Protein AF-0000000068859274 (afdb_homodimer)

Sequence (1474 aa):
MLPTVAIAAAAATAAGSCGATASPIVAENQLPGVPATEWDVNGAGSYDVQGFATRGSVLPGARVHFKIAMAHEETLRVDIYRLGWYGGDGARKVGEATLVDVRAASRQPPCVKTEPEAELWDCGNWDDVAVFDVPPDATSGLYFARAVLPDPLGRGDPRGTWRADASRHKYDRQHVMLGRDVLLPPMEGRHSYGAMGRNRLRNALREPRASHIWFVVRAGGDAARSLLFQTSDTTWHAYNGWGGLTTYGSFEYPFEHAPGRAAYNLSDPDHDTRRAYKRSYNTPLITRDYRAVNMPLTSEYPAIRFLERNGYDVHYATGADLAVPARARGLLARSTAYVSVGHDEYWTYEQREAIEAARDAGLHLNFWSANEAYWAVRFEPSRIAPPPPPAEGEEEEGRDAAHDPPRTMVCYKETQSVVKLDPEPGAWTGTFRDDRDINPKGGMPENGLTGHMFAANAQRMDALVVDGGRYGRHRAWRGTQVSSMSPGDPPLVLYPGLLGHEWDEDVDNGWRPAGLQTLATTTVDNVQGIMDWGSTFDSVTATHSLVLHRRGNGTGAFVFGSGTVQWAWGLDSHHDVNDPQRANKYNIRVAADPRGGCPEVKQLTVNILGDMGVVPATLEPGYSLPPPSTDVQPPTGGLHELAVSEGSRVEASGWAADGGGGVVAAVEVSWDGSRYHPAELETVDADAEWRFQWGALAWERAHGDPPPRELSRVWLRLTDDSGNSAVLQAGAPPAAQMLPTVAIAAAAATAAGSCGATASPIVAENQLPGVPATEWDVNGAGSYDVQGFATRGSVLPGARVHFKIAMAHEETLRVDIYRLGWYGGDGARKVGEATLVDVRAASRQPPCVKTEPEAELWDCGNWDDVAVFDVPPDATSGLYFARAVLPDPLGRGDPRGTWRADASRHKYDRQHVMLGRDVLLPPMEGRHSYGAMGRNRLRNALREPRASHIWFVVRAGGDAARSLLFQTSDTTWHAYNGWGGLTTYGSFEYPFEHAPGRAAYNLSDPDHDTRRAYKRSYNTPLITRDYRAVNMPLTSEYPAIRFLERNGYDVHYATGADLAVPARARGLLARSTAYVSVGHDEYWTYEQREAIEAARDAGLHLNFWSANEAYWAVRFEPSRIAPPPPPAEGEEEEGRDAAHDPPRTMVCYKETQSVVKLDPEPGAWTGTFRDDRDINPKGGMPENGLTGHMFAANAQRMDALVVDGGRYGRHRAWRGTQVSSMSPGDPPLVLYPGLLGHEWDEDVDNGWRPAGLQTLATTTVDNVQGIMDWGSTFDSVTATHSLVLHRRGNGTGAFVFGSGTVQWAWGLDSHHDVNDPQRANKYNIRVAADPRGGCPEVKQLTVNILGDMGVVPATLEPGYSLPPPSTDVQPPTGGLHELAVSEGSRVEASGWAADGGGGVVAAVEVSWDGSRYHPAELETVDADAEWRFQWGALAWERAHGDPPPRELSRVWLRLTDDSGNSAVLQAGAPPAAQ

InterPro domains:
  IPR014756 Immunoglobulin E-set [SSF81296] (645-725)
  IPR046540 N,N-dimethylformamidase beta subunit-like, C-terminal [PF20254] (77-574)

Nearest PDB structures (foldseek):
  8huy-assembly1_A  TM=5.533E-01  e=4.138E-16  Burkholderia
  8i5a-assembly1_B  TM=5.158E-01  e=5.183E-16  Burkholderia sp.
  8i59-assembly1_A  TM=5.123E-01  e=8.600E-16  Burkholderia sp.
  8huy-assembly1_B  TM=5.108E-01  e=1.787E-15  Burkholderia
  8i59-assembly1_B  TM=4.962E-01  e=1.205E-15  Burkholderia sp.

Structure (mmCIF, N/CA/C/O backbone):
data_AF-0000000068859274-model_v1
#
loop_
_entity.id
_entity.type
_entity.pdbx_description
1 polymer 'N,N-dimethylformamidase beta subunit-like C-terminal domain-containing protein'
#
loop_
_atom_site.group_PDB
_atom_site.id
_atom_site.type_symbol
_atom_site.label_atom_id
_atom_site.label_alt_id
_atom_site.label_comp_id
_atom_site.label_asym_id
_atom_site.label_entity_id
_atom_site.label_seq_id
_atom_site.pdbx_PDB_ins_code
_atom_site.Cartn_x
_atom_site.Cartn_y
_atom_site.Cartn_z
_atom_site.occupancy
_atom_site.B_iso_or_equiv
_atom_site.auth_seq_id
_atom_site.auth_comp_id
_atom_site.auth_asym_id
_atom_site.auth_atom_id
_atom_site.pdbx_PDB_model_num
ATOM 1 N N . MET A 1 1 ? 44.5 -40.406 51.344 1 22.83 1 MET A N 1
ATOM 2 C CA . MET A 1 1 ? 44.719 -41.031 50.031 1 22.83 1 MET A CA 1
ATOM 3 C C . MET A 1 1 ? 43.5 -40.875 49.156 1 22.83 1 MET A C 1
ATOM 5 O O . MET A 1 1 ? 42.438 -41.469 49.406 1 22.83 1 MET A O 1
ATOM 9 N N . LEU A 1 2 ? 43.25 -39.688 48.75 1 25.34 2 LEU A N 1
ATOM 10 C CA . LEU A 1 2 ? 42.094 -38.969 48.219 1 25.34 2 LEU A CA 1
ATOM 11 C C . LEU A 1 2 ? 41.75 -39.406 46.781 1 25.34 2 LEU A C 1
ATOM 13 O O . LEU A 1 2 ? 42.594 -39.281 45.875 1 25.34 2 LEU A O 1
ATOM 17 N N . PRO A 1 3 ? 41.062 -40.625 46.875 1 24.84 3 PRO A N 1
ATOM 18 C CA . PRO A 1 3 ? 41.062 -41.406 45.625 1 24.84 3 PRO A CA 1
ATOM 19 C C . PRO A 1 3 ? 40.562 -40.594 44.438 1 24.84 3 PRO A C 1
ATOM 21 O O . PRO A 1 3 ? 39.906 -39.562 44.625 1 24.84 3 PRO A O 1
ATOM 24 N N . THR A 1 4 ? 41.281 -40.812 43.312 1 24.14 4 THR A N 1
ATOM 25 C CA . THR A 1 4 ? 41.5 -40.312 41.969 1 24.14 4 THR A CA 1
ATOM 26 C C . THR A 1 4 ? 40.25 -40.531 41.094 1 24.14 4 THR A C 1
ATOM 28 O O . THR A 1 4 ? 39.938 -41.656 40.75 1 24.14 4 THR A O 1
ATOM 31 N N . VAL A 1 5 ? 39.094 -40.156 41.688 1 23.88 5 VAL A N 1
ATOM 32 C CA . VAL A 1 5 ? 37.906 -40.625 41 1 23.88 5 VAL A CA 1
ATOM 33 C C . VAL A 1 5 ? 37.938 -40.188 39.531 1 23.88 5 VAL A C 1
ATOM 35 O O . VAL A 1 5 ? 37.938 -39 39.25 1 23.88 5 VAL A O 1
ATOM 38 N N . ALA A 1 6 ? 38.75 -40.969 38.812 1 25.06 6 ALA A N 1
ATOM 39 C CA . ALA A 1 6 ? 39 -40.781 37.375 1 25.06 6 ALA A CA 1
ATOM 40 C C . ALA A 1 6 ? 37.719 -40.688 36.594 1 25.06 6 ALA A C 1
ATOM 42 O O . ALA A 1 6 ? 36.906 -41.656 36.562 1 25.06 6 ALA A O 1
ATOM 43 N N . ILE A 1 7 ? 37.094 -39.5 36.594 1 23.36 7 ILE A N 1
ATOM 44 C CA . ILE A 1 7 ? 35.844 -39.219 35.906 1 23.36 7 ILE A CA 1
ATOM 45 C C . ILE A 1 7 ? 35.938 -39.594 34.438 1 23.36 7 ILE A C 1
ATOM 47 O O . ILE A 1 7 ? 36.75 -39 33.688 1 23.36 7 ILE A O 1
ATOM 51 N N . ALA A 1 8 ? 35.812 -40.906 34.188 1 22.58 8 ALA A N 1
ATOM 52 C CA . ALA A 1 8 ? 35.906 -41.469 32.812 1 22.58 8 ALA A CA 1
ATOM 53 C C . ALA A 1 8 ? 34.875 -40.812 31.891 1 22.58 8 ALA A C 1
ATOM 55 O O . ALA A 1 8 ? 33.688 -41.094 31.938 1 22.58 8 ALA A O 1
ATOM 56 N N . ALA A 1 9 ? 34.688 -39.531 31.953 1 25.19 9 ALA A N 1
ATOM 57 C CA . ALA A 1 9 ? 33.562 -39.125 31.109 1 25.19 9 ALA A CA 1
ATOM 58 C C . ALA A 1 9 ? 33.812 -39.531 29.656 1 25.19 9 ALA A C 1
ATOM 60 O O . ALA A 1 9 ? 34.844 -39.219 29.062 1 25.19 9 ALA A O 1
ATOM 61 N N . ALA A 1 10 ? 33.25 -40.688 29.312 1 22.12 10 ALA A N 1
ATOM 62 C CA . ALA A 1 10 ? 33.25 -41.25 27.969 1 22.12 10 ALA A CA 1
ATOM 63 C C . ALA A 1 10 ? 32.875 -40.188 26.922 1 22.12 10 ALA A C 1
ATOM 65 O O . ALA A 1 10 ? 31.828 -39.562 27 1 22.12 10 ALA A O 1
ATOM 66 N N . ALA A 1 11 ? 33.844 -39.594 26.391 1 23.44 11 ALA A N 1
ATOM 67 C CA . ALA A 1 11 ? 33.719 -38.75 25.203 1 23.44 11 ALA A CA 1
ATOM 68 C C . ALA A 1 11 ? 33.031 -39.469 24.062 1 23.44 11 ALA A C 1
ATOM 70 O O . ALA A 1 11 ? 33.625 -40.375 23.453 1 23.44 11 ALA A O 1
ATOM 71 N N . ALA A 1 12 ? 31.766 -39.938 24.328 1 22.03 12 ALA A N 1
ATOM 72 C CA . ALA A 1 12 ? 31.219 -40.594 23.141 1 22.03 12 ALA A CA 1
ATOM 73 C C . ALA A 1 12 ? 31.453 -39.719 21.891 1 22.03 12 ALA A C 1
ATOM 75 O O . ALA A 1 12 ? 31.109 -38.531 21.891 1 22.03 12 ALA A O 1
ATOM 76 N N . THR A 1 13 ? 32.406 -40.156 21.203 1 22.92 13 THR A N 1
ATOM 77 C CA . THR A 1 13 ? 32.719 -39.625 19.875 1 22.92 13 THR A CA 1
ATOM 78 C C . THR A 1 13 ? 31.469 -39.5 19.031 1 22.92 13 THR A C 1
ATOM 80 O O . THR A 1 13 ? 30.625 -40.406 19 1 22.92 13 THR A O 1
ATOM 83 N N . ALA A 1 14 ? 30.938 -38.375 19.062 1 27.69 14 ALA A N 1
ATOM 84 C CA . ALA A 1 14 ? 29.891 -38.062 18.094 1 27.69 14 ALA A CA 1
ATOM 85 C C . ALA A 1 14 ? 30.203 -38.656 16.719 1 27.69 14 ALA A C 1
ATOM 87 O O . ALA A 1 14 ? 31.188 -38.281 16.078 1 27.69 14 ALA A O 1
ATOM 88 N N . ALA A 1 15 ? 30.031 -39.969 16.484 1 24.95 15 ALA A N 1
ATOM 89 C CA . ALA A 1 15 ? 30.109 -40.688 15.211 1 24.95 15 ALA A CA 1
ATOM 90 C C . ALA A 1 15 ? 29.594 -39.812 14.07 1 24.95 15 ALA A C 1
ATOM 92 O O . ALA A 1 15 ? 28.578 -39.125 14.211 1 24.95 15 ALA A O 1
ATOM 93 N N . GLY A 1 16 ? 30.5 -39.469 13.125 1 27.95 16 GLY A N 1
ATOM 94 C CA . GLY A 1 16 ? 30.375 -38.875 11.797 1 27.95 16 GLY A CA 1
ATOM 95 C C . GLY A 1 16 ? 29.281 -39.5 10.961 1 27.95 16 GLY A C 1
ATOM 96 O O . GLY A 1 16 ? 29.344 -40.719 10.641 1 27.95 16 GLY A O 1
ATOM 97 N N . SER A 1 17 ? 28 -39.438 11.281 1 29.06 17 SER A N 1
ATOM 98 C CA . SER A 1 17 ? 26.922 -39.906 10.414 1 29.06 17 SER A CA 1
ATOM 99 C C . SER A 1 17 ? 27.359 -39.938 8.953 1 29.06 17 SER A C 1
ATOM 101 O O . SER A 1 17 ? 28.219 -39.156 8.547 1 29.06 17 SER A O 1
ATOM 103 N N . CYS A 1 18 ? 27.281 -41.062 8.188 1 30.03 18 CYS A N 1
ATOM 104 C CA . CYS A 1 18 ? 27.484 -41.438 6.797 1 30.03 18 CYS A CA 1
ATOM 105 C C . CYS A 1 18 ? 27.172 -40.281 5.863 1 30.03 18 CYS A C 1
ATOM 107 O O . CYS A 1 18 ? 26.344 -39.406 6.188 1 30.03 18 CYS A O 1
ATOM 109 N N . GLY A 1 19 ? 27.906 -40.094 4.754 1 33.41 19 GLY A N 1
ATOM 110 C CA . GLY A 1 19 ? 28.016 -39.188 3.627 1 33.41 19 GLY A CA 1
ATOM 111 C C . GLY A 1 19 ? 26.703 -39 2.893 1 33.41 19 GLY A C 1
ATOM 112 O O . GLY A 1 19 ? 26.453 -39.625 1.874 1 33.41 19 GLY A O 1
ATOM 113 N N . ALA A 1 20 ? 25.578 -39.188 3.447 1 38.53 20 ALA A N 1
ATOM 114 C CA . ALA A 1 20 ? 24.406 -38.75 2.713 1 38.53 20 ALA A CA 1
ATOM 115 C C . ALA A 1 20 ? 24.75 -37.562 1.8 1 38.53 20 ALA A C 1
ATOM 117 O O . ALA A 1 20 ? 25.297 -36.562 2.252 1 38.53 20 ALA A O 1
ATOM 118 N N . THR A 1 21 ? 24.938 -37.844 0.473 1 45.84 21 THR A N 1
ATOM 119 C CA . THR A 1 21 ? 25.188 -36.906 -0.624 1 45.84 21 THR A CA 1
ATOM 120 C C . THR A 1 21 ? 24.469 -35.594 -0.395 1 45.84 21 THR A C 1
ATOM 122 O O . THR A 1 21 ? 23.266 -35.562 -0.124 1 45.84 21 THR A O 1
ATOM 125 N N . ALA A 1 22 ? 25.094 -34.562 0.056 1 59.81 22 ALA A N 1
ATOM 126 C CA . ALA A 1 22 ? 24.703 -33.156 0.34 1 59.81 22 ALA A CA 1
ATOM 127 C C . ALA A 1 22 ? 23.75 -32.656 -0.727 1 59.81 22 ALA A C 1
ATOM 129 O O . ALA A 1 22 ? 24 -32.812 -1.924 1 59.81 22 ALA A O 1
ATOM 130 N N . SER A 1 23 ? 22.422 -32.438 -0.395 1 86.25 23 SER A N 1
ATOM 131 C CA . SER A 1 23 ? 21.5 -31.672 -1.229 1 86.25 23 SER A CA 1
ATOM 132 C C . SER A 1 23 ? 22.219 -30.609 -2.047 1 86.25 23 SER A C 1
ATOM 134 O O . SER A 1 23 ? 23.047 -29.875 -1.517 1 86.25 23 SER A O 1
ATOM 136 N N . PRO A 1 24 ? 22.234 -30.828 -3.438 1 93.88 24 PRO A N 1
ATOM 137 C CA . PRO A 1 24 ? 22.875 -29.797 -4.27 1 93.88 24 PRO A CA 1
ATOM 138 C C . PRO A 1 24 ? 22.531 -28.391 -3.824 1 93.88 24 PRO A C 1
ATOM 140 O O . PRO A 1 24 ? 23.375 -27.484 -3.908 1 93.88 24 PRO A O 1
ATOM 143 N N . ILE A 1 25 ? 21.406 -28.234 -3.24 1 97.94 25 ILE A N 1
ATOM 144 C CA . ILE A 1 25 ? 20.953 -26.922 -2.816 1 97.94 25 ILE A CA 1
ATOM 145 C C . ILE A 1 25 ? 21.719 -26.484 -1.573 1 97.94 25 ILE A C 1
ATOM 147 O O . ILE A 1 25 ? 22.141 -25.328 -1.475 1 97.94 25 ILE A O 1
ATOM 151 N N . VAL A 1 26 ? 21.891 -27.359 -0.566 1 97.94 26 VAL A N 1
ATOM 152 C CA . VAL A 1 26 ? 22.625 -27.047 0.655 1 97.94 26 VAL A CA 1
ATOM 153 C C . VAL A 1 26 ? 24.078 -26.703 0.313 1 97.94 26 VAL A C 1
ATOM 155 O O . VAL A 1 26 ? 24.609 -25.719 0.815 1 97.94 26 VAL A O 1
ATOM 158 N N . ALA A 1 27 ? 24.656 -27.562 -0.612 1 97.56 27 ALA A N 1
ATOM 159 C CA . ALA A 1 27 ? 26.031 -27.312 -1.029 1 97.56 27 ALA A CA 1
ATOM 160 C C . ALA A 1 27 ? 26.156 -25.969 -1.736 1 97.56 27 ALA A C 1
ATOM 162 O O . ALA A 1 27 ? 27.094 -25.203 -1.489 1 97.56 27 ALA A O 1
ATOM 163 N N . GLU A 1 28 ? 25.234 -25.672 -2.645 1 98 28 GLU A N 1
ATOM 164 C CA . GLU A 1 28 ? 25.219 -24.422 -3.404 1 98 28 GLU A CA 1
ATOM 165 C C . GLU A 1 28 ? 25.172 -23.219 -2.479 1 98 28 GLU A C 1
ATOM 167 O O . GLU A 1 28 ? 25.875 -22.219 -2.703 1 98 28 GLU A O 1
ATOM 172 N N . ASN A 1 29 ? 24.422 -23.25 -1.383 1 97.62 29 ASN A N 1
ATOM 173 C CA . ASN A 1 29 ? 24.203 -22.094 -0.517 1 97.62 29 ASN A CA 1
ATOM 174 C C . ASN A 1 29 ? 25.312 -21.969 0.524 1 97.62 29 ASN A C 1
ATOM 176 O O . ASN A 1 29 ? 25.281 -21.062 1.362 1 97.62 29 ASN A O 1
ATOM 180 N N . GLN A 1 30 ? 26.297 -22.812 0.452 1 97.38 30 GLN A N 1
ATOM 181 C CA . GLN A 1 30 ? 27.516 -22.609 1.219 1 97.38 30 GLN A CA 1
ATOM 182 C C . GLN A 1 30 ? 28.484 -21.703 0.474 1 97.38 30 GLN A C 1
ATOM 184 O O . GLN A 1 30 ? 29.438 -21.188 1.061 1 97.38 30 GLN A O 1
ATOM 189 N N . LEU A 1 31 ? 28.25 -21.547 -0.817 1 98.19 31 LEU A N 1
ATOM 190 C CA . LEU A 1 31 ? 29.078 -20.672 -1.619 1 98.19 31 LEU A CA 1
ATOM 191 C C . LEU A 1 31 ? 28.734 -19.219 -1.379 1 98.19 31 LEU A C 1
ATOM 193 O O . LEU A 1 31 ? 27.578 -18.891 -1.083 1 98.19 31 LEU A O 1
ATOM 197 N N . PRO A 1 32 ? 29.719 -18.328 -1.473 1 97.81 32 PRO A N 1
ATOM 198 C CA . PRO A 1 32 ? 29.469 -16.906 -1.166 1 97.81 32 PRO A CA 1
ATOM 199 C C . PRO A 1 32 ? 28.578 -16.234 -2.203 1 97.81 32 PRO A C 1
ATOM 201 O O . PRO A 1 32 ? 28.781 -16.406 -3.406 1 97.81 32 PRO A O 1
ATOM 204 N N . GLY A 1 33 ? 27.562 -15.531 -1.724 1 98.62 33 GLY A N 1
ATOM 205 C CA . GLY A 1 33 ? 26.781 -14.656 -2.582 1 98.62 33 GLY A CA 1
ATOM 206 C C . GLY A 1 33 ? 27.375 -13.273 -2.748 1 98.62 33 GLY A C 1
ATOM 207 O O . GLY A 1 33 ? 28.516 -13.031 -2.338 1 98.62 33 GLY A O 1
ATOM 208 N N . VAL A 1 34 ? 26.703 -12.445 -3.48 1 98.38 34 VAL A N 1
ATOM 209 C CA . VAL A 1 34 ? 27.016 -11.023 -3.609 1 98.38 34 VAL A CA 1
ATOM 210 C C . VAL A 1 34 ? 25.766 -10.195 -3.295 1 98.38 34 VAL A C 1
ATOM 212 O O . VAL A 1 34 ? 24.641 -10.625 -3.562 1 98.38 34 VAL A O 1
ATOM 215 N N . PRO A 1 35 ? 25.922 -9 -2.725 1 98.06 35 PRO A N 1
ATOM 216 C CA . PRO A 1 35 ? 24.766 -8.211 -2.307 1 98.06 35 PRO A CA 1
ATOM 217 C C . PRO A 1 35 ? 23.953 -7.695 -3.488 1 98.06 35 PRO A C 1
ATOM 219 O O . PRO A 1 35 ? 24.453 -7.609 -4.609 1 98.06 35 PRO A O 1
ATOM 222 N N . ALA A 1 36 ? 22.734 -7.34 -3.24 1 98.56 36 ALA A N 1
ATOM 223 C CA . ALA A 1 36 ? 21.812 -6.887 -4.266 1 98.56 36 ALA A CA 1
ATOM 224 C C . ALA A 1 36 ? 22.312 -5.625 -4.957 1 98.56 36 ALA A C 1
ATOM 226 O O . ALA A 1 36 ? 21.938 -5.336 -6.094 1 98.56 36 ALA A O 1
ATOM 227 N N . THR A 1 37 ? 23.172 -4.805 -4.359 1 98.25 37 THR A N 1
ATOM 228 C CA . THR A 1 37 ? 23.75 -3.623 -4.984 1 98.25 37 THR A CA 1
ATOM 229 C C . THR A 1 37 ? 24.609 -4.02 -6.18 1 98.25 37 THR A C 1
ATOM 231 O O . THR A 1 37 ? 24.953 -3.174 -7.012 1 98.25 37 THR A O 1
ATOM 234 N N . GLU A 1 38 ? 24.938 -5.332 -6.266 1 98.25 38 GLU A N 1
ATOM 235 C CA . GLU A 1 38 ? 25.781 -5.801 -7.355 1 98.25 38 GLU A CA 1
ATOM 236 C C . GLU A 1 38 ? 24.969 -6.512 -8.43 1 98.25 38 GLU A C 1
ATOM 238 O O . GLU A 1 38 ? 25.266 -6.418 -9.617 1 98.25 38 GLU A O 1
ATOM 243 N N . TRP A 1 39 ? 23.938 -7.227 -7.977 1 98.75 39 TRP A N 1
ATOM 244 C CA . TRP A 1 39 ? 23.312 -8.086 -8.969 1 98.75 39 TRP A CA 1
ATOM 245 C C . TRP A 1 39 ? 21.984 -7.504 -9.43 1 98.75 39 TRP A C 1
ATOM 247 O O . TRP A 1 39 ? 21.469 -7.867 -10.492 1 98.75 39 TRP A O 1
ATOM 257 N N . ASP A 1 40 ? 21.266 -6.648 -8.633 1 98.69 40 ASP A N 1
ATOM 258 C CA . ASP A 1 40 ? 20 -6.047 -9.008 1 98.69 40 ASP A CA 1
ATOM 259 C C . ASP A 1 40 ? 20.188 -4.973 -10.078 1 98.69 40 ASP A C 1
ATOM 261 O O . ASP A 1 40 ? 21.312 -4.656 -10.453 1 98.69 40 ASP A O 1
ATOM 265 N N . VAL A 1 41 ? 19.172 -4.578 -10.719 1 98.44 41 VAL A N 1
ATOM 266 C CA . VAL A 1 41 ? 19.125 -3.438 -11.633 1 98.44 41 VAL A CA 1
ATOM 267 C C . VAL A 1 41 ? 17.953 -2.527 -11.258 1 98.44 41 VAL A C 1
ATOM 269 O O . VAL A 1 41 ? 17.078 -2.916 -10.484 1 98.44 41 VAL A O 1
ATOM 272 N N . ASN A 1 42 ? 17.938 -1.304 -11.734 1 97.06 42 ASN A N 1
ATOM 273 C CA . ASN A 1 42 ? 16.812 -0.389 -11.555 1 97.06 42 ASN A CA 1
ATOM 274 C C . ASN A 1 42 ? 15.672 -0.7 -12.516 1 97.06 42 ASN A C 1
ATOM 276 O O . ASN A 1 42 ? 15.781 -0.442 -13.711 1 97.06 42 ASN A O 1
ATOM 280 N N . GLY A 1 43 ? 14.516 -1.212 -11.977 1 95.12 43 GLY A N 1
ATOM 281 C CA . GLY A 1 43 ? 13.391 -1.561 -12.82 1 95.12 43 GLY A CA 1
ATOM 282 C C . GLY A 1 43 ? 13.734 -2.594 -13.875 1 95.12 43 GLY A C 1
ATOM 283 O O . GLY A 1 43 ? 14.258 -3.664 -13.562 1 95.12 43 GLY A O 1
ATOM 284 N N . ALA A 1 44 ? 13.539 -2.279 -15.125 1 94.44 44 ALA A N 1
ATOM 285 C CA . ALA A 1 44 ? 13.844 -3.158 -16.25 1 94.44 44 ALA A CA 1
ATOM 286 C C . ALA A 1 44 ? 15.305 -3.008 -16.688 1 94.44 44 ALA A C 1
ATOM 288 O O . ALA A 1 44 ? 15.727 -3.617 -17.672 1 94.44 44 ALA A O 1
ATOM 289 N N . GLY A 1 45 ? 16.031 -2.205 -15.945 1 95.69 45 GLY A N 1
ATOM 290 C CA . GLY A 1 45 ? 17.422 -1.955 -16.312 1 95.69 45 GLY A CA 1
ATOM 291 C C . GLY A 1 45 ? 17.578 -0.821 -17.297 1 95.69 45 GLY A C 1
ATOM 292 O O . GLY A 1 45 ? 16.609 -0.137 -17.641 1 95.69 45 GLY A O 1
ATOM 293 N N . SER A 1 46 ? 18.812 -0.601 -17.766 1 94.12 46 SER A N 1
ATOM 294 C CA . SER A 1 46 ? 19.141 0.494 -18.672 1 94.12 46 SER A CA 1
ATOM 295 C C . SER A 1 46 ? 18.656 0.205 -20.078 1 94.12 46 SER A C 1
ATOM 297 O O . SER A 1 46 ? 18.875 -0.888 -20.609 1 94.12 46 SER A O 1
ATOM 299 N N . TYR A 1 47 ? 18.062 1.164 -20.688 1 89.81 47 TYR A N 1
ATOM 300 C CA . TYR A 1 47 ? 17.625 1.008 -22.078 1 89.81 47 TYR A CA 1
ATOM 301 C C . TYR A 1 47 ? 18.781 1.204 -23.047 1 89.81 47 TYR A C 1
ATOM 303 O O . TYR A 1 47 ? 18.656 0.926 -24.234 1 89.81 47 TYR A O 1
ATOM 311 N N . ASP A 1 48 ? 19.906 1.585 -22.469 1 92.81 48 ASP A N 1
ATOM 312 C CA . ASP A 1 48 ? 21.109 1.636 -23.297 1 92.81 48 ASP A CA 1
ATOM 313 C C . ASP A 1 48 ? 21.625 0.232 -23.609 1 92.81 48 ASP A C 1
ATOM 315 O O . ASP A 1 48 ? 22.453 0.049 -24.516 1 92.81 48 ASP A O 1
ATOM 319 N N . VAL A 1 49 ? 21.172 -0.702 -22.859 1 96.5 49 VAL A N 1
ATOM 320 C CA . VAL A 1 49 ? 21.547 -2.092 -23.094 1 96.5 49 VAL A CA 1
ATOM 321 C C . VAL A 1 49 ? 20.406 -3.016 -22.688 1 96.5 49 VAL A C 1
ATOM 323 O O . VAL A 1 49 ? 19.969 -3 -21.531 1 96.5 49 VAL A O 1
ATOM 326 N N . GLN A 1 50 ? 19.844 -3.752 -23.594 1 96.62 50 GLN A N 1
ATOM 327 C CA . GLN A 1 50 ? 18.766 -4.715 -23.391 1 96.62 50 GLN A CA 1
ATOM 328 C C . GLN A 1 50 ? 19.016 -5.992 -24.188 1 96.62 50 GLN A C 1
ATOM 330 O O . GLN A 1 50 ? 19.688 -5.973 -25.219 1 96.62 50 GLN A O 1
ATOM 335 N N . GLY A 1 51 ? 18.5 -7.117 -23.625 1 97.69 51 GLY A N 1
ATOM 336 C CA . GLY A 1 51 ? 18.672 -8.375 -24.344 1 97.69 51 GLY A CA 1
ATOM 337 C C . GLY A 1 51 ? 17.734 -9.469 -23.875 1 97.69 51 GLY A C 1
ATOM 338 O O . GLY A 1 51 ? 16.859 -9.227 -23.031 1 97.69 51 GLY A O 1
ATOM 339 N N . PHE A 1 52 ? 17.844 -10.609 -24.469 1 97.19 52 PHE A N 1
ATOM 340 C CA . PHE A 1 52 ? 17.078 -11.797 -24.125 1 97.19 52 PHE A CA 1
ATOM 341 C C . PHE A 1 52 ? 17.875 -13.062 -24.406 1 97.19 52 PHE A C 1
ATOM 343 O O . PHE A 1 52 ? 18.844 -13.023 -25.172 1 97.19 52 PHE A O 1
ATOM 350 N N . ALA A 1 53 ? 17.516 -14.078 -23.703 1 96.94 53 ALA A N 1
ATOM 351 C CA . ALA A 1 53 ? 18.078 -15.398 -23.969 1 96.94 53 ALA A CA 1
ATOM 352 C C . ALA A 1 53 ? 17.312 -16.109 -25.062 1 96.94 53 ALA A C 1
ATOM 354 O O . ALA A 1 53 ? 16.078 -16.031 -25.125 1 96.94 53 ALA A O 1
ATOM 355 N N . THR A 1 54 ? 18.016 -16.859 -25.859 1 93.69 54 THR A N 1
ATOM 356 C CA . THR A 1 54 ? 17.359 -17.531 -26.969 1 93.69 54 THR A CA 1
ATOM 357 C C . THR A 1 54 ? 16.625 -18.781 -26.5 1 93.69 54 THR A C 1
ATOM 359 O O . THR A 1 54 ? 15.836 -19.359 -27.25 1 93.69 54 THR A O 1
ATOM 362 N N . ARG A 1 55 ? 16.906 -19.156 -25.266 1 92.31 55 ARG A N 1
ATOM 363 C CA . ARG A 1 55 ? 16.188 -20.219 -24.594 1 92.31 55 ARG A CA 1
ATOM 364 C C . ARG A 1 55 ? 15.766 -19.797 -23.188 1 92.31 55 ARG A C 1
ATOM 366 O O . ARG A 1 55 ? 16.547 -19.156 -22.469 1 92.31 55 ARG A O 1
ATOM 373 N N . GLY A 1 56 ? 14.523 -20.219 -22.906 1 93.38 56 GLY A N 1
ATOM 374 C CA . GLY A 1 56 ? 14.062 -19.922 -21.562 1 93.38 56 GLY A CA 1
ATOM 375 C C . GLY A 1 56 ? 14.656 -20.812 -20.5 1 93.38 56 GLY A C 1
ATOM 376 O O . GLY A 1 56 ? 14.719 -20.438 -19.312 1 93.38 56 GLY A O 1
ATOM 377 N N . SER A 1 57 ? 15.031 -22.031 -20.891 1 96.19 57 SER A N 1
ATOM 378 C CA . SER A 1 57 ? 15.664 -22.984 -19.984 1 96.19 57 SER A CA 1
ATOM 379 C C . SER A 1 57 ? 16.672 -23.859 -20.719 1 96.19 57 SER A C 1
ATOM 381 O O . SER A 1 57 ? 16.547 -24.078 -21.922 1 96.19 57 SER A O 1
ATOM 383 N N . VAL A 1 58 ? 17.672 -24.328 -19.969 1 95.62 58 VAL A N 1
ATOM 384 C CA . VAL A 1 58 ? 18.703 -25.203 -20.531 1 95.62 58 VAL A CA 1
ATOM 385 C C . VAL A 1 58 ? 19.094 -26.266 -19.484 1 95.62 58 VAL A C 1
ATOM 387 O O . VAL A 1 58 ? 18.719 -26.156 -18.328 1 95.62 58 VAL A O 1
ATOM 390 N N . LEU A 1 59 ? 19.75 -27.266 -19.953 1 96.06 59 LEU A N 1
ATOM 391 C CA . LEU A 1 59 ? 20.328 -28.266 -19.062 1 96.06 59 LEU A CA 1
ATOM 392 C C . LEU A 1 59 ? 21.781 -27.938 -18.75 1 96.06 59 LEU A C 1
ATOM 394 O O . LEU A 1 59 ? 22.422 -27.188 -19.484 1 96.06 59 LEU A O 1
ATOM 398 N N . PRO A 1 60 ? 22.25 -28.469 -17.594 1 96.25 60 PRO A N 1
ATOM 399 C CA . PRO A 1 60 ? 23.688 -28.328 -17.359 1 96.25 60 PRO A CA 1
ATOM 400 C C . PRO A 1 60 ? 24.531 -28.844 -18.516 1 96.25 60 PRO A C 1
ATOM 402 O O . PRO A 1 60 ? 24.188 -29.859 -19.141 1 96.25 60 PRO A O 1
ATOM 405 N N . GLY A 1 61 ? 25.547 -28.094 -18.797 1 95.88 61 GLY A N 1
ATOM 406 C CA . GLY A 1 61 ? 26.422 -28.469 -19.906 1 95.88 61 GLY A CA 1
ATOM 407 C C . GLY A 1 61 ? 26.031 -27.844 -21.219 1 95.88 61 GLY A C 1
ATOM 408 O O . GLY A 1 61 ? 26.812 -27.812 -22.172 1 95.88 61 GLY A O 1
ATOM 409 N N . ALA A 1 62 ? 24.828 -27.312 -21.266 1 95.25 62 ALA A N 1
ATOM 410 C CA . ALA A 1 62 ? 24.359 -26.672 -22.484 1 95.25 62 ALA A CA 1
ATOM 411 C C . ALA A 1 62 ? 24.891 -25.25 -22.609 1 95.25 62 ALA A C 1
ATOM 413 O O . ALA A 1 62 ? 25.406 -24.688 -21.625 1 95.25 62 ALA A O 1
ATOM 414 N N . ARG A 1 63 ? 24.812 -24.703 -23.828 1 95.25 63 ARG A N 1
ATOM 415 C CA . ARG A 1 63 ? 25.188 -23.328 -24.094 1 95.25 63 ARG A CA 1
ATOM 416 C C . ARG A 1 63 ? 23.953 -22.438 -24.188 1 95.25 63 ARG A C 1
ATOM 418 O O . ARG A 1 63 ? 22.969 -22.797 -24.828 1 95.25 63 ARG A O 1
ATOM 425 N N . VAL A 1 64 ? 23.969 -21.344 -23.531 1 95.62 64 VAL A N 1
ATOM 426 C CA . VAL A 1 64 ? 22.922 -20.328 -23.656 1 95.62 64 VAL A CA 1
ATOM 427 C C . VAL A 1 64 ? 23.438 -19.172 -24.516 1 95.62 64 VAL A C 1
ATOM 429 O O . VAL A 1 64 ? 24.547 -18.688 -24.328 1 95.62 64 VAL A O 1
ATOM 432 N N . HIS A 1 65 ? 22.609 -18.781 -25.516 1 95.5 65 HIS A N 1
ATOM 433 C CA . HIS A 1 65 ? 22.922 -17.625 -26.359 1 95.5 65 HIS A CA 1
ATOM 434 C C . HIS A 1 65 ? 22.156 -16.391 -25.906 1 95.5 65 HIS A C 1
ATOM 436 O O . HIS A 1 65 ? 20.984 -16.469 -25.547 1 95.5 65 HIS A O 1
ATOM 442 N N . PHE A 1 66 ? 22.828 -15.266 -25.922 1 97.81 66 PHE A N 1
ATOM 443 C CA . PHE A 1 66 ? 22.219 -13.984 -25.578 1 97.81 66 PHE A CA 1
ATOM 444 C C . PHE A 1 66 ? 22.281 -13.031 -26.766 1 97.81 66 PHE A C 1
ATOM 446 O O . PHE A 1 66 ? 23.359 -12.758 -27.297 1 97.81 66 PHE A O 1
ATOM 453 N N . LYS A 1 67 ? 21.156 -12.594 -27.141 1 97.19 67 LYS A N 1
ATOM 454 C CA . LYS A 1 67 ? 21.031 -11.492 -28.109 1 97.19 67 LYS A CA 1
ATOM 455 C C . LYS A 1 67 ? 20.828 -10.164 -27.391 1 97.19 67 LYS A C 1
ATOM 457 O O . LYS A 1 67 ? 19.891 -10.016 -26.594 1 97.19 67 LYS A O 1
ATOM 462 N N . ILE A 1 68 ? 21.734 -9.211 -27.609 1 98.38 68 ILE A N 1
ATOM 463 C CA . ILE A 1 68 ? 21.812 -7.98 -26.828 1 98.38 68 ILE A CA 1
ATOM 464 C C . ILE A 1 68 ? 21.891 -6.777 -27.766 1 98.38 68 ILE A C 1
ATOM 466 O O . ILE A 1 68 ? 22.609 -6.816 -28.781 1 98.38 68 ILE A O 1
ATOM 470 N N . ALA A 1 69 ? 21.125 -5.793 -27.484 1 97.62 69 ALA A N 1
ATOM 471 C CA . ALA A 1 69 ? 21.172 -4.52 -28.203 1 97.62 69 ALA A CA 1
ATOM 472 C C . ALA A 1 69 ? 21.703 -3.406 -27.312 1 97.62 69 ALA A C 1
ATOM 474 O O . ALA A 1 69 ? 21.328 -3.316 -26.141 1 97.62 69 ALA A O 1
ATOM 475 N N . MET A 1 70 ? 22.625 -2.639 -27.844 1 96.62 70 MET A N 1
ATOM 476 C CA . MET A 1 70 ? 23.156 -1.446 -27.188 1 96.62 70 MET A CA 1
ATOM 477 C C . MET A 1 70 ? 22.781 -0.186 -27.953 1 96.62 70 MET A C 1
ATOM 479 O O . MET A 1 70 ? 22.766 -0.188 -29.188 1 96.62 70 MET A O 1
ATOM 483 N N . ALA A 1 71 ? 22.484 0.866 -27.25 1 91.62 71 ALA A N 1
ATOM 484 C CA . ALA A 1 71 ? 22.172 2.141 -27.891 1 91.62 71 ALA A CA 1
ATOM 485 C C . ALA A 1 71 ? 23.406 2.742 -28.547 1 91.62 71 ALA A C 1
ATOM 487 O O . ALA A 1 71 ? 23.297 3.436 -29.562 1 91.62 71 ALA A O 1
ATOM 488 N N . HIS A 1 72 ? 24.594 2.525 -27.969 1 91.56 72 HIS A N 1
ATOM 489 C CA . HIS A 1 72 ? 25.875 3.01 -28.469 1 91.56 72 HIS A CA 1
ATOM 490 C C . HIS A 1 72 ? 26.953 1.941 -28.344 1 91.56 72 HIS A C 1
ATOM 492 O O . HIS A 1 72 ? 26.828 1.025 -27.531 1 91.56 72 HIS A O 1
ATOM 498 N N . GLU A 1 73 ? 27.922 2.092 -29.266 1 93.5 73 GLU A N 1
ATOM 499 C CA . GLU A 1 73 ? 29.062 1.192 -29.141 1 93.5 73 GLU A CA 1
ATOM 500 C C . GLU A 1 73 ? 29.859 1.506 -27.875 1 93.5 73 GLU A C 1
ATOM 502 O O . GLU A 1 73 ? 30.422 2.596 -27.75 1 93.5 73 GLU A O 1
ATOM 507 N N . GLU A 1 74 ? 29.859 0.583 -26.969 1 92.81 74 GLU A N 1
ATOM 508 C CA . GLU A 1 74 ? 30.562 0.688 -25.688 1 92.81 74 GLU A CA 1
ATOM 509 C C . GLU A 1 74 ? 31.094 -0.667 -25.234 1 92.81 74 GLU A C 1
ATOM 511 O O . GLU A 1 74 ? 30.812 -1.691 -25.859 1 92.81 74 GLU A O 1
ATOM 516 N N . THR A 1 75 ? 31.953 -0.576 -24.172 1 95.25 75 THR A N 1
ATOM 517 C CA . THR A 1 75 ? 32.406 -1.838 -23.609 1 95.25 75 THR A CA 1
ATOM 518 C C . THR A 1 75 ? 31.281 -2.561 -22.891 1 95.25 75 THR A C 1
ATOM 520 O O . THR A 1 75 ? 30.562 -1.958 -22.094 1 95.25 75 THR A O 1
ATOM 523 N N . LEU A 1 76 ? 31.109 -3.836 -23.234 1 97.88 76 LEU A N 1
ATOM 524 C CA . LEU A 1 76 ? 30.047 -4.664 -22.672 1 97.88 76 LEU A CA 1
ATOM 525 C C . LEU A 1 76 ? 30.625 -5.785 -21.812 1 97.88 76 LEU A C 1
ATOM 527 O O . LEU A 1 76 ? 31.625 -6.402 -22.188 1 97.88 76 LEU A O 1
ATOM 531 N N . ARG A 1 77 ? 30.109 -5.93 -20.625 1 98.38 77 ARG A N 1
ATOM 532 C CA . ARG A 1 77 ? 30.328 -7.125 -19.812 1 98.38 77 ARG A CA 1
ATOM 533 C C . ARG A 1 77 ? 29.016 -7.84 -19.531 1 98.38 77 ARG A C 1
ATOM 535 O O . ARG A 1 77 ? 27.984 -7.195 -19.312 1 98.38 77 ARG A O 1
ATOM 542 N N . VAL A 1 78 ? 29.047 -9.188 -19.594 1 98.81 78 VAL A N 1
ATOM 543 C CA . VAL A 1 78 ? 27.844 -9.977 -19.312 1 98.81 78 VAL A CA 1
ATOM 544 C C . VAL A 1 78 ? 28.141 -10.953 -18.172 1 98.81 78 VAL A C 1
ATOM 546 O O . VAL A 1 78 ? 28.672 -12.039 -18.406 1 98.81 78 VAL A O 1
ATOM 549 N N . ASP A 1 79 ? 27.641 -10.562 -16.969 1 98.81 79 ASP A N 1
ATOM 550 C CA . ASP A 1 79 ? 27.812 -11.391 -15.781 1 98.81 79 ASP A CA 1
ATOM 551 C C . ASP A 1 79 ? 26.641 -12.359 -15.617 1 98.81 79 ASP A C 1
ATOM 553 O O . ASP A 1 79 ? 25.5 -12.031 -15.938 1 98.81 79 ASP A O 1
ATOM 557 N N . ILE A 1 80 ? 26.953 -13.57 -15.172 1 98.94 80 ILE A N 1
ATOM 558 C CA . ILE A 1 80 ? 25.922 -14.57 -14.961 1 98.94 80 ILE A CA 1
ATOM 559 C C . ILE A 1 80 ? 25.688 -14.773 -13.469 1 98.94 80 ILE A C 1
ATOM 561 O O . ILE A 1 80 ? 26.641 -15 -12.711 1 98.94 80 ILE A O 1
ATOM 565 N N . TYR A 1 81 ? 24.438 -14.672 -13.039 1 98.94 81 TYR A N 1
ATOM 566 C CA . TYR A 1 81 ? 24.062 -14.852 -11.641 1 98.94 81 TYR A CA 1
ATOM 567 C C . TYR A 1 81 ? 23.031 -15.953 -11.492 1 98.94 81 TYR A C 1
ATOM 569 O O . TYR A 1 81 ? 22.281 -16.25 -12.438 1 98.94 81 TYR A O 1
ATOM 577 N N . ARG A 1 82 ? 23.047 -16.609 -10.359 1 98.94 82 ARG A N 1
ATOM 578 C CA . ARG A 1 82 ? 21.984 -17.516 -9.906 1 98.94 82 ARG A CA 1
ATOM 579 C C . ARG A 1 82 ? 21.312 -16.984 -8.648 1 98.94 82 ARG A C 1
ATOM 581 O O . ARG A 1 82 ? 21.984 -16.578 -7.699 1 98.94 82 ARG A O 1
ATOM 588 N N . LEU A 1 83 ? 19.938 -16.953 -8.602 1 98.94 83 LEU A N 1
ATOM 589 C CA . LEU A 1 83 ? 19.219 -16.562 -7.398 1 98.94 83 LEU A CA 1
ATOM 590 C C . LEU A 1 83 ? 19.281 -17.672 -6.355 1 98.94 83 LEU A C 1
ATOM 592 O O . LEU A 1 83 ? 19.391 -18.844 -6.699 1 98.94 83 LEU A O 1
ATOM 596 N N . GLY A 1 84 ? 19.188 -17.375 -5.133 1 98.75 84 GLY A N 1
ATOM 597 C CA . GLY A 1 84 ? 19.156 -18.266 -3.99 1 98.75 84 GLY A CA 1
ATOM 598 C C . GLY A 1 84 ? 19.188 -17.547 -2.658 1 98.75 84 GLY A C 1
ATOM 599 O O . GLY A 1 84 ? 18.797 -16.375 -2.57 1 98.75 84 GLY A O 1
ATOM 600 N N . TRP A 1 85 ? 19.578 -18.25 -1.597 1 98.62 85 TRP A N 1
ATOM 601 C CA . TRP A 1 85 ? 19.703 -17.656 -0.27 1 98.62 85 TRP A CA 1
ATOM 602 C C . TRP A 1 85 ? 21.047 -16.953 -0.113 1 98.62 85 TRP A C 1
ATOM 604 O O . TRP A 1 85 ? 21.109 -15.75 0.139 1 98.62 85 TRP A O 1
ATOM 614 N N . TYR A 1 86 ? 22.203 -17.781 -0.194 1 98.56 86 TYR A N 1
ATOM 615 C CA . TYR A 1 86 ? 23.594 -17.312 -0.193 1 98.56 86 TYR A CA 1
ATOM 616 C C . TYR A 1 86 ? 23.859 -16.406 1.003 1 98.56 86 TYR A C 1
ATOM 618 O O . TYR A 1 86 ? 24.391 -15.305 0.846 1 98.56 86 TYR A O 1
ATOM 626 N N . GLY A 1 87 ? 23.484 -16.859 2.162 1 97.81 87 GLY A N 1
ATOM 627 C CA . GLY A 1 87 ? 23.734 -16.109 3.377 1 97.81 87 GLY A CA 1
ATOM 628 C C . GLY A 1 87 ? 22.922 -14.828 3.463 1 97.81 87 GLY A C 1
ATOM 629 O O . GLY A 1 87 ? 23.312 -13.891 4.168 1 97.81 87 GLY A O 1
ATOM 630 N N . GLY A 1 88 ? 21.922 -14.734 2.709 1 98.06 88 GLY A N 1
ATOM 631 C CA . GLY A 1 88 ? 21.078 -13.562 2.73 1 98.06 88 GLY A CA 1
ATOM 632 C C . GLY A 1 88 ? 21.328 -12.609 1.579 1 98.06 88 GLY A C 1
ATOM 633 O O . GLY A 1 88 ? 20.547 -11.703 1.321 1 98.06 88 GLY A O 1
ATOM 634 N N . ASP A 1 89 ? 22.297 -12.852 0.724 1 98.62 89 ASP A N 1
ATOM 635 C CA . ASP A 1 89 ? 22.688 -11.953 -0.352 1 98.62 89 ASP A CA 1
ATOM 636 C C . ASP A 1 89 ? 21.75 -12.062 -1.545 1 98.62 89 ASP A C 1
ATOM 638 O O . ASP A 1 89 ? 21.641 -11.148 -2.359 1 98.62 89 ASP A O 1
ATOM 642 N N . GLY A 1 90 ? 21.047 -13.203 -1.693 1 98.69 90 GLY A N 1
ATOM 643 C CA . GLY A 1 90 ? 19.984 -13.375 -2.66 1 98.69 90 GLY A CA 1
ATOM 644 C C . GLY A 1 90 ? 20.469 -13.906 -3.996 1 98.69 90 GLY A C 1
ATOM 645 O O . GLY A 1 90 ? 19.672 -14.461 -4.77 1 98.69 90 GLY A O 1
ATOM 646 N N . ALA A 1 91 ? 21.797 -13.758 -4.328 1 98.88 91 ALA A N 1
ATOM 647 C CA . ALA A 1 91 ? 22.328 -14.289 -5.582 1 98.88 91 ALA A CA 1
ATOM 648 C C . ALA A 1 91 ? 23.828 -14.531 -5.473 1 98.88 91 ALA A C 1
ATOM 650 O O . ALA A 1 91 ? 24.484 -14.016 -4.562 1 98.88 91 ALA A O 1
ATOM 651 N N . ARG A 1 92 ? 24.281 -15.344 -6.355 1 98.81 92 ARG A N 1
ATOM 652 C CA . ARG A 1 92 ? 25.719 -15.617 -6.523 1 98.81 92 ARG A CA 1
ATOM 653 C C . ARG A 1 92 ? 26.141 -15.406 -7.973 1 98.81 92 ARG A C 1
ATOM 655 O O . ARG A 1 92 ? 25.438 -15.797 -8.898 1 98.81 92 ARG A O 1
ATOM 662 N N . LYS A 1 93 ? 27.281 -14.734 -8.164 1 98.75 93 LYS A N 1
ATOM 663 C CA . LYS A 1 93 ? 27.875 -14.688 -9.492 1 98.75 93 LYS A CA 1
ATOM 664 C C . LYS A 1 93 ? 28.516 -16.031 -9.859 1 98.75 93 LYS A C 1
ATOM 666 O O . LYS A 1 93 ? 29.453 -16.469 -9.211 1 98.75 93 LYS A O 1
ATOM 671 N N . VAL A 1 94 ? 28.031 -16.656 -10.906 1 98.44 94 VAL A N 1
ATOM 672 C CA . VAL A 1 94 ? 28.484 -18 -11.219 1 98.44 94 VAL A CA 1
ATOM 673 C C . VAL A 1 94 ? 29.453 -17.984 -12.391 1 98.44 94 VAL A C 1
ATOM 675 O O . VAL A 1 94 ? 30.109 -18.984 -12.688 1 98.44 94 VAL A O 1
ATOM 678 N N . GLY A 1 95 ? 29.5 -16.844 -13.078 1 98.06 95 GLY A N 1
ATOM 679 C CA . GLY A 1 95 ? 30.453 -16.719 -14.172 1 98.06 95 GLY A CA 1
ATOM 680 C C . GLY A 1 95 ? 30.234 -15.477 -15.016 1 98.06 95 GLY A C 1
ATOM 681 O O . GLY A 1 95 ? 29.594 -14.523 -14.562 1 98.06 95 GLY A O 1
ATOM 682 N N . GLU A 1 96 ? 30.906 -15.438 -16.094 1 98.25 96 GLU A N 1
ATOM 683 C CA . GLU A 1 96 ? 30.797 -14.406 -17.109 1 98.25 96 GLU A CA 1
ATOM 684 C C . GLU A 1 96 ? 30.609 -15.016 -18.5 1 98.25 96 GLU A C 1
ATOM 686 O O . GLU A 1 96 ? 31.25 -16.016 -18.844 1 98.25 96 GLU A O 1
ATOM 691 N N . ALA A 1 97 ? 29.688 -14.469 -19.172 1 98.69 97 ALA A N 1
ATOM 692 C CA . ALA A 1 97 ? 29.469 -14.953 -20.531 1 98.69 97 ALA A CA 1
ATOM 693 C C . ALA A 1 97 ? 30.641 -14.57 -21.438 1 98.69 97 ALA A C 1
ATOM 695 O O . ALA A 1 97 ? 31.312 -13.57 -21.188 1 98.69 97 ALA A O 1
ATOM 696 N N . THR A 1 98 ? 30.859 -15.352 -22.484 1 98.31 98 THR A N 1
ATOM 697 C CA . THR A 1 98 ? 31.828 -15.047 -23.531 1 98.31 98 THR A CA 1
ATOM 698 C C . THR A 1 98 ? 31.219 -14.156 -24.609 1 98.31 98 THR A C 1
ATOM 700 O O . THR A 1 98 ? 30.188 -14.5 -25.188 1 98.31 98 THR A O 1
ATOM 703 N N . LEU A 1 99 ? 31.891 -13.062 -24.844 1 98.25 99 LEU A N 1
ATOM 704 C CA . LEU A 1 99 ? 31.438 -12.203 -25.938 1 98.25 99 LEU A CA 1
ATOM 705 C C . LEU A 1 99 ? 31.859 -12.766 -27.281 1 98.25 99 LEU A C 1
ATOM 707 O O . LEU A 1 99 ? 33.031 -13.062 -27.5 1 98.25 99 LEU A O 1
ATOM 711 N N . VAL A 1 100 ? 30.891 -12.914 -28.141 1 95.81 100 VAL A N 1
ATOM 712 C CA . VAL A 1 100 ? 31.203 -13.508 -29.438 1 95.81 100 VAL A CA 1
ATOM 713 C C . VAL A 1 100 ? 31.219 -12.414 -30.516 1 95.81 100 VAL A C 1
ATOM 715 O O . VAL A 1 100 ? 31.922 -12.547 -31.516 1 95.81 100 VAL A O 1
ATOM 718 N N . ASP A 1 101 ? 30.375 -11.391 -30.438 1 92.62 101 ASP A N 1
ATOM 719 C CA . ASP A 1 101 ? 30.359 -10.25 -31.344 1 92.62 101 ASP A CA 1
ATOM 720 C C . ASP A 1 101 ? 29.797 -9.008 -30.656 1 92.62 101 ASP A C 1
ATOM 722 O O . ASP A 1 101 ? 28.641 -8.633 -30.875 1 92.62 101 ASP A O 1
ATOM 726 N N . VAL A 1 102 ? 30.641 -8.383 -30.047 1 92.88 102 VAL A N 1
ATOM 727 C CA . VAL A 1 102 ? 30.219 -7.227 -29.266 1 92.88 102 VAL A CA 1
ATOM 728 C C . VAL A 1 102 ? 29.797 -6.09 -30.188 1 92.88 102 VAL A C 1
ATOM 730 O O . VAL A 1 102 ? 28.922 -5.297 -29.859 1 92.88 102 VAL A O 1
ATOM 733 N N . ARG A 1 103 ? 30.359 -5.961 -31.328 1 93.81 103 ARG A N 1
ATOM 734 C CA . ARG A 1 103 ? 30.031 -4.895 -32.25 1 93.81 103 ARG A CA 1
ATOM 735 C C . ARG A 1 103 ? 28.609 -5.043 -32.781 1 93.81 103 ARG A C 1
ATOM 737 O O . ARG A 1 103 ? 27.938 -4.051 -33.062 1 93.81 103 ARG A O 1
ATOM 744 N N . ALA A 1 104 ? 28.188 -6.215 -32.906 1 95.38 104 ALA A N 1
ATOM 745 C CA . ALA A 1 104 ? 26.828 -6.469 -33.375 1 95.38 104 ALA A CA 1
ATOM 746 C C . ALA A 1 104 ? 25.797 -5.863 -32.406 1 95.38 104 ALA A C 1
ATOM 748 O O . ALA A 1 104 ? 24.703 -5.484 -32.844 1 95.38 104 ALA A O 1
ATOM 749 N N . ALA A 1 105 ? 26.109 -5.75 -31.203 1 96.62 105 ALA A N 1
ATOM 750 C CA . ALA A 1 105 ? 25.188 -5.266 -30.188 1 96.62 105 ALA A CA 1
ATOM 751 C C . ALA A 1 105 ? 24.719 -3.848 -30.5 1 96.62 105 ALA A C 1
ATOM 753 O O . ALA A 1 105 ? 23.578 -3.479 -30.188 1 96.62 105 ALA A O 1
ATOM 754 N N . SER A 1 106 ? 25.578 -3.018 -31.047 1 95.94 106 SER A N 1
ATOM 755 C CA . SER A 1 106 ? 25.234 -1.633 -31.328 1 95.94 106 SER A CA 1
ATOM 756 C C . SER A 1 106 ? 24.656 -1.491 -32.75 1 95.94 106 SER A C 1
ATOM 758 O O . SER A 1 106 ? 24.359 -0.381 -33.188 1 95.94 106 SER A O 1
ATOM 760 N N . ARG A 1 107 ? 24.5 -2.559 -33.438 1 96.12 107 ARG A N 1
ATOM 761 C CA . ARG A 1 107 ? 24.062 -2.508 -34.812 1 96.12 107 ARG A CA 1
ATOM 762 C C . ARG A 1 107 ? 22.891 -3.465 -35.062 1 96.12 107 ARG A C 1
ATOM 764 O O . ARG A 1 107 ? 22.625 -3.852 -36.188 1 96.12 107 ARG A O 1
ATOM 771 N N . GLN A 1 108 ? 22.297 -3.883 -34 1 96.25 108 GLN A N 1
ATOM 772 C CA . GLN A 1 108 ? 21.172 -4.785 -34.188 1 96.25 108 GLN A CA 1
ATOM 773 C C . GLN A 1 108 ? 20.094 -4.164 -35.062 1 96.25 108 GLN A C 1
ATOM 775 O O . GLN A 1 108 ? 19.844 -2.961 -35 1 96.25 108 GLN A O 1
ATOM 780 N N . PRO A 1 109 ? 19.453 -4.863 -35.969 1 94.31 109 PRO A N 1
ATOM 781 C CA . PRO A 1 109 ? 18.312 -4.328 -36.719 1 94.31 109 PRO A CA 1
ATOM 782 C C . PRO A 1 109 ? 17.094 -4.082 -35.844 1 94.31 109 PRO A C 1
ATOM 784 O O . PRO A 1 109 ? 17.016 -4.598 -34.719 1 94.31 109 PRO A O 1
ATOM 787 N N . PRO A 1 110 ? 16.125 -3.217 -36.25 1 90.06 110 PRO A N 1
ATOM 788 C CA . PRO A 1 110 ? 14.867 -3.137 -35.531 1 90.06 110 PRO A CA 1
ATOM 789 C C . PRO A 1 110 ? 14.156 -4.484 -35.406 1 90.06 110 PRO A C 1
ATOM 791 O O . PRO A 1 110 ? 14.242 -5.305 -36.344 1 90.06 110 PRO A O 1
ATOM 794 N N . CYS A 1 111 ? 13.484 -4.715 -34.281 1 91.38 111 CYS A N 1
ATOM 795 C CA . CYS A 1 111 ? 12.617 -5.883 -34.188 1 91.38 111 CYS A CA 1
ATOM 796 C C . CYS A 1 111 ? 11.602 -5.895 -35.312 1 91.38 111 CYS A C 1
ATOM 798 O O . CYS A 1 111 ? 11.258 -4.844 -35.875 1 91.38 111 CYS A O 1
ATOM 800 N N . VAL A 1 112 ? 11.109 -7.023 -35.625 1 90.56 112 VAL A N 1
ATOM 801 C CA . VAL A 1 112 ? 10.203 -7.184 -36.75 1 90.56 112 VAL A CA 1
ATOM 802 C C . VAL A 1 112 ? 8.781 -7.41 -36.25 1 90.56 112 VAL A C 1
ATOM 804 O O . VAL A 1 112 ? 8.555 -8.203 -35.344 1 90.56 112 VAL A O 1
ATOM 807 N N . LYS A 1 113 ? 7.891 -6.609 -36.781 1 89.56 113 LYS A N 1
ATOM 808 C CA . LYS A 1 113 ? 6.477 -6.926 -36.594 1 89.56 113 LYS A CA 1
ATOM 809 C C . LYS A 1 113 ? 6.008 -7.977 -37.594 1 89.56 113 LYS A C 1
ATOM 811 O O . LYS A 1 113 ? 5.539 -7.637 -38.688 1 89.56 113 LYS A O 1
ATOM 816 N N . THR A 1 114 ? 6.031 -9.219 -37.281 1 86.12 114 THR A N 1
ATOM 817 C CA . THR A 1 114 ? 5.855 -10.336 -38.188 1 86.12 114 THR A CA 1
ATOM 818 C C . THR A 1 114 ? 4.379 -10.562 -38.5 1 86.12 114 THR A C 1
ATOM 820 O O . THR A 1 114 ? 4.027 -11.102 -39.562 1 86.12 114 THR A O 1
ATOM 823 N N . GLU A 1 115 ? 3.568 -10.25 -37.594 1 89.62 115 GLU A N 1
ATOM 824 C CA . GLU A 1 115 ? 2.117 -10.336 -37.719 1 89.62 115 GLU A CA 1
ATOM 825 C C . GLU A 1 115 ? 1.443 -9.062 -37.219 1 89.62 115 GLU A C 1
ATOM 827 O O . GLU A 1 115 ? 0.993 -9.016 -36.062 1 89.62 115 GLU A O 1
ATOM 832 N N . PRO A 1 116 ? 1.251 -8.164 -38.094 1 87.88 116 PRO A N 1
ATOM 833 C CA . PRO A 1 116 ? 0.744 -6.859 -37.656 1 87.88 116 PRO A CA 1
ATOM 834 C C . PRO A 1 116 ? -0.639 -6.945 -37.031 1 87.88 116 PRO A C 1
ATOM 836 O O . PRO A 1 116 ? -0.932 -6.207 -36.094 1 87.88 116 PRO A O 1
ATOM 839 N N . GLU A 1 117 ? -1.447 -7.832 -37.5 1 87.94 117 GLU A N 1
ATOM 840 C CA . GLU A 1 117 ? -2.805 -7.945 -36.969 1 87.94 117 GLU A CA 1
ATOM 841 C C . GLU A 1 117 ? -2.805 -8.477 -35.531 1 87.94 117 GLU A C 1
ATOM 843 O O . GLU A 1 117 ? -3.727 -8.195 -34.75 1 87.94 117 GLU A O 1
ATOM 848 N N . ALA A 1 118 ? -1.761 -9.164 -35.156 1 92.25 118 ALA A N 1
ATOM 849 C CA . ALA A 1 118 ? -1.633 -9.711 -33.812 1 92.25 118 ALA A CA 1
ATOM 850 C C . ALA A 1 118 ? -0.721 -8.844 -32.938 1 92.25 118 ALA A C 1
ATOM 852 O O . ALA A 1 118 ? -0.485 -9.156 -31.766 1 92.25 118 ALA A O 1
ATOM 853 N N . GLU A 1 119 ? -0.209 -7.742 -33.531 1 89.75 119 GLU A N 1
ATOM 854 C CA . GLU A 1 119 ? 0.748 -6.879 -32.844 1 89.75 119 GLU A CA 1
ATOM 855 C C . GLU A 1 119 ? 1.926 -7.68 -32.281 1 89.75 119 GLU A C 1
ATOM 857 O O . GLU A 1 119 ? 2.336 -7.488 -31.156 1 89.75 119 GLU A O 1
ATOM 862 N N . LEU A 1 120 ? 2.451 -8.609 -33.125 1 92.62 120 LEU A N 1
ATOM 863 C CA . LEU A 1 120 ? 3.551 -9.477 -32.719 1 92.62 120 LEU A CA 1
ATOM 864 C C . LEU A 1 120 ? 4.895 -8.867 -33.094 1 92.62 120 LEU A C 1
ATOM 866 O O . LEU A 1 120 ? 5.27 -8.844 -34.281 1 92.62 120 LEU A O 1
ATOM 870 N N . TRP A 1 121 ? 5.566 -8.352 -32.062 1 89.75 121 TRP A N 1
ATOM 871 C CA . TRP A 1 121 ? 6.941 -7.891 -32.219 1 89.75 121 TRP A CA 1
ATOM 872 C C . TRP A 1 121 ? 7.934 -8.977 -31.812 1 89.75 121 TRP A C 1
ATOM 874 O O . TRP A 1 121 ? 7.777 -9.602 -30.766 1 89.75 121 TRP A O 1
ATOM 884 N N . ASP A 1 122 ? 8.969 -9.266 -32.656 1 93.19 122 ASP A N 1
ATOM 885 C CA . ASP A 1 122 ? 9.961 -10.312 -32.438 1 93.19 122 ASP A CA 1
ATOM 886 C C . ASP A 1 122 ? 11.367 -9.828 -32.781 1 93.19 122 ASP A C 1
ATOM 888 O O . ASP A 1 122 ? 11.602 -9.344 -33.906 1 93.19 122 ASP A O 1
ATOM 892 N N . CYS A 1 123 ? 12.242 -9.945 -31.828 1 94.5 123 CYS A N 1
ATOM 893 C CA . CYS A 1 123 ? 13.625 -9.531 -32.031 1 94.5 123 CYS A CA 1
ATOM 894 C C . CYS A 1 123 ? 14.516 -10.727 -32.344 1 94.5 123 CYS A C 1
ATOM 896 O O . CYS A 1 123 ? 15.734 -10.656 -32.188 1 94.5 123 CYS A O 1
ATOM 898 N N . GLY A 1 124 ? 13.984 -11.805 -32.781 1 93.5 124 GLY A N 1
ATOM 899 C CA . GLY A 1 124 ? 14.758 -12.984 -33.125 1 93.5 124 GLY A CA 1
ATOM 900 C C . GLY A 1 124 ? 15.766 -12.734 -34.219 1 93.5 124 GLY A C 1
ATOM 901 O O . GLY A 1 124 ? 16.719 -13.508 -34.406 1 93.5 124 GLY A O 1
ATOM 902 N N . ASN A 1 125 ? 15.609 -11.656 -35 1 94 125 ASN A N 1
ATOM 903 C CA . ASN A 1 125 ? 16.516 -11.305 -36.094 1 94 125 ASN A CA 1
ATOM 904 C C . ASN A 1 125 ? 17.797 -10.664 -35.562 1 94 125 ASN A C 1
ATOM 906 O O . ASN A 1 125 ? 18.719 -10.367 -36.344 1 94 125 ASN A O 1
ATOM 910 N N . TRP A 1 126 ? 17.922 -10.477 -34.281 1 95.81 126 TRP A N 1
ATOM 911 C CA . TRP A 1 126 ? 19.156 -9.961 -33.688 1 95.81 126 TRP A CA 1
ATOM 912 C C . TRP A 1 126 ? 20.266 -10.992 -33.781 1 95.81 126 TRP A C 1
ATOM 914 O O . TRP A 1 126 ? 20.016 -12.195 -33.75 1 95.81 126 TRP A O 1
ATOM 924 N N . ASP A 1 127 ? 21.5 -10.516 -33.875 1 95.88 127 ASP A N 1
ATOM 925 C CA . ASP A 1 127 ? 22.688 -11.375 -33.844 1 95.88 127 ASP A CA 1
ATOM 926 C C . ASP A 1 127 ? 23.047 -11.773 -32.438 1 95.88 127 ASP A C 1
ATOM 928 O O . ASP A 1 127 ? 22.766 -11.031 -31.484 1 95.88 127 ASP A O 1
ATOM 932 N N . ASP A 1 128 ? 23.641 -13 -32.312 1 96.25 128 ASP A N 1
ATOM 933 C CA . ASP A 1 128 ? 24.188 -13.398 -31.031 1 96.25 128 ASP A CA 1
ATOM 934 C C . ASP A 1 128 ? 25.328 -12.469 -30.609 1 96.25 128 ASP A C 1
ATOM 936 O O . ASP A 1 128 ? 26.203 -12.156 -31.422 1 96.25 128 ASP A O 1
ATOM 940 N N . VAL A 1 129 ? 25.266 -12.062 -29.359 1 98.12 129 VAL A N 1
ATOM 941 C CA . VAL A 1 129 ? 26.297 -11.156 -28.875 1 98.12 129 VAL A CA 1
ATOM 942 C C . VAL A 1 129 ? 27.156 -11.859 -27.828 1 98.12 129 VAL A C 1
ATOM 944 O O . VAL A 1 129 ? 28.359 -11.617 -27.734 1 98.12 129 VAL A O 1
ATOM 947 N N . ALA A 1 130 ? 26.547 -12.695 -27 1 98.5 130 ALA A N 1
ATOM 948 C CA . ALA A 1 130 ? 27.266 -13.406 -25.938 1 98.5 130 ALA A CA 1
ATOM 949 C C . ALA A 1 130 ? 26.734 -14.828 -25.781 1 98.5 130 ALA A C 1
ATOM 951 O O . ALA A 1 130 ? 25.609 -15.133 -26.188 1 98.5 130 ALA A O 1
ATOM 952 N N . VAL A 1 131 ? 27.609 -15.711 -25.25 1 97.81 131 VAL A N 1
ATOM 953 C CA . VAL A 1 131 ? 27.219 -17.094 -24.953 1 97.81 131 VAL A CA 1
ATOM 954 C C . VAL A 1 131 ? 27.734 -17.484 -23.562 1 97.81 131 VAL A C 1
ATOM 956 O O . VAL A 1 131 ? 28.75 -16.969 -23.109 1 97.81 131 VAL A O 1
ATOM 959 N N . PHE A 1 132 ? 27.031 -18.312 -22.969 1 98.19 132 PHE A N 1
ATOM 960 C CA . PHE A 1 132 ? 27.453 -18.875 -21.688 1 98.19 132 PHE A CA 1
ATOM 961 C C . PHE A 1 132 ? 27.359 -20.406 -21.719 1 98.19 132 PHE A C 1
ATOM 963 O O . PHE A 1 132 ? 26.281 -20.953 -21.938 1 98.19 132 PHE A O 1
ATOM 970 N N . ASP A 1 133 ? 28.5 -21.047 -21.516 1 97.69 133 ASP A N 1
ATOM 971 C CA . ASP A 1 133 ? 28.516 -22.484 -21.344 1 97.69 133 ASP A CA 1
ATOM 972 C C . ASP A 1 133 ? 28.219 -22.891 -19.906 1 97.69 133 ASP A C 1
ATOM 974 O O . ASP A 1 133 ? 29.078 -22.781 -19.031 1 97.69 133 ASP A O 1
ATOM 978 N N . VAL A 1 134 ? 27.016 -23.375 -19.734 1 98.12 134 VAL A N 1
ATOM 979 C CA . VAL A 1 134 ? 26.609 -23.75 -18.391 1 98.12 134 VAL A CA 1
ATOM 980 C C . VAL A 1 134 ? 27.469 -24.922 -17.891 1 98.12 134 VAL A C 1
ATOM 982 O O . VAL A 1 134 ? 27.594 -25.938 -18.578 1 98.12 134 VAL A O 1
ATOM 985 N N . PRO A 1 135 ? 28 -24.766 -16.734 1 97.56 135 PRO A N 1
ATOM 986 C CA . PRO A 1 135 ? 28.797 -25.891 -16.219 1 97.56 135 PRO A CA 1
ATOM 987 C C . PRO A 1 135 ? 28 -27.188 -16.094 1 97.56 135 PRO A C 1
ATOM 989 O O . PRO A 1 135 ? 26.828 -27.156 -15.719 1 97.56 135 PRO A O 1
ATOM 992 N N . PRO A 1 136 ? 28.609 -28.359 -16.375 1 95.81 136 PRO A N 1
ATOM 993 C CA . PRO A 1 136 ? 27.891 -29.625 -16.281 1 95.81 136 PRO A CA 1
ATOM 994 C C . PRO A 1 136 ? 27.391 -29.922 -14.867 1 95.81 136 PRO A C 1
ATOM 996 O O . PRO A 1 136 ? 26.484 -30.75 -14.688 1 95.81 136 PRO A O 1
ATOM 999 N N . ASP A 1 137 ? 27.984 -29.281 -13.883 1 95.06 137 ASP A N 1
ATOM 1000 C CA . ASP A 1 137 ? 27.594 -29.516 -12.5 1 95.06 137 ASP A CA 1
ATOM 1001 C C . ASP A 1 137 ? 26.781 -28.344 -11.953 1 95.06 137 ASP A C 1
ATOM 1003 O O . ASP A 1 137 ? 26.688 -28.156 -10.734 1 95.06 137 ASP A O 1
ATOM 1007 N N . ALA A 1 138 ? 26.297 -27.531 -12.859 1 97.5 138 ALA A N 1
ATOM 1008 C CA . ALA A 1 138 ? 25.531 -26.375 -12.422 1 97.5 138 ALA A CA 1
ATOM 1009 C C . ALA A 1 138 ? 24.312 -26.797 -11.602 1 97.5 138 ALA A C 1
ATOM 1011 O O . ALA A 1 138 ? 23.609 -27.75 -11.969 1 97.5 138 ALA A O 1
ATOM 1012 N N . THR A 1 139 ? 24.125 -26.141 -10.438 1 97.81 139 THR A N 1
ATOM 1013 C CA . THR A 1 139 ? 22.922 -26.375 -9.625 1 97.81 139 THR A CA 1
ATOM 1014 C C . THR A 1 139 ? 21.703 -25.781 -10.297 1 97.81 139 THR A C 1
ATOM 1016 O O . THR A 1 139 ? 21.734 -24.641 -10.773 1 97.81 139 THR A O 1
ATOM 1019 N N . SER A 1 140 ? 20.625 -26.531 -10.406 1 98.44 140 SER A N 1
ATOM 1020 C CA . SER A 1 140 ? 19.375 -26.031 -10.969 1 98.44 140 SER A CA 1
ATOM 1021 C C . SER A 1 140 ? 18.953 -24.734 -10.273 1 98.44 140 SER A C 1
ATOM 1023 O O . SER A 1 140 ? 19.172 -24.562 -9.078 1 98.44 140 SER A O 1
ATOM 1025 N N . GLY A 1 141 ? 18.391 -23.828 -11.023 1 98.81 141 GLY A N 1
ATOM 1026 C CA . GLY A 1 141 ? 17.984 -22.547 -10.445 1 98.81 141 GLY A CA 1
ATOM 1027 C C . GLY A 1 141 ? 17.469 -21.562 -11.469 1 98.81 141 GLY A C 1
ATOM 1028 O O . GLY A 1 141 ? 17.469 -21.844 -12.672 1 98.81 141 GLY A O 1
ATOM 1029 N N . LEU A 1 142 ? 16.875 -20.5 -11 1 98.94 142 LEU A N 1
ATOM 1030 C CA . LEU A 1 142 ? 16.625 -19.328 -11.82 1 98.94 142 LEU A CA 1
ATOM 1031 C C . LEU A 1 142 ? 17.875 -18.453 -11.93 1 98.94 142 LEU A C 1
ATOM 1033 O O . LEU A 1 142 ? 18.391 -17.984 -10.914 1 98.94 142 LEU A O 1
ATOM 1037 N N . TYR A 1 143 ? 18.344 -18.312 -13.125 1 98.88 143 TYR A N 1
ATOM 1038 C CA . TYR A 1 143 ? 19.547 -17.562 -13.461 1 98.88 143 TYR A CA 1
ATOM 1039 C C . TYR A 1 143 ? 19.203 -16.297 -14.234 1 98.88 143 TYR A C 1
ATOM 1041 O O . TYR A 1 143 ? 18.078 -16.141 -14.711 1 98.88 143 TYR A O 1
ATOM 1049 N N . PHE A 1 144 ? 20.156 -15.453 -14.258 1 98.88 144 PHE A N 1
ATOM 1050 C CA . PHE A 1 144 ? 20.062 -14.336 -15.188 1 98.88 144 PHE A CA 1
ATOM 1051 C C . PHE A 1 144 ? 21.438 -13.844 -15.602 1 98.88 144 PHE A C 1
ATOM 1053 O O . PHE A 1 144 ? 22.406 -13.977 -14.836 1 98.88 144 PHE A O 1
ATOM 1060 N N . ALA A 1 145 ? 21.516 -13.375 -16.828 1 98.88 145 ALA A N 1
ATOM 1061 C CA . ALA A 1 145 ? 22.641 -12.562 -17.281 1 98.88 145 ALA A CA 1
ATOM 1062 C C . ALA A 1 145 ? 22.422 -11.094 -16.953 1 98.88 145 ALA A C 1
ATOM 1064 O O . ALA A 1 145 ? 21.297 -10.578 -17.078 1 98.88 145 ALA A O 1
ATOM 1065 N N . ARG A 1 146 ? 23.344 -10.508 -16.422 1 98.88 146 ARG A N 1
ATOM 1066 C CA . ARG A 1 146 ? 23.375 -9.062 -16.219 1 98.88 146 ARG A CA 1
ATOM 1067 C C . ARG A 1 146 ? 24.297 -8.391 -17.234 1 98.88 146 ARG A C 1
ATOM 1069 O O . ARG A 1 146 ? 25.516 -8.477 -17.125 1 98.88 146 ARG A O 1
ATOM 1076 N N . ALA A 1 147 ? 23.719 -7.777 -18.281 1 98.81 147 ALA A N 1
ATOM 1077 C CA . ALA A 1 147 ? 24.469 -7.012 -19.266 1 98.81 147 ALA A CA 1
ATOM 1078 C C . ALA A 1 147 ? 24.859 -5.641 -18.719 1 98.81 147 ALA A C 1
ATOM 1080 O O . ALA A 1 147 ? 23.984 -4.82 -18.422 1 98.81 147 ALA A O 1
ATOM 1081 N N . VAL A 1 148 ? 26.141 -5.391 -18.656 1 98.38 148 VAL A N 1
ATOM 1082 C CA . VAL A 1 148 ? 26.641 -4.25 -17.891 1 98.38 148 VAL A CA 1
ATOM 1083 C C . VAL A 1 148 ? 27.438 -3.324 -18.797 1 98.38 148 VAL A C 1
ATOM 1085 O O . VAL A 1 148 ? 28.328 -3.775 -19.531 1 98.38 148 VAL A O 1
ATOM 1088 N N . LEU A 1 149 ? 27.109 -2.113 -18.828 1 97 149 LEU A N 1
ATOM 1089 C CA . LEU A 1 149 ? 27.891 -1.06 -19.469 1 97 149 LEU A CA 1
ATOM 1090 C C . LEU A 1 149 ? 28.734 -0.305 -18.438 1 97 149 LEU A C 1
ATOM 1092 O O . LEU A 1 149 ? 28.391 -0.294 -17.25 1 97 149 LEU A O 1
ATOM 1096 N N . PRO A 1 150 ? 29.766 0.31 -18.953 1 91.44 150 PRO A N 1
ATOM 1097 C CA . PRO A 1 150 ? 30.625 1.052 -18.031 1 91.44 150 PRO A CA 1
ATOM 1098 C C . PRO A 1 150 ? 29.906 2.211 -17.344 1 91.44 150 PRO A C 1
ATOM 1100 O O . PRO A 1 150 ? 29.125 2.922 -17.984 1 91.44 150 PRO A O 1
ATOM 1103 N N . ASP A 1 151 ? 30.078 2.406 -16.094 1 84 151 ASP A N 1
ATOM 1104 C CA . ASP A 1 151 ? 29.641 3.514 -15.258 1 84 151 ASP A CA 1
ATOM 1105 C C . ASP A 1 151 ? 30.578 3.713 -14.07 1 84 151 ASP A C 1
ATOM 1107 O O . ASP A 1 151 ? 30.953 2.748 -13.398 1 84 151 ASP A O 1
ATOM 1111 N N . PRO A 1 152 ? 31.141 4.973 -13.727 1 76 152 PRO A N 1
ATOM 1112 C CA . PRO A 1 152 ? 30.734 6.258 -14.305 1 76 152 PRO A CA 1
ATOM 1113 C C . PRO A 1 152 ? 31.312 6.473 -15.703 1 76 152 PRO A C 1
ATOM 1115 O O . PRO A 1 152 ? 32.344 5.891 -16.062 1 76 152 PRO A O 1
ATOM 1118 N N . LEU A 1 153 ? 30.469 7.199 -16.359 1 79.88 153 LEU A N 1
ATOM 1119 C CA . LEU A 1 153 ? 30.906 7.68 -17.656 1 79.88 153 LEU A CA 1
ATOM 1120 C C . LEU A 1 153 ? 31.938 8.789 -17.516 1 79.88 153 LEU A C 1
ATOM 1122 O O . LEU A 1 153 ? 32.062 9.398 -16.453 1 79.88 153 LEU A O 1
ATOM 1126 N N . GLY A 1 154 ? 32.812 8.82 -18.453 1 70.44 154 GLY A N 1
ATOM 1127 C CA . GLY A 1 154 ? 33.812 9.891 -18.438 1 70.44 154 GLY A CA 1
ATOM 1128 C C . GLY A 1 154 ? 33.188 11.266 -18.25 1 70.44 154 GLY A C 1
ATOM 1129 O O . GLY A 1 154 ? 32.031 11.492 -18.641 1 70.44 154 GLY A O 1
ATOM 1130 N N . ARG A 1 155 ? 33.969 12.117 -17.578 1 66.06 155 ARG A N 1
ATOM 1131 C CA . ARG A 1 155 ? 33.531 13.492 -17.359 1 66.06 155 ARG A CA 1
ATOM 1132 C C . ARG A 1 155 ? 33.062 14.125 -18.672 1 66.06 155 ARG A C 1
ATOM 1134 O O . ARG A 1 155 ? 33.75 14.039 -19.688 1 66.06 155 ARG A O 1
ATOM 1141 N N . GLY A 1 156 ? 31.891 14.633 -18.672 1 70.31 156 GLY A N 1
ATOM 1142 C CA . GLY A 1 156 ? 31.391 15.344 -19.844 1 70.31 156 GLY A CA 1
ATOM 1143 C C . GLY A 1 156 ? 30.641 14.445 -20.812 1 70.31 156 GLY A C 1
ATOM 1144 O O . GLY A 1 156 ? 30.094 14.922 -21.812 1 70.31 156 GLY A O 1
ATOM 1145 N N . ASP A 1 157 ? 30.656 13.227 -20.562 1 79.81 157 ASP A N 1
ATOM 1146 C CA . ASP A 1 157 ? 29.859 12.352 -21.406 1 79.81 157 ASP A CA 1
ATOM 1147 C C . ASP A 1 157 ? 28.391 12.727 -21.375 1 79.81 157 ASP A C 1
ATOM 1149 O O . ASP A 1 157 ? 27.781 12.773 -20.297 1 79.81 157 ASP A O 1
ATOM 1153 N N . PRO A 1 158 ? 27.859 12.992 -22.516 1 76.19 158 PRO A N 1
ATOM 1154 C CA . PRO A 1 158 ? 26.469 13.469 -22.531 1 76.19 158 PRO A CA 1
ATOM 1155 C C . PRO A 1 158 ? 25.484 12.398 -22.078 1 76.19 158 PRO A C 1
ATOM 1157 O O . PRO A 1 158 ? 24.328 12.711 -21.797 1 76.19 158 PRO A O 1
ATOM 1160 N N . ARG A 1 159 ? 25.953 11.195 -22.016 1 80.06 159 ARG A N 1
ATOM 1161 C CA . ARG A 1 159 ? 25.109 10.094 -21.562 1 80.06 159 ARG A CA 1
ATOM 1162 C C . ARG A 1 159 ? 25.047 10.039 -20.047 1 80.06 159 ARG A C 1
ATOM 1164 O O . ARG A 1 159 ? 24.281 9.258 -19.469 1 80.06 159 ARG A O 1
ATOM 1171 N N . GLY A 1 160 ? 25.891 10.797 -19.484 1 80.69 160 GLY A N 1
ATOM 1172 C CA . GLY A 1 160 ? 25.953 10.844 -18.031 1 80.69 160 GLY A CA 1
ATOM 1173 C C . GLY A 1 160 ? 24.703 11.398 -17.406 1 80.69 160 GLY A C 1
ATOM 1174 O O . GLY A 1 160 ? 23.938 12.125 -18.047 1 80.69 160 GLY A O 1
ATOM 1175 N N . THR A 1 161 ? 24.484 10.836 -16.219 1 88.19 161 THR A N 1
ATOM 1176 C CA . THR A 1 161 ? 23.328 11.336 -15.484 1 88.19 161 THR A CA 1
ATOM 1177 C C . THR A 1 161 ? 23.688 11.555 -14.016 1 88.19 161 THR A C 1
ATOM 1179 O O . THR A 1 161 ? 24.562 10.867 -13.469 1 88.19 161 THR A O 1
ATOM 1182 N N . TRP A 1 162 ? 23.094 12.539 -13.422 1 89.75 162 TRP A N 1
ATOM 1183 C CA . TRP A 1 162 ? 23.25 12.781 -11.992 1 89.75 162 TRP A CA 1
ATOM 1184 C C . TRP A 1 162 ? 22.266 11.961 -11.18 1 89.75 162 TRP A C 1
ATOM 1186 O O . TRP A 1 162 ? 22.344 11.914 -9.953 1 89.75 162 TRP A O 1
ATOM 1196 N N . ARG A 1 163 ? 21.422 11.25 -11.844 1 93.38 163 ARG A N 1
ATOM 1197 C CA . ARG A 1 163 ? 20.344 10.516 -11.195 1 93.38 163 ARG A CA 1
ATOM 1198 C C . ARG A 1 163 ? 20.875 9.273 -10.492 1 93.38 163 ARG A C 1
ATOM 1200 O O . ARG A 1 163 ? 21.75 8.578 -11.023 1 93.38 163 ARG A O 1
ATOM 1207 N N . ALA A 1 164 ? 20.328 9.062 -9.281 1 94.31 164 ALA A N 1
ATOM 1208 C CA . ALA A 1 164 ? 20.641 7.828 -8.57 1 94.31 164 ALA A CA 1
ATOM 1209 C C . ALA A 1 164 ? 20.266 6.605 -9.398 1 94.31 164 ALA A C 1
ATOM 1211 O O . ALA A 1 164 ? 19.219 6.586 -10.055 1 94.31 164 ALA A O 1
ATOM 1212 N N . ASP A 1 165 ? 21.156 5.547 -9.453 1 96 165 ASP A N 1
ATOM 1213 C CA . ASP A 1 165 ? 20.953 4.258 -10.102 1 96 165 ASP A CA 1
ATOM 1214 C C . ASP A 1 165 ? 20.656 4.434 -11.594 1 96 165 ASP A C 1
ATOM 1216 O O . ASP A 1 165 ? 19.859 3.684 -12.164 1 96 165 ASP A O 1
ATOM 1220 N N . ALA A 1 166 ? 21.188 5.512 -12.188 1 93.81 166 ALA A N 1
ATOM 1221 C CA . ALA A 1 166 ? 21.016 5.805 -13.609 1 93.81 166 ALA A CA 1
ATOM 1222 C C . ALA A 1 166 ? 19.547 5.762 -14 1 93.81 166 ALA A C 1
ATOM 1224 O O . ALA A 1 166 ? 19.172 5.133 -14.992 1 93.81 166 ALA A O 1
ATOM 1225 N N . SER A 1 167 ? 18.766 6.375 -13.219 1 93.38 167 SER A N 1
ATOM 1226 C CA . SER A 1 167 ? 17.328 6.387 -13.477 1 93.38 167 SER A CA 1
ATOM 1227 C C . SER A 1 167 ? 17.031 6.918 -14.875 1 93.38 167 SER A C 1
ATOM 1229 O O . SER A 1 167 ? 17.641 7.891 -15.32 1 93.38 167 SER A O 1
ATOM 1231 N N . ARG A 1 168 ? 16.047 6.344 -15.469 1 85.19 168 ARG A N 1
ATOM 1232 C CA . ARG A 1 168 ? 15.586 6.816 -16.766 1 85.19 168 ARG A CA 1
ATOM 1233 C C . ARG A 1 168 ? 14.625 7.988 -16.625 1 85.19 168 ARG A C 1
ATOM 1235 O O . ARG A 1 168 ? 14.414 8.75 -17.562 1 85.19 168 ARG A O 1
ATOM 1242 N N . HIS A 1 169 ? 14 8.023 -15.492 1 86.38 169 HIS A N 1
ATOM 1243 C CA . HIS A 1 169 ? 13.141 9.164 -15.195 1 86.38 169 HIS A CA 1
ATOM 1244 C C . HIS A 1 169 ? 13.953 10.383 -14.789 1 86.38 169 HIS A C 1
ATOM 1246 O O . HIS A 1 169 ? 14.32 10.523 -13.617 1 86.38 169 HIS A O 1
ATOM 1252 N N . LYS A 1 170 ? 14.062 11.234 -15.742 1 84.88 170 LYS A N 1
ATOM 1253 C CA . LYS A 1 170 ? 15.023 12.312 -15.555 1 84.88 170 LYS A CA 1
ATOM 1254 C C . LYS A 1 170 ? 14.375 13.516 -14.867 1 84.88 170 LYS A C 1
ATOM 1256 O O . LYS A 1 170 ? 15.062 14.312 -14.227 1 84.88 170 LYS A O 1
ATOM 1261 N N . TYR A 1 171 ? 13.141 13.688 -15.062 1 83.38 171 TYR A N 1
ATOM 1262 C CA . TYR A 1 171 ? 12.43 14.812 -14.453 1 83.38 171 TYR A CA 1
ATOM 1263 C C . TYR A 1 171 ? 10.945 14.516 -14.305 1 83.38 171 TYR A C 1
ATOM 1265 O O . TYR A 1 171 ? 10.445 13.531 -14.859 1 83.38 171 TYR A O 1
ATOM 1273 N N . ASP A 1 172 ? 10.312 15.211 -13.477 1 81.31 172 ASP A N 1
ATOM 1274 C CA . ASP A 1 172 ? 8.859 15.219 -13.312 1 81.31 172 ASP A CA 1
ATOM 1275 C C . ASP A 1 172 ? 8.258 16.531 -13.805 1 81.31 172 ASP A C 1
ATOM 1277 O O . ASP A 1 172 ? 8.547 17.594 -13.25 1 81.31 172 ASP A O 1
ATOM 1281 N N . ARG A 1 173 ? 7.422 16.438 -14.727 1 76.81 173 ARG A N 1
ATOM 1282 C CA . ARG A 1 173 ? 6.871 17.625 -15.367 1 76.81 173 ARG A CA 1
ATOM 1283 C C . ARG A 1 173 ? 6.066 18.453 -14.383 1 76.81 173 ARG A C 1
ATOM 1285 O O . ARG A 1 173 ? 5.977 19.688 -14.523 1 76.81 173 ARG A O 1
ATOM 1292 N N . GLN A 1 174 ? 5.531 17.812 -13.422 1 78.19 174 GLN A N 1
ATOM 1293 C CA . GLN A 1 174 ? 4.711 18.516 -12.453 1 78.19 174 GLN A CA 1
ATOM 1294 C C . GLN A 1 174 ? 5.57 19.359 -11.516 1 78.19 174 GLN A C 1
ATOM 1296 O O . GLN A 1 174 ? 5.094 20.328 -10.93 1 78.19 174 GLN A O 1
ATOM 1301 N N . HIS A 1 175 ? 6.871 19.062 -11.453 1 88.19 175 HIS A N 1
ATOM 1302 C CA . HIS A 1 175 ? 7.688 19.688 -10.414 1 88.19 175 HIS A CA 1
ATOM 1303 C C . HIS A 1 175 ? 8.805 20.516 -11.031 1 88.19 175 HIS A C 1
ATOM 1305 O O . HIS A 1 175 ? 9.406 21.359 -10.344 1 88.19 175 HIS A O 1
ATOM 1311 N N . VAL A 1 176 ? 9.07 20.344 -12.328 1 88.44 176 VAL A N 1
ATOM 1312 C CA . VAL A 1 176 ? 10.266 20.922 -12.938 1 88.44 176 VAL A CA 1
ATOM 1313 C C . VAL A 1 176 ? 10.234 22.438 -12.812 1 88.44 176 VAL A C 1
ATOM 1315 O O . VAL A 1 176 ? 9.164 23.047 -12.844 1 88.44 176 VAL A O 1
ATOM 1318 N N . MET A 1 177 ? 11.406 22.984 -12.672 1 91.44 177 MET A N 1
ATOM 1319 C CA . MET A 1 177 ? 11.594 24.438 -12.539 1 91.44 177 MET A CA 1
ATOM 1320 C C . MET A 1 177 ? 11.508 25.109 -13.898 1 91.44 177 MET A C 1
ATOM 1322 O O . MET A 1 177 ? 12.367 24.906 -14.758 1 91.44 177 MET A O 1
ATOM 1326 N N . LEU A 1 178 ? 10.5 25.953 -14.023 1 88.62 178 LEU A N 1
ATOM 1327 C CA . LEU A 1 178 ? 10.359 26.719 -15.266 1 88.62 178 LEU A CA 1
ATOM 1328 C C . LEU A 1 178 ? 11.555 27.641 -15.484 1 88.62 178 LEU A C 1
ATOM 1330 O O . LEU A 1 178 ? 11.984 28.328 -14.555 1 88.62 178 LEU A O 1
ATOM 1334 N N . GLY A 1 179 ? 12.062 27.641 -16.672 1 90.44 179 GLY A N 1
ATOM 1335 C CA . GLY A 1 179 ? 13.172 28.5 -17.031 1 90.44 179 GLY A CA 1
ATOM 1336 C C . GLY A 1 179 ? 14.531 27.844 -16.859 1 90.44 179 GLY A C 1
ATOM 1337 O O . GLY A 1 179 ? 15.555 28.438 -17.188 1 90.44 179 GLY A O 1
ATOM 1338 N N . ARG A 1 180 ? 14.516 26.656 -16.391 1 93.25 180 ARG A N 1
ATOM 1339 C CA . ARG A 1 180 ? 15.766 25.922 -16.219 1 93.25 180 ARG A CA 1
ATOM 1340 C C . ARG A 1 180 ? 15.789 24.672 -17.078 1 93.25 180 ARG A C 1
ATOM 1342 O O . ARG A 1 180 ? 14.75 24.047 -17.297 1 93.25 180 ARG A O 1
ATOM 1349 N N . ASP A 1 181 ? 17.031 24.328 -17.531 1 91.56 181 ASP A N 1
ATOM 1350 C CA . ASP A 1 181 ? 17.203 23.047 -18.219 1 91.56 181 ASP A CA 1
ATOM 1351 C C . ASP A 1 181 ? 16.906 21.875 -17.266 1 91.56 181 ASP A C 1
ATOM 1353 O O . ASP A 1 181 ? 17.594 21.703 -16.266 1 91.56 181 ASP A O 1
ATOM 1357 N N . VAL A 1 182 ? 15.93 21.094 -17.609 1 86.75 182 VAL A N 1
ATOM 1358 C CA . VAL A 1 182 ? 15.391 20.047 -16.734 1 86.75 182 VAL A CA 1
ATOM 1359 C C . VAL A 1 182 ? 16.406 18.922 -16.609 1 86.75 182 VAL A C 1
ATOM 1361 O O . VAL A 1 182 ? 16.297 18.078 -15.719 1 86.75 182 VAL A O 1
ATOM 1364 N N . LEU A 1 183 ? 17.422 18.844 -17.469 1 88.25 183 LEU A N 1
ATOM 1365 C CA . LEU A 1 183 ? 18.375 17.75 -17.453 1 88.25 183 LEU A CA 1
ATOM 1366 C C . LEU A 1 183 ? 19.547 18.062 -16.531 1 88.25 183 LEU A C 1
ATOM 1368 O O . LEU A 1 183 ? 20.328 17.172 -16.188 1 88.25 183 LEU A O 1
ATOM 1372 N N . LEU A 1 184 ? 19.609 19.266 -16.109 1 92.12 184 LEU A N 1
ATOM 1373 C CA . LEU A 1 184 ? 20.688 19.656 -15.203 1 92.12 184 LEU A CA 1
ATOM 1374 C C . LEU A 1 184 ? 20.438 19.125 -13.797 1 92.12 184 LEU A C 1
ATOM 1376 O O . LEU A 1 184 ? 19.281 18.922 -13.398 1 92.12 184 LEU A O 1
ATOM 1380 N N . PRO A 1 185 ? 21.562 18.828 -13.062 1 92.75 185 PRO A N 1
ATOM 1381 C CA . PRO A 1 185 ? 21.359 18.469 -11.656 1 92.75 185 PRO A CA 1
ATOM 1382 C C . PRO A 1 185 ? 20.625 19.547 -10.875 1 92.75 185 PRO A C 1
ATOM 1384 O O . PRO A 1 185 ? 20.578 20.703 -11.297 1 92.75 185 PRO A O 1
ATOM 1387 N N . PRO A 1 186 ? 20.031 19.156 -9.75 1 94 186 PRO A N 1
ATOM 1388 C CA . PRO A 1 186 ? 19.344 20.156 -8.945 1 94 186 PRO A CA 1
ATOM 1389 C C . PRO A 1 186 ? 20.234 21.344 -8.555 1 94 186 PRO A C 1
ATOM 1391 O O . PRO A 1 186 ? 21.438 21.156 -8.344 1 94 186 PRO A O 1
ATOM 1394 N N . MET A 1 187 ? 19.594 22.438 -8.492 1 92.19 187 MET A N 1
ATOM 1395 C CA . MET A 1 187 ? 20.312 23.656 -8.117 1 92.19 187 MET A CA 1
ATOM 1396 C C . MET A 1 187 ? 20.766 23.578 -6.668 1 92.19 187 MET A C 1
ATOM 1398 O O . MET A 1 187 ? 20.047 23.094 -5.801 1 92.19 187 MET A O 1
ATOM 1402 N N . GLU A 1 188 ? 21.984 24.109 -6.484 1 91.38 188 GLU A N 1
ATOM 1403 C CA . GLU A 1 188 ? 22.516 24.203 -5.129 1 91.38 188 GLU A CA 1
ATOM 1404 C C . GLU A 1 188 ? 22.281 25.594 -4.527 1 91.38 188 GLU A C 1
ATOM 1406 O O . GLU A 1 188 ? 22.375 26.594 -5.23 1 91.38 188 GLU A O 1
ATOM 1411 N N . GLY A 1 189 ? 21.828 25.609 -3.402 1 88.69 189 GLY A N 1
ATOM 1412 C CA . GLY A 1 189 ? 21.625 26.797 -2.604 1 88.69 189 GLY A CA 1
ATOM 1413 C C . GLY A 1 189 ? 21.344 26.5 -1.142 1 88.69 189 GLY A C 1
ATOM 1414 O O . GLY A 1 189 ? 21.453 25.359 -0.706 1 88.69 189 GLY A O 1
ATOM 1415 N N . ARG A 1 190 ? 21.172 27.594 -0.47 1 87.38 190 ARG A N 1
ATOM 1416 C CA . ARG A 1 190 ? 20.828 27.406 0.937 1 87.38 190 ARG A CA 1
ATOM 1417 C C . ARG A 1 190 ? 19.562 26.594 1.091 1 87.38 190 ARG A C 1
ATOM 1419 O O . ARG A 1 190 ? 18.562 26.844 0.404 1 87.38 190 ARG A O 1
ATOM 1426 N N . HIS A 1 191 ? 19.469 25.531 1.78 1 89.25 191 HIS A N 1
ATOM 1427 C CA . HIS A 1 191 ? 18.375 24.641 2.137 1 89.25 191 HIS A CA 1
ATOM 1428 C C . HIS A 1 191 ? 18.141 23.578 1.059 1 89.25 191 HIS A C 1
ATOM 1430 O O . HIS A 1 191 ? 17.156 22.828 1.112 1 89.25 191 HIS A O 1
ATOM 1436 N N . SER A 1 192 ? 18.875 23.594 -0.046 1 91.38 192 SER A N 1
ATOM 1437 C CA . SER A 1 192 ? 18.844 22.484 -1.003 1 91.38 192 SER A CA 1
ATOM 1438 C C . SER A 1 192 ? 19.672 21.312 -0.516 1 91.38 192 SER A C 1
ATOM 1440 O O . SER A 1 192 ? 20.656 20.938 -1.148 1 91.38 192 SER A O 1
ATOM 1442 N N . TYR A 1 193 ? 19.234 20.656 0.474 1 90.69 193 TYR A N 1
ATOM 1443 C CA . TYR A 1 193 ? 20.031 19.703 1.246 1 90.69 193 TYR A CA 1
ATOM 1444 C C . TYR A 1 193 ? 20.391 18.484 0.411 1 90.69 193 TYR A C 1
ATOM 1446 O O . TYR A 1 193 ? 21.531 18.031 0.408 1 90.69 193 TYR A O 1
ATOM 1454 N N . GLY A 1 194 ? 19.438 18 -0.33 1 92.44 194 GLY A N 1
ATOM 1455 C CA . GLY A 1 194 ? 19.688 16.828 -1.169 1 92.44 194 GLY A CA 1
ATOM 1456 C C . GLY A 1 194 ? 20.703 17.094 -2.264 1 92.44 194 GLY A C 1
ATOM 1457 O O . GLY A 1 194 ? 21.578 16.266 -2.514 1 92.44 194 GLY A O 1
ATOM 1458 N N . ALA A 1 195 ? 20.594 18.25 -2.881 1 93.12 195 ALA A N 1
ATOM 1459 C CA . ALA A 1 195 ? 21.531 18.641 -3.928 1 93.12 195 ALA A CA 1
ATOM 1460 C C . ALA A 1 195 ? 22.953 18.75 -3.373 1 93.12 195 ALA A C 1
ATOM 1462 O O . ALA A 1 195 ? 23.922 18.562 -4.102 1 93.12 195 ALA A O 1
ATOM 1463 N N . MET A 1 196 ? 23.016 18.984 -2.111 1 91.5 196 MET A N 1
ATOM 1464 C CA . MET A 1 196 ? 24.312 19.188 -1.479 1 91.5 196 MET A CA 1
ATOM 1465 C C . MET A 1 196 ? 24.781 17.922 -0.767 1 91.5 196 MET A C 1
ATOM 1467 O O . MET A 1 196 ? 25.688 17.969 0.061 1 91.5 196 MET A O 1
ATOM 1471 N N . GLY A 1 197 ? 24.109 16.875 -0.942 1 89.25 197 GLY A N 1
ATOM 1472 C CA . GLY A 1 197 ? 24.656 15.578 -0.573 1 89.25 197 GLY A CA 1
ATOM 1473 C C . GLY A 1 197 ? 23.953 14.961 0.628 1 89.25 197 GLY A C 1
ATOM 1474 O O . GLY A 1 197 ? 24.312 13.859 1.057 1 89.25 197 GLY A O 1
ATOM 1475 N N . ARG A 1 198 ? 22.984 15.609 1.211 1 92.31 198 ARG A N 1
ATOM 1476 C CA . ARG A 1 198 ? 22.234 14.953 2.275 1 92.31 198 ARG A CA 1
ATOM 1477 C C . ARG A 1 198 ? 21.406 13.789 1.727 1 92.31 198 ARG A C 1
ATOM 1479 O O . ARG A 1 198 ? 20.859 13.883 0.627 1 92.31 198 ARG A O 1
ATOM 1486 N N . ASN A 1 199 ? 21.234 12.68 2.443 1 94.81 199 ASN A N 1
ATOM 1487 C CA . ASN A 1 199 ? 20.375 11.531 2.158 1 94.81 199 ASN A CA 1
ATOM 1488 C C . ASN A 1 199 ? 20.828 10.789 0.901 1 94.81 199 ASN A C 1
ATOM 1490 O O . ASN A 1 199 ? 20 10.344 0.106 1 94.81 199 ASN A O 1
ATOM 1494 N N . ARG A 1 200 ? 22.125 10.836 0.657 1 94.12 200 ARG A N 1
ATOM 1495 C CA . ARG A 1 200 ? 22.609 10.031 -0.463 1 94.12 200 ARG A CA 1
ATOM 1496 C C . ARG A 1 200 ? 22.172 8.578 -0.326 1 94.12 200 ARG A C 1
ATOM 1498 O O . ARG A 1 200 ? 22.172 8.023 0.775 1 94.12 200 ARG A O 1
ATOM 1505 N N . LEU A 1 201 ? 21.812 8.031 -1.439 1 96.5 201 LEU A N 1
ATOM 1506 C CA . LEU A 1 201 ? 21.359 6.648 -1.459 1 96.5 201 LEU A CA 1
ATOM 1507 C C . LEU A 1 201 ? 22.469 5.711 -0.975 1 96.5 201 LEU A C 1
ATOM 1509 O O . LEU A 1 201 ? 23.5 5.566 -1.635 1 96.5 201 LEU A O 1
ATOM 1513 N N . ARG A 1 202 ? 22.25 5.008 0.131 1 95.31 202 ARG A N 1
ATOM 1514 C CA . ARG A 1 202 ? 23.281 4.195 0.749 1 95.31 202 ARG A CA 1
ATOM 1515 C C . ARG A 1 202 ? 23.406 2.844 0.051 1 95.31 202 ARG A C 1
ATOM 1517 O O . ARG A 1 202 ? 24.469 2.209 0.1 1 95.31 202 ARG A O 1
ATOM 1524 N N . ASN A 1 203 ? 22.328 2.377 -0.547 1 97.38 203 ASN A N 1
ATOM 1525 C CA . ASN A 1 203 ? 22.359 1.085 -1.224 1 97.38 203 ASN A CA 1
ATOM 1526 C C . ASN A 1 203 ? 22.359 1.247 -2.742 1 97.38 203 ASN A C 1
ATOM 1528 O O . ASN A 1 203 ? 21.719 0.473 -3.455 1 97.38 203 ASN A O 1
ATOM 1532 N N . ALA A 1 204 ? 23.016 2.258 -3.225 1 96.88 204 ALA A N 1
ATOM 1533 C CA . ALA A 1 204 ? 23.109 2.506 -4.66 1 96.88 204 ALA A CA 1
ATOM 1534 C C . ALA A 1 204 ? 23.688 1.297 -5.395 1 96.88 204 ALA A C 1
ATOM 1536 O O . ALA A 1 204 ? 24.547 0.59 -4.859 1 96.88 204 ALA A O 1
ATOM 1537 N N . LEU A 1 205 ? 23.312 1.127 -6.602 1 97.69 205 LEU A N 1
ATOM 1538 C CA . LEU A 1 205 ? 23.781 0.028 -7.438 1 97.69 205 LEU A CA 1
ATOM 1539 C C . LEU A 1 205 ? 25.234 0.254 -7.867 1 97.69 205 LEU A C 1
ATOM 1541 O O . LEU A 1 205 ? 25.625 1.381 -8.18 1 97.69 205 LEU A O 1
ATOM 1545 N N . ARG A 1 206 ? 25.953 -0.809 -7.781 1 96.62 206 ARG A N 1
ATOM 1546 C CA . ARG A 1 206 ? 27.219 -0.812 -8.508 1 96.62 206 ARG A CA 1
ATOM 1547 C C . ARG A 1 206 ? 26.984 -1.003 -10.008 1 96.62 206 ARG A C 1
ATOM 1549 O O . ARG A 1 206 ? 26.297 -1.933 -10.422 1 96.62 206 ARG A O 1
ATOM 1556 N N . GLU A 1 207 ? 27.531 -0.097 -10.852 1 96.31 207 GLU A N 1
ATOM 1557 C CA . GLU A 1 207 ? 27.391 -0.154 -12.305 1 96.31 207 GLU A CA 1
ATOM 1558 C C . GLU A 1 207 ? 25.922 -0.206 -12.719 1 96.31 207 GLU A C 1
ATOM 1560 O O . GLU A 1 207 ? 25.484 -1.18 -13.336 1 96.31 207 GLU A O 1
ATOM 1565 N N . PRO A 1 208 ? 25.203 0.885 -12.461 1 97.12 208 PRO A N 1
ATOM 1566 C CA . PRO A 1 208 ? 23.75 0.863 -12.602 1 97.12 208 PRO A CA 1
ATOM 1567 C C . PRO A 1 208 ? 23.297 0.8 -14.062 1 97.12 208 PRO A C 1
ATOM 1569 O O . PRO A 1 208 ? 22.125 0.522 -14.336 1 97.12 208 PRO A O 1
ATOM 1572 N N . ARG A 1 209 ? 24.156 1.072 -15.07 1 96.94 209 ARG A N 1
ATOM 1573 C CA . ARG A 1 209 ? 23.781 0.941 -16.469 1 96.94 209 ARG A CA 1
ATOM 1574 C C . ARG A 1 209 ? 23.828 -0.517 -16.922 1 96.94 209 ARG A C 1
ATOM 1576 O O . ARG A 1 209 ? 24.734 -0.926 -17.641 1 96.94 209 ARG A O 1
ATOM 1583 N N . ALA A 1 210 ? 22.812 -1.254 -16.531 1 98.25 210 ALA A N 1
ATOM 1584 C CA . ALA A 1 210 ? 22.75 -2.695 -16.75 1 98.25 210 ALA A CA 1
ATOM 1585 C C . ALA A 1 210 ? 21.312 -3.168 -16.906 1 98.25 210 ALA A C 1
ATOM 1587 O O . ALA A 1 210 ? 20.375 -2.43 -16.594 1 98.25 210 ALA A O 1
ATOM 1588 N N . SER A 1 211 ? 21.094 -4.355 -17.422 1 98.25 211 SER A N 1
ATOM 1589 C CA . SER A 1 211 ? 19.781 -4.984 -17.531 1 98.25 211 SER A CA 1
ATOM 1590 C C . SER A 1 211 ? 19.859 -6.488 -17.312 1 98.25 211 SER A C 1
ATOM 1592 O O . SER A 1 211 ? 20.953 -7.074 -17.391 1 98.25 211 SER A O 1
ATOM 1594 N N . HIS A 1 212 ? 18.719 -7.074 -16.953 1 98.75 212 HIS A N 1
ATOM 1595 C CA . HIS A 1 212 ? 18.641 -8.508 -16.719 1 98.75 212 HIS A CA 1
ATOM 1596 C C . HIS A 1 212 ? 18.172 -9.25 -17.953 1 98.75 212 HIS A C 1
ATOM 1598 O O . HIS A 1 212 ? 17.297 -8.766 -18.688 1 98.75 212 HIS A O 1
ATOM 1604 N N . ILE A 1 213 ? 18.734 -10.438 -18.156 1 98.81 213 ILE A N 1
ATOM 1605 C CA . ILE A 1 213 ? 18.25 -11.461 -19.078 1 98.81 213 ILE A CA 1
ATOM 1606 C C . ILE A 1 213 ? 18.047 -12.773 -18.344 1 98.81 213 ILE A C 1
ATOM 1608 O O . ILE A 1 213 ? 19.016 -13.453 -17.969 1 98.81 213 ILE A O 1
ATOM 1612 N N . TRP A 1 214 ? 16.781 -13.234 -18.203 1 98.69 214 TRP A N 1
ATOM 1613 C CA . TRP A 1 214 ? 16.422 -14.32 -17.297 1 98.69 214 TRP A CA 1
ATOM 1614 C C . TRP A 1 214 ? 16.422 -15.656 -18.047 1 98.69 214 TRP A C 1
ATOM 1616 O O . TRP A 1 214 ? 16.016 -15.734 -19.203 1 98.69 214 TRP A O 1
ATOM 1626 N N . PHE A 1 215 ? 16.844 -16.734 -17.375 1 98.06 215 PHE A N 1
ATOM 1627 C CA . PHE A 1 215 ? 16.734 -18.094 -17.875 1 98.06 215 PHE A CA 1
ATOM 1628 C C . PHE A 1 215 ? 16.828 -19.109 -16.734 1 98.06 215 PHE A C 1
ATOM 1630 O O . PHE A 1 215 ? 17.266 -18.766 -15.633 1 98.06 215 PHE A O 1
ATOM 1637 N N . VAL A 1 216 ? 16.344 -20.312 -16.969 1 98.56 216 VAL A N 1
ATOM 1638 C CA . VAL A 1 216 ? 16.375 -21.375 -15.977 1 98.56 216 VAL A CA 1
ATOM 1639 C C . VAL A 1 216 ? 17.406 -22.422 -16.391 1 98.56 216 VAL A C 1
ATOM 1641 O O . VAL A 1 216 ? 17.531 -22.75 -17.562 1 98.56 216 VAL A O 1
ATOM 1644 N N . VAL A 1 217 ? 18.219 -22.844 -15.438 1 98.19 217 VAL A N 1
ATOM 1645 C CA . VAL A 1 217 ? 18.953 -24.094 -15.578 1 98.19 217 VAL A CA 1
ATOM 1646 C C . VAL A 1 217 ? 18.188 -25.219 -14.883 1 98.19 217 VAL A C 1
ATOM 1648 O O . VAL A 1 217 ? 18.062 -25.219 -13.656 1 98.19 217 VAL A O 1
ATOM 1651 N N . ARG A 1 218 ? 17.719 -26.156 -15.633 1 97.56 218 ARG A N 1
ATOM 1652 C CA . ARG A 1 218 ? 16.984 -27.297 -15.094 1 97.56 218 ARG A CA 1
ATOM 1653 C C . ARG A 1 218 ? 17.938 -28.328 -14.484 1 97.56 218 ARG A C 1
ATOM 1655 O O . ARG A 1 218 ? 19.141 -28.266 -14.711 1 97.56 218 ARG A O 1
ATOM 1662 N N . ALA A 1 219 ? 17.312 -29.188 -13.672 1 95.19 219 ALA A N 1
ATOM 1663 C CA . ALA A 1 219 ? 18.125 -30.266 -13.109 1 95.19 219 ALA A CA 1
ATOM 1664 C C . ALA A 1 219 ? 18.453 -31.312 -14.172 1 95.19 219 ALA A C 1
ATOM 1666 O O . ALA A 1 219 ? 17.578 -31.719 -14.945 1 95.19 219 ALA A O 1
ATOM 1667 N N . GLY A 1 220 ? 19.703 -31.656 -14.25 1 87.69 220 GLY A N 1
ATOM 1668 C CA . GLY A 1 220 ? 20.125 -32.719 -15.164 1 87.69 220 GLY A CA 1
ATOM 1669 C C . GLY A 1 220 ? 19.844 -34.094 -14.633 1 87.69 220 GLY A C 1
ATOM 1670 O O . GLY A 1 220 ? 19.531 -34.281 -13.445 1 87.69 220 GLY A O 1
ATOM 1671 N N . GLY A 1 221 ? 19.875 -35.031 -15.484 1 83.62 221 GLY A N 1
ATOM 1672 C CA . GLY A 1 221 ? 19.703 -36.406 -15.094 1 83.62 221 GLY A CA 1
ATOM 1673 C C . GLY A 1 221 ? 18.266 -36.781 -14.797 1 83.62 221 GLY A C 1
ATOM 1674 O O . GLY A 1 221 ? 17.344 -36.031 -15.102 1 83.62 221 GLY A O 1
ATOM 1675 N N . ASP A 1 222 ? 18.109 -37.969 -14.281 1 84.38 222 ASP A N 1
ATOM 1676 C CA . ASP A 1 222 ? 16.766 -38.469 -14.031 1 84.38 222 ASP A CA 1
ATOM 1677 C C . ASP A 1 222 ? 16.562 -38.781 -12.555 1 84.38 222 ASP A C 1
ATOM 1679 O O . ASP A 1 222 ? 15.594 -39.469 -12.18 1 84.38 222 ASP A O 1
ATOM 1683 N N . ALA A 1 223 ? 17.453 -38.188 -11.797 1 88.88 223 ALA A N 1
ATOM 1684 C CA . ALA A 1 223 ? 17.328 -38.469 -10.367 1 88.88 223 ALA A CA 1
ATOM 1685 C C . ALA A 1 223 ? 16.031 -37.875 -9.805 1 88.88 223 ALA A C 1
ATOM 1687 O O . ALA A 1 223 ? 15.609 -36.812 -10.227 1 88.88 223 ALA A O 1
ATOM 1688 N N . ALA A 1 224 ? 15.531 -38.625 -8.867 1 94.38 224 ALA A N 1
ATOM 1689 C CA . ALA A 1 224 ? 14.359 -38.156 -8.148 1 94.38 224 ALA A CA 1
ATOM 1690 C C . ALA A 1 224 ? 14.672 -36.875 -7.363 1 94.38 224 ALA A C 1
ATOM 1692 O O . ALA A 1 224 ? 15.766 -36.719 -6.82 1 94.38 224 ALA A O 1
ATOM 1693 N N . ARG A 1 225 ? 13.703 -35.969 -7.383 1 95.69 225 ARG A N 1
ATOM 1694 C CA . ARG A 1 225 ? 13.773 -34.719 -6.664 1 95.69 225 ARG A CA 1
ATOM 1695 C C . ARG A 1 225 ? 12.562 -34.531 -5.762 1 95.69 225 ARG A C 1
ATOM 1697 O O . ARG A 1 225 ? 11.539 -35.188 -5.949 1 95.69 225 ARG A O 1
ATOM 1704 N N . SER A 1 226 ? 12.703 -33.625 -4.797 1 97.75 226 SER A N 1
ATOM 1705 C CA . SER A 1 226 ? 11.617 -33.469 -3.844 1 97.75 226 SER A CA 1
ATOM 1706 C C . SER A 1 226 ? 10.594 -32.438 -4.355 1 97.75 226 SER A C 1
ATOM 1708 O O . SER A 1 226 ? 9.383 -32.656 -4.238 1 97.75 226 SER A O 1
ATOM 1710 N N . LEU A 1 227 ? 11.062 -31.312 -4.902 1 98.62 227 LEU A N 1
ATOM 1711 C CA . LEU A 1 227 ? 10.156 -30.203 -5.207 1 98.62 227 LEU A CA 1
ATOM 1712 C C . LEU A 1 227 ? 10.492 -29.578 -6.555 1 98.62 227 LEU A C 1
ATOM 1714 O O . LEU A 1 227 ? 11.633 -29.172 -6.785 1 98.62 227 LEU A O 1
ATOM 1718 N N . LEU A 1 228 ? 9.539 -29.5 -7.445 1 98.81 228 LEU A N 1
ATOM 1719 C CA . LEU A 1 228 ? 9.688 -28.781 -8.703 1 98.81 228 LEU A CA 1
ATOM 1720 C C . LEU A 1 228 ? 9.109 -27.359 -8.586 1 98.81 228 LEU A C 1
ATOM 1722 O O . LEU A 1 228 ? 7.93 -27.203 -8.281 1 98.81 228 LEU A O 1
ATOM 1726 N N . PHE A 1 229 ? 9.977 -26.406 -8.742 1 98.88 229 PHE A N 1
ATOM 1727 C CA . PHE A 1 229 ? 9.594 -25 -8.781 1 98.88 229 PHE A CA 1
ATOM 1728 C C . PHE A 1 229 ? 9.375 -24.531 -10.219 1 98.88 229 PHE A C 1
ATOM 1730 O O . PHE A 1 229 ? 10.312 -24.531 -11.023 1 98.88 229 PHE A O 1
ATOM 1737 N N . GLN A 1 230 ? 8.195 -24.141 -10.555 1 98.62 230 GLN A N 1
ATOM 1738 C CA . GLN A 1 230 ? 7.898 -23.594 -11.867 1 98.62 230 GLN A CA 1
ATOM 1739 C C . GLN A 1 230 ? 7.895 -22.062 -11.836 1 98.62 230 GLN A C 1
ATOM 1741 O O . GLN A 1 230 ? 7.184 -21.453 -11.031 1 98.62 230 GLN A O 1
ATOM 1746 N N . THR A 1 231 ? 8.633 -21.391 -12.703 1 98.69 231 THR A N 1
ATOM 1747 C CA . THR A 1 231 ? 8.539 -19.938 -12.789 1 98.69 231 THR A CA 1
ATOM 1748 C C . THR A 1 231 ? 7.223 -19.531 -13.445 1 98.69 231 THR A C 1
ATOM 1750 O O . THR A 1 231 ? 6.574 -20.328 -14.109 1 98.69 231 THR A O 1
ATOM 1753 N N . SER A 1 232 ? 6.84 -18.328 -13.195 1 98.5 232 SER A N 1
ATOM 1754 C CA . SER A 1 232 ? 5.641 -17.766 -13.812 1 98.5 232 SER A CA 1
ATOM 1755 C C . SER A 1 232 ? 5.984 -16.953 -15.047 1 98.5 232 SER A C 1
ATOM 1757 O O . SER A 1 232 ? 5.422 -15.867 -15.258 1 98.5 232 SER A O 1
ATOM 1759 N N . ASP A 1 233 ? 6.883 -17.453 -15.891 1 98.25 233 ASP A N 1
ATOM 1760 C CA . ASP A 1 233 ? 7.461 -16.734 -17.016 1 98.25 233 ASP A CA 1
ATOM 1761 C C . ASP A 1 233 ? 6.395 -16.391 -18.062 1 98.25 233 ASP A C 1
ATOM 1763 O O . ASP A 1 233 ? 6.508 -15.398 -18.781 1 98.25 233 ASP A O 1
ATOM 1767 N N . THR A 1 234 ? 5.363 -17.203 -18.188 1 98.31 234 THR A N 1
ATOM 1768 C CA . THR A 1 234 ? 4.297 -16.875 -19.125 1 98.31 234 THR A CA 1
ATOM 1769 C C . THR A 1 234 ? 3.646 -15.539 -18.75 1 98.31 234 THR A C 1
ATOM 1771 O O . THR A 1 234 ? 3.293 -14.75 -19.625 1 98.31 234 THR A O 1
ATOM 1774 N N . THR A 1 235 ? 3.527 -15.305 -17.484 1 98.38 235 THR A N 1
ATOM 1775 C CA . THR A 1 235 ? 2.973 -14.031 -17.031 1 98.38 235 THR A CA 1
ATOM 1776 C C . THR A 1 235 ? 3.977 -12.898 -17.219 1 98.38 235 THR A C 1
ATOM 1778 O O . THR A 1 235 ? 3.598 -11.789 -17.594 1 98.38 235 THR A O 1
ATOM 1781 N N . TRP A 1 236 ? 5.363 -13.203 -17.047 1 98.06 236 TRP A N 1
ATOM 1782 C CA . TRP A 1 236 ? 6.371 -12.188 -17.344 1 98.06 236 TRP A CA 1
ATOM 1783 C C . TRP A 1 236 ? 6.156 -11.609 -18.734 1 98.06 236 TRP A C 1
ATOM 1785 O O . TRP A 1 236 ? 6.16 -10.383 -18.906 1 98.06 236 TRP A O 1
ATOM 1795 N N . HIS A 1 237 ? 5.938 -12.492 -19.625 1 96.94 237 HIS A N 1
ATOM 1796 C CA . HIS A 1 237 ? 5.887 -12.156 -21.031 1 96.94 237 HIS A CA 1
ATOM 1797 C C . HIS A 1 237 ? 4.523 -11.594 -21.422 1 96.94 237 HIS A C 1
ATOM 1799 O O . HIS A 1 237 ? 4.426 -10.727 -22.297 1 96.94 237 HIS A O 1
ATOM 1805 N N . ALA A 1 238 ? 3.467 -12.094 -20.766 1 97.12 238 ALA A N 1
ATOM 1806 C CA . ALA A 1 238 ? 2.133 -11.578 -21.062 1 97.12 238 ALA A CA 1
ATOM 1807 C C . ALA A 1 238 ? 2.051 -10.078 -20.812 1 97.12 238 ALA A C 1
ATOM 1809 O O . ALA A 1 238 ? 1.336 -9.359 -21.516 1 97.12 238 ALA A O 1
ATOM 1810 N N . TYR A 1 239 ? 2.785 -9.641 -19.906 1 94.38 239 TYR A N 1
ATOM 1811 C CA . TYR A 1 239 ? 2.742 -8.234 -19.516 1 94.38 239 TYR A CA 1
ATOM 1812 C C . TYR A 1 239 ? 3.939 -7.48 -20.094 1 94.38 239 TYR A C 1
ATOM 1814 O O . TYR A 1 239 ? 4.199 -6.336 -19.703 1 94.38 239 TYR A O 1
ATOM 1822 N N . ASN A 1 240 ? 4.668 -8.055 -20.953 1 94 240 ASN A N 1
ATOM 1823 C CA . ASN A 1 240 ? 5.824 -7.395 -21.547 1 94 240 ASN A CA 1
ATOM 1824 C C . ASN A 1 240 ? 5.41 -6.465 -22.688 1 94 240 ASN A C 1
ATOM 1826 O O . ASN A 1 240 ? 4.797 -6.902 -23.656 1 94 240 ASN A O 1
ATOM 1830 N N . GLY A 1 241 ? 5.77 -5.18 -22.516 1 88.19 241 GLY A N 1
ATOM 1831 C CA . GLY A 1 241 ? 5.355 -4.188 -23.5 1 88.19 241 GLY A CA 1
ATOM 1832 C C . GLY A 1 241 ? 6.453 -3.832 -24.484 1 88.19 241 GLY A C 1
ATOM 1833 O O . GLY A 1 241 ? 6.387 -2.793 -25.156 1 88.19 241 GLY A O 1
ATOM 1834 N N . TRP A 1 242 ? 7.496 -4.68 -24.578 1 89.38 242 TRP A N 1
ATOM 1835 C CA . TRP A 1 242 ? 8.516 -4.41 -25.578 1 89.38 242 TRP A CA 1
ATOM 1836 C C . TRP A 1 242 ? 7.914 -4.383 -26.984 1 89.38 242 TRP A C 1
ATOM 1838 O O . TRP A 1 242 ? 7.211 -5.316 -27.375 1 89.38 242 TRP A O 1
ATOM 1848 N N . GLY A 1 243 ? 8.078 -3.365 -27.719 1 79.88 243 GLY A N 1
ATOM 1849 C CA . GLY A 1 243 ? 7.465 -3.193 -29.031 1 79.88 243 GLY A CA 1
ATOM 1850 C C . GLY A 1 243 ? 6.152 -2.436 -28.969 1 79.88 243 GLY A C 1
ATOM 1851 O O . GLY A 1 243 ? 5.672 -1.943 -30 1 79.88 243 GLY A O 1
ATOM 1852 N N . GLY A 1 244 ? 5.516 -2.291 -27.797 1 76.56 244 GLY A N 1
ATOM 1853 C CA . GLY A 1 244 ? 4.387 -1.38 -27.719 1 76.56 244 GLY A CA 1
ATOM 1854 C C . GLY A 1 244 ? 3.252 -1.92 -26.859 1 76.56 244 GLY A C 1
ATOM 1855 O O . GLY A 1 244 ? 2.762 -1.232 -25.969 1 76.56 244 GLY A O 1
ATOM 1856 N N . LEU A 1 245 ? 2.693 -3.111 -27.156 1 82.88 245 LEU A N 1
ATOM 1857 C CA . LEU A 1 245 ? 1.482 -3.559 -26.484 1 82.88 245 LEU A CA 1
ATOM 1858 C C . LEU A 1 245 ? 1.737 -4.852 -25.719 1 82.88 245 LEU A C 1
ATOM 1860 O O . LEU A 1 245 ? 2.512 -5.699 -26.156 1 82.88 245 LEU A O 1
ATOM 1864 N N . THR A 1 246 ? 1.098 -4.977 -24.516 1 90.31 246 THR A N 1
ATOM 1865 C CA . THR A 1 246 ? 0.981 -6.23 -23.781 1 90.31 246 THR A CA 1
ATOM 1866 C C . THR A 1 246 ? -0.295 -6.973 -24.172 1 90.31 246 THR A C 1
ATOM 1868 O O . THR A 1 246 ? -1.076 -6.484 -24.984 1 90.31 246 THR A O 1
ATOM 1871 N N . THR A 1 247 ? -0.519 -8.07 -23.516 1 92 247 THR A N 1
ATOM 1872 C CA . THR A 1 247 ? -1.774 -8.773 -23.766 1 92 247 THR A CA 1
ATOM 1873 C C . THR A 1 247 ? -2.941 -8.039 -23.125 1 92 247 THR A C 1
ATOM 1875 O O . THR A 1 247 ? -4.105 -8.375 -23.359 1 92 247 THR A O 1
ATOM 1878 N N . TYR A 1 248 ? -2.721 -7.004 -22.359 1 86.44 248 TYR A N 1
ATOM 1879 C CA . TYR A 1 248 ? -3.756 -6.137 -21.812 1 86.44 248 TYR A CA 1
ATOM 1880 C C . TYR A 1 248 ? -3.699 -4.75 -22.438 1 86.44 248 TYR A C 1
ATOM 1882 O O . TYR A 1 248 ? -4.398 -3.832 -22 1 86.44 248 TYR A O 1
ATOM 1890 N N . GLY A 1 249 ? -2.926 -4.559 -23.359 1 81.94 249 GLY A N 1
ATOM 1891 C CA . GLY A 1 249 ? -2.787 -3.258 -24 1 81.94 249 GLY A CA 1
ATOM 1892 C C . GLY A 1 249 ? -1.6 -2.465 -23.484 1 81.94 249 GLY A C 1
ATOM 1893 O O . GLY A 1 249 ? -0.544 -3.035 -23.203 1 81.94 249 GLY A O 1
ATOM 1894 N N . SER A 1 250 ? -1.812 -1.104 -23.578 1 70.81 250 SER A N 1
ATOM 1895 C CA . SER A 1 250 ? -0.71 -0.24 -23.172 1 70.81 250 SER A CA 1
ATOM 1896 C C . SER A 1 250 ? -0.91 0.276 -21.75 1 70.81 250 SER A C 1
ATOM 1898 O O . SER A 1 250 ? -2.039 0.546 -21.344 1 70.81 250 SER A O 1
ATOM 1900 N N . PHE A 1 251 ? 0.038 0.176 -20.953 1 60.78 251 PHE A N 1
ATOM 1901 C CA . PHE A 1 251 ? -0.001 0.79 -19.641 1 60.78 251 PHE A CA 1
ATOM 1902 C C . PHE A 1 251 ? 0.62 2.182 -19.672 1 60.78 251 PHE A C 1
ATOM 1904 O O . PHE A 1 251 ? 1.57 2.426 -20.406 1 60.78 251 PHE A O 1
ATOM 1911 N N . GLU A 1 252 ? -0.341 3.365 -19.484 1 52.47 252 GLU A N 1
ATOM 1912 C CA . GLU A 1 252 ? 0.029 4.777 -19.5 1 52.47 252 GLU A CA 1
ATOM 1913 C C . GLU A 1 252 ? 1.242 5.043 -18.609 1 52.47 252 GLU A C 1
ATOM 1915 O O . GLU A 1 252 ? 1.804 6.141 -18.625 1 52.47 252 GLU A O 1
ATOM 1920 N N . TYR A 1 253 ? 1.802 4.246 -18.078 1 47.12 253 TYR A N 1
ATOM 1921 C CA . TYR A 1 253 ? 2.824 4.871 -17.25 1 47.12 253 TYR A CA 1
ATOM 1922 C C . TYR A 1 253 ? 3.951 5.438 -18.109 1 47.12 253 TYR A C 1
ATOM 1924 O O . TYR A 1 253 ? 4.188 4.969 -19.219 1 47.12 253 TYR A O 1
ATOM 1932 N N . PRO A 1 254 ? 4.465 6.625 -17.812 1 42.69 254 PRO A N 1
ATOM 1933 C CA . PRO A 1 254 ? 5.547 7.34 -18.5 1 42.69 254 PRO A CA 1
ATOM 1934 C C . PRO A 1 254 ? 6.504 6.402 -19.234 1 42.69 254 PRO A C 1
ATOM 1936 O O . PRO A 1 254 ? 7.625 6.793 -19.562 1 42.69 254 PRO A O 1
ATOM 1939 N N . PHE A 1 255 ? 6.207 5.141 -19.328 1 45.44 255 PHE A N 1
ATOM 1940 C CA . PHE A 1 255 ? 7.441 4.48 -19.734 1 45.44 255 PHE A CA 1
ATOM 1941 C C . PHE A 1 255 ? 7.441 4.227 -21.25 1 45.44 255 PHE A C 1
ATOM 1943 O O . PHE A 1 255 ? 6.406 3.883 -21.828 1 45.44 255 PHE A O 1
ATOM 1950 N N . GLU A 1 256 ? 8.484 4.852 -21.828 1 42.22 256 GLU A N 1
ATOM 1951 C CA . GLU A 1 256 ? 8.852 4.434 -23.172 1 42.22 256 GLU A CA 1
ATOM 1952 C C . GLU A 1 256 ? 9.008 2.916 -23.25 1 42.22 256 GLU A C 1
ATOM 1954 O O . GLU A 1 256 ? 9.719 2.314 -22.453 1 42.22 256 GLU A O 1
ATOM 1959 N N . HIS A 1 257 ? 7.984 2.176 -23.797 1 44 257 HIS A N 1
ATOM 1960 C CA . HIS A 1 257 ? 8.023 0.722 -23.922 1 44 257 HIS A CA 1
ATOM 1961 C C . HIS A 1 257 ? 9.211 0.269 -24.766 1 44 257 HIS A C 1
ATOM 1963 O O . HIS A 1 257 ? 9.594 -0.904 -24.719 1 44 257 HIS A O 1
ATOM 1969 N N . ALA A 1 258 ? 9.703 1.039 -25.672 1 41.59 258 ALA A N 1
ATOM 1970 C CA . ALA A 1 258 ? 10.914 0.792 -26.453 1 41.59 258 ALA A CA 1
ATOM 1971 C C . ALA A 1 258 ? 11.578 2.102 -26.859 1 41.59 258 ALA A C 1
ATOM 1973 O O . ALA A 1 258 ? 10.938 3.156 -26.875 1 41.59 258 ALA A O 1
ATOM 1974 N N . PRO A 1 259 ? 12.906 2.07 -26.938 1 41.38 259 PRO A N 1
ATOM 1975 C CA . PRO A 1 259 ? 13.531 3.291 -27.453 1 41.38 259 PRO A CA 1
ATOM 1976 C C . PRO A 1 259 ? 12.781 3.869 -28.656 1 41.38 259 PRO A C 1
ATOM 1978 O O . PRO A 1 259 ? 12.523 3.154 -29.625 1 41.38 259 PRO A O 1
ATOM 1981 N N . GLY A 1 260 ? 12.414 5.184 -28.578 1 43.31 260 GLY A N 1
ATOM 1982 C CA . GLY A 1 260 ? 11.852 5.938 -29.688 1 43.31 260 GLY A CA 1
ATOM 1983 C C . GLY A 1 260 ? 10.344 5.785 -29.812 1 43.31 260 GLY A C 1
ATOM 1984 O O . GLY A 1 260 ? 9.742 6.242 -30.781 1 43.31 260 GLY A O 1
ATOM 1985 N N . ARG A 1 261 ? 9.82 4.871 -29 1 45.12 261 ARG A N 1
ATOM 1986 C CA . ARG A 1 261 ? 8.391 4.723 -29.266 1 45.12 261 ARG A CA 1
ATOM 1987 C C . ARG A 1 261 ? 7.562 5.5 -28.25 1 45.12 261 ARG A C 1
ATOM 1989 O O . ARG A 1 261 ? 7.969 5.652 -27.094 1 45.12 261 ARG A O 1
ATOM 1996 N N . ALA A 1 262 ? 6.648 6.211 -28.828 1 45.12 262 ALA A N 1
ATOM 1997 C CA . ALA A 1 262 ? 5.703 7.078 -28.125 1 45.12 262 ALA A CA 1
ATOM 1998 C C . ALA A 1 262 ? 4.863 6.281 -27.141 1 45.12 262 ALA A C 1
ATOM 2000 O O . ALA A 1 262 ? 4.613 5.09 -27.344 1 45.12 262 ALA A O 1
ATOM 2001 N N . ALA A 1 263 ? 4.695 6.867 -26.047 1 46.44 263 ALA A N 1
ATOM 2002 C CA . ALA A 1 263 ? 3.746 6.363 -25.062 1 46.44 263 ALA A CA 1
ATOM 2003 C C . ALA A 1 263 ? 2.371 6.137 -25.688 1 46.44 263 ALA A C 1
ATOM 2005 O O . ALA A 1 263 ? 1.934 6.91 -26.531 1 46.44 263 ALA A O 1
ATOM 2006 N N . TYR A 1 264 ? 1.896 4.922 -25.688 1 45.72 264 TYR A N 1
ATOM 2007 C CA . TYR A 1 264 ? 0.539 4.645 -26.156 1 45.72 264 TYR A CA 1
ATOM 2008 C C . TYR A 1 264 ? -0.489 5.152 -25.141 1 45.72 264 TYR A C 1
ATOM 2010 O O . TYR A 1 264 ? -0.31 5 -23.938 1 45.72 264 TYR A O 1
ATOM 2018 N N . ASN A 1 265 ? -1.233 6.242 -25.578 1 47.5 265 ASN A N 1
ATOM 2019 C CA . ASN A 1 265 ? -2.355 6.734 -24.781 1 47.5 265 ASN A CA 1
ATOM 2020 C C . ASN A 1 265 ? -3.525 5.758 -24.797 1 47.5 265 ASN A C 1
ATOM 2022 O O . ASN A 1 265 ? -4.273 5.691 -25.781 1 47.5 265 ASN A O 1
ATOM 2026 N N . LEU A 1 266 ? -3.676 4.906 -23.875 1 46.47 266 LEU A N 1
ATOM 2027 C CA . LEU A 1 266 ? -4.758 3.93 -23.828 1 46.47 266 LEU A CA 1
ATOM 2028 C C . LEU A 1 266 ? -6.117 4.625 -23.812 1 46.47 266 LEU A C 1
ATOM 2030 O O . LEU A 1 266 ? -7.148 3.984 -24.031 1 46.47 266 LEU A O 1
ATOM 2034 N N . SER A 1 267 ? -6.094 5.844 -23.375 1 45.53 267 SER A N 1
ATOM 2035 C CA . SER A 1 267 ? -7.367 6.551 -23.312 1 45.53 267 SER A CA 1
ATOM 2036 C C . SER A 1 267 ? -7.828 6.98 -24.703 1 45.53 267 SER A C 1
ATOM 2038 O O . SER A 1 267 ? -8.938 7.492 -24.859 1 45.53 267 SER A O 1
ATOM 2040 N N . ASP A 1 268 ? -6.926 6.812 -25.703 1 48.81 268 ASP A N 1
ATOM 2041 C CA . ASP A 1 268 ? -7.348 7.156 -27.062 1 48.81 268 ASP A CA 1
ATOM 2042 C C . ASP A 1 268 ? -8.344 6.137 -27.594 1 48.81 268 ASP A C 1
ATOM 2044 O O . ASP A 1 268 ? -7.992 4.98 -27.844 1 48.81 268 ASP A O 1
ATOM 2048 N N . PRO A 1 269 ? -9.617 6.523 -27.516 1 48.75 269 PRO A N 1
ATOM 2049 C CA . PRO A 1 269 ? -10.633 5.594 -28.016 1 48.75 269 PRO A CA 1
ATOM 2050 C C . PRO A 1 269 ? -10.328 5.09 -29.438 1 48.75 269 PRO A C 1
ATOM 2052 O O . PRO A 1 269 ? -10.867 4.066 -29.859 1 48.75 269 PRO A O 1
ATOM 2055 N N . ASP A 1 270 ? -9.5 5.926 -30.156 1 47.34 270 ASP A N 1
ATOM 2056 C CA . ASP A 1 270 ? -9.258 5.582 -31.547 1 47.34 270 ASP A CA 1
ATOM 2057 C C . ASP A 1 270 ? -8.078 4.617 -31.688 1 47.34 270 ASP A C 1
ATOM 2059 O O . ASP A 1 270 ? -7.605 4.352 -32.781 1 47.34 270 ASP A O 1
ATOM 2063 N N . HIS A 1 271 ? -7.566 4.344 -30.531 1 52.09 271 HIS A N 1
ATOM 2064 C CA . HIS A 1 271 ? -6.461 3.406 -30.688 1 52.09 271 HIS A CA 1
ATOM 2065 C C . HIS A 1 271 ? -6.941 2.082 -31.266 1 52.09 271 HIS A C 1
ATOM 2067 O O . HIS A 1 271 ? -7.91 1.496 -30.781 1 52.09 271 HIS A O 1
ATOM 2073 N N . ASP A 1 272 ? -6.48 1.839 -32.5 1 51.03 272 ASP A N 1
ATOM 2074 C CA . ASP A 1 272 ? -6.902 0.719 -33.312 1 51.03 272 ASP A CA 1
ATOM 2075 C C . ASP A 1 272 ? -6.859 -0.594 -32.562 1 51.03 272 ASP A C 1
ATOM 2077 O O . ASP A 1 272 ? -7.762 -1.425 -32.688 1 51.03 272 ASP A O 1
ATOM 2081 N N . THR A 1 273 ? -5.605 -0.9 -31.953 1 62.94 273 THR A N 1
ATOM 2082 C CA . THR A 1 273 ? -5.59 -2.242 -31.391 1 62.94 273 THR A CA 1
ATOM 2083 C C . THR A 1 273 ? -5.531 -2.18 -29.859 1 62.94 273 THR A C 1
ATOM 2085 O O . THR A 1 273 ? -4.727 -1.434 -29.297 1 62.94 273 THR A O 1
ATOM 2088 N N . ARG A 1 274 ? -6.469 -2.893 -29.297 1 71.62 274 ARG A N 1
ATOM 2089 C CA . ARG A 1 274 ? -6.75 -2.967 -27.875 1 71.62 274 ARG A CA 1
ATOM 2090 C C . ARG A 1 274 ? -5.605 -3.643 -27.125 1 71.62 274 ARG A C 1
ATOM 2092 O O . ARG A 1 274 ? -5.293 -3.27 -25.984 1 71.62 274 ARG A O 1
ATOM 2099 N N . ARG A 1 275 ? -4.938 -4.602 -27.859 1 88.81 275 ARG A N 1
ATOM 2100 C CA . ARG A 1 275 ? -3.951 -5.426 -27.172 1 88.81 275 ARG A CA 1
ATOM 2101 C C . ARG A 1 275 ? -3.119 -6.234 -28.156 1 88.81 275 ARG A C 1
ATOM 2103 O O . ARG A 1 275 ? -3.439 -6.289 -29.344 1 88.81 275 ARG A O 1
ATOM 2110 N N . ALA A 1 276 ? -1.971 -6.711 -27.719 1 91.94 276 ALA A N 1
ATOM 2111 C CA . ALA A 1 276 ? -1.246 -7.734 -28.453 1 91.94 276 ALA A CA 1
ATOM 2112 C C . ALA A 1 276 ? -1.901 -9.102 -28.281 1 91.94 276 ALA A C 1
ATOM 2114 O O . ALA A 1 276 ? -2.25 -9.492 -27.172 1 91.94 276 ALA A O 1
ATOM 2115 N N . TYR A 1 277 ? -2.064 -9.836 -29.422 1 95.12 277 TYR A N 1
ATOM 2116 C CA . TYR A 1 277 ? -2.625 -11.18 -29.359 1 95.12 277 TYR A CA 1
ATOM 2117 C C . TYR A 1 277 ? -1.52 -12.227 -29.281 1 95.12 277 TYR A C 1
ATOM 2119 O O . TYR A 1 277 ? -1.773 -13.383 -28.938 1 95.12 277 TYR A O 1
ATOM 2127 N N . LYS A 1 278 ? -0.361 -11.797 -29.656 1 95.56 278 LYS A N 1
ATOM 2128 C CA . LYS A 1 278 ? 0.812 -12.664 -29.594 1 95.56 278 LYS A CA 1
ATOM 2129 C C . LYS A 1 278 ? 2.008 -11.93 -29 1 95.56 278 LYS A C 1
ATOM 2131 O O . LYS A 1 278 ? 2.219 -10.75 -29.266 1 95.56 278 LYS A O 1
ATOM 2136 N N . ARG A 1 279 ? 2.682 -12.625 -28.094 1 95.62 279 ARG A N 1
ATOM 2137 C CA . ARG A 1 279 ? 3.9 -12.102 -27.484 1 95.62 279 ARG A CA 1
ATOM 2138 C C . ARG A 1 279 ? 5.082 -13.031 -27.75 1 95.62 279 ARG A C 1
ATOM 2140 O O . ARG A 1 279 ? 4.984 -14.242 -27.547 1 95.62 279 ARG A O 1
ATOM 2147 N N . SER A 1 280 ? 6.168 -12.438 -28.172 1 94.94 280 SER A N 1
ATOM 2148 C CA . SER A 1 280 ? 7.359 -13.234 -28.453 1 94.94 280 SER A CA 1
ATOM 2149 C C . SER A 1 280 ? 8.281 -13.312 -27.25 1 94.94 280 SER A C 1
ATOM 2151 O O . SER A 1 280 ? 8.477 -12.32 -26.547 1 94.94 280 SER A O 1
ATOM 2153 N N . TYR A 1 281 ? 8.883 -14.492 -26.984 1 95.88 281 TYR A N 1
ATOM 2154 C CA . TYR A 1 281 ? 9.93 -14.68 -25.984 1 95.88 281 TYR A CA 1
ATOM 2155 C C . TYR A 1 281 ? 11.266 -14.141 -26.484 1 95.88 281 TYR A C 1
ATOM 2157 O O . TYR A 1 281 ? 12.219 -14.016 -25.719 1 95.88 281 TYR A O 1
ATOM 2165 N N . ASN A 1 282 ? 11.273 -13.766 -27.797 1 95.25 282 ASN A N 1
ATOM 2166 C CA . ASN A 1 282 ? 12.469 -13.148 -28.375 1 95.25 282 ASN A CA 1
ATOM 2167 C C . ASN A 1 282 ? 12.422 -11.625 -28.234 1 95.25 282 ASN A C 1
ATOM 2169 O O . ASN A 1 282 ? 12.578 -10.914 -29.234 1 95.25 282 ASN A O 1
ATOM 2173 N N . THR A 1 283 ? 12.234 -11.195 -27.094 1 94.88 283 THR A N 1
ATOM 2174 C CA . THR A 1 283 ? 12.25 -9.773 -26.766 1 94.88 283 THR A CA 1
ATOM 2175 C C . THR A 1 283 ? 12.844 -9.555 -25.375 1 94.88 283 THR A C 1
ATOM 2177 O O . THR A 1 283 ? 12.773 -10.43 -24.516 1 94.88 283 THR A O 1
ATOM 2180 N N . PRO A 1 284 ? 13.492 -8.359 -25.141 1 95.44 284 PRO A N 1
ATOM 2181 C CA . PRO A 1 284 ? 13.805 -8.023 -23.75 1 95.44 284 PRO A CA 1
ATOM 2182 C C . PRO A 1 284 ? 12.562 -7.961 -22.859 1 95.44 284 PRO A C 1
ATOM 2184 O O . PRO A 1 284 ? 11.461 -7.664 -23.344 1 95.44 284 PRO A O 1
ATOM 2187 N N . LEU A 1 285 ? 12.68 -8.32 -21.609 1 95.56 285 LEU A N 1
ATOM 2188 C CA . LEU A 1 285 ? 11.609 -8.219 -20.625 1 95.56 285 LEU A CA 1
ATOM 2189 C C . LEU A 1 285 ? 11.688 -6.895 -19.875 1 95.56 285 LEU A C 1
ATOM 2191 O O . LEU A 1 285 ? 12.609 -6.676 -19.094 1 95.56 285 LEU A O 1
ATOM 2195 N N . ILE A 1 286 ? 10.641 -5.984 -20.062 1 92.69 286 ILE A N 1
ATOM 2196 C CA . ILE A 1 286 ? 10.695 -4.668 -19.438 1 92.69 286 ILE A CA 1
ATOM 2197 C C . ILE A 1 286 ? 9.523 -4.512 -18.469 1 92.69 286 ILE A C 1
ATOM 2199 O O . ILE A 1 286 ? 9.266 -3.414 -17.969 1 92.69 286 ILE A O 1
ATOM 2203 N N . THR A 1 287 ? 8.844 -5.578 -18.125 1 92.69 287 THR A N 1
ATOM 2204 C CA . THR A 1 287 ? 7.613 -5.637 -17.344 1 92.69 287 THR A CA 1
ATOM 2205 C C . THR A 1 287 ? 7.82 -5.008 -15.969 1 92.69 287 THR A C 1
ATOM 2207 O O . THR A 1 287 ? 6.914 -4.375 -15.422 1 92.69 287 THR A O 1
ATOM 2210 N N . ARG A 1 288 ? 9 -5.082 -15.336 1 94.25 288 ARG A N 1
ATOM 2211 C CA . ARG A 1 288 ? 9.266 -4.652 -13.969 1 94.25 288 ARG A CA 1
ATOM 2212 C C . ARG A 1 288 ? 9.109 -3.143 -13.828 1 94.25 288 ARG A C 1
ATOM 2214 O O . ARG A 1 288 ? 8.859 -2.639 -12.734 1 94.25 288 ARG A O 1
ATOM 2221 N N . ASP A 1 289 ? 9.164 -2.396 -14.969 1 90.12 289 ASP A N 1
ATOM 2222 C CA . ASP A 1 289 ? 9.109 -0.939 -14.922 1 90.12 289 ASP A CA 1
ATOM 2223 C C . ASP A 1 289 ? 7.715 -0.455 -14.531 1 90.12 289 ASP A C 1
ATOM 2225 O O . ASP A 1 289 ? 7.566 0.633 -13.969 1 90.12 289 ASP A O 1
ATOM 2229 N N . TYR A 1 290 ? 6.738 -1.285 -14.836 1 87.12 290 TYR A N 1
ATOM 2230 C CA . TYR A 1 290 ? 5.395 -0.75 -14.648 1 87.12 290 TYR A CA 1
ATOM 2231 C C . TYR A 1 290 ? 4.5 -1.761 -13.945 1 87.12 290 TYR A C 1
ATOM 2233 O O . TYR A 1 290 ? 3.438 -1.404 -13.43 1 87.12 290 TYR A O 1
ATOM 2241 N N . ARG A 1 291 ? 4.867 -3.061 -13.93 1 90.75 291 ARG A N 1
ATOM 2242 C CA . ARG A 1 291 ? 4.121 -4.129 -13.273 1 90.75 291 ARG A CA 1
ATOM 2243 C C . ARG A 1 291 ? 5.062 -5.129 -12.617 1 90.75 291 ARG A C 1
ATOM 2245 O O . ARG A 1 291 ? 4.977 -6.332 -12.875 1 90.75 291 ARG A O 1
ATOM 2252 N N . ALA A 1 292 ? 5.789 -4.613 -11.68 1 94.06 292 ALA A N 1
ATOM 2253 C CA . ALA A 1 292 ? 6.809 -5.422 -11.023 1 94.06 292 ALA A CA 1
ATOM 2254 C C . ALA A 1 292 ? 6.207 -6.684 -10.422 1 94.06 292 ALA A C 1
ATOM 2256 O O . ALA A 1 292 ? 6.875 -7.715 -10.312 1 94.06 292 ALA A O 1
ATOM 2257 N N . VAL A 1 293 ? 4.914 -6.727 -10.086 1 95.25 293 VAL A N 1
ATOM 2258 C CA . VAL A 1 293 ? 4.219 -7.836 -9.445 1 95.25 293 VAL A CA 1
ATOM 2259 C C . VAL A 1 293 ? 4.238 -9.055 -10.359 1 95.25 293 VAL A C 1
ATOM 2261 O O . VAL A 1 293 ? 4.105 -10.195 -9.898 1 95.25 293 VAL A O 1
ATOM 2264 N N . ASN A 1 294 ? 4.504 -8.836 -11.68 1 96.62 294 ASN A N 1
ATOM 2265 C CA . ASN A 1 294 ? 4.496 -9.914 -12.672 1 96.62 294 ASN A CA 1
ATOM 2266 C C . ASN A 1 294 ? 5.91 -10.398 -12.977 1 96.62 294 ASN A C 1
ATOM 2268 O O . ASN A 1 294 ? 6.109 -11.195 -13.891 1 96.62 294 ASN A O 1
ATOM 2272 N N . MET A 1 295 ? 6.898 -9.945 -12.242 1 97.56 295 MET A N 1
ATOM 2273 C CA . MET A 1 295 ? 8.289 -10.297 -12.508 1 97.56 295 MET A CA 1
ATOM 2274 C C . MET A 1 295 ? 8.883 -11.086 -11.344 1 97.56 295 MET A C 1
ATOM 2276 O O . MET A 1 295 ? 8.312 -11.109 -10.25 1 97.56 295 MET A O 1
ATOM 2280 N N . PRO A 1 296 ? 10.047 -11.711 -11.484 1 98.06 296 PRO A N 1
ATOM 2281 C CA . PRO A 1 296 ? 10.555 -12.703 -10.531 1 98.06 296 PRO A CA 1
ATOM 2282 C C . PRO A 1 296 ? 10.836 -12.109 -9.156 1 98.06 296 PRO A C 1
ATOM 2284 O O . PRO A 1 296 ? 10.758 -12.812 -8.141 1 98.06 296 PRO A O 1
ATOM 2287 N N . LEU A 1 297 ? 11.133 -10.844 -9.062 1 98.62 297 LEU A N 1
ATOM 2288 C CA . LEU A 1 297 ? 11.727 -10.328 -7.832 1 98.62 297 LEU A CA 1
ATOM 2289 C C . LEU A 1 297 ? 10.641 -9.922 -6.836 1 98.62 297 LEU A C 1
ATOM 2291 O O . LEU A 1 297 ? 10.945 -9.508 -5.715 1 98.62 297 LEU A O 1
ATOM 2295 N N . THR A 1 298 ? 9.391 -10.07 -7.176 1 97.38 298 THR A N 1
ATOM 2296 C CA . THR A 1 298 ? 8.32 -9.727 -6.25 1 97.38 298 THR A CA 1
ATOM 2297 C C . THR A 1 298 ? 7.906 -10.945 -5.426 1 97.38 298 THR A C 1
ATOM 2299 O O . THR A 1 298 ? 7.973 -10.922 -4.195 1 97.38 298 THR A O 1
ATOM 2302 N N . SER A 1 299 ? 7.539 -12.094 -6.07 1 98.38 299 SER A N 1
ATOM 2303 C CA . SER A 1 299 ? 7.047 -13.227 -5.289 1 98.38 299 SER A CA 1
ATOM 2304 C C . SER A 1 299 ? 7.922 -14.453 -5.488 1 98.38 299 SER A C 1
ATOM 2306 O O . SER A 1 299 ? 8.141 -15.227 -4.547 1 98.38 299 SER A O 1
ATOM 2308 N N . GLU A 1 300 ? 8.461 -14.711 -6.699 1 98.88 300 GLU A N 1
ATOM 2309 C CA . GLU A 1 300 ? 9.273 -15.898 -6.934 1 98.88 300 GLU A CA 1
ATOM 2310 C C . GLU A 1 300 ? 10.578 -15.836 -6.145 1 98.88 300 GLU A C 1
ATOM 2312 O O . GLU A 1 300 ? 10.992 -16.828 -5.535 1 98.88 300 GLU A O 1
ATOM 2317 N N . TYR A 1 301 ? 11.188 -14.68 -6.113 1 98.88 301 TYR A N 1
ATOM 2318 C CA . TYR A 1 301 ? 12.477 -14.492 -5.457 1 98.88 301 TYR A CA 1
ATOM 2319 C C . TYR A 1 301 ? 12.375 -14.773 -3.963 1 98.88 301 TYR A C 1
ATOM 2321 O O . TYR A 1 301 ? 13.148 -15.562 -3.42 1 98.88 301 TYR A O 1
ATOM 2329 N N . PRO A 1 302 ? 11.414 -14.211 -3.201 1 98.88 302 PRO A N 1
ATOM 2330 C CA . PRO A 1 302 ? 11.336 -14.562 -1.78 1 98.88 302 PRO A CA 1
ATOM 2331 C C . PRO A 1 302 ? 10.984 -16.031 -1.549 1 98.88 302 PRO A C 1
ATOM 2333 O O . PRO A 1 302 ? 11.406 -16.625 -0.555 1 98.88 302 PRO A O 1
ATOM 2336 N N . ALA A 1 303 ? 10.227 -16.641 -2.422 1 98.94 303 ALA A N 1
ATOM 2337 C CA . ALA A 1 303 ? 9.977 -18.078 -2.322 1 98.94 303 ALA A CA 1
ATOM 2338 C C . ALA A 1 303 ? 11.273 -18.875 -2.471 1 98.94 303 ALA A C 1
ATOM 2340 O O . ALA A 1 303 ? 11.523 -19.812 -1.708 1 98.94 303 ALA A O 1
ATOM 2341 N N . ILE A 1 304 ? 12.086 -18.469 -3.48 1 98.94 304 ILE A N 1
ATOM 2342 C CA . ILE A 1 304 ? 13.367 -19.125 -3.725 1 98.94 304 ILE A CA 1
ATOM 2343 C C . ILE A 1 304 ? 14.258 -19 -2.494 1 98.94 304 ILE A C 1
ATOM 2345 O O . ILE A 1 304 ? 14.859 -19.969 -2.047 1 98.94 304 ILE A O 1
ATOM 2349 N N . ARG A 1 305 ? 14.312 -17.797 -1.945 1 98.88 305 ARG A N 1
ATOM 2350 C CA . ARG A 1 305 ? 15.141 -17.562 -0.768 1 98.88 305 ARG A CA 1
ATOM 2351 C C . ARG A 1 305 ? 14.719 -18.453 0.391 1 98.88 305 ARG A C 1
ATOM 2353 O O . ARG A 1 305 ? 15.555 -19.062 1.059 1 98.88 305 ARG A O 1
ATOM 2360 N N . PHE A 1 306 ? 13.461 -18.609 0.678 1 98.88 306 PHE A N 1
ATOM 2361 C CA . PHE A 1 306 ? 12.938 -19.438 1.761 1 98.88 306 PHE A CA 1
ATOM 2362 C C . PHE A 1 306 ? 13.305 -20.906 1.546 1 98.88 306 PHE A C 1
ATOM 2364 O O . PHE A 1 306 ? 13.805 -21.562 2.459 1 98.88 306 PHE A O 1
ATOM 2371 N N . LEU A 1 307 ? 12.969 -21.406 0.317 1 98.94 307 LEU A N 1
ATOM 2372 C CA . LEU A 1 307 ? 13.211 -22.812 0.008 1 98.94 307 LEU A CA 1
ATOM 2373 C C . LEU A 1 307 ? 14.695 -23.141 0.142 1 98.94 307 LEU A C 1
ATOM 2375 O O . LEU A 1 307 ? 15.047 -24.156 0.745 1 98.94 307 LEU A O 1
ATOM 2379 N N . GLU A 1 308 ? 15.516 -22.281 -0.402 1 98.75 308 GLU A N 1
ATOM 2380 C CA . GLU A 1 308 ? 16.938 -22.625 -0.436 1 98.75 308 GLU A CA 1
ATOM 2381 C C . GLU A 1 308 ? 17.609 -22.359 0.914 1 98.75 308 GLU A C 1
ATOM 2383 O O . GLU A 1 308 ? 18.516 -23.062 1.312 1 98.75 308 GLU A O 1
ATOM 2388 N N . ARG A 1 309 ? 17.141 -21.344 1.63 1 98.62 309 ARG A N 1
ATOM 2389 C CA . ARG A 1 309 ? 17.625 -21.125 2.992 1 98.62 309 ARG A CA 1
ATOM 2390 C C . ARG A 1 309 ? 17.406 -22.359 3.852 1 98.62 309 ARG A C 1
ATOM 2392 O O . ARG A 1 309 ? 18.25 -22.719 4.668 1 98.62 309 ARG A O 1
ATOM 2399 N N . ASN A 1 310 ? 16.266 -22.984 3.697 1 98.62 310 ASN A N 1
ATOM 2400 C CA . ASN A 1 310 ? 15.906 -24.125 4.52 1 98.62 310 ASN A CA 1
ATOM 2401 C C . ASN A 1 310 ? 16.391 -25.438 3.9 1 98.62 310 ASN A C 1
ATOM 2403 O O . ASN A 1 310 ? 16.078 -26.516 4.402 1 98.62 310 ASN A O 1
ATOM 2407 N N . GLY A 1 311 ? 17.078 -25.406 2.793 1 98.25 311 GLY A N 1
ATOM 2408 C CA . GLY A 1 311 ? 17.75 -26.562 2.211 1 98.25 311 GLY A CA 1
ATOM 2409 C C . GLY A 1 311 ? 16.797 -27.547 1.572 1 98.25 311 GLY A C 1
ATOM 2410 O O . GLY A 1 311 ? 17.047 -28.75 1.574 1 98.25 311 GLY A O 1
ATOM 2411 N N . TYR A 1 312 ? 15.633 -27.172 1.113 1 98.62 312 TYR A N 1
ATOM 2412 C CA . TYR A 1 312 ? 14.742 -28.062 0.37 1 98.62 312 TYR A CA 1
ATOM 2413 C C . TYR A 1 312 ? 15.391 -28.5 -0.941 1 98.62 312 TYR A C 1
ATOM 2415 O O . TYR A 1 312 ? 16.047 -27.703 -1.608 1 98.62 312 TYR A O 1
ATOM 2423 N N . ASP A 1 313 ? 15.195 -29.734 -1.279 1 98.12 313 ASP A N 1
ATOM 2424 C CA . ASP A 1 313 ? 15.664 -30.25 -2.562 1 98.12 313 ASP A CA 1
ATOM 2425 C C . ASP A 1 313 ? 14.766 -29.781 -3.703 1 98.12 313 ASP A C 1
ATOM 2427 O O . ASP A 1 313 ? 13.945 -30.547 -4.215 1 98.12 313 ASP A O 1
ATOM 2431 N N . VAL A 1 314 ? 15.008 -28.547 -4.086 1 98.62 314 VAL A N 1
ATOM 2432 C CA . VAL A 1 314 ? 14.195 -27.906 -5.113 1 98.62 314 VAL A CA 1
ATOM 2433 C C . VAL A 1 314 ? 14.953 -27.891 -6.434 1 98.62 314 VAL A C 1
ATOM 2435 O O . VAL A 1 314 ? 16.172 -27.719 -6.453 1 98.62 314 VAL A O 1
ATOM 2438 N N . HIS A 1 315 ? 14.273 -28.125 -7.504 1 98.25 315 HIS A N 1
ATOM 2439 C CA . HIS A 1 315 ? 14.758 -27.891 -8.859 1 98.25 315 HIS A CA 1
ATOM 2440 C C . HIS A 1 315 ? 13.758 -27.078 -9.672 1 98.25 315 HIS A C 1
ATOM 2442 O O . HIS A 1 315 ? 12.602 -26.938 -9.273 1 98.25 315 HIS A O 1
ATOM 2448 N N . TYR A 1 316 ? 14.234 -26.531 -10.828 1 98.69 316 TYR A N 1
ATOM 2449 C CA . TYR A 1 316 ? 13.5 -25.422 -11.43 1 98.69 316 TYR A CA 1
ATOM 2450 C C . TYR A 1 316 ? 13.172 -25.703 -12.891 1 98.69 316 TYR A C 1
ATOM 2452 O O . TYR A 1 316 ? 13.945 -26.375 -13.586 1 98.69 316 TYR A O 1
ATOM 2460 N N . ALA A 1 317 ? 12.062 -25.203 -13.312 1 98.12 317 ALA A N 1
ATOM 2461 C CA . ALA A 1 317 ? 11.625 -25.219 -14.703 1 98.12 317 ALA A CA 1
ATOM 2462 C C . ALA A 1 317 ? 10.766 -24 -15.023 1 98.12 317 ALA A C 1
ATOM 2464 O O . ALA A 1 317 ? 10.25 -23.344 -14.117 1 98.12 317 ALA A O 1
ATOM 2465 N N . THR A 1 318 ? 10.656 -23.656 -16.312 1 97.81 318 THR A N 1
ATOM 2466 C CA . THR A 1 318 ? 9.766 -22.562 -16.703 1 97.81 318 THR A CA 1
ATOM 2467 C C . THR A 1 318 ? 8.344 -23.078 -16.922 1 97.81 318 THR A C 1
ATOM 2469 O O . THR A 1 318 ? 8.133 -24.281 -17.078 1 97.81 318 THR A O 1
ATOM 2472 N N . GLY A 1 319 ? 7.41 -22.172 -16.812 1 97.75 319 GLY A N 1
ATOM 2473 C CA . GLY A 1 319 ? 6.07 -22.516 -17.266 1 97.75 319 GLY A CA 1
ATOM 2474 C C . GLY A 1 319 ? 6.035 -22.969 -18.703 1 97.75 319 GLY A C 1
ATOM 2475 O O . GLY A 1 319 ? 5.273 -23.875 -19.062 1 97.75 319 GLY A O 1
ATOM 2476 N N . ALA A 1 320 ? 6.859 -22.422 -19.547 1 96.88 320 ALA A N 1
ATOM 2477 C CA . ALA A 1 320 ? 6.965 -22.812 -20.953 1 96.88 320 ALA A CA 1
ATOM 2478 C C . ALA A 1 320 ? 7.469 -24.234 -21.078 1 96.88 320 ALA A C 1
ATOM 2480 O O . ALA A 1 320 ? 7.082 -24.953 -22.016 1 96.88 320 ALA A O 1
ATOM 2481 N N . ASP A 1 321 ? 8.305 -24.688 -20.172 1 96.44 321 ASP A N 1
ATOM 2482 C CA . ASP A 1 321 ? 8.75 -26.078 -20.156 1 96.44 321 ASP A CA 1
ATOM 2483 C C . ASP A 1 321 ? 7.562 -27.031 -20.031 1 96.44 321 ASP A C 1
ATOM 2485 O O . ASP A 1 321 ? 7.531 -28.078 -20.656 1 96.44 321 ASP A O 1
ATOM 2489 N N . LEU A 1 322 ? 6.668 -26.672 -19.188 1 97.56 322 LEU A N 1
ATOM 2490 C CA . LEU A 1 322 ? 5.531 -27.547 -18.906 1 97.56 322 LEU A CA 1
ATOM 2491 C C . LEU A 1 322 ? 4.508 -27.484 -20.031 1 97.56 322 LEU A C 1
ATOM 2493 O O . LEU A 1 322 ? 3.607 -28.328 -20.094 1 97.56 322 LEU A O 1
ATOM 2497 N N . ALA A 1 323 ? 4.684 -26.562 -20.953 1 95.94 323 ALA A N 1
ATOM 2498 C CA . ALA A 1 323 ? 3.84 -26.5 -22.141 1 95.94 323 ALA A CA 1
ATOM 2499 C C . ALA A 1 323 ? 4.246 -27.578 -23.141 1 95.94 323 ALA A C 1
ATOM 2501 O O . ALA A 1 323 ? 3.494 -27.875 -24.078 1 95.94 323 ALA A O 1
ATOM 2502 N N . VAL A 1 324 ? 5.414 -28.125 -22.953 1 94.38 324 VAL A N 1
ATOM 2503 C CA . VAL A 1 324 ? 5.898 -29.203 -23.797 1 94.38 324 VAL A CA 1
ATOM 2504 C C . VAL A 1 324 ? 5.605 -30.547 -23.125 1 94.38 324 VAL A C 1
ATOM 2506 O O . VAL A 1 324 ? 6.305 -30.953 -22.188 1 94.38 324 VAL A O 1
ATOM 2509 N N . PRO A 1 325 ? 4.703 -31.344 -23.672 1 94.44 325 PRO A N 1
ATOM 2510 C CA . PRO A 1 325 ? 4.164 -32.5 -22.953 1 94.44 325 PRO A CA 1
ATOM 2511 C C . PRO A 1 325 ? 5.25 -33.469 -22.484 1 94.44 325 PRO A C 1
ATOM 2513 O O . PRO A 1 325 ? 5.246 -33.875 -21.312 1 94.44 325 PRO A O 1
ATOM 2516 N N . ALA A 1 326 ? 6.195 -33.812 -23.328 1 92.19 326 ALA A N 1
ATOM 2517 C CA . ALA A 1 326 ? 7.23 -34.75 -22.953 1 92.19 326 ALA A CA 1
ATOM 2518 C C . ALA A 1 326 ? 8.094 -34.219 -21.812 1 92.19 326 ALA A C 1
ATOM 2520 O O . ALA A 1 326 ? 8.445 -34.969 -20.891 1 92.19 326 ALA A O 1
ATOM 2521 N N . ARG A 1 327 ? 8.453 -33 -21.875 1 93.19 327 ARG A N 1
ATOM 2522 C CA . ARG A 1 327 ? 9.25 -32.344 -20.828 1 93.19 327 ARG A CA 1
ATOM 2523 C C . ARG A 1 327 ? 8.469 -32.25 -19.531 1 93.19 327 ARG A C 1
ATOM 2525 O O . ARG A 1 327 ? 9 -32.531 -18.453 1 93.19 327 ARG A O 1
ATOM 2532 N N . ALA A 1 328 ? 7.242 -31.891 -19.703 1 96.12 328 ALA A N 1
ATOM 2533 C CA . ALA A 1 328 ? 6.383 -31.781 -18.531 1 96.12 328 ALA A CA 1
ATOM 2534 C C . ALA A 1 328 ? 6.293 -33.125 -17.781 1 96.12 328 ALA A C 1
ATOM 2536 O O . ALA A 1 328 ? 6.449 -33.156 -16.562 1 96.12 328 ALA A O 1
ATOM 2537 N N . ARG A 1 329 ? 6.074 -34.156 -18.484 1 94.94 329 ARG A N 1
ATOM 2538 C CA . ARG A 1 329 ? 5.945 -35.469 -17.875 1 94.94 329 ARG A CA 1
ATOM 2539 C C . ARG A 1 329 ? 7.223 -35.875 -17.156 1 94.94 329 ARG A C 1
ATOM 2541 O O . ARG A 1 329 ? 7.168 -36.406 -16.031 1 94.94 329 ARG A O 1
ATOM 2548 N N . GLY A 1 330 ? 8.344 -35.625 -17.797 1 94.75 330 GLY A N 1
ATOM 2549 C CA . GLY A 1 330 ? 9.609 -36 -17.188 1 94.75 330 GLY A CA 1
ATOM 2550 C C . GLY A 1 330 ? 9.883 -35.219 -15.906 1 94.75 330 GLY A C 1
ATOM 2551 O O . GLY A 1 330 ? 10.336 -35.812 -14.914 1 94.75 330 GLY A O 1
ATOM 2552 N N . LEU A 1 331 ? 9.656 -33.938 -15.945 1 97.06 331 LEU A N 1
ATOM 2553 C CA . LEU A 1 331 ? 9.906 -33.062 -14.805 1 97.06 331 LEU A CA 1
ATOM 2554 C C . LEU A 1 331 ? 8.977 -33.406 -13.641 1 97.06 331 LEU A C 1
ATOM 2556 O O . LEU A 1 331 ? 9.414 -33.5 -12.492 1 97.06 331 LEU A O 1
ATOM 2560 N N . LEU A 1 332 ? 7.73 -33.656 -13.93 1 98.31 332 LEU A N 1
ATOM 2561 C CA . LEU A 1 332 ? 6.727 -33.906 -12.898 1 98.31 332 LEU A CA 1
ATOM 2562 C C . LEU A 1 332 ? 6.852 -35.312 -12.32 1 98.31 332 LEU A C 1
ATOM 2564 O O . LEU A 1 332 ? 6.676 -35.5 -11.117 1 98.31 332 LEU A O 1
ATOM 2568 N N . ALA A 1 333 ? 7.219 -36.281 -13.086 1 96.81 333 ALA A N 1
ATOM 2569 C CA . ALA A 1 333 ? 7.281 -37.656 -12.648 1 96.81 333 ALA A CA 1
ATOM 2570 C C . ALA A 1 333 ? 8.445 -37.875 -11.688 1 96.81 333 ALA A C 1
ATOM 2572 O O . ALA A 1 333 ? 8.398 -38.781 -10.844 1 96.81 333 ALA A O 1
ATOM 2573 N N . ARG A 1 334 ? 9.43 -37.094 -11.781 1 96.25 334 ARG A N 1
ATOM 2574 C CA . ARG A 1 334 ? 10.594 -37.344 -10.93 1 96.25 334 ARG A CA 1
ATOM 2575 C C . ARG A 1 334 ? 10.516 -36.531 -9.648 1 96.25 334 ARG A C 1
ATOM 2577 O O . ARG A 1 334 ? 11.453 -36.531 -8.844 1 96.25 334 ARG A O 1
ATOM 2584 N N . SER A 1 335 ? 9.484 -35.844 -9.484 1 98.12 335 SER A N 1
ATOM 2585 C CA . SER A 1 335 ? 9.328 -34.938 -8.328 1 98.12 335 SER A CA 1
ATOM 2586 C C . SER A 1 335 ? 8.305 -35.5 -7.344 1 98.12 335 SER A C 1
ATOM 2588 O O . SER A 1 335 ? 7.359 -36.188 -7.742 1 98.12 335 SER A O 1
ATOM 2590 N N . THR A 1 336 ? 8.484 -35.156 -6.043 1 98 336 THR A N 1
ATOM 2591 C CA . THR A 1 336 ? 7.527 -35.531 -5.008 1 98 336 THR A CA 1
ATOM 2592 C C . THR A 1 336 ? 6.402 -34.5 -4.922 1 98 336 THR A C 1
ATOM 2594 O O . THR A 1 336 ? 5.262 -34.844 -4.617 1 98 336 THR A O 1
ATOM 2597 N N . ALA A 1 337 ? 6.766 -33.281 -5.113 1 98.81 337 ALA A N 1
ATOM 2598 C CA . ALA A 1 337 ? 5.805 -32.188 -5.047 1 98.81 337 ALA A CA 1
ATOM 2599 C C . ALA A 1 337 ? 6.121 -31.109 -6.086 1 98.81 337 ALA A C 1
ATOM 2601 O O . ALA A 1 337 ? 7.207 -31.094 -6.668 1 98.81 337 ALA A O 1
ATOM 2602 N N . TYR A 1 338 ? 5.145 -30.328 -6.379 1 98.69 338 TYR A N 1
ATOM 2603 C CA . TYR A 1 338 ? 5.168 -29.203 -7.32 1 98.69 338 TYR A CA 1
ATOM 2604 C C . TYR A 1 338 ? 4.75 -27.906 -6.633 1 98.69 338 TYR A C 1
ATOM 2606 O O . TYR A 1 338 ? 3.908 -27.922 -5.734 1 98.69 338 TYR A O 1
ATOM 2614 N N . VAL A 1 339 ? 5.391 -26.734 -7.082 1 98.88 339 VAL A N 1
ATOM 2615 C CA . VAL A 1 339 ? 4.953 -25.469 -6.496 1 98.88 339 VAL A CA 1
ATOM 2616 C C . VAL A 1 339 ? 4.824 -24.406 -7.586 1 98.88 339 VAL A C 1
ATOM 2618 O O . VAL A 1 339 ? 5.738 -24.219 -8.391 1 98.88 339 VAL A O 1
ATOM 2621 N N . SER A 1 340 ? 3.629 -23.797 -7.684 1 98.81 340 SER A N 1
ATOM 2622 C CA . SER A 1 340 ? 3.35 -22.562 -8.43 1 98.81 340 SER A CA 1
ATOM 2623 C C . SER A 1 340 ? 3.461 -21.344 -7.527 1 98.81 340 SER A C 1
ATOM 2625 O O . SER A 1 340 ? 2.986 -21.359 -6.391 1 98.81 340 SER A O 1
ATOM 2627 N N . VAL A 1 341 ? 4.125 -20.219 -8.023 1 98.75 341 VAL A N 1
ATOM 2628 C CA . VAL A 1 341 ? 4.422 -19.094 -7.145 1 98.75 341 VAL A CA 1
ATOM 2629 C C . VAL A 1 341 ? 3.984 -17.797 -7.809 1 98.75 341 VAL A C 1
ATOM 2631 O O . VAL A 1 341 ? 4.156 -17.609 -9.016 1 98.75 341 VAL A O 1
ATOM 2634 N N . GLY A 1 342 ? 3.412 -16.891 -7.012 1 98.44 342 GLY A N 1
ATOM 2635 C CA . GLY A 1 342 ? 3.141 -15.523 -7.438 1 98.44 342 GLY A CA 1
ATOM 2636 C C . GLY A 1 342 ? 1.962 -15.414 -8.383 1 98.44 342 GLY A C 1
ATOM 2637 O O . GLY A 1 342 ? 0.891 -15.969 -8.117 1 98.44 342 GLY A O 1
ATOM 2638 N N . HIS A 1 343 ? 2.105 -14.602 -9.406 1 98.38 343 HIS A N 1
ATOM 2639 C CA . HIS A 1 343 ? 1.059 -14.328 -10.383 1 98.38 343 HIS A CA 1
ATOM 2640 C C . HIS A 1 343 ? 1.138 -15.289 -11.562 1 98.38 343 HIS A C 1
ATOM 2642 O O . HIS A 1 343 ? 1.362 -14.875 -12.703 1 98.38 343 HIS A O 1
ATOM 2648 N N . ASP A 1 344 ? 0.843 -16.516 -11.305 1 98.69 344 ASP A N 1
ATOM 2649 C CA . ASP A 1 344 ? 0.941 -17.562 -12.32 1 98.69 344 ASP A CA 1
ATOM 2650 C C . ASP A 1 344 ? -0.348 -17.656 -13.133 1 98.69 344 ASP A C 1
ATOM 2652 O O . ASP A 1 344 ? -0.946 -18.734 -13.234 1 98.69 344 ASP A O 1
ATOM 2656 N N . GLU A 1 345 ? -0.649 -16.672 -13.867 1 98.62 345 GLU A N 1
ATOM 2657 C CA . GLU A 1 345 ? -1.958 -16.375 -14.438 1 98.62 345 GLU A CA 1
ATOM 2658 C C . GLU A 1 345 ? -2.146 -17.078 -15.781 1 98.62 345 GLU A C 1
ATOM 2660 O O . GLU A 1 345 ? -3.26 -17.484 -16.125 1 98.62 345 GLU A O 1
ATOM 2665 N N . TYR A 1 346 ? -1.167 -17.359 -16.594 1 98.69 346 TYR A N 1
ATOM 2666 C CA . TYR A 1 346 ? -1.258 -17.844 -17.969 1 98.69 346 TYR A CA 1
ATOM 2667 C C . TYR A 1 346 ? -0.709 -19.266 -18.078 1 98.69 346 TYR A C 1
ATOM 2669 O O . TYR A 1 346 ? 0.473 -19.5 -17.812 1 98.69 346 TYR A O 1
ATOM 2677 N N . TRP A 1 347 ? -1.564 -20.172 -18.453 1 98.75 347 TRP A N 1
ATOM 2678 C CA . TRP A 1 347 ? -1.204 -21.578 -18.562 1 98.75 347 TRP A CA 1
ATOM 2679 C C . TRP A 1 347 ? -1.587 -22.125 -19.938 1 98.75 347 TRP A C 1
ATOM 2681 O O . TRP A 1 347 ? -2.557 -21.672 -20.547 1 98.75 347 TRP A O 1
ATOM 2691 N N . THR A 1 348 ? -0.875 -23.125 -20.453 1 98.25 348 THR A N 1
ATOM 2692 C CA . THR A 1 348 ? -1.345 -23.891 -21.594 1 98.25 348 THR A CA 1
ATOM 2693 C C . THR A 1 348 ? -2.209 -25.062 -21.141 1 98.25 348 THR A C 1
ATOM 2695 O O . THR A 1 348 ? -2.15 -25.469 -19.984 1 98.25 348 THR A O 1
ATOM 2698 N N . TYR A 1 349 ? -3.041 -25.562 -22.078 1 98.12 349 TYR A N 1
ATOM 2699 C CA . TYR A 1 349 ? -3.799 -26.766 -21.797 1 98.12 349 TYR A CA 1
ATOM 2700 C C . TYR A 1 349 ? -2.865 -27.953 -21.516 1 98.12 349 TYR A C 1
ATOM 2702 O O . TYR A 1 349 ? -3.143 -28.781 -20.656 1 98.12 349 TYR A O 1
ATOM 2710 N N . GLU A 1 350 ? -1.739 -28.031 -22.25 1 97.12 350 GLU A N 1
ATOM 2711 C CA . GLU A 1 350 ? -0.756 -29.078 -22.062 1 97.12 350 GLU A CA 1
ATOM 2712 C C . GLU A 1 350 ? -0.195 -29.062 -20.641 1 97.12 350 GLU A C 1
ATOM 2714 O O . GLU A 1 350 ? -0.076 -30.109 -20 1 97.12 350 GLU A O 1
ATOM 2719 N N . GLN A 1 351 ? 0.163 -27.891 -20.25 1 97.94 351 GLN A N 1
ATOM 2720 C CA . GLN A 1 351 ? 0.662 -27.688 -18.891 1 97.94 351 GLN A CA 1
ATOM 2721 C C . GLN A 1 351 ? -0.362 -28.156 -17.859 1 97.94 351 GLN A C 1
ATOM 2723 O O . GLN A 1 351 ? -0.032 -28.922 -16.953 1 97.94 351 GLN A O 1
ATOM 2728 N N . ARG A 1 352 ? -1.589 -27.703 -17.938 1 98.5 352 ARG A N 1
ATOM 2729 C CA . ARG A 1 352 ? -2.643 -28.047 -16.984 1 98.5 352 ARG A CA 1
ATOM 2730 C C . ARG A 1 352 ? -2.898 -29.547 -16.969 1 98.5 352 ARG A C 1
ATOM 2732 O O . ARG A 1 352 ? -2.996 -30.156 -15.898 1 98.5 352 ARG A O 1
ATOM 2739 N N . GLU A 1 353 ? -2.992 -30.125 -18.125 1 97.94 353 GLU A N 1
ATOM 2740 C CA . GLU A 1 353 ? -3.23 -31.562 -18.234 1 97.94 353 GLU A CA 1
ATOM 2741 C C . GLU A 1 353 ? -2.104 -32.344 -17.594 1 97.94 353 GLU A C 1
ATOM 2743 O O . GLU A 1 353 ? -2.354 -33.344 -16.906 1 97.94 353 GLU A O 1
ATOM 2748 N N . ALA A 1 354 ? -0.906 -31.922 -17.859 1 98.31 354 ALA A N 1
ATOM 2749 C CA . ALA A 1 354 ? 0.246 -32.625 -17.297 1 98.31 354 ALA A CA 1
ATOM 2750 C C . ALA A 1 354 ? 0.228 -32.562 -15.773 1 98.31 354 ALA A C 1
ATOM 2752 O O . ALA A 1 354 ? 0.505 -33.562 -15.109 1 98.31 354 ALA A O 1
ATOM 2753 N N . ILE A 1 355 ? -0.058 -31.438 -15.227 1 98.62 355 ILE A N 1
ATOM 2754 C CA . ILE A 1 355 ? -0.062 -31.266 -13.781 1 98.62 355 ILE A CA 1
ATOM 2755 C C . ILE A 1 355 ? -1.203 -32.062 -13.164 1 98.62 355 ILE A C 1
ATOM 2757 O O . ILE A 1 355 ? -1.026 -32.719 -12.125 1 98.62 355 ILE A O 1
ATOM 2761 N N . GLU A 1 356 ? -2.373 -32.062 -13.781 1 97.62 356 GLU A N 1
ATOM 2762 C CA . GLU A 1 356 ? -3.502 -32.844 -13.297 1 97.62 356 GLU A CA 1
ATOM 2763 C C . GLU A 1 356 ? -3.191 -34.344 -13.328 1 97.62 356 GLU A C 1
ATOM 2765 O O . GLU A 1 356 ? -3.496 -35.062 -12.383 1 97.62 356 GLU A O 1
ATOM 2770 N N . ALA A 1 357 ? -2.59 -34.75 -14.398 1 97.69 357 ALA A N 1
ATOM 2771 C CA . ALA A 1 357 ? -2.229 -36.156 -14.516 1 97.69 357 ALA A CA 1
ATOM 2772 C C . ALA A 1 357 ? -1.208 -36.562 -13.453 1 97.69 357 ALA A C 1
ATOM 2774 O O . ALA A 1 357 ? -1.298 -37.625 -12.867 1 97.69 357 ALA A O 1
ATOM 2775 N N . ALA A 1 358 ? -0.241 -35.719 -13.305 1 98.38 358 ALA A N 1
ATOM 2776 C CA . ALA A 1 358 ? 0.784 -36 -12.305 1 98.38 358 ALA A CA 1
ATOM 2777 C C . ALA A 1 358 ? 0.185 -36.031 -10.898 1 98.38 358 ALA A C 1
ATOM 2779 O O . ALA A 1 358 ? 0.552 -36.875 -10.086 1 98.38 358 ALA A O 1
ATOM 2780 N N . ARG A 1 359 ? -0.676 -35.031 -10.586 1 98.12 359 ARG A N 1
ATOM 2781 C CA . ARG A 1 359 ? -1.397 -35.031 -9.32 1 98.12 359 ARG A CA 1
ATOM 2782 C C . ARG A 1 359 ? -2.125 -36.375 -9.109 1 98.12 359 ARG A C 1
ATOM 2784 O O . ARG A 1 359 ? -2.039 -36.969 -8.039 1 98.12 359 ARG A O 1
ATOM 2791 N N . ASP A 1 360 ? -2.82 -36.875 -10.094 1 96.94 360 ASP A N 1
ATOM 2792 C CA . ASP A 1 360 ? -3.605 -38.094 -10.008 1 96.94 360 ASP A CA 1
ATOM 2793 C C . ASP A 1 360 ? -2.699 -39.312 -9.852 1 96.94 360 ASP A C 1
ATOM 2795 O O . ASP A 1 360 ? -3.148 -40.375 -9.414 1 96.94 360 ASP A O 1
ATOM 2799 N N . ALA A 1 361 ? -1.456 -39.094 -10.203 1 97.31 361 ALA A N 1
ATOM 2800 C CA . ALA A 1 361 ? -0.479 -40.156 -10.055 1 97.31 361 ALA A CA 1
ATOM 2801 C C . ALA A 1 361 ? 0.268 -40.031 -8.727 1 97.31 361 ALA A C 1
ATOM 2803 O O . ALA A 1 361 ? 1.149 -40.844 -8.43 1 97.31 361 ALA A O 1
ATOM 2804 N N . GLY A 1 362 ? -0.035 -39.031 -7.973 1 97.25 362 GLY A N 1
ATOM 2805 C CA . GLY A 1 362 ? 0.509 -39 -6.625 1 97.25 362 GLY A CA 1
ATOM 2806 C C . GLY A 1 362 ? 1.358 -37.781 -6.355 1 97.25 362 GLY A C 1
ATOM 2807 O O . GLY A 1 362 ? 1.854 -37.594 -5.242 1 97.25 362 GLY A O 1
ATOM 2808 N N . LEU A 1 363 ? 1.564 -36.906 -7.355 1 98.44 363 LEU A N 1
ATOM 2809 C CA . LEU A 1 363 ? 2.311 -35.656 -7.156 1 98.44 363 LEU A CA 1
ATOM 2810 C C . LEU A 1 363 ? 1.545 -34.688 -6.25 1 98.44 363 LEU A C 1
ATOM 2812 O O . LEU A 1 363 ? 0.397 -34.344 -6.539 1 98.44 363 LEU A O 1
ATOM 2816 N N . HIS A 1 364 ? 2.188 -34.281 -5.113 1 98.62 364 HIS A N 1
ATOM 2817 C CA . HIS A 1 364 ? 1.597 -33.219 -4.289 1 98.62 364 HIS A CA 1
ATOM 2818 C C . HIS A 1 364 ? 1.701 -31.875 -4.973 1 98.62 364 HIS A C 1
ATOM 2820 O O . HIS A 1 364 ? 2.662 -31.609 -5.699 1 98.62 364 HIS A O 1
ATOM 2826 N N . LEU A 1 365 ? 0.685 -31 -4.793 1 98.81 365 LEU A N 1
ATOM 2827 C CA . LEU A 1 365 ? 0.691 -29.688 -5.422 1 98.81 365 LEU A CA 1
ATOM 2828 C C . LEU A 1 365 ? 0.627 -28.578 -4.371 1 98.81 365 LEU A C 1
ATOM 2830 O O . LEU A 1 365 ? -0.086 -28.703 -3.373 1 98.81 365 LEU A O 1
ATOM 2834 N N . ASN A 1 366 ? 1.442 -27.578 -4.57 1 98.88 366 ASN A N 1
ATOM 2835 C CA . ASN A 1 366 ? 1.4 -26.344 -3.789 1 98.88 366 ASN A CA 1
ATOM 2836 C C . ASN A 1 366 ? 1.145 -25.125 -4.676 1 98.88 366 ASN A C 1
ATOM 2838 O O . ASN A 1 366 ? 1.876 -24.891 -5.637 1 98.88 366 ASN A O 1
ATOM 2842 N N . PHE A 1 367 ? 0.146 -24.391 -4.289 1 98.88 367 PHE A N 1
ATOM 2843 C CA . PHE A 1 367 ? -0.104 -23.125 -4.953 1 98.88 367 PHE A CA 1
ATOM 2844 C C . PHE A 1 367 ? 0.139 -21.953 -3.998 1 98.88 367 PHE A C 1
ATOM 2846 O O . PHE A 1 367 ? -0.775 -21.516 -3.297 1 98.88 367 PHE A O 1
ATOM 2853 N N . TRP A 1 368 ? 1.435 -21.469 -4.051 1 98.88 368 TRP A N 1
ATOM 2854 C CA . TRP A 1 368 ? 1.796 -20.203 -3.404 1 98.88 368 TRP A CA 1
ATOM 2855 C C . TRP A 1 368 ? 1.479 -19.016 -4.305 1 98.88 368 TRP A C 1
ATOM 2857 O O . TRP A 1 368 ? 2.297 -18.109 -4.457 1 98.88 368 TRP A O 1
ATOM 2867 N N . SER A 1 369 ? 0.366 -19.125 -5.027 1 98.69 369 SER A N 1
ATOM 2868 C CA . SER A 1 369 ? -0.078 -18.219 -6.074 1 98.69 369 SER A CA 1
ATOM 2869 C C . SER A 1 369 ? -1.585 -18 -6.012 1 98.69 369 SER A C 1
ATOM 2871 O O . SER A 1 369 ? -2.281 -18.641 -5.219 1 98.69 369 SER A O 1
ATOM 2873 N N . ALA A 1 370 ? -1.998 -17.031 -6.738 1 98.5 370 ALA A N 1
ATOM 2874 C CA . ALA A 1 370 ? -3.412 -16.812 -7.02 1 98.5 370 ALA A CA 1
ATOM 2875 C C . ALA A 1 370 ? -3.625 -16.422 -8.484 1 98.5 370 ALA A C 1
ATOM 2877 O O . ALA A 1 370 ? -2.664 -16.297 -9.242 1 98.5 370 ALA A O 1
ATOM 2878 N N . ASN A 1 371 ? -4.941 -16.328 -8.789 1 98.5 371 ASN A N 1
ATOM 2879 C CA . ASN A 1 371 ? -5.211 -16.047 -10.195 1 98.5 371 ASN A CA 1
ATOM 2880 C C . ASN A 1 371 ? -4.383 -16.938 -11.117 1 98.5 371 ASN A C 1
ATOM 2882 O O . ASN A 1 371 ? -3.873 -16.484 -12.141 1 98.5 371 ASN A O 1
ATOM 2886 N N . GLU A 1 372 ? -4.074 -18.172 -10.625 1 98.38 372 GLU A N 1
ATOM 2887 C CA . GLU A 1 372 ? -3.295 -19.125 -11.422 1 98.38 372 GLU A CA 1
ATOM 2888 C C . GLU A 1 372 ? -4.191 -19.922 -12.359 1 98.38 372 GLU A C 1
ATOM 2890 O O . GLU A 1 372 ? -5.363 -20.156 -12.062 1 98.38 372 GLU A O 1
ATOM 2895 N N . ALA A 1 373 ? -3.627 -20.359 -13.438 1 98.38 373 ALA A N 1
ATOM 2896 C CA . ALA A 1 373 ? -4.359 -21.141 -14.422 1 98.38 373 ALA A CA 1
ATOM 2897 C C . ALA A 1 373 ? -5.668 -20.469 -14.812 1 98.38 373 ALA A C 1
ATOM 2899 O O . ALA A 1 373 ? -6.723 -21.094 -14.828 1 98.38 373 ALA A O 1
ATOM 2900 N N . TYR A 1 374 ? -5.586 -19.156 -15.07 1 98.38 374 TYR A N 1
ATOM 2901 C CA . TYR A 1 374 ? -6.766 -18.344 -15.367 1 98.38 374 TYR A CA 1
ATOM 2902 C C . TYR A 1 374 ? -6.941 -18.172 -16.875 1 98.38 374 TYR A C 1
ATOM 2904 O O . TYR A 1 374 ? -7.926 -18.656 -17.453 1 98.38 374 TYR A O 1
ATOM 2912 N N . TRP A 1 375 ? -5.953 -17.641 -17.531 1 98.69 375 TRP A N 1
ATOM 2913 C CA . TRP A 1 375 ? -5.949 -17.484 -18.984 1 98.69 375 TRP A CA 1
ATOM 2914 C C . TRP A 1 375 ? -5.301 -18.703 -19.656 1 98.69 375 TRP A C 1
ATOM 2916 O O . TRP A 1 375 ? -4.18 -19.078 -19.312 1 98.69 375 TRP A O 1
ATOM 2926 N N . ALA A 1 376 ? -6.004 -19.188 -20.672 1 98.75 376 ALA A N 1
ATOM 2927 C CA . ALA A 1 376 ? -5.398 -20.203 -21.531 1 98.75 376 ALA A CA 1
ATOM 2928 C C . ALA A 1 376 ? -4.578 -19.562 -22.641 1 98.75 376 ALA A C 1
ATOM 2930 O O . ALA A 1 376 ? -5.039 -18.625 -23.297 1 98.75 376 ALA A O 1
ATOM 2931 N N . VAL A 1 377 ? -3.389 -20.047 -22.766 1 98.62 377 VAL A N 1
ATOM 2932 C CA . VAL A 1 377 ? -2.533 -19.609 -23.875 1 98.62 377 VAL A CA 1
ATOM 2933 C C . VAL A 1 377 ? -2.039 -20.828 -24.656 1 98.62 377 VAL A C 1
ATOM 2935 O O . VAL A 1 377 ? -2.225 -21.969 -24.219 1 98.62 377 VAL A O 1
ATOM 2938 N N . ARG A 1 378 ? -1.507 -20.641 -25.75 1 97.75 378 ARG A N 1
ATOM 2939 C CA . ARG A 1 378 ? -0.793 -21.656 -26.531 1 97.75 378 ARG A CA 1
ATOM 2940 C C . ARG A 1 378 ? 0.473 -21.078 -27.156 1 97.75 378 ARG A C 1
ATOM 2942 O O . ARG A 1 378 ? 0.668 -19.859 -27.156 1 97.75 378 ARG A O 1
ATOM 2949 N N . PHE A 1 379 ? 1.333 -21.969 -27.594 1 96.25 379 PHE A N 1
ATOM 2950 C CA . PHE A 1 379 ? 2.602 -21.531 -28.156 1 96.25 379 PHE A CA 1
ATOM 2951 C C . PHE A 1 379 ? 2.686 -21.859 -29.641 1 96.25 379 PHE A C 1
ATOM 2953 O O . PHE A 1 379 ? 2.119 -22.859 -30.094 1 96.25 379 PHE A O 1
ATOM 2960 N N . GLU A 1 380 ? 3.287 -20.969 -30.344 1 93.12 380 GLU A N 1
ATOM 2961 C CA . GLU A 1 380 ? 3.729 -21.156 -31.719 1 93.12 380 GLU A CA 1
ATOM 2962 C C . GLU A 1 380 ? 5.238 -20.969 -31.859 1 93.12 380 GLU A C 1
ATOM 2964 O O . GLU A 1 380 ? 5.863 -20.344 -31 1 93.12 380 GLU A O 1
ATOM 2969 N N . PRO A 1 381 ? 5.773 -21.609 -32.875 1 87.81 381 PRO A N 1
ATOM 2970 C CA . PRO A 1 381 ? 7.191 -21.328 -33.094 1 87.81 381 PRO A CA 1
ATOM 2971 C C . PRO A 1 381 ? 7.438 -19.891 -33.531 1 87.81 381 PRO A C 1
ATOM 2973 O O . PRO A 1 381 ? 6.52 -19.219 -34 1 87.81 381 PRO A O 1
ATOM 2976 N N . SER A 1 382 ? 8.703 -19.438 -33.281 1 87.19 382 SER A N 1
ATOM 2977 C CA . SER A 1 382 ? 9.094 -18.141 -33.812 1 87.19 382 SER A CA 1
ATOM 2978 C C . SER A 1 382 ? 9.109 -18.156 -35.344 1 87.19 382 SER A C 1
ATOM 2980 O O . SER A 1 382 ? 9.523 -19.141 -35.938 1 87.19 382 SER A O 1
ATOM 2982 N N . ARG A 1 383 ? 8.75 -17.031 -35.938 1 80.56 383 ARG A N 1
ATOM 2983 C CA . ARG A 1 383 ? 8.719 -16.938 -37.375 1 80.56 383 ARG A CA 1
ATOM 2984 C C . ARG A 1 383 ? 10.062 -16.469 -37.938 1 80.56 383 ARG A C 1
ATOM 2986 O O . ARG A 1 383 ? 10.297 -16.5 -39.125 1 80.56 383 ARG A O 1
ATOM 2993 N N . ILE A 1 384 ? 10.844 -15.898 -37.25 1 81.69 384 ILE A N 1
ATOM 2994 C CA . ILE A 1 384 ? 12.094 -15.32 -37.75 1 81.69 384 ILE A CA 1
ATOM 2995 C C . ILE A 1 384 ? 13.266 -16.188 -37.312 1 81.69 384 ILE A C 1
ATOM 2997 O O . ILE A 1 384 ? 14.281 -16.266 -38 1 81.69 384 ILE A O 1
ATOM 3001 N N . ALA A 1 385 ? 13.328 -16.578 -36.156 1 65.06 385 ALA A N 1
ATOM 3002 C CA . ALA A 1 385 ? 14.492 -17.297 -35.625 1 65.06 385 ALA A CA 1
ATOM 3003 C C . ALA A 1 385 ? 14.211 -18.781 -35.469 1 65.06 385 ALA A C 1
ATOM 3005 O O . ALA A 1 385 ? 13.711 -19.219 -34.406 1 65.06 385 ALA A O 1
ATOM 3006 N N . PRO A 1 386 ? 14.391 -19.469 -36.625 1 56.53 386 PRO A N 1
ATOM 3007 C CA . PRO A 1 386 ? 14.172 -20.906 -36.406 1 56.53 386 PRO A CA 1
ATOM 3008 C C . PRO A 1 386 ? 15.023 -21.469 -35.25 1 56.53 386 PRO A C 1
ATOM 3010 O O . PRO A 1 386 ? 16.109 -20.938 -34.969 1 56.53 386 PRO A O 1
ATOM 3013 N N . PRO A 1 387 ? 14.508 -22.328 -34.438 1 53.97 387 PRO A N 1
ATOM 3014 C CA . PRO A 1 387 ? 15.188 -22.844 -33.25 1 53.97 387 PRO A CA 1
ATOM 3015 C C . PRO A 1 387 ? 16.641 -23.234 -33.531 1 53.97 387 PRO A C 1
ATOM 3017 O O . PRO A 1 387 ? 16.953 -23.75 -34.594 1 53.97 387 PRO A O 1
ATOM 3020 N N . PRO A 1 388 ? 17.562 -22.625 -32.688 1 51.38 388 PRO A N 1
ATOM 3021 C CA . PRO A 1 388 ? 18.922 -23.156 -32.844 1 51.38 388 PRO A CA 1
ATOM 3022 C C . PRO A 1 388 ? 18.969 -24.672 -32.781 1 51.38 388 PRO A C 1
ATOM 3024 O O . PRO A 1 388 ? 18.047 -25.297 -32.219 1 51.38 388 PRO A O 1
ATOM 3027 N N . PRO A 1 389 ? 19.938 -25.281 -33.469 1 50.09 389 PRO A N 1
ATOM 3028 C CA . PRO A 1 389 ? 20.094 -26.734 -33.344 1 50.09 389 PRO A CA 1
ATOM 3029 C C . PRO A 1 389 ? 20.125 -27.188 -31.891 1 50.09 389 PRO A C 1
ATOM 3031 O O . PRO A 1 389 ? 20.578 -26.438 -31.016 1 50.09 389 PRO A O 1
ATOM 3034 N N . PRO A 1 390 ? 19.406 -28.234 -31.594 1 48.41 390 PRO A N 1
ATOM 3035 C CA . PRO A 1 390 ? 19.453 -28.734 -30.219 1 48.41 390 PRO A CA 1
ATOM 3036 C C . PRO A 1 390 ? 20.875 -28.75 -29.641 1 48.41 390 PRO A C 1
ATOM 3038 O O . PRO A 1 390 ? 21.844 -29 -30.375 1 48.41 390 PRO A O 1
ATOM 3041 N N . ALA A 1 391 ? 21.062 -28.047 -28.5 1 44.19 391 ALA A N 1
ATOM 3042 C CA . ALA A 1 391 ? 22.375 -28.125 -27.859 1 44.19 391 ALA A CA 1
ATOM 3043 C C . ALA A 1 391 ? 22.875 -29.547 -27.797 1 44.19 391 ALA A C 1
ATOM 3045 O O . ALA A 1 391 ? 22.094 -30.5 -27.766 1 44.19 391 ALA A O 1
ATOM 3046 N N . GLU A 1 392 ? 24.312 -29.734 -27.906 1 38.06 392 GLU A N 1
ATOM 3047 C CA . GLU A 1 392 ? 24.984 -31.016 -27.703 1 38.06 392 GLU A CA 1
ATOM 3048 C C . GLU A 1 392 ? 24.688 -31.578 -26.328 1 38.06 392 GLU A C 1
ATOM 3050 O O . GLU A 1 392 ? 24.812 -30.875 -25.312 1 38.06 392 GLU A O 1
ATOM 3055 N N . GLY A 1 393 ? 24.094 -32.812 -26 1 39.97 393 GLY A N 1
ATOM 3056 C CA . GLY A 1 393 ? 23.641 -33.562 -24.844 1 39.97 393 GLY A CA 1
ATOM 3057 C C . GLY A 1 393 ? 22.141 -33.562 -24.672 1 39.97 393 GLY A C 1
ATOM 3058 O O . GLY A 1 393 ? 21.609 -34.25 -23.797 1 39.97 393 GLY A O 1
ATOM 3059 N N . GLU A 1 394 ? 21.562 -32.562 -25.156 1 45.09 394 GLU A N 1
ATOM 3060 C CA . GLU A 1 394 ? 20.094 -32.625 -25.172 1 45.09 394 GLU A CA 1
ATOM 3061 C C . GLU A 1 394 ? 19.594 -33.531 -26.297 1 45.09 394 GLU A C 1
ATOM 3063 O O . GLU A 1 394 ? 18.531 -33.281 -26.875 1 45.09 394 GLU A O 1
ATOM 3068 N N . GLU A 1 395 ? 20.422 -34.25 -26.75 1 40.59 395 GLU A N 1
ATOM 3069 C CA . GLU A 1 395 ? 20 -35.188 -27.766 1 40.59 395 GLU A CA 1
ATOM 3070 C C . GLU A 1 395 ? 18.766 -35.969 -27.328 1 40.59 395 GLU A C 1
ATOM 3072 O O . GLU A 1 395 ? 17.953 -36.375 -28.156 1 40.59 395 GLU A O 1
ATOM 3077 N N . GLU A 1 396 ? 18.922 -36.375 -26.141 1 39.28 396 GLU A N 1
ATOM 3078 C CA . GLU A 1 396 ? 17.781 -37.156 -25.656 1 39.28 396 GLU A CA 1
ATOM 3079 C C . GLU A 1 396 ? 16.516 -36.312 -25.625 1 39.28 396 GLU A C 1
ATOM 3081 O O . GLU A 1 396 ? 15.406 -36.844 -25.641 1 39.28 396 GLU A O 1
ATOM 3086 N N . GLU A 1 397 ? 16.672 -35.094 -25.25 1 42.47 397 GLU A N 1
ATOM 3087 C CA . GLU A 1 397 ? 15.516 -34.25 -25.5 1 42.47 397 GLU A CA 1
ATOM 3088 C C . GLU A 1 397 ? 15.305 -34.031 -27 1 42.47 397 GLU A C 1
ATOM 3090 O O . GLU A 1 397 ? 14.43 -33.281 -27.406 1 42.47 397 GLU A O 1
ATOM 3095 N N . GLY A 1 398 ? 16.016 -34.375 -27.797 1 39.34 398 GLY A N 1
ATOM 3096 C CA . GLY A 1 398 ? 15.93 -34.531 -29.234 1 39.34 398 GLY A CA 1
ATOM 3097 C C . GLY A 1 398 ? 14.625 -35.156 -29.688 1 39.34 398 GLY A C 1
ATOM 3098 O O . GLY A 1 398 ? 14.312 -35.156 -30.891 1 39.34 398 GLY A O 1
ATOM 3099 N N . ARG A 1 399 ? 14.344 -36.062 -28.938 1 40 399 ARG A N 1
ATOM 3100 C CA . ARG A 1 399 ? 12.984 -36.438 -29.344 1 40 399 ARG A CA 1
ATOM 3101 C C . ARG A 1 399 ? 12.039 -35.25 -29.172 1 40 399 ARG A C 1
ATOM 3103 O O . ARG A 1 399 ? 10.914 -35.281 -29.672 1 40 399 ARG A O 1
ATOM 3110 N N . ASP A 1 400 ? 12.336 -34.406 -28.281 1 39.91 400 ASP A N 1
ATOM 3111 C CA . ASP A 1 400 ? 11.594 -33.156 -28.109 1 39.91 400 ASP A CA 1
ATOM 3112 C C . ASP A 1 400 ? 11.969 -32.156 -29.203 1 39.91 400 ASP A C 1
ATOM 3114 O O . ASP A 1 400 ? 11.492 -31.016 -29.188 1 39.91 400 ASP A O 1
ATOM 3118 N N . ALA A 1 401 ? 13.023 -32.312 -29.875 1 41.94 401 ALA A N 1
ATOM 3119 C CA . ALA A 1 401 ? 13.469 -31.547 -31.047 1 41.94 401 ALA A CA 1
ATOM 3120 C C . ALA A 1 401 ? 12.367 -31.484 -32.094 1 41.94 401 ALA A C 1
ATOM 3122 O O . ALA A 1 401 ? 12.492 -30.75 -33.094 1 41.94 401 ALA A O 1
ATOM 3123 N N . ALA A 1 402 ? 11.594 -32.344 -32 1 38.28 402 ALA A N 1
ATOM 3124 C CA . ALA A 1 402 ? 10.516 -32.312 -33 1 38.28 402 ALA A CA 1
ATOM 3125 C C . ALA A 1 402 ? 9.609 -31.094 -32.75 1 38.28 402 ALA A C 1
ATOM 3127 O O . ALA A 1 402 ? 8.758 -30.781 -33.562 1 38.28 402 ALA A O 1
ATOM 3128 N N . HIS A 1 403 ? 9.656 -30.578 -31.516 1 47 403 HIS A N 1
ATOM 3129 C CA . HIS A 1 403 ? 8.727 -29.484 -31.297 1 47 403 HIS A CA 1
ATOM 3130 C C . HIS A 1 403 ? 9.461 -28.156 -31.141 1 47 403 HIS A C 1
ATOM 3132 O O . HIS A 1 403 ? 10.492 -28.078 -30.484 1 47 403 HIS A O 1
ATOM 3138 N N . ASP A 1 404 ? 9.234 -27.297 -31.969 1 53.97 404 ASP A N 1
ATOM 3139 C CA . ASP A 1 404 ? 9.695 -25.906 -31.953 1 53.97 404 ASP A CA 1
ATOM 3140 C C . ASP A 1 404 ? 9.578 -25.312 -30.547 1 53.97 404 ASP A C 1
ATOM 3142 O O . ASP A 1 404 ? 8.555 -25.484 -29.875 1 53.97 404 ASP A O 1
ATOM 3146 N N . PRO A 1 405 ? 10.648 -24.844 -29.984 1 73.69 405 PRO A N 1
ATOM 3147 C CA . PRO A 1 405 ? 10.586 -24.234 -28.656 1 73.69 405 PRO A CA 1
ATOM 3148 C C . PRO A 1 405 ? 9.461 -23.203 -28.531 1 73.69 405 PRO A C 1
ATOM 3150 O O . PRO A 1 405 ? 9.117 -22.531 -29.516 1 73.69 405 PRO A O 1
ATOM 3153 N N . PRO A 1 406 ? 8.758 -23.266 -27.438 1 84.94 406 PRO A N 1
ATOM 3154 C CA . PRO A 1 406 ? 7.703 -22.266 -27.172 1 84.94 406 PRO A CA 1
ATOM 3155 C C . PRO A 1 406 ? 8.234 -20.844 -27.141 1 84.94 406 PRO A C 1
ATOM 3157 O O . PRO A 1 406 ? 8.594 -20.328 -26.078 1 84.94 406 PRO A O 1
ATOM 3160 N N . ARG A 1 407 ? 8.188 -20.281 -28.344 1 91.81 407 ARG A N 1
ATOM 3161 C CA . ARG A 1 407 ? 8.828 -18.969 -28.391 1 91.81 407 ARG A CA 1
ATOM 3162 C C . ARG A 1 407 ? 7.809 -17.875 -28.656 1 91.81 407 ARG A C 1
ATOM 3164 O O . ARG A 1 407 ? 8.094 -16.688 -28.453 1 91.81 407 ARG A O 1
ATOM 3171 N N . THR A 1 408 ? 6.688 -18.188 -29.125 1 95.19 4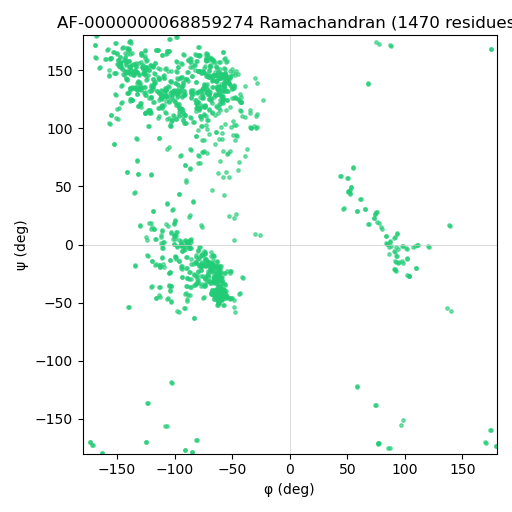08 THR A N 1
ATOM 3172 C CA . THR A 1 408 ? 5.633 -17.203 -29.312 1 95.19 408 THR A CA 1
ATOM 3173 C C . THR A 1 408 ? 4.383 -17.594 -28.516 1 95.19 408 THR A C 1
ATOM 3175 O O . THR A 1 408 ? 3.746 -18.594 -28.812 1 95.19 408 THR A O 1
ATOM 3178 N N . MET A 1 409 ? 4.035 -16.812 -27.578 1 97.25 409 MET A N 1
ATOM 3179 C CA . MET A 1 409 ? 2.84 -17.062 -26.781 1 97.25 409 MET A CA 1
ATOM 3180 C C . MET A 1 409 ? 1.624 -16.359 -27.391 1 97.25 409 MET A C 1
ATOM 3182 O O . MET A 1 409 ? 1.685 -15.188 -27.75 1 97.25 409 MET A O 1
ATOM 3186 N N . VAL A 1 410 ? 0.532 -17.094 -27.578 1 97.62 410 VAL A N 1
ATOM 3187 C CA . VAL A 1 410 ? -0.687 -16.625 -28.219 1 97.62 410 VAL A CA 1
ATOM 3188 C C . VAL A 1 410 ? -1.812 -16.516 -27.188 1 97.62 410 VAL A C 1
ATOM 3190 O O . VAL A 1 410 ? -2.105 -17.484 -26.484 1 97.62 410 VAL A O 1
ATOM 3193 N N . CYS A 1 411 ? -2.436 -15.391 -27.094 1 97.81 411 CYS A N 1
ATOM 3194 C CA . CYS A 1 411 ? -3.592 -15.164 -26.234 1 97.81 411 CYS A CA 1
ATOM 3195 C C . CYS A 1 411 ? -4.504 -14.094 -26.828 1 97.81 411 CYS A C 1
ATOM 3197 O O . CYS A 1 411 ? -4.207 -12.906 -26.734 1 97.81 411 CYS A O 1
ATOM 3199 N N . TYR A 1 412 ? -5.656 -14.453 -27.328 1 96.44 412 TYR A N 1
ATOM 3200 C CA . TYR A 1 412 ? -6.586 -13.531 -27.969 1 96.44 412 TYR A CA 1
ATOM 3201 C C . TYR A 1 412 ? -7.578 -12.969 -26.953 1 96.44 412 TYR A C 1
ATOM 3203 O O . TYR A 1 412 ? -8.391 -12.102 -27.281 1 96.44 412 TYR A O 1
ATOM 3211 N N . LYS A 1 413 ? -7.516 -13.461 -25.719 1 96.69 413 LYS A N 1
ATOM 3212 C CA . LYS A 1 413 ? -8.445 -13.078 -24.672 1 96.69 413 LYS A CA 1
ATOM 3213 C C . LYS A 1 413 ? -9.891 -13.195 -25.141 1 96.69 413 LYS A C 1
ATOM 3215 O O . LYS A 1 413 ? -10.68 -12.258 -25 1 96.69 413 LYS A O 1
ATOM 3220 N N . GLU A 1 414 ? -10.195 -14.391 -25.547 1 97.38 414 GLU A N 1
ATOM 3221 C CA . GLU A 1 414 ? -11.461 -14.656 -26.219 1 97.38 414 GLU A CA 1
ATOM 3222 C C . GLU A 1 414 ? -12.633 -14.516 -25.25 1 97.38 414 GLU A C 1
ATOM 3224 O O . GLU A 1 414 ? -13.773 -14.289 -25.672 1 97.38 414 GLU A O 1
ATOM 3229 N N . THR A 1 415 ? -12.359 -14.625 -23.938 1 97.44 415 THR A N 1
ATOM 3230 C CA . THR A 1 415 ? -13.391 -14.383 -22.938 1 97.44 415 THR A CA 1
ATOM 3231 C C . THR A 1 415 ? -13.914 -12.953 -23.031 1 97.44 415 THR A C 1
ATOM 3233 O O . THR A 1 415 ? -15.039 -12.672 -22.625 1 97.44 415 THR A O 1
ATOM 3236 N N . GLN A 1 416 ? -13.18 -12.078 -23.594 1 95.38 416 GLN A N 1
ATOM 3237 C CA . GLN A 1 416 ? -13.531 -10.672 -23.719 1 95.38 416 GLN A CA 1
ATOM 3238 C C . GLN A 1 416 ? -14.039 -10.359 -25.125 1 95.38 416 GLN A C 1
ATOM 3240 O O . GLN A 1 416 ? -13.766 -9.289 -25.656 1 95.38 416 GLN A O 1
ATOM 3245 N N . SER A 1 417 ? -14.664 -11.367 -25.719 1 95.38 417 SER A N 1
ATOM 3246 C CA . SER A 1 417 ? -15.336 -11.242 -27 1 95.38 417 SER A CA 1
ATOM 3247 C C . SER A 1 417 ? -16.609 -12.086 -27.047 1 95.38 417 SER A C 1
ATOM 3249 O O . SER A 1 417 ? -16.672 -13.148 -26.438 1 95.38 417 SER A O 1
ATOM 3251 N N . VAL A 1 418 ? -17.641 -11.648 -27.797 1 95.38 418 VAL A N 1
ATOM 3252 C CA . VAL A 1 418 ? -18.891 -12.406 -27.938 1 95.38 418 VAL A CA 1
ATOM 3253 C C . VAL A 1 418 ? -18.719 -13.5 -28.984 1 95.38 418 VAL A C 1
ATOM 3255 O O . VAL A 1 418 ? -19.516 -14.438 -29.047 1 95.38 418 VAL A O 1
ATOM 3258 N N . VAL A 1 419 ? -17.641 -13.359 -29.766 1 96.25 419 VAL A N 1
ATOM 3259 C CA . VAL A 1 419 ? -17.375 -14.359 -30.797 1 96.25 419 VAL A CA 1
ATOM 3260 C C . VAL A 1 419 ? -15.961 -14.93 -30.609 1 96.25 419 VAL A C 1
ATOM 3262 O O . VAL A 1 419 ? -15.125 -14.328 -29.922 1 96.25 419 VAL A O 1
ATOM 3265 N N . LYS A 1 420 ? -15.719 -16.125 -31.141 1 96.62 420 LYS A N 1
ATOM 3266 C CA . LYS A 1 420 ? -14.367 -16.703 -31.172 1 96.62 420 LYS A CA 1
ATOM 3267 C C . LYS A 1 420 ? -13.406 -15.805 -31.938 1 96.62 420 LYS A C 1
ATOM 3269 O O . LYS A 1 420 ? -13.75 -15.273 -33 1 96.62 420 LYS A O 1
ATOM 3274 N N . LEU A 1 421 ? -12.211 -15.578 -31.438 1 95.69 421 LEU A N 1
ATOM 3275 C CA . LEU A 1 421 ? -11.234 -14.711 -32.062 1 95.69 421 LEU A CA 1
ATOM 3276 C C . LEU A 1 421 ? -10.039 -15.508 -32.562 1 95.69 421 LEU A C 1
ATOM 3278 O O . LEU A 1 421 ? -9.516 -15.242 -33.656 1 95.69 421 LEU A O 1
ATOM 3282 N N . ASP A 1 422 ? -9.5 -16.453 -31.734 1 97.25 422 ASP A N 1
ATOM 3283 C CA . ASP A 1 422 ? -8.375 -17.281 -32.156 1 97.25 422 ASP A CA 1
ATOM 3284 C C . ASP A 1 422 ? -8.672 -18 -33.469 1 97.25 422 ASP A C 1
ATOM 3286 O O . ASP A 1 422 ? -9.664 -18.734 -33.594 1 97.25 422 ASP A O 1
ATOM 3290 N N . PRO A 1 423 ? -7.824 -17.797 -34.438 1 95.75 423 PRO A N 1
ATOM 3291 C CA . PRO A 1 423 ? -8.125 -18.344 -35.75 1 95.75 423 PRO A CA 1
ATOM 3292 C C . PRO A 1 423 ? -8.008 -19.859 -35.812 1 95.75 423 PRO A C 1
ATOM 3294 O O . PRO A 1 423 ? -8.5 -20.5 -36.75 1 95.75 423 PRO A O 1
ATOM 3297 N N . GLU A 1 424 ? -7.363 -20.469 -34.875 1 95.69 424 GLU A N 1
ATOM 3298 C CA . GLU A 1 424 ? -7.312 -21.922 -34.781 1 95.69 424 GLU A CA 1
ATOM 3299 C C . GLU A 1 424 ? -8.609 -22.5 -34.219 1 95.69 424 GLU A C 1
ATOM 3301 O O . GLU A 1 424 ? -8.914 -22.312 -33.031 1 95.69 424 GLU A O 1
ATOM 3306 N N . PRO A 1 425 ? -9.398 -23.141 -35.031 1 93.31 425 PRO A N 1
ATOM 3307 C CA . PRO A 1 425 ? -10.758 -23.516 -34.656 1 93.31 425 PRO A CA 1
ATOM 3308 C C . PRO A 1 425 ? -10.797 -24.391 -33.406 1 93.31 425 PRO A C 1
ATOM 3310 O O . PRO A 1 425 ? -11.703 -24.266 -32.562 1 93.31 425 PRO A O 1
ATOM 3313 N N . GLY A 1 426 ? -9.953 -25.281 -33.156 1 95.25 426 GLY A N 1
ATOM 3314 C CA . GLY A 1 426 ? -9.984 -26.172 -32 1 95.25 426 GLY A CA 1
ATOM 3315 C C . GLY A 1 426 ? -9.25 -25.609 -30.797 1 95.25 426 GLY A C 1
ATOM 3316 O O . GLY A 1 426 ? -9.289 -26.203 -29.703 1 95.25 426 GLY A O 1
ATOM 3317 N N . ALA A 1 427 ? -8.766 -24.438 -30.938 1 97.25 427 ALA A N 1
ATOM 3318 C CA . ALA A 1 427 ? -7.996 -23.812 -29.859 1 97.25 427 ALA A CA 1
ATOM 3319 C C . ALA A 1 427 ? -8.867 -22.891 -29.031 1 97.25 427 ALA A C 1
ATOM 3321 O O . ALA A 1 427 ? -9.938 -22.453 -29.484 1 97.25 427 ALA A O 1
ATOM 3322 N N . TRP A 1 428 ? -8.539 -22.703 -27.812 1 98.44 428 TRP A N 1
ATOM 3323 C CA . TRP A 1 428 ? -9.156 -21.703 -26.922 1 98.44 428 TRP A CA 1
ATOM 3324 C C . TRP A 1 428 ? -8.094 -20.891 -26.188 1 98.44 428 TRP A C 1
ATOM 3326 O O . TRP A 1 428 ? -7.246 -21.453 -25.5 1 98.44 428 TRP A O 1
ATOM 3336 N N . THR A 1 429 ? -8.117 -19.609 -26.422 1 98.56 429 THR A N 1
ATOM 3337 C CA . THR A 1 429 ? -7.27 -18.688 -25.672 1 98.56 429 THR A CA 1
ATOM 3338 C C . THR A 1 429 ? -8.109 -17.656 -24.938 1 98.56 429 THR A C 1
ATOM 3340 O O . THR A 1 429 ? -7.984 -16.453 -25.188 1 98.56 429 THR A O 1
ATOM 3343 N N . GLY A 1 430 ? -8.969 -18.047 -24.078 1 98.31 430 GLY A N 1
ATOM 3344 C CA . GLY A 1 430 ? -9.773 -17.359 -23.078 1 98.31 430 GLY A CA 1
ATOM 3345 C C . GLY A 1 430 ? -9.594 -17.922 -21.688 1 98.31 430 GLY A C 1
ATOM 3346 O O . GLY A 1 430 ? -8.633 -18.656 -21.422 1 98.31 430 GLY A O 1
ATOM 3347 N N . THR A 1 431 ? -10.422 -17.5 -20.766 1 98.5 431 THR A N 1
ATOM 3348 C CA . THR A 1 431 ? -10.273 -18.016 -19.406 1 98.5 431 THR A CA 1
ATOM 3349 C C . THR A 1 431 ? -10.688 -19.484 -19.344 1 98.5 431 THR A C 1
ATOM 3351 O O . THR A 1 431 ? -11.641 -19.891 -20.016 1 98.5 431 THR A O 1
ATOM 3354 N N . PHE A 1 432 ? -10 -20.266 -18.531 1 98.56 432 PHE A N 1
ATOM 3355 C CA . PHE A 1 432 ? -10.289 -21.688 -18.406 1 98.56 432 PHE A CA 1
ATOM 3356 C C . PHE A 1 432 ? -11.711 -21.906 -17.891 1 98.56 432 PHE A C 1
ATOM 3358 O O . PHE A 1 432 ? -12.359 -22.891 -18.25 1 98.56 432 PHE A O 1
ATOM 3365 N N . ARG A 1 433 ? -12.297 -20.984 -17.141 1 97.75 433 ARG A N 1
ATOM 3366 C CA . ARG A 1 433 ? -13.609 -21.141 -16.516 1 97.75 433 ARG A CA 1
ATOM 3367 C C . ARG A 1 433 ? -14.727 -20.906 -17.531 1 97.75 433 ARG A C 1
ATOM 3369 O O . ARG A 1 433 ? -15.875 -21.297 -17.312 1 97.75 433 ARG A O 1
ATOM 3376 N N . ASP A 1 434 ? -14.406 -20.266 -18.656 1 97.62 434 ASP A N 1
ATOM 3377 C CA . ASP A 1 434 ? -15.43 -19.844 -19.609 1 97.62 434 ASP A CA 1
ATOM 3378 C C . ASP A 1 434 ? -16.031 -21.062 -20.312 1 97.62 434 ASP A C 1
ATOM 3380 O O . ASP A 1 434 ? -15.359 -21.75 -21.078 1 97.62 434 ASP A O 1
ATOM 3384 N N . ASP A 1 435 ? -17.312 -21.297 -20.109 1 94.69 435 ASP A N 1
ATOM 3385 C CA . ASP A 1 435 ? -17.969 -22.469 -20.688 1 94.69 435 ASP A CA 1
ATOM 3386 C C . ASP A 1 435 ? -18.953 -22.062 -21.766 1 94.69 435 ASP A C 1
ATOM 3388 O O . ASP A 1 435 ? -19.844 -22.844 -22.141 1 94.69 435 ASP A O 1
ATOM 3392 N N . ARG A 1 436 ? -18.953 -20.812 -22.234 1 95.44 436 ARG A N 1
ATOM 3393 C CA . ARG A 1 436 ? -19.844 -20.375 -23.312 1 95.44 436 ARG A CA 1
ATOM 3394 C C . ARG A 1 436 ? -19.641 -21.203 -24.578 1 95.44 436 ARG A C 1
ATOM 3396 O O . ARG A 1 436 ? -18.578 -21.812 -24.75 1 95.44 436 ARG A O 1
ATOM 3403 N N . ASP A 1 437 ? -20.5 -21.141 -25.5 1 95.75 437 ASP A N 1
ATOM 3404 C CA . ASP A 1 437 ? -20.5 -21.969 -26.703 1 95.75 437 ASP A CA 1
ATOM 3405 C C . ASP A 1 437 ? -19.312 -21.609 -27.609 1 95.75 437 ASP A C 1
ATOM 3407 O O . ASP A 1 437 ? -18.844 -22.438 -28.391 1 95.75 437 ASP A O 1
ATOM 3411 N N . ILE A 1 438 ? -18.812 -20.438 -27.469 1 96.44 438 ILE A N 1
ATOM 3412 C CA . ILE A 1 438 ? -17.703 -20 -28.328 1 96.44 438 ILE A CA 1
ATOM 3413 C C . ILE A 1 438 ? -16.422 -20.734 -27.938 1 96.44 438 ILE A C 1
ATOM 3415 O O . ILE A 1 438 ? -15.445 -20.719 -28.688 1 96.44 438 ILE A O 1
ATOM 3419 N N . ASN A 1 439 ? -16.328 -21.328 -26.781 1 98 439 ASN A N 1
ATOM 3420 C CA . ASN A 1 439 ? -15.195 -22.125 -26.328 1 98 439 ASN A CA 1
ATOM 3421 C C . ASN A 1 439 ? -15.312 -23.578 -26.781 1 98 439 ASN A C 1
ATOM 3423 O O . ASN A 1 439 ? -16.109 -24.344 -26.219 1 98 439 ASN A O 1
ATOM 3427 N N . PRO A 1 440 ? -14.5 -23.984 -27.688 1 97.81 440 PRO A N 1
ATOM 3428 C CA . PRO A 1 440 ? -14.633 -25.344 -28.203 1 97.81 440 PRO A CA 1
ATOM 3429 C C . PRO A 1 440 ? -14.148 -26.406 -27.219 1 97.81 440 PRO A C 1
ATOM 3431 O O . PRO A 1 440 ? -14.406 -27.594 -27.406 1 97.81 440 PRO A O 1
ATOM 3434 N N . LYS A 1 441 ? -13.484 -26.062 -26.203 1 97.19 441 LYS A N 1
ATOM 3435 C CA . LYS A 1 441 ? -12.898 -27 -25.266 1 97.19 441 LYS A CA 1
ATOM 3436 C C . LYS A 1 441 ? -13.766 -27.141 -24.016 1 97.19 441 LYS A C 1
ATOM 3438 O O . LYS A 1 441 ? -13.531 -28.031 -23.188 1 97.19 441 LYS A O 1
ATOM 3443 N N . GLY A 1 442 ? -14.781 -26.281 -23.859 1 96.06 442 GLY A N 1
ATOM 3444 C CA . GLY A 1 442 ? -15.602 -26.266 -22.656 1 96.06 442 GLY A CA 1
ATOM 3445 C C . GLY A 1 442 ? -14.914 -25.656 -21.453 1 96.06 442 GLY A C 1
ATOM 3446 O O . GLY A 1 442 ? -13.742 -25.281 -21.531 1 96.06 442 GLY A O 1
ATOM 3447 N N . GLY A 1 443 ? -15.672 -25.516 -20.375 1 95.62 443 GLY A N 1
ATOM 3448 C CA . GLY A 1 443 ? -15.141 -24.891 -19.172 1 95.62 443 GLY A CA 1
ATOM 3449 C C . GLY A 1 443 ? -14.328 -25.844 -18.328 1 95.62 443 GLY A C 1
ATOM 3450 O O . GLY A 1 443 ? -14.672 -27.031 -18.203 1 95.62 443 GLY A O 1
ATOM 3451 N N . MET A 1 444 ? -13.227 -25.422 -17.766 1 96.75 444 MET A N 1
ATOM 3452 C CA . MET A 1 444 ? -12.375 -26.094 -16.797 1 96.75 444 MET A CA 1
ATOM 3453 C C . MET A 1 444 ? -12.031 -25.156 -15.641 1 96.75 444 MET A C 1
ATOM 3455 O O . MET A 1 444 ? -10.867 -24.781 -15.469 1 96.75 444 MET A O 1
ATOM 3459 N N . PRO A 1 445 ? -13.055 -24.906 -14.789 1 96.69 445 PRO A N 1
ATOM 3460 C CA . PRO A 1 445 ? -12.812 -23.938 -13.719 1 96.69 445 PRO A CA 1
ATOM 3461 C C . PRO A 1 445 ? -11.547 -24.25 -12.914 1 96.69 445 PRO A C 1
ATOM 3463 O O . PRO A 1 445 ? -11.242 -25.422 -12.68 1 96.69 445 PRO A O 1
ATOM 3466 N N . GLU A 1 446 ? -10.828 -23.188 -12.469 1 98.19 446 GLU A N 1
ATOM 3467 C CA . GLU A 1 446 ? -9.531 -23.266 -11.805 1 98.19 446 GLU A CA 1
ATOM 3468 C C . GLU A 1 446 ? -9.594 -24.125 -10.555 1 98.19 446 GLU A C 1
ATOM 3470 O O . GLU A 1 446 ? -8.664 -24.875 -10.258 1 98.19 446 GLU A O 1
ATOM 3475 N N . ASN A 1 447 ? -10.711 -24.016 -9.797 1 97.31 447 ASN A N 1
ATOM 3476 C CA . ASN A 1 447 ? -10.789 -24.625 -8.477 1 97.31 447 ASN A CA 1
ATOM 3477 C C . ASN A 1 447 ? -10.805 -26.156 -8.57 1 97.31 447 ASN A C 1
ATOM 3479 O O . ASN A 1 447 ? -10.555 -26.844 -7.586 1 97.31 447 ASN A O 1
ATOM 3483 N N . GLY A 1 448 ? -11.07 -26.703 -9.75 1 96.56 448 GLY A N 1
ATOM 3484 C CA . GLY A 1 448 ? -10.969 -28.141 -9.93 1 96.56 448 GLY A CA 1
ATOM 3485 C C . GLY A 1 448 ? -9.562 -28.672 -9.734 1 96.56 448 GLY A C 1
ATOM 3486 O O . GLY A 1 448 ? -9.375 -29.859 -9.422 1 96.56 448 GLY A O 1
ATOM 3487 N N . LEU A 1 449 ? -8.633 -27.812 -9.953 1 97.44 449 LEU A N 1
ATOM 3488 C CA . LEU A 1 449 ? -7.234 -28.172 -9.773 1 97.44 449 LEU A CA 1
ATOM 3489 C C . LEU A 1 449 ? -6.688 -27.609 -8.477 1 97.44 449 LEU A C 1
ATOM 3491 O O . LEU A 1 449 ? -6.121 -28.328 -7.656 1 97.44 449 LEU A O 1
ATOM 3495 N N . THR A 1 450 ? -6.879 -26.344 -8.18 1 96.81 450 THR A N 1
ATOM 3496 C CA . THR A 1 450 ? -6.148 -25.625 -7.141 1 96.81 450 THR A CA 1
ATOM 3497 C C . THR A 1 450 ? -6.938 -25.609 -5.84 1 96.81 450 THR A C 1
ATOM 3499 O O . THR A 1 450 ? -6.395 -25.297 -4.777 1 96.81 450 THR A O 1
ATOM 3502 N N . GLY A 1 451 ? -8.234 -25.953 -5.867 1 97.06 451 GLY A N 1
ATOM 3503 C CA . GLY A 1 451 ? -9.109 -25.906 -4.707 1 97.06 451 GLY A CA 1
ATOM 3504 C C . GLY A 1 451 ? -9.844 -24.594 -4.574 1 97.06 451 GLY A C 1
ATOM 3505 O O . GLY A 1 451 ? -10.859 -24.5 -3.875 1 97.06 451 GLY A O 1
ATOM 3506 N N . HIS A 1 452 ? -9.391 -23.562 -5.105 1 97.31 452 HIS A N 1
ATOM 3507 C CA . HIS A 1 452 ? -10 -22.234 -5.133 1 97.31 452 HIS A CA 1
ATOM 3508 C C . HIS A 1 452 ? -9.844 -21.578 -6.504 1 97.31 452 HIS A C 1
ATOM 3510 O O . HIS A 1 452 ? -9.289 -22.188 -7.426 1 97.31 452 HIS A O 1
ATOM 3516 N N . MET A 1 453 ? -10.453 -20.406 -6.68 1 97.69 453 MET A N 1
ATOM 3517 C CA . MET A 1 453 ? -10.383 -19.75 -7.984 1 97.69 453 MET A CA 1
ATOM 3518 C C . MET A 1 453 ? -10.391 -18.234 -7.828 1 97.69 453 MET A C 1
ATOM 3520 O O . MET A 1 453 ? -10.898 -17.703 -6.836 1 97.69 453 MET A O 1
ATOM 3524 N N . PHE A 1 454 ? -9.867 -17.562 -8.844 1 98 454 PHE A N 1
ATOM 3525 C CA . PHE A 1 454 ? -9.672 -16.109 -8.859 1 98 454 PHE A CA 1
ATOM 3526 C C . PHE A 1 454 ? -10.984 -15.383 -8.617 1 98 454 PHE A C 1
ATOM 3528 O O . PHE A 1 454 ? -12.008 -15.719 -9.227 1 98 454 PHE A O 1
ATOM 3535 N N . ALA A 1 455 ? -10.922 -14.375 -7.672 1 97.12 455 ALA A N 1
ATOM 3536 C CA . ALA A 1 455 ? -12.125 -13.617 -7.355 1 97.12 455 ALA A CA 1
ATOM 3537 C C . ALA A 1 455 ? -11.82 -12.141 -7.168 1 97.12 455 ALA A C 1
ATOM 3539 O O . ALA A 1 455 ? -12.453 -11.281 -7.789 1 97.12 455 ALA A O 1
ATOM 3540 N N . ALA A 1 456 ? -10.883 -11.836 -6.312 1 96.75 456 ALA A N 1
ATOM 3541 C CA . ALA A 1 456 ? -10.555 -10.453 -5.969 1 96.75 456 ALA A CA 1
ATOM 3542 C C . ALA A 1 456 ? -9.422 -9.93 -6.844 1 96.75 456 ALA A C 1
ATOM 3544 O O . ALA A 1 456 ? -8.336 -10.516 -6.879 1 96.75 456 ALA A O 1
ATOM 3545 N N . ASN A 1 457 ? -9.656 -8.805 -7.445 1 94.62 457 ASN A N 1
ATOM 3546 C CA . ASN A 1 457 ? -8.727 -8.188 -8.383 1 94.62 457 ASN A CA 1
ATOM 3547 C C . ASN A 1 457 ? -8.047 -6.961 -7.781 1 94.62 457 ASN 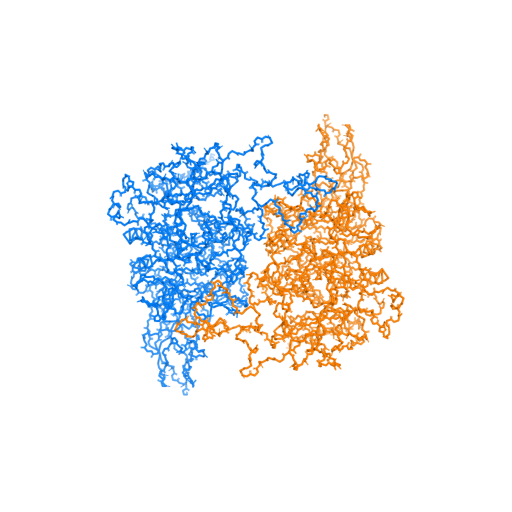A C 1
ATOM 3549 O O . ASN A 1 457 ? -8.43 -6.508 -6.699 1 94.62 457 ASN A O 1
ATOM 3553 N N . ALA A 1 458 ? -6.945 -6.531 -8.445 1 84.56 458 ALA A N 1
ATOM 3554 C CA . ALA A 1 458 ? -6.305 -5.227 -8.297 1 84.56 458 ALA A CA 1
ATOM 3555 C C . ALA A 1 458 ? -5.277 -5.246 -7.168 1 84.56 458 ALA A C 1
ATOM 3557 O O . ALA A 1 458 ? -5.023 -6.297 -6.57 1 84.56 458 ALA A O 1
ATOM 3558 N N . GLN A 1 459 ? -4.535 -4.152 -7.105 1 87.94 459 GLN A N 1
ATOM 3559 C CA . GLN A 1 459 ? -3.484 -3.922 -6.121 1 87.94 459 GLN A CA 1
ATOM 3560 C C . GLN A 1 459 ? -4.078 -3.611 -4.75 1 87.94 459 GLN A C 1
ATOM 3562 O O . GLN A 1 459 ? -4.836 -2.654 -4.598 1 87.94 459 GLN A O 1
ATOM 3567 N N . ARG A 1 460 ? -3.77 -4.469 -3.764 1 90.75 460 ARG A N 1
ATOM 3568 C CA . ARG A 1 460 ? -4.242 -4.277 -2.398 1 90.75 460 ARG A CA 1
ATOM 3569 C C . ARG A 1 460 ? -3.162 -4.637 -1.387 1 90.75 460 ARG A C 1
ATOM 3571 O O . ARG A 1 460 ? -2.084 -5.105 -1.762 1 90.75 460 ARG A O 1
ATOM 3578 N N . MET A 1 461 ? -3.391 -4.293 -0.122 1 92.75 461 MET A N 1
ATOM 3579 C CA . MET A 1 461 ? -2.488 -4.625 0.978 1 92.75 461 MET A CA 1
ATOM 3580 C C . MET A 1 461 ? -3.266 -5.156 2.178 1 92.75 461 MET A C 1
ATOM 3582 O O . MET A 1 461 ? -2.994 -4.77 3.316 1 92.75 461 MET A O 1
ATOM 3586 N N . ASP A 1 462 ? -4.195 -6.023 2.014 1 95.31 462 ASP A N 1
ATOM 3587 C CA . ASP A 1 462 ? -5.023 -6.512 3.113 1 95.31 462 ASP A CA 1
ATOM 3588 C C . ASP A 1 462 ? -4.301 -7.598 3.902 1 95.31 462 ASP A C 1
ATOM 3590 O O . ASP A 1 462 ? -3.373 -8.234 3.393 1 95.31 462 ASP A O 1
ATOM 3594 N N . ALA A 1 463 ? -4.738 -7.766 5.133 1 96.75 463 ALA A N 1
ATOM 3595 C CA . ALA A 1 463 ? -4.172 -8.789 6.012 1 96.75 463 ALA A CA 1
ATOM 3596 C C . ALA A 1 463 ? -4.895 -10.125 5.836 1 96.75 463 ALA A C 1
ATOM 3598 O O . ALA A 1 463 ? -6.074 -10.148 5.477 1 96.75 463 ALA A O 1
ATOM 3599 N N . LEU A 1 464 ? -4.16 -11.148 6.023 1 98.12 464 LEU A N 1
ATOM 3600 C CA . LEU A 1 464 ? -4.789 -12.438 6.27 1 98.12 464 LEU A CA 1
ATOM 3601 C C . LEU A 1 464 ? -5.195 -12.578 7.734 1 98.12 464 LEU A C 1
ATOM 3603 O O . LEU A 1 464 ? -4.379 -12.375 8.633 1 98.12 464 LEU A O 1
ATOM 3607 N N . VAL A 1 465 ? -6.48 -12.859 8 1 98.38 465 VAL A N 1
ATOM 3608 C CA . VAL A 1 465 ? -7.016 -12.984 9.352 1 98.38 465 VAL A CA 1
ATOM 3609 C C . VAL A 1 465 ? -7.316 -14.453 9.648 1 98.38 465 VAL A C 1
ATOM 3611 O O . VAL A 1 465 ? -7.918 -15.148 8.828 1 98.38 465 VAL A O 1
ATOM 3614 N N . VAL A 1 466 ? -6.875 -14.945 10.836 1 98.56 466 VAL A N 1
ATOM 3615 C CA . VAL A 1 466 ? -7.055 -16.359 11.18 1 98.56 466 VAL A CA 1
ATOM 3616 C C . VAL A 1 466 ? -7.785 -16.469 12.516 1 98.56 466 VAL A C 1
ATOM 3618 O O . VAL A 1 466 ? -7.27 -16.047 13.547 1 98.56 466 VAL A O 1
ATOM 3621 N N . ASP A 1 467 ? -8.969 -16.984 12.477 1 98.31 467 ASP A N 1
ATOM 3622 C CA . ASP A 1 467 ? -9.664 -17.375 13.695 1 98.31 467 ASP A CA 1
ATOM 3623 C C . ASP A 1 467 ? -9.094 -18.688 14.25 1 98.31 467 ASP A C 1
ATOM 3625 O O . ASP A 1 467 ? -9.617 -19.766 13.977 1 98.31 467 ASP A O 1
ATOM 3629 N N . GLY A 1 468 ? -8.094 -18.5 15.109 1 98.38 468 GLY A N 1
ATOM 3630 C CA . GLY A 1 468 ? -7.426 -19.672 15.648 1 98.38 468 GLY A CA 1
ATOM 3631 C C . GLY A 1 468 ? -8.32 -20.516 16.516 1 98.38 468 GLY A C 1
ATOM 3632 O O . GLY A 1 468 ? -8.109 -21.719 16.656 1 98.38 468 GLY A O 1
ATOM 3633 N N . GLY A 1 469 ? -9.305 -19.891 17.156 1 98.25 469 GLY A N 1
ATOM 3634 C CA . GLY A 1 469 ? -10.273 -20.656 17.922 1 98.25 469 GLY A CA 1
ATOM 3635 C C . GLY A 1 469 ? -11.07 -21.641 17.078 1 98.25 469 GLY A C 1
ATOM 3636 O O . GLY A 1 469 ? -11.422 -22.719 17.531 1 98.25 469 GLY A O 1
ATOM 3637 N N . ARG A 1 470 ? -11.281 -21.297 15.875 1 98.12 470 ARG A N 1
ATOM 3638 C CA . ARG A 1 470 ? -12.062 -22.109 14.961 1 98.12 470 ARG A CA 1
ATOM 3639 C C . ARG A 1 470 ? -11.172 -23.094 14.195 1 98.12 470 ARG A C 1
ATOM 3641 O O . ARG A 1 470 ? -11.516 -24.266 14.055 1 98.12 470 ARG A O 1
ATOM 3648 N N . TYR A 1 471 ? -10 -22.656 13.727 1 98.5 471 TYR A N 1
ATOM 3649 C CA . TYR A 1 471 ? -9.242 -23.438 12.75 1 98.5 471 TYR A CA 1
ATOM 3650 C C . TYR A 1 471 ? -7.969 -23.984 13.375 1 98.5 471 TYR A C 1
ATOM 3652 O O . TYR A 1 471 ? -7.32 -24.875 12.797 1 98.5 471 TYR A O 1
ATOM 3660 N N . GLY A 1 472 ? -7.594 -23.547 14.578 1 98.38 472 GLY A N 1
ATOM 3661 C CA . GLY A 1 472 ? -6.242 -23.703 15.094 1 98.38 472 GLY A CA 1
ATOM 3662 C C . GLY A 1 472 ? -5.883 -25.141 15.414 1 98.38 472 GLY A C 1
ATOM 3663 O O . GLY A 1 472 ? -4.703 -25.484 15.469 1 98.38 472 GLY A O 1
ATOM 3664 N N . ARG A 1 473 ? -6.828 -26 15.578 1 97.94 473 ARG A N 1
ATOM 3665 C CA . ARG A 1 473 ? -6.555 -27.391 15.93 1 97.94 473 ARG A CA 1
ATOM 3666 C C . ARG A 1 473 ? -6.18 -28.203 14.703 1 97.94 473 ARG A C 1
ATOM 3668 O O . ARG A 1 473 ? -5.676 -29.328 14.828 1 97.94 473 ARG A O 1
ATOM 3675 N N . HIS A 1 474 ? -6.438 -27.703 13.516 1 98.5 474 HIS A N 1
ATOM 3676 C CA . HIS A 1 474 ? -5.977 -28.391 12.305 1 98.5 474 HIS A CA 1
ATOM 3677 C C . HIS A 1 474 ? -4.465 -28.609 12.336 1 98.5 474 HIS A C 1
ATOM 3679 O O . HIS A 1 474 ? -3.715 -27.703 12.734 1 98.5 474 HIS A O 1
ATOM 3685 N N . ARG A 1 475 ? -4.023 -29.719 11.883 1 97.88 475 ARG A N 1
ATOM 3686 C CA . ARG A 1 475 ? -2.623 -30.109 11.992 1 97.88 475 ARG A CA 1
ATOM 3687 C C . ARG A 1 475 ? -1.725 -29.188 11.188 1 97.88 475 ARG A C 1
ATOM 3689 O O . ARG A 1 475 ? -0.527 -29.078 11.461 1 97.88 475 ARG A O 1
ATOM 3696 N N . ALA A 1 476 ? -2.246 -28.484 10.164 1 98.31 476 ALA A N 1
ATOM 3697 C CA . ALA A 1 476 ? -1.452 -27.547 9.352 1 98.31 476 ALA A CA 1
ATOM 3698 C C . ALA A 1 476 ? -0.905 -26.406 10.203 1 98.31 476 ALA A C 1
ATOM 3700 O O . ALA A 1 476 ? 0.09 -25.781 9.844 1 98.31 476 ALA A O 1
ATOM 3701 N N . TRP A 1 477 ? -1.507 -26.141 11.398 1 98.5 477 TRP A N 1
ATOM 3702 C CA . TRP A 1 477 ? -1.137 -24.984 12.211 1 98.5 477 TRP A CA 1
ATOM 3703 C C . TRP A 1 477 ? -0.221 -25.406 13.359 1 98.5 477 TRP A C 1
ATOM 3705 O O . TRP A 1 477 ? 0.159 -24.578 14.188 1 98.5 477 TRP A O 1
ATOM 3715 N N . ARG A 1 478 ? 0.205 -26.672 13.438 1 97.88 478 ARG A N 1
ATOM 3716 C CA . ARG A 1 478 ? 1.065 -27.141 14.523 1 97.88 478 ARG A CA 1
ATOM 3717 C C . ARG A 1 478 ? 2.312 -26.266 14.641 1 97.88 478 ARG A C 1
ATOM 3719 O O . ARG A 1 478 ? 2.949 -25.938 13.641 1 97.88 478 ARG A O 1
ATOM 3726 N N . GLY A 1 479 ? 2.596 -25.875 15.852 1 97.44 479 GLY A N 1
ATOM 3727 C CA . GLY A 1 479 ? 3.814 -25.125 16.094 1 97.44 479 GLY A CA 1
ATOM 3728 C C . GLY A 1 479 ? 3.635 -23.625 15.898 1 97.44 479 GLY A C 1
ATOM 3729 O O . GLY A 1 479 ? 4.582 -22.859 16.078 1 97.44 479 GLY A O 1
ATOM 3730 N N . THR A 1 480 ? 2.432 -23.109 15.586 1 98.25 480 THR A N 1
ATOM 3731 C CA . THR A 1 480 ? 2.15 -21.688 15.414 1 98.25 480 THR A CA 1
ATOM 3732 C C . THR A 1 480 ? 1.395 -21.141 16.609 1 98.25 480 THR A C 1
ATOM 3734 O O . THR A 1 480 ? 0.916 -21.906 17.453 1 98.25 480 THR A O 1
ATOM 3737 N N . GLN A 1 481 ? 1.301 -19.766 16.734 1 97.62 481 GLN A N 1
ATOM 3738 C CA . GLN A 1 481 ? 0.427 -19.141 17.719 1 97.62 481 GLN A CA 1
ATOM 3739 C C . GLN A 1 481 ? -1.031 -19.531 17.484 1 97.62 481 GLN A C 1
ATOM 3741 O O . GLN A 1 481 ? -1.808 -19.641 18.438 1 97.62 481 GLN A O 1
ATOM 3746 N N . VAL A 1 482 ? -1.432 -19.781 16.281 1 98.44 482 VAL A N 1
ATOM 3747 C CA . VAL A 1 482 ? -2.797 -20.109 15.875 1 98.44 482 VAL A CA 1
ATOM 3748 C C . VAL A 1 482 ? -3.26 -21.375 16.594 1 98.44 482 VAL A C 1
ATOM 3750 O O . VAL A 1 482 ? -4.402 -21.453 17.047 1 98.44 482 VAL A O 1
ATOM 3753 N N . SER A 1 483 ? -2.35 -22.328 16.719 1 97.88 483 SER A N 1
ATOM 3754 C CA . SER A 1 483 ? -2.701 -23.625 17.281 1 97.88 483 SER A CA 1
ATOM 3755 C C . SER A 1 483 ? -2.932 -23.531 18.781 1 97.88 483 SER A C 1
ATOM 3757 O O . SER A 1 483 ? -3.514 -24.438 19.375 1 97.88 483 SER A O 1
ATOM 3759 N N . SER A 1 484 ? -2.512 -22.438 19.391 1 97.56 484 SER A N 1
ATOM 3760 C CA . SER A 1 484 ? -2.646 -22.281 20.828 1 97.56 484 SER A CA 1
ATOM 3761 C C . SER A 1 484 ? -3.879 -21.453 21.188 1 97.56 484 SER A C 1
ATOM 3763 O O . SER A 1 484 ? -4.18 -21.25 22.359 1 97.56 484 SER A O 1
ATOM 3765 N N . MET A 1 485 ? -4.578 -21 20.188 1 97.81 485 MET A N 1
ATOM 3766 C CA . MET A 1 485 ? -5.734 -20.141 20.422 1 97.81 485 MET A CA 1
ATOM 3767 C C . MET A 1 485 ? -6.977 -20.953 20.75 1 97.81 485 MET A C 1
ATOM 3769 O O . MET A 1 485 ? -7.07 -22.125 20.359 1 97.81 485 MET A O 1
ATOM 3773 N N . SER A 1 486 ? -7.906 -20.344 21.469 1 96.31 486 SER A N 1
ATOM 3774 C CA . SER A 1 486 ? -9.141 -20.984 21.906 1 96.31 486 SER A CA 1
ATOM 3775 C C . SER A 1 486 ? -10.367 -20.266 21.344 1 96.31 486 SER A C 1
ATOM 3777 O O . SER A 1 486 ? -10.289 -19.078 21.016 1 96.31 486 SER A O 1
ATOM 3779 N N . PRO A 1 487 ? -11.477 -21.094 21.203 1 93.88 487 PRO A N 1
ATOM 3780 C CA . PRO A 1 487 ? -12.703 -20.375 20.844 1 93.88 487 PRO A CA 1
ATOM 3781 C C . PRO A 1 487 ? -12.977 -19.172 21.75 1 93.88 487 PRO A C 1
ATOM 3783 O O . PRO A 1 487 ? -12.805 -19.266 22.969 1 93.88 487 PRO A O 1
ATOM 3786 N N . GLY A 1 488 ? -13.312 -18.109 21.234 1 94.56 488 GLY A N 1
ATOM 3787 C CA . GLY A 1 488 ? -13.555 -16.891 21.984 1 94.56 488 GLY A CA 1
ATOM 3788 C C . GLY A 1 488 ? -12.414 -15.891 21.875 1 94.56 488 GLY A C 1
ATOM 3789 O O . GLY A 1 488 ? -12.609 -14.695 22.094 1 94.56 488 GLY A O 1
ATOM 3790 N N . ASP A 1 489 ? -11.188 -16.406 21.641 1 97 489 ASP A N 1
ATOM 3791 C CA . ASP A 1 489 ? -10.086 -15.484 21.406 1 97 489 ASP A CA 1
ATOM 3792 C C . ASP A 1 489 ? -10.328 -14.633 20.156 1 97 489 ASP A C 1
ATOM 3794 O O . ASP A 1 489 ? -10.93 -15.102 19.188 1 97 489 ASP A O 1
ATOM 3798 N N . PRO A 1 490 ? -9.906 -13.336 20.203 1 96.12 490 PRO A N 1
ATOM 3799 C CA . PRO A 1 490 ? -9.961 -12.578 18.953 1 96.12 490 PRO A CA 1
ATOM 3800 C C . PRO A 1 490 ? -9.094 -13.195 17.859 1 96.12 490 PRO A C 1
ATOM 3802 O O . PRO A 1 490 ? -8.039 -13.766 18.156 1 96.12 490 PRO A O 1
ATOM 3805 N N . PRO A 1 491 ? -9.562 -13.141 16.641 1 97.88 491 PRO A N 1
ATOM 3806 C CA . PRO A 1 491 ? -8.734 -13.695 15.555 1 97.88 491 PRO A CA 1
ATOM 3807 C C . PRO A 1 491 ? -7.352 -13.055 15.492 1 97.88 491 PRO A C 1
ATOM 3809 O O . PRO A 1 491 ? -7.172 -11.914 15.906 1 97.88 491 PRO A O 1
ATOM 3812 N N . LEU A 1 492 ? -6.41 -13.828 15.094 1 98.25 492 LEU A N 1
ATOM 3813 C CA . LEU A 1 492 ? -5.062 -13.328 14.852 1 98.25 492 LEU A CA 1
ATOM 3814 C C . LEU A 1 492 ? -4.977 -12.641 13.492 1 98.25 492 LEU A C 1
ATOM 3816 O O . LEU A 1 492 ? -5.355 -13.227 12.477 1 98.25 492 LEU A O 1
ATOM 3820 N N . VAL A 1 493 ? -4.574 -11.352 13.406 1 97.94 493 VAL A N 1
ATOM 3821 C CA . VAL A 1 493 ? -4.371 -10.609 12.172 1 97.94 493 VAL A CA 1
ATOM 3822 C C . VAL A 1 493 ? -2.918 -10.75 11.719 1 97.94 493 VAL A C 1
ATOM 3824 O O . VAL A 1 493 ? -2.004 -10.273 12.398 1 97.94 493 VAL A O 1
ATOM 3827 N N . LEU A 1 494 ? -2.684 -11.461 10.609 1 97.75 494 LEU A N 1
ATOM 3828 C CA . LEU A 1 494 ? -1.332 -11.633 10.078 1 97.75 494 LEU A CA 1
ATOM 3829 C C . LEU A 1 494 ? -0.912 -10.406 9.273 1 97.75 494 LEU A C 1
ATOM 3831 O O . LEU A 1 494 ? -1.538 -9.352 9.359 1 97.75 494 LEU A O 1
ATOM 3835 N N . TYR A 1 495 ? 0.19 -10.469 8.523 1 95.62 495 TYR A N 1
ATOM 3836 C CA . TYR A 1 495 ? 0.815 -9.297 7.922 1 95.62 495 TYR A CA 1
ATOM 3837 C C . TYR A 1 495 ? -0.07 -8.703 6.828 1 95.62 495 TYR A C 1
ATOM 3839 O O . TYR A 1 495 ? -0.491 -9.414 5.91 1 95.62 495 TYR A O 1
ATOM 3847 N N . PRO A 1 496 ? -0.418 -7.363 6.887 1 94.38 496 PRO A N 1
ATOM 3848 C CA . PRO A 1 496 ? -0.936 -6.734 5.668 1 94.38 496 PRO A CA 1
ATOM 3849 C C . PRO A 1 496 ? -0.036 -6.957 4.457 1 94.38 496 PRO A C 1
ATOM 3851 O O . PRO A 1 496 ? 1.191 -6.906 4.574 1 94.38 496 PRO A O 1
ATOM 3854 N N . GLY A 1 497 ? -0.647 -7.25 3.355 1 94.31 497 GLY A N 1
ATOM 3855 C CA . GLY A 1 497 ? 0.104 -7.527 2.141 1 94.31 497 GLY A CA 1
ATOM 3856 C C . GLY A 1 497 ? 0.056 -8.984 1.73 1 94.31 497 GLY A C 1
ATOM 3857 O O . GLY A 1 497 ? 0.296 -9.32 0.568 1 94.31 497 GLY A O 1
ATOM 3858 N N . LEU A 1 498 ? -0.278 -9.828 2.717 1 97.5 498 LEU A N 1
ATOM 3859 C CA . LEU A 1 498 ? -0.442 -11.234 2.352 1 97.5 498 LEU A CA 1
ATOM 3860 C C . LEU A 1 498 ? -1.626 -11.414 1.409 1 97.5 498 LEU A C 1
ATOM 3862 O O . LEU A 1 498 ? -1.568 -12.227 0.483 1 97.5 498 LEU A O 1
ATOM 3866 N N . LEU A 1 499 ? -2.703 -10.711 1.74 1 96.75 499 LEU A N 1
ATOM 3867 C CA . LEU A 1 499 ? -3.789 -10.594 0.775 1 96.75 499 LEU A CA 1
ATOM 3868 C C . LEU A 1 499 ? -3.65 -9.32 -0.046 1 96.75 499 LEU A C 1
ATOM 3870 O O . LEU A 1 499 ? -4.379 -8.344 0.179 1 96.75 499 LEU A O 1
ATOM 3874 N N . GLY A 1 500 ? -2.723 -9.43 -0.982 1 93.56 500 GLY A N 1
ATOM 3875 C CA . GLY A 1 500 ? -2.365 -8.266 -1.778 1 93.56 500 GLY A CA 1
ATOM 3876 C C . GLY A 1 500 ? -2.955 -8.297 -3.176 1 93.56 500 GLY A C 1
ATOM 3877 O O . GLY A 1 500 ? -4.176 -8.375 -3.338 1 93.56 500 GLY A O 1
ATOM 3878 N N . HIS A 1 501 ? -1.964 -8.305 -4.184 1 94.75 501 HIS A N 1
ATOM 3879 C CA . HIS A 1 501 ? -2.359 -8.305 -5.586 1 94.75 501 HIS A CA 1
ATOM 3880 C C . HIS A 1 501 ? -3.119 -9.578 -5.949 1 94.75 501 HIS A C 1
ATOM 3882 O O . HIS A 1 501 ? -2.512 -10.633 -6.141 1 94.75 501 HIS A O 1
ATOM 3888 N N . GLU A 1 502 ? -4.395 -9.508 -5.934 1 97 502 GLU A N 1
ATOM 3889 C CA . GLU A 1 502 ? -5.332 -10.523 -6.395 1 97 502 GLU A CA 1
ATOM 3890 C C . GLU A 1 502 ? -5.289 -11.758 -5.5 1 97 502 GLU A C 1
ATOM 3892 O O . GLU A 1 502 ? -4.219 -12.172 -5.055 1 97 502 GLU A O 1
ATOM 3897 N N . TRP A 1 503 ? -6.406 -12.305 -5.195 1 98.19 503 TRP A N 1
ATOM 3898 C CA . TRP A 1 503 ? -6.504 -13.508 -4.379 1 98.19 503 TRP A CA 1
ATOM 3899 C C . TRP A 1 503 ? -7.773 -14.289 -4.711 1 98.19 503 TRP A C 1
ATOM 3901 O O . TRP A 1 503 ? -8.625 -13.812 -5.469 1 98.19 503 TRP A O 1
ATOM 3911 N N . ASP A 1 504 ? -7.859 -15.523 -4.285 1 98.5 504 ASP A N 1
ATOM 3912 C CA . ASP A 1 504 ? -8.852 -16.5 -4.723 1 98.5 504 ASP A CA 1
ATOM 3913 C C . ASP A 1 504 ? -9.898 -16.75 -3.641 1 98.5 504 ASP A C 1
ATOM 3915 O O . ASP A 1 504 ? -9.719 -16.344 -2.49 1 98.5 504 ASP A O 1
ATOM 3919 N N . GLU A 1 505 ? -10.984 -17.422 -4.109 1 97.81 505 GLU A N 1
ATOM 3920 C CA . GLU A 1 505 ? -12.07 -17.844 -3.23 1 97.81 505 GLU A CA 1
ATOM 3921 C C . GLU A 1 505 ? -12.375 -19.328 -3.404 1 97.81 505 GLU A C 1
ATOM 3923 O O . GLU A 1 505 ? -12.109 -19.906 -4.461 1 97.81 505 GLU A O 1
ATOM 3928 N N . ASP A 1 506 ? -12.891 -19.906 -2.334 1 97.75 506 ASP A N 1
ATOM 3929 C CA . ASP A 1 506 ? -13.492 -21.234 -2.381 1 97.75 506 ASP A CA 1
ATOM 3930 C C . ASP A 1 506 ? -14.922 -21.172 -2.91 1 97.75 506 ASP A C 1
ATOM 3932 O O . ASP A 1 506 ? -15.797 -20.578 -2.279 1 97.75 506 ASP A O 1
ATOM 3936 N N . VAL A 1 507 ? -15.188 -21.844 -4.074 1 96.25 507 VAL A N 1
ATOM 3937 C CA . VAL A 1 507 ? -16.469 -21.688 -4.746 1 96.25 507 VAL A CA 1
ATOM 3938 C C . VAL A 1 507 ? -17.109 -23.062 -4.961 1 96.25 507 VAL A C 1
ATOM 3940 O O . VAL A 1 507 ? -16.484 -23.953 -5.547 1 96.25 507 VAL A O 1
ATOM 3943 N N . ASP A 1 508 ? -18.359 -23.219 -4.547 1 94.62 508 ASP A N 1
ATOM 3944 C CA . ASP A 1 508 ? -19.125 -24.438 -4.738 1 94.62 508 ASP A CA 1
ATOM 3945 C C . ASP A 1 508 ? -19.812 -24.453 -6.105 1 94.62 508 ASP A C 1
ATOM 3947 O O . ASP A 1 508 ? -21.031 -24.281 -6.203 1 94.62 508 ASP A O 1
ATOM 3951 N N . ASN A 1 509 ? -19.031 -24.828 -7.168 1 93.06 509 ASN A N 1
ATOM 3952 C CA . ASN A 1 509 ? -19.531 -24.703 -8.531 1 93.06 509 ASN A CA 1
ATOM 3953 C C . ASN A 1 509 ? -19.578 -26.047 -9.25 1 93.06 509 ASN A C 1
ATOM 3955 O O . ASN A 1 509 ? -19.672 -26.094 -10.477 1 93.06 509 ASN A O 1
ATOM 3959 N N . GLY A 1 510 ? -19.469 -27.094 -8.492 1 91.94 510 GLY A N 1
ATOM 3960 C CA . GLY A 1 510 ? -19.469 -28.422 -9.07 1 91.94 510 GLY A CA 1
ATOM 3961 C C . GLY A 1 510 ? -18.062 -28.938 -9.391 1 91.94 510 GLY A C 1
ATOM 3962 O O . GLY A 1 510 ? -17.891 -30.125 -9.664 1 91.94 510 GLY A O 1
ATOM 3963 N N . TRP A 1 511 ? -17.078 -28.094 -9.305 1 94.5 511 TRP A N 1
ATOM 3964 C CA . TRP A 1 511 ? -15.703 -28.469 -9.578 1 94.5 511 TRP A CA 1
ATOM 3965 C C . TRP A 1 511 ? -14.875 -28.453 -8.297 1 94.5 511 TRP A C 1
ATOM 3967 O O . TRP A 1 511 ? -13.695 -28.812 -8.305 1 94.5 511 TRP A O 1
ATOM 3977 N N . ARG A 1 512 ? -15.484 -28.062 -7.203 1 95.62 512 ARG A N 1
ATOM 3978 C CA . ARG A 1 512 ? -14.82 -28.047 -5.902 1 95.62 512 ARG A CA 1
ATOM 3979 C C . ARG A 1 512 ? -14.336 -29.438 -5.516 1 95.62 512 ARG A C 1
ATOM 3981 O O . ARG A 1 512 ? -15.109 -30.391 -5.535 1 95.62 512 ARG A O 1
ATOM 3988 N N . PRO A 1 513 ? -13.055 -29.578 -5.156 1 96.44 513 PRO A N 1
ATOM 3989 C CA . PRO A 1 513 ? -12.555 -30.922 -4.848 1 96.44 513 PRO A CA 1
ATOM 3990 C C . PRO A 1 513 ? -13.234 -31.531 -3.623 1 96.44 513 PRO A C 1
ATOM 3992 O O . PRO A 1 513 ? -13.547 -30.812 -2.666 1 96.44 513 PRO A O 1
ATOM 3995 N N . ALA A 1 514 ? -13.383 -32.875 -3.721 1 95.81 514 ALA A N 1
ATOM 3996 C CA . ALA A 1 514 ? -13.93 -33.594 -2.582 1 95.81 514 ALA A CA 1
ATOM 3997 C C . ALA A 1 514 ? -13.023 -33.469 -1.359 1 95.81 514 ALA A C 1
ATOM 3999 O O . ALA A 1 514 ? -11.797 -33.531 -1.475 1 95.81 514 ALA A O 1
ATOM 4000 N N . GLY A 1 515 ? -13.648 -33.188 -0.236 1 97 515 GLY A N 1
ATOM 4001 C CA . GLY A 1 515 ? -12.922 -33.188 1.024 1 97 515 GLY A CA 1
ATOM 4002 C C . GLY A 1 515 ? -12.086 -31.922 1.209 1 97 515 GLY A C 1
ATOM 4003 O O . GLY A 1 515 ? -11.156 -31.906 2.014 1 97 515 GLY A O 1
ATOM 4004 N N . LEU A 1 516 ? -12.367 -30.844 0.466 1 98.19 516 LEU A N 1
ATOM 4005 C CA . LEU A 1 516 ? -11.617 -29.594 0.597 1 98.19 516 LEU A CA 1
ATOM 4006 C C . LEU A 1 516 ? -11.742 -29.031 2.006 1 98.19 516 LEU A C 1
ATOM 4008 O O . LEU A 1 516 ? -12.859 -28.797 2.488 1 98.19 516 LEU A O 1
ATOM 4012 N N . GLN A 1 517 ? -10.617 -28.875 2.652 1 98.5 517 GLN A N 1
ATOM 4013 C CA . GLN A 1 517 ? -10.516 -28.359 4.016 1 98.5 517 GLN A CA 1
ATOM 4014 C C . GLN A 1 517 ? -10.195 -26.859 4.02 1 98.5 517 GLN A C 1
ATOM 4016 O O . GLN A 1 517 ? -9.391 -26.391 3.215 1 98.5 517 GLN A O 1
ATOM 4021 N N . THR A 1 518 ? -10.852 -26.109 4.879 1 98.44 518 THR A N 1
ATOM 4022 C CA . THR A 1 518 ? -10.562 -24.688 5.062 1 98.44 518 THR A CA 1
ATOM 4023 C C . THR A 1 518 ? -9.656 -24.469 6.27 1 98.44 518 THR A C 1
ATOM 4025 O O . THR A 1 518 ? -9.961 -24.938 7.371 1 98.44 518 THR A O 1
ATOM 4028 N N . LEU A 1 519 ? -8.57 -23.719 6.078 1 98.69 519 LEU A N 1
ATOM 4029 C CA . LEU A 1 519 ? -7.594 -23.5 7.137 1 98.69 519 LEU A CA 1
ATOM 4030 C C . LEU A 1 519 ? -7.742 -22.109 7.734 1 98.69 519 LEU A C 1
ATOM 4032 O O . LEU A 1 519 ? -7.277 -21.844 8.852 1 98.69 519 LEU A O 1
ATOM 4036 N N . ALA A 1 520 ? -8.273 -21.203 7.047 1 98.56 520 ALA A N 1
ATOM 4037 C CA . ALA A 1 520 ? -8.57 -19.844 7.453 1 98.56 520 ALA A CA 1
ATOM 4038 C C . ALA A 1 520 ? -9.531 -19.172 6.477 1 98.56 520 ALA A C 1
ATOM 4040 O O . ALA A 1 520 ? -9.578 -19.531 5.297 1 98.56 520 ALA A O 1
ATOM 4041 N N . THR A 1 521 ? -10.297 -18.234 6.938 1 98 521 THR A N 1
ATOM 4042 C CA . THR A 1 521 ? -11.117 -17.375 6.086 1 98 521 THR A CA 1
ATOM 4043 C C . THR A 1 521 ? -10.914 -15.906 6.441 1 98 521 THR A C 1
ATOM 4045 O O . THR A 1 521 ? -10.75 -15.555 7.613 1 98 521 THR A O 1
ATOM 4048 N N . THR A 1 522 ? -10.805 -15.07 5.531 1 98.38 522 THR A N 1
ATOM 4049 C CA . THR A 1 522 ? -10.781 -13.617 5.668 1 98.38 522 THR A CA 1
ATOM 4050 C C . THR A 1 522 ? -11.789 -12.969 4.727 1 98.38 522 THR A C 1
ATOM 4052 O O . THR A 1 522 ? -11.727 -13.156 3.51 1 98.38 522 THR A O 1
ATOM 4055 N N . THR A 1 523 ? -12.727 -12.203 5.23 1 97.75 523 THR A N 1
ATOM 4056 C CA . THR A 1 523 ? -13.703 -11.484 4.422 1 97.75 523 THR A CA 1
ATOM 4057 C C . THR A 1 523 ? -13.328 -10.008 4.324 1 97.75 523 THR A C 1
ATOM 4059 O O . THR A 1 523 ? -13.039 -9.359 5.336 1 97.75 523 THR A O 1
ATOM 4062 N N . VAL A 1 524 ? -13.281 -9.477 3.154 1 97 524 VAL A N 1
ATOM 4063 C CA . VAL A 1 524 ? -12.906 -8.086 2.9 1 97 524 VAL A CA 1
ATOM 4064 C C . VAL A 1 524 ? -13.992 -7.395 2.084 1 97 524 VAL A C 1
ATOM 4066 O O . VAL A 1 524 ? -14.461 -7.934 1.078 1 97 524 VAL A O 1
ATOM 4069 N N . ASP A 1 525 ? -14.438 -6.219 2.488 1 96.5 525 ASP A N 1
ATOM 4070 C CA . ASP A 1 525 ? -15.398 -5.391 1.761 1 96.5 525 ASP A CA 1
ATOM 4071 C C . ASP A 1 525 ? -14.695 -4.504 0.739 1 96.5 525 ASP A C 1
ATOM 4073 O O . ASP A 1 525 ? -13.484 -4.277 0.833 1 96.5 525 ASP A O 1
ATOM 4077 N N . ASN A 1 526 ? -15.508 -4.016 -0.27 1 96.38 526 ASN A N 1
ATOM 4078 C CA . ASN A 1 526 ? -15.086 -3.004 -1.232 1 96.38 526 ASN A CA 1
ATOM 4079 C C . ASN A 1 526 ? -13.891 -3.479 -2.057 1 96.38 526 ASN A C 1
ATOM 4081 O O . ASN A 1 526 ? -12.961 -2.713 -2.299 1 96.38 526 ASN A O 1
ATOM 4085 N N . VAL A 1 527 ? -13.906 -4.699 -2.404 1 95.69 527 VAL A N 1
ATOM 4086 C CA . VAL A 1 527 ? -12.875 -5.227 -3.287 1 95.69 527 VAL A CA 1
ATOM 4087 C C . VAL A 1 527 ? -13.391 -5.273 -4.723 1 95.69 527 VAL A C 1
ATOM 4089 O O . VAL A 1 527 ? -14.594 -5.402 -4.949 1 95.69 527 VAL A O 1
ATOM 4092 N N . GLN A 1 528 ? -12.469 -5.082 -5.668 1 95.94 528 GLN A N 1
ATOM 4093 C CA . GLN A 1 528 ? -12.82 -5.316 -7.062 1 95.94 528 GLN A CA 1
ATOM 4094 C C . GLN A 1 528 ? -12.984 -6.805 -7.344 1 95.94 528 GLN A C 1
ATOM 4096 O O . GLN A 1 528 ? -12 -7.547 -7.414 1 95.94 528 GLN A O 1
ATOM 4101 N N . GLY A 1 529 ? -14.266 -7.215 -7.52 1 96.88 529 GLY A N 1
ATOM 4102 C CA . GLY A 1 529 ? -14.531 -8.633 -7.699 1 96.88 529 GLY A CA 1
ATOM 4103 C C . GLY A 1 529 ? -14.969 -8.984 -9.109 1 96.88 529 GLY A C 1
ATOM 4104 O O . GLY A 1 529 ? -15.68 -8.219 -9.758 1 96.88 529 GLY A O 1
ATOM 4105 N N . ILE A 1 530 ? -14.602 -10.109 -9.602 1 97.19 530 ILE A N 1
ATOM 4106 C CA . ILE A 1 530 ? -14.977 -10.609 -10.914 1 97.19 530 ILE A CA 1
ATOM 4107 C C . ILE A 1 530 ? -16.484 -10.891 -10.953 1 97.19 530 ILE A C 1
ATOM 4109 O O . ILE A 1 530 ? -17.031 -11.477 -10.016 1 97.19 530 ILE A O 1
ATOM 4113 N N . MET A 1 531 ? -17.203 -10.5 -11.992 1 96.38 531 MET A N 1
ATOM 4114 C CA . MET A 1 531 ? -18.641 -10.648 -12.086 1 96.38 531 MET A CA 1
ATOM 4115 C C . MET A 1 531 ? -19.016 -11.797 -13.016 1 96.38 531 MET A C 1
ATOM 4117 O O . MET A 1 531 ? -20.016 -12.492 -12.781 1 96.38 531 MET A O 1
ATOM 4121 N N . ASP A 1 532 ? -18.297 -11.938 -14.109 1 96.38 532 ASP A N 1
ATOM 4122 C CA . ASP A 1 532 ? -18.578 -12.961 -15.109 1 96.38 532 ASP A CA 1
ATOM 4123 C C . ASP A 1 532 ? -17.359 -13.852 -15.336 1 96.38 532 ASP A C 1
ATOM 4125 O O . ASP A 1 532 ? -16.766 -14.367 -14.383 1 96.38 532 ASP A O 1
ATOM 4129 N N . TRP A 1 533 ? -17.031 -14.164 -16.609 1 96.81 533 TRP A N 1
ATOM 4130 C CA . TRP A 1 533 ? -15.938 -15.102 -16.875 1 96.81 533 TRP A CA 1
ATOM 4131 C C . TRP A 1 533 ? -14.602 -14.383 -16.938 1 96.81 533 TRP A C 1
ATOM 4133 O O . TRP A 1 533 ? -13.547 -15.016 -17.078 1 96.81 533 TRP A O 1
ATOM 4143 N N . GLY A 1 534 ? -14.562 -13.008 -16.812 1 95.75 534 GLY A N 1
ATOM 4144 C CA . GLY A 1 534 ? -13.297 -12.297 -16.828 1 95.75 534 GLY A CA 1
ATOM 4145 C C . GLY A 1 534 ? -13.344 -11.008 -17.625 1 95.75 534 GLY A C 1
ATOM 4146 O O . GLY A 1 534 ? -12.305 -10.445 -17.969 1 95.75 534 GLY A O 1
ATOM 4147 N N . SER A 1 535 ? -14.602 -10.43 -17.969 1 95 535 SER A N 1
ATOM 4148 C CA . SER A 1 535 ? -14.727 -9.227 -18.781 1 95 535 SER A CA 1
ATOM 4149 C C . SER A 1 535 ? -15.273 -8.062 -17.953 1 95 535 SER A C 1
ATOM 4151 O O . SER A 1 535 ? -15.188 -6.906 -18.375 1 95 535 SER A O 1
ATOM 4153 N N . THR A 1 536 ? -15.883 -8.375 -16.875 1 95.75 536 THR A N 1
ATOM 4154 C CA . THR A 1 536 ? -16.531 -7.34 -16.062 1 95.75 536 THR A CA 1
ATOM 4155 C C . THR A 1 536 ? -16.156 -7.504 -14.594 1 95.75 536 THR A C 1
ATOM 4157 O O . THR A 1 536 ? -16.172 -8.617 -14.062 1 95.75 536 THR A O 1
ATOM 4160 N N . PHE A 1 537 ? -15.789 -6.402 -13.953 1 95.75 537 PHE A N 1
ATOM 4161 C CA . PHE A 1 537 ? -15.516 -6.34 -12.516 1 95.75 537 PHE A CA 1
ATOM 4162 C C . PHE A 1 537 ? -16.375 -5.27 -11.852 1 95.75 537 PHE A C 1
ATOM 4164 O O . PHE A 1 537 ? -16.812 -4.324 -12.508 1 95.75 537 PHE A O 1
ATOM 4171 N N . ASP A 1 538 ? -16.672 -5.438 -10.602 1 96.31 538 ASP A N 1
ATOM 4172 C CA . ASP A 1 538 ? -17.391 -4.461 -9.789 1 96.31 538 ASP A CA 1
ATOM 4173 C C . ASP A 1 538 ? -16.984 -4.57 -8.32 1 96.31 538 ASP A C 1
ATOM 4175 O O . ASP A 1 538 ? -16.156 -5.414 -7.957 1 96.31 538 ASP A O 1
ATOM 4179 N N . SER A 1 539 ? -17.469 -3.648 -7.484 1 96.81 539 SER A N 1
ATOM 4180 C CA . SER A 1 539 ? -17.172 -3.688 -6.059 1 96.81 539 SER A CA 1
ATOM 4181 C C . SER A 1 539 ? -17.984 -4.762 -5.352 1 96.81 539 SER A C 1
ATOM 4183 O O . SER A 1 539 ? -19.203 -4.793 -5.469 1 96.81 539 SER A O 1
ATOM 4185 N N . VAL A 1 540 ? -17.297 -5.621 -4.566 1 97.38 540 VAL A N 1
ATOM 4186 C CA . VAL A 1 540 ? -17.969 -6.734 -3.906 1 97.38 540 VAL A CA 1
ATOM 4187 C C . VAL A 1 540 ? -17.422 -6.906 -2.492 1 97.38 540 VAL A C 1
ATOM 4189 O O . VAL A 1 540 ? -16.516 -6.176 -2.076 1 97.38 540 VAL A O 1
ATOM 4192 N N . THR A 1 541 ? -18.094 -7.715 -1.688 1 97.44 541 THR A N 1
ATOM 4193 C CA . THR A 1 541 ? -17.531 -8.367 -0.51 1 97.44 541 THR A CA 1
ATOM 4194 C C . THR A 1 541 ? -17.062 -9.789 -0.847 1 97.44 541 THR A C 1
ATOM 4196 O O . THR A 1 541 ? -17.859 -10.617 -1.286 1 97.44 541 THR A O 1
ATOM 4199 N N . ALA A 1 542 ? -15.758 -9.984 -0.695 1 97.31 542 ALA A N 1
ATOM 4200 C CA . ALA A 1 542 ? -15.211 -11.289 -1.056 1 97.31 542 ALA A CA 1
ATOM 4201 C C . ALA A 1 542 ? -14.578 -11.969 0.154 1 97.31 542 ALA A C 1
ATOM 4203 O O . ALA A 1 542 ? -14.148 -11.305 1.098 1 97.31 542 ALA A O 1
ATOM 4204 N N . THR A 1 543 ? -14.539 -13.305 0.139 1 97.94 543 THR A N 1
ATOM 4205 C CA . THR A 1 543 ? -13.977 -14.094 1.232 1 97.94 543 THR A CA 1
ATOM 4206 C C . THR A 1 543 ? -12.852 -14.992 0.729 1 97.94 543 THR A C 1
ATOM 4208 O O . THR A 1 543 ? -13.086 -15.883 -0.09 1 97.94 543 THR A O 1
ATOM 4211 N N . HIS A 1 544 ? -11.68 -14.711 1.221 1 98.44 544 HIS A N 1
ATOM 4212 C CA . HIS A 1 544 ? -10.523 -15.562 0.968 1 98.44 544 HIS A CA 1
ATOM 4213 C C . HIS A 1 544 ? -10.531 -16.781 1.88 1 98.44 544 HIS A C 1
ATOM 4215 O O . HIS A 1 544 ? -11 -16.719 3.018 1 98.44 544 HIS A O 1
ATOM 4221 N N . SER A 1 545 ? -9.969 -17.922 1.377 1 98.06 545 SER A N 1
ATOM 4222 C CA . SER A 1 545 ? -9.758 -19.109 2.209 1 98.06 545 SER A CA 1
ATOM 4223 C C . SER A 1 545 ? -8.406 -19.75 1.919 1 98.06 545 SER A C 1
ATOM 4225 O O . SER A 1 545 ? -7.992 -19.844 0.761 1 98.06 545 SER A O 1
ATOM 4227 N N . LEU A 1 546 ? -7.664 -20.109 2.973 1 98.56 546 LEU A N 1
ATOM 4228 C CA . LEU A 1 546 ? -6.621 -21.125 2.838 1 98.56 546 LEU A CA 1
ATOM 4229 C C . LEU A 1 546 ? -7.219 -22.516 2.781 1 98.56 546 LEU A C 1
ATOM 4231 O O . LEU A 1 546 ? -8.07 -22.875 3.602 1 98.56 546 LEU A O 1
ATOM 4235 N N . VAL A 1 547 ? -6.719 -23.312 1.769 1 98.75 547 VAL A N 1
ATOM 4236 C CA . VAL A 1 547 ? -7.422 -24.594 1.616 1 98.75 547 VAL A CA 1
ATOM 4237 C C . VAL A 1 547 ? -6.41 -25.719 1.423 1 98.75 547 VAL A C 1
ATOM 4239 O O . VAL A 1 547 ? -5.281 -25.484 0.996 1 98.75 547 VAL A O 1
ATOM 4242 N N . LEU A 1 548 ? -6.82 -26.875 1.771 1 98.69 548 LEU A N 1
ATOM 4243 C CA . LEU A 1 548 ? -6.062 -28.109 1.632 1 98.69 548 LEU A CA 1
ATOM 4244 C C . LEU A 1 548 ? -6.984 -29.281 1.328 1 98.69 548 LEU A C 1
ATOM 4246 O O . LEU A 1 548 ? -8.078 -29.375 1.882 1 98.69 548 LEU A O 1
ATOM 4250 N N . HIS A 1 549 ? -6.602 -30.156 0.4 1 97.81 549 HIS A N 1
ATOM 4251 C CA . HIS A 1 549 ? -7.332 -31.406 0.227 1 97.81 549 HIS A CA 1
ATOM 4252 C C . HIS A 1 549 ? -6.406 -32.531 -0.209 1 97.81 549 HIS A C 1
ATOM 4254 O O . HIS A 1 549 ? -5.285 -32.281 -0.655 1 97.81 549 HIS A O 1
ATOM 4260 N N . ARG A 1 550 ? -6.824 -33.719 0.056 1 97.19 550 ARG A N 1
ATOM 4261 C CA . ARG A 1 550 ? -6.152 -34.938 -0.389 1 97.19 550 ARG A CA 1
ATOM 4262 C C . ARG A 1 550 ? -6.957 -35.625 -1.473 1 97.19 550 ARG A C 1
ATOM 4264 O O . ARG A 1 550 ? -8.164 -35.844 -1.316 1 97.19 550 ARG A O 1
ATOM 4271 N N . ARG A 1 551 ? -6.277 -35.938 -2.543 1 90.94 551 ARG A N 1
ATOM 4272 C CA . ARG A 1 551 ? -6.957 -36.594 -3.654 1 90.94 551 ARG A CA 1
ATOM 4273 C C . ARG A 1 551 ? -7.449 -38 -3.254 1 90.94 551 ARG A C 1
ATOM 4275 O O . ARG A 1 551 ? -6.703 -38.781 -2.664 1 90.94 551 ARG A O 1
ATOM 4282 N N . GLY A 1 552 ? -8.68 -38.281 -3.457 1 76.94 552 GLY A N 1
ATOM 4283 C CA . GLY A 1 552 ? -9.328 -39.531 -3.041 1 76.94 552 GLY A CA 1
ATOM 4284 C C . GLY A 1 552 ? -9.188 -40.625 -4.055 1 76.94 552 GLY A C 1
ATOM 4285 O O . GLY A 1 552 ? -10.039 -41.531 -4.121 1 76.94 552 GLY A O 1
ATOM 4286 N N . ASN A 1 553 ? -8.258 -40.594 -4.812 1 71.75 553 ASN A N 1
ATOM 4287 C CA . ASN A 1 553 ? -8.148 -41.625 -5.828 1 71.75 553 ASN A CA 1
ATOM 4288 C C . ASN A 1 553 ? -7.168 -42.719 -5.414 1 71.75 553 ASN A C 1
ATOM 4290 O O . ASN A 1 553 ? -6.719 -43.5 -6.246 1 71.75 553 ASN A O 1
ATOM 4294 N N . GLY A 1 554 ? -6.828 -42.625 -4.242 1 78.06 554 GLY A N 1
ATOM 4295 C CA . GLY A 1 554 ? -5.957 -43.688 -3.725 1 78.06 554 GLY A CA 1
ATOM 4296 C C . GLY A 1 554 ? -4.492 -43.281 -3.719 1 78.06 554 GLY A C 1
ATOM 4297 O O . GLY A 1 554 ? -3.682 -43.875 -3.016 1 78.06 554 GLY A O 1
ATOM 4298 N N . THR A 1 555 ? -4.117 -42.219 -4.434 1 85.38 555 THR A N 1
ATOM 4299 C CA . THR A 1 555 ? -2.709 -41.875 -4.527 1 85.38 555 THR A CA 1
ATOM 4300 C C . THR A 1 555 ? -2.305 -40.969 -3.363 1 85.38 555 THR A C 1
ATOM 4302 O O . THR A 1 555 ? -1.119 -40.844 -3.047 1 85.38 555 THR A O 1
ATOM 4305 N N . GLY A 1 556 ? -3.301 -40.312 -2.846 1 91.06 556 GLY A N 1
ATOM 4306 C CA . GLY A 1 556 ? -3.076 -39.562 -1.611 1 91.06 556 GLY A CA 1
ATOM 4307 C C . GLY A 1 556 ? -2.406 -38.25 -1.83 1 91.06 556 GLY A C 1
ATOM 4308 O O . GLY A 1 556 ? -1.927 -37.625 -0.88 1 91.06 556 GLY A O 1
ATOM 4309 N N . ALA A 1 557 ? -2.352 -37.75 -3.012 1 96.88 557 ALA A N 1
ATOM 4310 C CA . ALA A 1 557 ? -1.72 -36.469 -3.285 1 96.88 557 ALA A CA 1
ATOM 4311 C C . ALA A 1 557 ? -2.432 -35.344 -2.547 1 96.88 557 ALA A C 1
ATOM 4313 O O . ALA A 1 557 ? -3.662 -35.25 -2.572 1 96.88 557 ALA A O 1
ATOM 4314 N N . PHE A 1 558 ? -1.66 -34.531 -1.828 1 98 558 PHE A N 1
ATOM 4315 C CA . PHE A 1 558 ? -2.184 -33.312 -1.222 1 98 558 PHE A CA 1
ATOM 4316 C C . PHE A 1 558 ? -2.094 -32.125 -2.193 1 98 558 PHE A C 1
ATOM 4318 O O . PHE A 1 558 ? -1.134 -32.031 -2.961 1 98 558 PHE A O 1
ATOM 4325 N N . VAL A 1 559 ? -3.104 -31.312 -2.178 1 98.69 559 VAL A N 1
ATOM 4326 C CA . VAL A 1 559 ? -3.102 -30.031 -2.883 1 98.69 559 VAL A CA 1
ATOM 4327 C C . VAL A 1 559 ? -3.344 -28.891 -1.893 1 98.69 559 VAL A C 1
ATOM 4329 O O . VAL A 1 559 ? -4.398 -28.828 -1.253 1 98.69 559 VAL A O 1
ATOM 4332 N N . PHE A 1 560 ? -2.348 -28.047 -1.718 1 98.75 560 PHE A N 1
ATOM 4333 C CA . PHE A 1 560 ? -2.457 -26.844 -0.887 1 98.75 560 PHE A CA 1
ATOM 4334 C C . PHE A 1 560 ? -2.66 -25.609 -1.745 1 98.75 560 PHE A C 1
ATOM 4336 O O . PHE A 1 560 ? -1.941 -25.406 -2.727 1 98.75 560 PHE A O 1
ATOM 4343 N N . GLY A 1 561 ? -3.66 -24.797 -1.346 1 98.81 561 GLY A N 1
ATOM 4344 C CA . GLY A 1 561 ? -3.893 -23.516 -1.994 1 98.81 561 GLY A CA 1
ATOM 4345 C C . GLY A 1 561 ? -3.832 -22.344 -1.035 1 98.81 561 GLY A C 1
ATOM 4346 O O . GLY A 1 561 ? -4.699 -22.188 -0.171 1 98.81 561 GLY A O 1
ATOM 4347 N N . SER A 1 562 ? -2.771 -21.484 -1.229 1 98.81 562 SER A N 1
ATOM 4348 C CA . SER A 1 562 ? -2.719 -20.25 -0.449 1 98.81 562 SER A CA 1
ATOM 4349 C C . SER A 1 562 ? -3.746 -19.234 -0.945 1 98.81 562 SER A C 1
ATOM 4351 O O . SER A 1 562 ? -4.246 -18.422 -0.168 1 98.81 562 SER A O 1
ATOM 4353 N N . GLY A 1 563 ? -3.951 -19.219 -2.252 1 98.56 563 GLY A N 1
ATOM 4354 C CA . GLY A 1 563 ? -4.953 -18.359 -2.861 1 98.56 563 GLY A CA 1
ATOM 4355 C C . GLY A 1 563 ? -4.555 -16.891 -2.875 1 98.56 563 GLY A C 1
ATOM 4356 O O . GLY A 1 563 ? -5.414 -16 -2.869 1 98.56 563 GLY A O 1
ATOM 4357 N N . THR A 1 564 ? -3.305 -16.547 -2.803 1 98.56 564 THR A N 1
ATOM 4358 C CA . THR A 1 564 ? -2.828 -15.172 -2.885 1 98.56 564 THR A CA 1
ATOM 4359 C C . THR A 1 564 ? -1.531 -15.102 -3.686 1 98.56 564 THR A C 1
ATOM 4361 O O . THR A 1 564 ? -0.677 -15.984 -3.58 1 98.56 564 THR A O 1
ATOM 4364 N N . VAL A 1 565 ? -1.39 -14.062 -4.457 1 98.5 565 VAL A N 1
ATOM 4365 C CA . VAL A 1 565 ? -0.195 -13.828 -5.262 1 98.5 565 VAL A CA 1
ATOM 4366 C C . VAL A 1 565 ? 1 -13.562 -4.348 1 98.5 565 VAL A C 1
ATOM 4368 O O . VAL A 1 565 ? 2.148 -13.797 -4.73 1 98.5 565 VAL A O 1
ATOM 4371 N N . GLN A 1 566 ? 0.779 -13.211 -3.092 1 98.31 566 GLN A N 1
ATOM 4372 C CA . GLN A 1 566 ? 1.847 -12.68 -2.248 1 98.31 566 GLN A CA 1
ATOM 4373 C C . GLN A 1 566 ? 2.092 -13.586 -1.042 1 98.31 566 GLN A C 1
ATOM 4375 O O . GLN A 1 566 ? 2.529 -13.117 0.011 1 98.31 566 GLN A O 1
ATOM 4380 N N . TRP A 1 567 ? 1.837 -14.852 -1.161 1 98.75 567 TRP A N 1
ATOM 4381 C CA . TRP A 1 567 ? 2.131 -15.805 -0.091 1 98.75 567 TRP A CA 1
ATOM 4382 C C . TRP A 1 567 ? 3.602 -15.734 0.306 1 98.75 567 TRP A C 1
ATOM 4384 O O . TRP A 1 567 ? 3.932 -15.758 1.494 1 98.75 567 TRP A O 1
ATOM 4394 N N . ALA A 1 568 ? 4.48 -15.594 -0.675 1 98.81 568 ALA A N 1
ATOM 4395 C CA . ALA A 1 568 ? 5.926 -15.648 -0.47 1 98.81 568 ALA A CA 1
ATOM 4396 C C . ALA A 1 568 ? 6.414 -14.445 0.332 1 98.81 568 ALA A C 1
ATOM 4398 O O . ALA A 1 568 ? 7.508 -14.469 0.901 1 98.81 568 ALA A O 1
ATOM 4399 N N . TRP A 1 569 ? 5.594 -13.398 0.395 1 98.25 569 TRP A N 1
ATOM 4400 C CA . TRP A 1 569 ? 5.957 -12.25 1.225 1 98.25 569 TRP A CA 1
ATOM 4401 C C . TRP A 1 569 ? 5.977 -12.633 2.701 1 98.25 569 TRP A C 1
ATOM 4403 O O . TRP A 1 569 ? 6.684 -12.016 3.498 1 98.25 569 TRP A O 1
ATOM 4413 N N . GLY A 1 570 ? 5.188 -13.625 3.053 1 98.62 570 GLY A N 1
ATOM 4414 C CA . GLY A 1 570 ? 5.25 -14.164 4.402 1 98.62 570 GLY A CA 1
ATOM 4415 C C . GLY A 1 570 ? 6.441 -15.086 4.621 1 98.62 570 GLY A C 1
ATOM 4416 O O . GLY A 1 570 ? 6.844 -15.32 5.762 1 98.62 570 GLY A O 1
ATOM 4417 N N . LEU A 1 571 ? 7.012 -15.555 3.537 1 98.88 571 LEU A N 1
ATOM 4418 C CA . LEU A 1 571 ? 8.07 -16.547 3.648 1 98.88 571 LEU A CA 1
ATOM 4419 C C . LEU A 1 571 ? 9.438 -15.883 3.76 1 98.88 571 LEU A C 1
ATOM 4421 O O . LEU A 1 571 ? 10.352 -16.422 4.395 1 98.88 571 LEU A O 1
ATOM 4425 N N . ASP A 1 572 ? 9.594 -14.797 3.07 1 98.62 572 ASP A N 1
ATOM 4426 C CA . ASP A 1 572 ? 10.859 -14.07 3.125 1 98.62 572 ASP A CA 1
ATOM 4427 C C . ASP A 1 572 ? 10.641 -12.57 2.951 1 98.62 572 ASP A C 1
ATOM 4429 O O . ASP A 1 572 ? 9.727 -12.148 2.244 1 98.62 572 ASP A O 1
ATOM 4433 N N . SER A 1 573 ? 11.57 -11.766 3.516 1 96.94 573 SER A N 1
ATOM 4434 C CA . SER A 1 573 ? 11.336 -10.336 3.682 1 96.94 573 SER A CA 1
ATOM 4435 C C . SER A 1 573 ? 12.023 -9.531 2.58 1 96.94 573 SER A C 1
ATOM 4437 O O . SER A 1 573 ? 11.836 -8.32 2.48 1 96.94 573 SER A O 1
ATOM 4439 N N . HIS A 1 574 ? 12.875 -10.086 1.763 1 98.12 574 HIS A N 1
ATOM 4440 C CA . HIS A 1 574 ? 13.664 -9.359 0.773 1 98.12 574 HIS A CA 1
ATOM 4441 C C . HIS A 1 574 ? 13.078 -9.523 -0.625 1 98.12 574 HIS A C 1
ATOM 4443 O O . HIS A 1 574 ? 13.141 -10.609 -1.206 1 98.12 574 HIS A O 1
ATOM 4449 N N . HIS A 1 575 ? 12.469 -8.492 -1.12 1 97.94 575 HIS A N 1
ATOM 4450 C CA . HIS A 1 575 ? 11.797 -8.516 -2.414 1 97.94 575 HIS A CA 1
ATOM 4451 C C . HIS A 1 575 ? 11.398 -7.109 -2.85 1 97.94 575 HIS A C 1
ATOM 4453 O O . HIS A 1 575 ? 11.602 -6.145 -2.109 1 97.94 575 HIS A O 1
ATOM 4459 N N . ASP A 1 576 ? 10.914 -6.91 -4.098 1 97 576 ASP A N 1
ATOM 4460 C CA . ASP A 1 576 ? 10.312 -5.645 -4.496 1 97 576 ASP A CA 1
ATOM 4461 C C . ASP A 1 576 ? 9.172 -5.258 -3.555 1 97 576 ASP A C 1
ATOM 4463 O O . ASP A 1 576 ? 8.406 -6.117 -3.113 1 97 576 ASP A O 1
ATOM 4467 N N . VAL A 1 577 ? 9.039 -3.979 -3.301 1 92.44 577 VAL A N 1
ATOM 4468 C CA . VAL A 1 577 ? 7.984 -3.512 -2.406 1 92.44 577 VAL A CA 1
ATOM 4469 C C . VAL A 1 577 ? 6.656 -3.465 -3.158 1 92.44 577 VAL A C 1
ATOM 4471 O O . VAL A 1 577 ? 6.617 -3.645 -4.379 1 92.44 577 VAL A O 1
ATOM 4474 N N . ASN A 1 578 ? 5.598 -3.258 -2.395 1 87.25 578 ASN A N 1
ATOM 4475 C CA . ASN A 1 578 ? 4.273 -3.158 -2.998 1 87.25 578 ASN A CA 1
ATOM 4476 C C . ASN A 1 578 ? 4.184 -1.979 -3.963 1 87.25 578 ASN A C 1
ATOM 4478 O O . ASN A 1 578 ? 4.539 -0.854 -3.605 1 87.25 578 ASN A O 1
ATOM 4482 N N . ASP A 1 579 ? 3.725 -2.166 -5.145 1 87.81 579 ASP A N 1
ATOM 4483 C CA . ASP A 1 579 ? 3.518 -1.135 -6.156 1 87.81 579 ASP A CA 1
ATOM 4484 C C . ASP A 1 579 ? 4.711 -0.187 -6.227 1 87.81 579 ASP A C 1
ATOM 4486 O O . ASP A 1 579 ? 4.555 1.029 -6.102 1 87.81 579 ASP A O 1
ATOM 4490 N N . PRO A 1 580 ? 5.879 -0.771 -6.508 1 91.12 580 PRO A N 1
ATOM 4491 C CA . PRO A 1 580 ? 7.102 0.027 -6.367 1 91.12 580 PRO A CA 1
ATOM 4492 C C . PRO A 1 580 ? 7.137 1.219 -7.32 1 91.12 580 PRO A C 1
ATOM 4494 O O . PRO A 1 580 ? 7.758 2.24 -7.016 1 91.12 580 PRO A O 1
ATOM 4497 N N . GLN A 1 581 ? 6.492 1.169 -8.508 1 86.06 581 GLN A N 1
ATOM 4498 C CA . GLN A 1 581 ? 6.5 2.271 -9.469 1 86.06 581 GLN A CA 1
ATOM 4499 C C . GLN A 1 581 ? 5.766 3.488 -8.906 1 86.06 581 GLN A C 1
ATOM 4501 O O . GLN A 1 581 ? 6.082 4.625 -9.258 1 86.06 581 GLN A O 1
ATOM 4506 N N . ARG A 1 582 ? 4.816 3.227 -8.062 1 84.94 582 ARG A N 1
ATOM 4507 C CA . ARG A 1 582 ? 4.098 4.301 -7.387 1 84.94 582 ARG A CA 1
ATOM 4508 C C . ARG A 1 582 ? 4.871 4.805 -6.172 1 84.94 582 ARG A C 1
ATOM 4510 O O . ARG A 1 582 ? 4.809 5.988 -5.84 1 84.94 582 ARG A O 1
ATOM 4517 N N . ALA A 1 583 ? 5.523 3.914 -5.531 1 89.94 583 ALA A N 1
ATOM 4518 C CA . ALA A 1 583 ? 6.285 4.258 -4.336 1 89.94 583 ALA A CA 1
ATOM 4519 C C . ALA A 1 583 ? 7.477 5.148 -4.676 1 89.94 583 ALA A C 1
ATOM 4521 O O . ALA A 1 583 ? 7.812 6.062 -3.922 1 89.94 583 ALA A O 1
ATOM 4522 N N . ASN A 1 584 ? 8.094 4.844 -5.789 1 93.75 584 ASN A N 1
ATOM 4523 C CA . ASN A 1 584 ? 9.25 5.609 -6.254 1 93.75 584 ASN A CA 1
ATOM 4524 C C . ASN A 1 584 ? 9.438 5.473 -7.762 1 93.75 584 ASN A C 1
ATOM 4526 O O . ASN A 1 584 ? 10.039 4.508 -8.234 1 93.75 584 ASN A O 1
ATOM 4530 N N . LYS A 1 585 ? 9.102 6.441 -8.516 1 87.31 585 LYS A N 1
ATOM 4531 C CA . LYS A 1 585 ? 9.156 6.355 -9.969 1 87.31 585 LYS A CA 1
ATOM 4532 C C . LYS A 1 585 ? 10.594 6.395 -10.469 1 87.31 585 LYS A C 1
ATOM 4534 O O . LYS A 1 585 ? 10.867 6.035 -11.617 1 87.31 585 LYS A O 1
ATOM 4539 N N . TYR A 1 586 ? 11.562 6.75 -9.617 1 93.12 586 TYR A N 1
ATOM 4540 C CA . TYR A 1 586 ? 12.945 6.926 -10.062 1 93.12 586 TYR A CA 1
ATOM 4541 C C . TYR A 1 586 ? 13.742 5.645 -9.859 1 93.12 586 TYR A C 1
ATOM 4543 O O . TYR A 1 586 ? 14.82 5.48 -10.445 1 93.12 586 TYR A O 1
ATOM 4551 N N . ASN A 1 587 ? 13.242 4.809 -8.992 1 94.75 587 ASN A N 1
ATOM 4552 C CA . ASN A 1 587 ? 14.07 3.672 -8.602 1 94.75 587 ASN A CA 1
ATOM 4553 C C . ASN A 1 587 ? 13.219 2.504 -8.109 1 94.75 587 ASN A C 1
ATOM 4555 O O . ASN A 1 587 ? 12.586 2.594 -7.055 1 94.75 587 ASN A O 1
ATOM 4559 N N . ILE A 1 588 ? 13.195 1.421 -8.867 1 95.44 588 ILE A N 1
ATOM 4560 C CA . ILE A 1 588 ? 12.555 0.172 -8.469 1 95.44 588 ILE A CA 1
ATOM 4561 C C . ILE A 1 588 ? 13.617 -0.862 -8.109 1 95.44 588 ILE A C 1
ATOM 4563 O O . ILE A 1 588 ? 14.344 -1.342 -8.977 1 95.44 588 ILE A O 1
ATOM 4567 N N . ARG A 1 589 ? 13.742 -1.159 -6.801 1 96.62 589 ARG A N 1
ATOM 4568 C CA . ARG A 1 589 ? 14.773 -2.006 -6.211 1 96.62 589 ARG A CA 1
ATOM 4569 C C . ARG A 1 589 ? 14.172 -2.988 -5.211 1 96.62 589 ARG A C 1
ATOM 4571 O O . ARG A 1 589 ? 13.148 -2.701 -4.59 1 96.62 589 ARG A O 1
ATOM 4578 N N . VAL A 1 590 ? 14.75 -4.172 -5.078 1 97.69 590 VAL A N 1
ATOM 4579 C CA . VAL A 1 590 ? 14.391 -5.027 -3.953 1 97.69 590 VAL A CA 1
ATOM 4580 C C . VAL A 1 590 ? 14.75 -4.34 -2.641 1 97.69 590 VAL A C 1
ATOM 4582 O O . VAL A 1 590 ? 15.68 -3.531 -2.592 1 97.69 590 VAL A O 1
ATOM 4585 N N . ALA A 1 591 ? 13.992 -4.621 -1.675 1 95.62 591 ALA A N 1
ATOM 4586 C CA . ALA A 1 591 ? 14.211 -4.066 -0.341 1 95.62 591 ALA A CA 1
ATOM 4587 C C . ALA A 1 591 ? 13.773 -5.051 0.74 1 95.62 591 ALA A C 1
ATOM 4589 O O . ALA A 1 591 ? 13.031 -5.996 0.462 1 95.62 591 ALA A O 1
ATOM 4590 N N . ALA A 1 592 ? 14.273 -4.82 1.917 1 94.88 592 ALA A N 1
ATOM 4591 C CA . ALA A 1 592 ? 13.922 -5.68 3.047 1 94.88 592 ALA A CA 1
ATOM 4592 C C . ALA A 1 592 ? 12.711 -5.125 3.795 1 94.88 592 ALA A C 1
ATOM 4594 O O . ALA A 1 592 ? 12.648 -3.93 4.082 1 94.88 592 ALA A O 1
ATOM 4595 N N . ASP A 1 593 ? 11.711 -5.934 4.031 1 95.56 593 ASP A N 1
ATOM 4596 C CA . ASP A 1 593 ? 10.648 -5.645 4.984 1 95.56 593 ASP A CA 1
ATOM 4597 C C . ASP A 1 593 ? 11.141 -5.805 6.422 1 95.56 593 ASP A C 1
ATOM 4599 O O . ASP A 1 593 ? 11.5 -6.906 6.84 1 95.56 593 ASP A O 1
ATOM 4603 N N . PRO A 1 594 ? 11.109 -4.707 7.238 1 96 594 PRO A N 1
ATOM 4604 C CA . PRO A 1 594 ? 11.695 -4.801 8.578 1 96 594 PRO A CA 1
ATOM 4605 C C . PRO A 1 594 ? 10.922 -5.75 9.492 1 96 594 PRO A C 1
ATOM 4607 O O . PRO A 1 594 ? 11.406 -6.105 10.57 1 96 594 PRO A O 1
ATOM 4610 N N . ARG A 1 595 ? 9.789 -6.273 9.211 1 94.44 595 ARG A N 1
ATOM 4611 C CA . ARG A 1 595 ? 9.023 -7.23 10.008 1 94.44 595 ARG A CA 1
ATOM 4612 C C . ARG A 1 595 ? 9.609 -8.633 9.883 1 94.44 595 ARG A C 1
ATOM 4614 O O . ARG A 1 595 ? 9.281 -9.523 10.672 1 94.44 595 ARG A O 1
ATOM 4621 N N . GLY A 1 596 ? 10.422 -8.805 8.781 1 95.75 596 GLY A N 1
ATOM 4622 C CA . GLY A 1 596 ? 10.82 -10.164 8.469 1 95.75 596 GLY A CA 1
ATOM 4623 C C . GLY A 1 596 ? 9.719 -10.969 7.805 1 95.75 596 GLY A C 1
ATOM 4624 O O . GLY A 1 596 ? 8.727 -10.406 7.332 1 95.75 596 GLY A O 1
ATOM 4625 N N . GLY A 1 597 ? 10 -12.266 7.684 1 96.69 597 GLY A N 1
ATOM 4626 C CA . GLY A 1 597 ? 8.922 -13.148 7.266 1 96.69 597 GLY A CA 1
ATOM 4627 C C . GLY A 1 597 ? 7.879 -13.367 8.344 1 96.69 597 GLY A C 1
ATOM 4628 O O . GLY A 1 597 ? 8.125 -13.094 9.523 1 96.69 597 GLY A O 1
ATOM 4629 N N . CYS A 1 598 ? 6.703 -13.758 8.016 1 98.19 598 CYS A N 1
ATOM 4630 C CA . CYS A 1 598 ? 5.617 -14.031 8.953 1 98.19 598 CYS A CA 1
ATOM 4631 C C . CYS A 1 598 ? 5.789 -15.398 9.602 1 98.19 598 CYS A C 1
ATOM 4633 O O . CYS A 1 598 ? 5.715 -16.422 8.922 1 98.19 598 CYS A O 1
ATOM 4635 N N . PRO A 1 599 ? 5.961 -15.477 10.891 1 98 599 PRO A N 1
ATOM 4636 C CA . PRO A 1 599 ? 6.266 -16.75 11.531 1 98 599 PRO A CA 1
ATOM 4637 C C . PRO A 1 599 ? 5.168 -17.797 11.32 1 98 599 PRO A C 1
ATOM 4639 O O . PRO A 1 599 ? 5.465 -18.969 11.086 1 98 599 PRO A O 1
ATOM 4642 N N . GLU A 1 600 ? 3.9 -17.375 11.406 1 98.62 600 GLU A N 1
ATOM 4643 C CA . GLU A 1 600 ? 2.787 -18.297 11.219 1 98.62 600 GLU A CA 1
ATOM 4644 C C . GLU A 1 600 ? 2.783 -18.875 9.812 1 98.62 600 GLU A C 1
ATOM 4646 O O . GLU A 1 600 ? 2.557 -20.078 9.633 1 98.62 600 GLU A O 1
ATOM 4651 N N . VAL A 1 601 ? 3.049 -18.047 8.773 1 98.81 601 VAL A N 1
ATOM 4652 C CA . VAL A 1 601 ? 3.057 -18.469 7.375 1 98.81 601 VAL A CA 1
ATOM 4653 C C . VAL A 1 601 ? 4.23 -19.422 7.125 1 98.81 601 VAL A C 1
ATOM 4655 O O . VAL A 1 601 ? 4.082 -20.438 6.453 1 98.81 601 VAL A O 1
ATOM 4658 N N . LYS A 1 602 ? 5.402 -19.109 7.676 1 98.75 602 LYS A N 1
ATOM 4659 C CA . LYS A 1 602 ? 6.582 -19.969 7.52 1 98.75 602 LYS A CA 1
ATOM 4660 C C . LYS A 1 602 ? 6.348 -21.344 8.117 1 98.75 602 LYS A C 1
ATOM 4662 O O . LYS A 1 602 ? 6.574 -22.359 7.457 1 98.75 602 LYS A O 1
ATOM 4667 N N . GLN A 1 603 ? 5.879 -21.344 9.344 1 98.75 603 GLN A N 1
ATOM 4668 C CA . GLN A 1 603 ? 5.68 -22.625 10.016 1 98.75 603 GLN A CA 1
ATOM 4669 C C . GLN A 1 603 ? 4.598 -23.453 9.328 1 98.75 603 GLN A C 1
ATOM 4671 O O . GLN A 1 603 ? 4.742 -24.656 9.164 1 98.75 603 GLN A O 1
ATOM 4676 N N . LEU A 1 604 ? 3.492 -22.812 8.984 1 98.88 604 LEU A N 1
ATOM 4677 C CA . LEU A 1 604 ? 2.447 -23.516 8.25 1 98.88 604 LEU A CA 1
ATOM 4678 C C . LEU A 1 604 ? 3.008 -24.156 6.984 1 98.88 604 LEU A C 1
ATOM 4680 O O . LEU A 1 604 ? 2.686 -25.297 6.668 1 98.88 604 LEU A O 1
ATOM 4684 N N . THR A 1 605 ? 3.838 -23.406 6.242 1 98.88 605 THR A N 1
ATOM 4685 C CA . THR A 1 605 ? 4.422 -23.906 4.996 1 98.88 605 THR A CA 1
ATOM 4686 C C . THR A 1 605 ? 5.336 -25.094 5.262 1 98.88 605 THR A C 1
ATOM 4688 O O . THR A 1 605 ? 5.309 -26.078 4.527 1 98.88 605 THR A O 1
ATOM 4691 N N . VAL A 1 606 ? 6.094 -25.031 6.344 1 98.75 606 VAL A N 1
ATOM 4692 C CA . VAL A 1 606 ? 6.953 -26.141 6.75 1 98.75 606 VAL A CA 1
ATOM 4693 C C . VAL A 1 606 ? 6.098 -27.375 7.055 1 98.75 606 VAL A C 1
ATOM 4695 O O . VAL A 1 606 ? 6.438 -28.484 6.648 1 98.75 606 VAL A O 1
ATOM 4698 N N . ASN A 1 607 ? 4.984 -27.125 7.742 1 98.69 607 ASN A N 1
ATOM 4699 C CA . ASN A 1 607 ? 4.094 -28.219 8.094 1 98.69 607 ASN A CA 1
ATOM 4700 C C . ASN A 1 607 ? 3.518 -28.906 6.855 1 98.69 607 ASN A C 1
ATOM 4702 O O . ASN A 1 607 ? 3.527 -30.125 6.754 1 98.69 607 ASN A O 1
ATOM 4706 N N . ILE A 1 608 ? 3.055 -28.125 5.934 1 98.56 608 ILE A N 1
ATOM 4707 C CA . ILE A 1 608 ? 2.402 -28.656 4.742 1 98.56 608 ILE A CA 1
ATOM 4708 C C . ILE A 1 608 ? 3.412 -29.438 3.898 1 98.56 608 ILE A C 1
ATOM 4710 O O . ILE A 1 608 ? 3.139 -30.562 3.471 1 98.56 608 ILE A O 1
ATOM 4714 N N . LEU A 1 609 ? 4.582 -28.875 3.664 1 98.62 609 LEU A N 1
ATOM 4715 C CA . LEU A 1 609 ? 5.617 -29.578 2.914 1 98.62 609 LEU A CA 1
ATOM 4716 C C . LEU A 1 609 ? 6.035 -30.844 3.633 1 98.62 609 LEU A C 1
ATOM 4718 O O . LEU A 1 609 ? 6.227 -31.891 2.998 1 98.62 609 LEU A O 1
ATOM 4722 N N . GLY A 1 610 ? 6.125 -30.734 4.926 1 98.12 610 GLY A N 1
ATOM 4723 C CA . GLY A 1 610 ? 6.449 -31.922 5.703 1 98.12 610 GLY A CA 1
ATOM 4724 C C . GLY A 1 610 ? 5.434 -33.031 5.543 1 98.12 610 GLY A C 1
ATOM 4725 O O . GLY A 1 610 ? 5.805 -34.219 5.395 1 98.12 610 GLY A O 1
ATOM 4726 N N . ASP A 1 611 ? 4.211 -32.688 5.578 1 96.88 611 ASP A N 1
ATOM 4727 C CA . ASP A 1 611 ? 3.135 -33.656 5.426 1 96.88 611 ASP A CA 1
ATOM 4728 C C . ASP A 1 611 ? 3.123 -34.25 4.02 1 96.88 611 ASP A C 1
ATOM 4730 O O . ASP A 1 611 ? 2.549 -35.312 3.791 1 96.88 611 ASP A O 1
ATOM 4734 N N . MET A 1 612 ? 3.797 -33.594 3.062 1 97.38 612 MET A N 1
ATOM 4735 C CA . MET A 1 612 ? 3.918 -34.094 1.688 1 97.38 612 MET A CA 1
ATOM 4736 C C . MET A 1 612 ? 5.188 -34.906 1.505 1 97.38 612 MET A C 1
ATOM 4738 O O . MET A 1 612 ? 5.5 -35.344 0.393 1 97.38 612 MET A O 1
ATOM 4742 N N . GLY A 1 613 ? 5.945 -35.031 2.539 1 96.19 613 GLY A N 1
ATOM 4743 C CA . GLY A 1 613 ? 7.195 -35.781 2.465 1 96.19 613 GLY A CA 1
ATOM 4744 C C . GLY A 1 613 ? 8.344 -34.938 1.924 1 96.19 613 GLY A C 1
ATOM 4745 O O . GLY A 1 613 ? 9.406 -35.5 1.592 1 96.19 613 GLY A O 1
ATOM 4746 N N . VAL A 1 614 ? 8.148 -33.688 1.742 1 97.88 614 VAL A N 1
ATOM 4747 C CA . VAL A 1 614 ? 9.195 -32.75 1.34 1 97.88 614 VAL A CA 1
ATOM 4748 C C . VAL A 1 614 ? 9.82 -32.125 2.576 1 97.88 614 VAL A C 1
ATOM 4750 O O . VAL A 1 614 ? 9.234 -31.234 3.189 1 97.88 614 VAL A O 1
ATOM 4753 N N . VAL A 1 615 ? 11.016 -32.5 2.914 1 97 615 VAL A N 1
ATOM 4754 C CA . VAL A 1 615 ? 11.586 -32.156 4.211 1 97 615 VAL A CA 1
ATOM 4755 C C . VAL A 1 615 ? 12.812 -31.266 4.02 1 97 615 VAL A C 1
ATOM 4757 O O . VAL A 1 615 ? 13.609 -31.484 3.107 1 97 615 VAL A O 1
ATOM 4760 N N . PRO A 1 616 ? 12.953 -30.25 4.871 1 97.44 616 PRO A N 1
ATOM 4761 C CA . PRO A 1 616 ? 14.117 -29.375 4.781 1 97.44 616 PRO A CA 1
ATOM 4762 C C . PRO A 1 616 ? 15.391 -30.031 5.32 1 97.44 616 PRO A C 1
ATOM 4764 O O . PRO A 1 616 ? 15.336 -30.781 6.293 1 97.44 616 PRO A O 1
ATOM 4767 N N . ALA A 1 617 ? 16.516 -29.672 4.754 1 97.44 617 ALA A N 1
ATOM 4768 C CA . ALA A 1 617 ? 17.797 -30.188 5.207 1 97.44 617 ALA A CA 1
ATOM 4769 C C . ALA A 1 617 ? 18.438 -29.25 6.219 1 97.44 617 ALA A C 1
ATOM 4771 O O . ALA A 1 617 ? 19.234 -29.672 7.059 1 97.44 617 ALA A O 1
ATOM 4772 N N . THR A 1 618 ? 18.156 -27.938 6.164 1 97.12 618 THR A N 1
ATOM 4773 C CA . THR A 1 618 ? 18.703 -26.922 7.043 1 97.12 618 THR A CA 1
ATOM 4774 C C . THR A 1 618 ? 17.609 -26.016 7.582 1 97.12 618 THR A C 1
ATOM 4776 O O . THR A 1 618 ? 17.688 -24.781 7.461 1 97.12 618 THR A O 1
ATOM 4779 N N . LEU A 1 619 ? 16.688 -26.531 8.266 1 97.5 619 LEU A N 1
ATOM 4780 C CA . LEU A 1 619 ? 15.531 -25.766 8.734 1 97.5 619 LEU A CA 1
ATOM 4781 C C . LEU A 1 619 ? 15.984 -24.594 9.602 1 97.5 619 LEU A C 1
ATOM 4783 O O . LEU A 1 619 ? 16.75 -24.781 10.547 1 97.5 619 LEU A O 1
ATOM 4787 N N . GLU A 1 620 ? 15.516 -23.391 9.258 1 95.81 620 GLU A N 1
ATOM 4788 C CA . GLU A 1 620 ? 15.82 -22.188 10.023 1 95.81 620 GLU A CA 1
ATOM 4789 C C . GLU A 1 620 ? 15.469 -22.359 11.5 1 95.81 620 GLU A C 1
ATOM 4791 O O . GLU A 1 620 ? 14.438 -22.953 11.828 1 95.81 620 GLU A O 1
ATOM 4796 N N . PRO A 1 621 ? 16.328 -21.781 12.422 1 95.12 621 PRO A N 1
ATOM 4797 C CA . PRO A 1 621 ? 15.992 -21.859 13.844 1 95.12 621 PRO A CA 1
ATOM 4798 C C . PRO A 1 621 ? 14.656 -21.203 14.172 1 95.12 621 PRO A C 1
ATOM 4800 O O . PRO A 1 621 ? 14.312 -20.172 13.586 1 95.12 621 PRO A O 1
ATOM 4803 N N . GLY A 1 622 ? 13.992 -21.75 15.062 1 95.25 622 GLY A N 1
ATOM 4804 C CA . GLY A 1 622 ? 12.719 -21.188 15.492 1 95.25 622 GLY A CA 1
ATOM 4805 C C . GLY A 1 622 ? 11.523 -21.922 14.914 1 95.25 622 GLY A C 1
ATOM 4806 O O . GLY A 1 622 ? 10.398 -21.766 15.391 1 95.25 622 GLY A O 1
ATOM 4807 N N . TYR A 1 623 ? 11.758 -22.797 13.906 1 97.44 623 TYR A N 1
ATOM 4808 C CA . TYR A 1 623 ? 10.695 -23.578 13.289 1 97.44 623 TYR A CA 1
ATOM 4809 C C . TYR A 1 623 ? 10.914 -25.078 13.508 1 97.44 623 TYR A C 1
ATOM 4811 O O . TYR A 1 623 ? 12.031 -25.5 13.836 1 97.44 623 TYR A O 1
ATOM 4819 N N . SER A 1 624 ? 9.812 -25.797 13.43 1 96.69 624 SER A N 1
ATOM 4820 C CA . SER A 1 624 ? 9.906 -27.234 13.688 1 96.69 624 SER A CA 1
ATOM 4821 C C . SER A 1 624 ? 9.18 -28.031 12.625 1 96.69 624 SER A C 1
ATOM 4823 O O . SER A 1 624 ? 8.242 -27.531 11.992 1 96.69 624 SER A O 1
ATOM 4825 N N . LEU A 1 625 ? 9.68 -29.188 12.367 1 96.12 625 LEU A N 1
ATOM 4826 C CA . LEU A 1 625 ? 9.031 -30.141 11.477 1 96.12 625 LEU A CA 1
ATOM 4827 C C . LEU A 1 625 ? 8.258 -31.188 12.273 1 96.12 625 LEU A C 1
ATOM 4829 O O . LEU A 1 625 ? 8.852 -32.125 12.812 1 96.12 625 LEU A O 1
ATOM 4833 N N . PRO A 1 626 ? 6.965 -31.078 12.227 1 90.75 626 PRO A N 1
ATOM 4834 C CA . PRO A 1 626 ? 6.211 -32.062 12.984 1 90.75 626 PRO A CA 1
ATOM 4835 C C . PRO A 1 626 ? 6.234 -33.469 12.336 1 90.75 626 PRO A C 1
ATOM 4837 O O . PRO A 1 626 ? 6.465 -33.562 11.125 1 90.75 626 PRO A O 1
ATOM 4840 N N . PRO A 1 627 ? 5.953 -34.438 13.125 1 92.56 627 PRO A N 1
ATOM 4841 C CA . PRO A 1 627 ? 5.906 -35.781 12.562 1 92.56 627 PRO A CA 1
ATOM 4842 C C . PRO A 1 627 ? 4.719 -36 11.625 1 92.56 627 PRO A C 1
ATOM 4844 O O . PRO A 1 627 ? 3.695 -35.312 11.758 1 92.56 627 PRO A O 1
ATOM 4847 N N . PRO A 1 628 ? 4.852 -36.938 10.672 1 91.62 628 PRO A N 1
ATOM 4848 C CA . PRO A 1 628 ? 3.703 -37.281 9.82 1 91.62 628 PRO A CA 1
ATOM 4849 C C . PRO A 1 628 ? 2.516 -37.812 10.609 1 91.62 628 PRO A C 1
ATOM 4851 O O . PRO A 1 628 ? 2.691 -38.344 11.711 1 91.62 628 PRO A O 1
ATOM 4854 N N . SER A 1 629 ? 1.364 -37.688 9.992 1 93.19 629 SER A N 1
ATOM 4855 C CA . SER A 1 629 ? 0.155 -38.219 10.625 1 93.19 629 SER A CA 1
ATOM 4856 C C . SER A 1 629 ? 0.154 -39.719 10.641 1 93.19 629 SER A C 1
ATOM 4858 O O . SER A 1 629 ? 0.58 -40.375 9.68 1 93.19 629 SER A O 1
ATOM 4860 N N . THR A 1 630 ? -0.42 -40.281 11.711 1 93.62 630 THR A N 1
ATOM 4861 C CA . THR A 1 630 ? -0.613 -41.719 11.805 1 93.62 630 THR A CA 1
ATOM 4862 C C . THR A 1 630 ? -2.092 -42.094 11.688 1 93.62 630 THR A C 1
ATOM 4864 O O . THR A 1 630 ? -2.459 -43.25 11.758 1 93.62 630 THR A O 1
ATOM 4867 N N . ASP A 1 631 ? -2.859 -41.094 11.492 1 95.56 631 ASP A N 1
ATOM 4868 C CA . ASP A 1 631 ? -4.305 -41.281 11.414 1 95.56 631 ASP A CA 1
ATOM 4869 C C . ASP A 1 631 ? -4.719 -41.781 10.031 1 95.56 631 ASP A C 1
ATOM 4871 O O . ASP A 1 631 ? -4.578 -41.062 9.039 1 95.56 631 ASP A O 1
ATOM 4875 N N . VAL A 1 632 ? -5.379 -42.969 10.016 1 94.62 632 VAL A N 1
ATOM 4876 C CA . VAL A 1 632 ? -5.812 -43.531 8.742 1 94.62 632 VAL A CA 1
ATOM 4877 C C . VAL A 1 632 ? -7.316 -43.812 8.773 1 94.62 632 VAL A C 1
ATOM 4879 O O . VAL A 1 632 ? -7.867 -44.406 7.852 1 94.62 632 VAL A O 1
ATOM 4882 N N . GLN A 1 633 ? -7.988 -43.375 9.867 1 96.38 633 GLN A N 1
ATOM 4883 C CA . GLN A 1 633 ? -9.414 -43.656 10.039 1 96.38 633 GLN A CA 1
ATOM 4884 C C . GLN A 1 633 ? -10.25 -42.406 9.688 1 96.38 633 GLN A C 1
ATOM 4886 O O . GLN A 1 633 ? -10.047 -41.344 10.258 1 96.38 633 GLN A O 1
ATOM 4891 N N . PRO A 1 634 ? -11.188 -42.594 8.797 1 97.06 634 PRO A N 1
ATOM 4892 C CA . PRO A 1 634 ? -12.078 -41.438 8.516 1 97.06 634 PRO A CA 1
ATOM 4893 C C . PRO A 1 634 ? -13.008 -41.125 9.688 1 97.06 634 PRO A C 1
ATOM 4895 O O . PRO A 1 634 ? -13.25 -42 10.539 1 97.06 634 PRO A O 1
ATOM 4898 N N . PRO A 1 635 ? -13.555 -39.906 9.703 1 98.12 635 PRO A N 1
ATOM 4899 C CA . PRO A 1 635 ? -14.516 -39.562 10.75 1 98.12 635 PRO A CA 1
ATOM 4900 C C . PRO A 1 635 ? -15.867 -40.25 10.57 1 98.12 635 PRO A C 1
ATOM 4902 O O . PRO A 1 635 ? -16.125 -40.844 9.516 1 98.12 635 PRO A O 1
ATOM 4905 N N . THR A 1 636 ? -16.641 -40.219 11.664 1 97.94 636 THR A N 1
ATOM 4906 C CA . THR A 1 636 ? -18.062 -40.594 11.648 1 97.94 636 THR A CA 1
ATOM 4907 C C . THR A 1 636 ? -18.938 -39.375 11.953 1 97.94 636 THR A C 1
ATOM 4909 O O . THR A 1 636 ? -18.422 -38.281 12.266 1 97.94 636 THR A O 1
ATOM 4912 N N . GLY A 1 637 ? -20.25 -39.5 11.727 1 97.56 637 GLY A N 1
ATOM 4913 C CA . GLY A 1 637 ? -21.109 -38.375 12.016 1 97.56 637 GLY A CA 1
ATOM 4914 C C . GLY A 1 637 ? -22.578 -38.656 11.695 1 97.56 637 GLY A C 1
ATOM 4915 O O . GLY A 1 637 ? -22.953 -39.781 11.414 1 97.56 637 GLY A O 1
ATOM 4916 N N . GLY A 1 638 ? -23.328 -37.594 11.82 1 96.81 638 GLY A N 1
ATOM 4917 C CA . GLY A 1 638 ? -24.766 -37.688 11.594 1 96.81 638 GLY A CA 1
ATOM 4918 C C . GLY A 1 638 ? -25.469 -36.344 11.578 1 96.81 638 GLY A C 1
ATOM 4919 O O . GLY A 1 638 ? -24.812 -35.312 11.555 1 96.81 638 GLY A O 1
ATOM 4920 N N . LEU A 1 639 ? -26.859 -36.438 11.523 1 96.94 639 LEU A N 1
ATOM 4921 C CA . LEU A 1 639 ? -27.703 -35.25 11.406 1 96.94 639 LEU A CA 1
ATOM 4922 C C . LEU A 1 639 ? -28.391 -34.938 12.742 1 96.94 639 LEU A C 1
ATOM 4924 O O . LEU A 1 639 ? -28.812 -35.844 13.453 1 96.94 639 LEU A O 1
ATOM 4928 N N . HIS A 1 640 ? -28.375 -33.625 13.055 1 96.38 640 HIS A N 1
ATOM 4929 C CA . HIS A 1 640 ? -29.281 -33.156 14.086 1 96.38 640 HIS A CA 1
ATOM 4930 C C . HIS A 1 640 ? -30.625 -32.75 13.492 1 96.38 640 HIS A C 1
ATOM 4932 O O . HIS A 1 640 ? -31.688 -33.031 14.055 1 96.38 640 HIS A O 1
ATOM 4938 N N . GLU A 1 641 ? -30.609 -31.938 12.398 1 95.25 641 GLU A N 1
ATOM 4939 C CA . GLU A 1 641 ? -31.781 -31.375 11.75 1 95.25 641 GLU A CA 1
ATOM 4940 C C . GLU A 1 641 ? -31.625 -31.391 10.227 1 95.25 641 GLU A C 1
ATOM 4942 O O . GLU A 1 641 ? -30.516 -31.328 9.711 1 95.25 641 GLU A O 1
ATOM 4947 N N . LEU A 1 642 ? -32.75 -31.547 9.523 1 95.19 642 LEU A N 1
ATOM 4948 C CA . LEU A 1 642 ? -32.844 -31.453 8.07 1 95.19 642 LEU A CA 1
ATOM 4949 C C . LEU A 1 642 ? -34.188 -30.859 7.645 1 95.19 642 LEU A C 1
ATOM 4951 O O . LEU A 1 642 ? -35.219 -31.359 8.039 1 95.19 642 LEU A O 1
ATOM 4955 N N . ALA A 1 643 ? -34.094 -29.797 6.93 1 92.38 643 ALA A N 1
ATOM 4956 C CA . ALA A 1 643 ? -35.312 -29.141 6.457 1 92.38 643 ALA A CA 1
ATOM 4957 C C . ALA A 1 643 ? -35.156 -28.672 5.012 1 92.38 643 ALA A C 1
ATOM 4959 O O . ALA A 1 643 ? -34.094 -28.203 4.613 1 92.38 643 ALA A O 1
ATOM 4960 N N . VAL A 1 644 ? -36.125 -28.938 4.258 1 91.31 644 VAL A N 1
ATOM 4961 C CA . VAL A 1 644 ? -36.25 -28.391 2.912 1 91.31 644 VAL A CA 1
ATOM 4962 C C . VAL A 1 644 ? -37.406 -27.391 2.852 1 91.31 644 VAL A C 1
ATOM 4964 O O . VAL A 1 644 ? -38.531 -27.719 3.219 1 91.31 644 VAL A O 1
ATOM 4967 N N . SER A 1 645 ? -37.062 -26.25 2.557 1 86.62 645 SER A N 1
ATOM 4968 C CA . SER A 1 645 ? -38.094 -25.219 2.518 1 86.62 645 SER A CA 1
ATOM 4969 C C . SER A 1 645 ? -38.469 -24.859 1.083 1 86.62 645 SER A C 1
ATOM 4971 O O . SER A 1 645 ? -37.938 -25.453 0.135 1 86.62 645 SER A O 1
ATOM 4973 N N . GLU A 1 646 ? -39.5 -23.922 0.972 1 79 646 GLU A N 1
ATOM 4974 C CA . GLU A 1 646 ? -39.969 -23.438 -0.324 1 79 646 GLU A CA 1
ATOM 4975 C C . GLU A 1 646 ? -38.812 -22.828 -1.136 1 79 646 GLU A C 1
ATOM 4977 O O . GLU A 1 646 ? -37.938 -22.188 -0.579 1 79 646 GLU A O 1
ATOM 4982 N N . GLY A 1 647 ? -38.719 -23.188 -2.381 1 77.12 647 GLY A N 1
ATOM 4983 C CA . GLY A 1 647 ? -37.719 -22.672 -3.281 1 77.12 647 GLY A CA 1
ATOM 4984 C C . GLY A 1 647 ? -36.469 -23.531 -3.338 1 77.12 647 GLY A C 1
ATOM 4985 O O . GLY A 1 647 ? -35.406 -23.062 -3.732 1 77.12 647 GLY A O 1
ATOM 4986 N N . SER A 1 648 ? -36.562 -24.703 -2.711 1 83.5 648 SER A N 1
ATOM 4987 C CA . SER A 1 648 ? -35.5 -25.703 -2.771 1 83.5 648 SER A CA 1
ATOM 4988 C C . SER A 1 648 ? -34.344 -25.312 -1.871 1 83.5 648 SER A C 1
ATOM 4990 O O . SER A 1 648 ? -33.188 -25.562 -2.213 1 83.5 648 SER A O 1
ATOM 4992 N N . ARG A 1 649 ? -34.688 -24.547 -0.807 1 91.06 649 ARG A N 1
ATOM 4993 C CA . ARG A 1 649 ? -33.656 -24.25 0.188 1 91.06 649 ARG A CA 1
ATOM 4994 C C . ARG A 1 649 ? -33.469 -25.422 1.15 1 91.06 649 ARG A C 1
ATOM 4996 O O . ARG A 1 649 ? -34.469 -26 1.639 1 91.06 649 ARG A O 1
ATOM 5003 N N . VAL A 1 650 ? -32.281 -25.812 1.35 1 93.44 650 VAL A N 1
ATOM 5004 C CA . VAL A 1 650 ? -31.984 -26.922 2.25 1 93.44 650 VAL A CA 1
ATOM 5005 C C . VAL A 1 650 ? -31.203 -26.406 3.461 1 93.44 650 VAL A C 1
ATOM 5007 O O . VAL A 1 650 ? -30.234 -25.672 3.312 1 93.44 650 VAL A O 1
ATOM 5010 N N . GLU A 1 651 ? -31.656 -26.641 4.605 1 94.31 651 GLU A N 1
ATOM 5011 C CA . GLU A 1 651 ? -30.938 -26.391 5.852 1 94.31 651 GLU A CA 1
ATOM 5012 C C . GLU A 1 651 ? -30.719 -27.688 6.637 1 94.31 651 GLU A C 1
ATOM 5014 O O . GLU A 1 651 ? -31.625 -28.531 6.695 1 94.31 651 GLU A O 1
ATOM 5019 N N . ALA A 1 652 ? -29.547 -27.859 7.094 1 96.19 652 ALA A N 1
ATOM 5020 C CA . ALA A 1 652 ? -29.219 -29.047 7.891 1 96.19 652 ALA A CA 1
ATOM 5021 C C . ALA A 1 652 ? -28.172 -28.719 8.953 1 96.19 652 ALA A C 1
ATOM 5023 O O . ALA A 1 652 ? -27.484 -27.703 8.852 1 96.19 652 ALA A O 1
ATOM 5024 N N . SER A 1 653 ? -28.156 -29.422 9.961 1 97.88 653 SER A N 1
ATOM 5025 C CA . SER A 1 653 ? -27.109 -29.391 10.977 1 97.88 653 SER A CA 1
ATOM 5026 C C . SER A 1 653 ? -26.766 -30.797 11.469 1 97.88 653 SER A C 1
ATOM 5028 O O . SER A 1 653 ? -27.547 -31.734 11.281 1 97.88 653 SER A O 1
ATOM 5030 N N . GLY A 1 654 ? -25.594 -30.953 12.023 1 98.19 654 GLY A N 1
ATOM 5031 C CA . GLY A 1 654 ? -25.203 -32.25 12.523 1 98.19 654 GLY A CA 1
ATOM 5032 C C . GLY A 1 654 ? -23.875 -32.219 13.273 1 98.19 654 GLY A C 1
ATOM 5033 O O . GLY A 1 654 ? -23.453 -31.188 13.75 1 98.19 654 GLY A O 1
ATOM 5034 N N . TRP A 1 655 ? -23.438 -33.438 13.539 1 98.06 655 TRP A N 1
ATOM 5035 C CA . TRP A 1 655 ? -22.188 -33.656 14.266 1 98.06 655 TRP A CA 1
ATOM 5036 C C . TRP A 1 655 ? -21.234 -34.531 13.469 1 98.06 655 TRP A C 1
ATOM 5038 O O . TRP A 1 655 ? -21.656 -35.281 12.578 1 98.06 655 TRP A O 1
ATOM 5048 N N . ALA A 1 656 ? -20 -34.406 13.633 1 98.62 656 ALA A N 1
ATOM 5049 C CA . ALA A 1 656 ? -18.938 -35.281 13.125 1 98.62 656 ALA A CA 1
ATOM 5050 C C . ALA A 1 656 ? -17.859 -35.5 14.188 1 98.62 656 ALA A C 1
ATOM 5052 O O . ALA A 1 656 ? -17.578 -34.625 14.992 1 98.62 656 ALA A O 1
ATOM 5053 N N . ALA A 1 657 ? -17.266 -36.688 14.188 1 98.5 657 ALA A N 1
ATOM 5054 C CA . ALA A 1 657 ? -16.25 -37.031 15.18 1 98.5 657 ALA A CA 1
ATOM 5055 C C . ALA A 1 657 ? -15.102 -37.812 14.531 1 98.5 657 ALA A C 1
ATOM 5057 O O . ALA A 1 657 ? -15.344 -38.719 13.742 1 98.5 657 ALA A O 1
ATOM 5058 N N . ASP A 1 658 ? -13.992 -37.406 14.805 1 98.12 658 ASP A N 1
ATOM 5059 C CA . ASP A 1 658 ? -12.805 -38.156 14.367 1 98.12 658 ASP A CA 1
ATOM 5060 C C . ASP A 1 658 ? -12.219 -38.969 15.516 1 98.12 658 ASP A C 1
ATOM 5062 O O . ASP A 1 658 ? -11.633 -38.406 16.453 1 98.12 658 ASP A O 1
ATOM 5066 N N . GLY A 1 659 ? -12.297 -40.281 15.453 1 93.94 659 GLY A N 1
ATOM 5067 C CA . GLY A 1 659 ? -11.789 -41.156 16.484 1 93.94 659 GLY A CA 1
ATOM 5068 C C . GLY A 1 659 ? -10.375 -41.656 16.203 1 93.94 659 GLY A C 1
ATOM 5069 O O . GLY A 1 659 ? -9.797 -42.375 17.016 1 93.94 659 GLY A O 1
ATOM 5070 N N . GLY A 1 660 ? -9.812 -41.25 15.133 1 92.12 660 GLY A N 1
ATOM 5071 C CA . GLY A 1 660 ? -8.523 -41.75 14.711 1 92.12 660 GLY A CA 1
ATOM 5072 C C . GLY A 1 660 ? -7.355 -40.938 15.25 1 92.12 660 GLY A C 1
ATOM 5073 O O . GLY A 1 660 ? -6.195 -41.25 14.961 1 92.12 660 GLY A O 1
ATOM 5074 N N . GLY A 1 661 ? -7.645 -39.938 15.992 1 92.31 661 GLY A N 1
ATOM 5075 C CA . GLY A 1 661 ? -6.566 -39.156 16.578 1 92.31 661 GLY A CA 1
ATOM 5076 C C . GLY A 1 661 ? -6.395 -37.781 15.922 1 92.31 661 GLY A C 1
ATOM 5077 O O . GLY A 1 661 ? -5.551 -37 16.344 1 92.31 661 GLY A O 1
ATOM 5078 N N . GLY A 1 662 ? -7.121 -37.469 14.961 1 96.69 662 GLY A N 1
ATOM 5079 C CA . GLY A 1 662 ? -7.109 -36.156 14.344 1 96.69 662 GLY A CA 1
ATOM 5080 C C . GLY A 1 662 ? -8.344 -35.312 14.672 1 96.69 662 GLY A C 1
ATOM 5081 O O . GLY A 1 662 ? -8.883 -35.406 15.773 1 96.69 662 GLY A O 1
ATOM 5082 N N . VAL A 1 663 ? -8.602 -34.406 13.805 1 98.44 663 VAL A N 1
ATOM 5083 C CA . VAL A 1 663 ? -9.773 -33.531 13.961 1 98.44 663 VAL A CA 1
ATOM 5084 C C . VAL A 1 663 ? -10.602 -33.562 12.68 1 98.44 663 VAL A C 1
ATOM 5086 O O . VAL A 1 663 ? -10.086 -33.875 11.602 1 98.44 663 VAL A O 1
ATOM 5089 N N . VAL A 1 664 ? -11.969 -33.281 12.75 1 98.69 664 VAL A N 1
ATOM 5090 C CA . VAL A 1 664 ? -12.836 -33.125 11.586 1 98.69 664 VAL A CA 1
ATOM 5091 C C . VAL A 1 664 ? -12.492 -31.828 10.859 1 98.69 664 VAL A C 1
ATOM 5093 O O . VAL A 1 664 ? -12.484 -30.75 11.469 1 98.69 664 VAL A O 1
ATOM 5096 N N . ALA A 1 665 ? -12.219 -31.953 9.602 1 98.69 665 ALA A N 1
ATOM 5097 C CA . ALA A 1 665 ? -11.727 -30.781 8.883 1 98.69 665 ALA A CA 1
ATOM 5098 C C . ALA A 1 665 ? -12.695 -30.359 7.781 1 98.69 665 ALA A C 1
ATOM 5100 O O . ALA A 1 665 ? -12.641 -29.234 7.289 1 98.69 665 ALA A O 1
ATOM 5101 N N . ALA A 1 666 ? -13.609 -31.203 7.355 1 98.56 666 ALA A N 1
ATOM 5102 C CA . ALA A 1 666 ? -14.609 -30.844 6.352 1 98.56 666 ALA A CA 1
ATOM 5103 C C . ALA A 1 666 ? -15.836 -31.75 6.457 1 98.56 666 ALA A C 1
ATOM 5105 O O . ALA A 1 666 ? -15.719 -32.938 6.793 1 98.56 666 ALA A O 1
ATOM 5106 N N . VAL A 1 667 ? -16.953 -31.188 6.188 1 98.62 667 VAL A N 1
ATOM 5107 C CA . VAL A 1 667 ? -18.219 -31.875 6.035 1 98.62 667 VAL A CA 1
ATOM 5108 C C . VAL A 1 667 ? -18.922 -31.391 4.77 1 98.62 667 VAL A C 1
ATOM 5110 O O . VAL A 1 667 ? -19.031 -30.172 4.535 1 98.62 667 VAL A O 1
ATOM 5113 N N . GLU A 1 668 ? -19.344 -32.312 3.957 1 98.12 668 GLU A N 1
ATOM 5114 C CA . GLU A 1 668 ? -20.125 -32 2.758 1 98.12 668 GLU A CA 1
ATOM 5115 C C . GLU A 1 668 ? -21.422 -32.781 2.721 1 98.12 668 GLU A C 1
ATOM 5117 O O . GLU A 1 668 ? -21.484 -33.938 3.18 1 98.12 668 GLU A O 1
ATOM 5122 N N . VAL A 1 669 ? -22.406 -32.125 2.146 1 97.31 669 VAL A N 1
ATOM 5123 C CA . VAL A 1 669 ? -23.766 -32.688 2.139 1 97.31 669 VAL A CA 1
ATOM 5124 C C . VAL A 1 669 ? -24.219 -32.906 0.7 1 97.31 669 VAL A C 1
ATOM 5126 O O . VAL A 1 669 ? -23.984 -32.062 -0.167 1 97.31 669 VAL A O 1
ATOM 5129 N N . SER A 1 670 ? -24.812 -34.062 0.453 1 96.31 670 SER A N 1
ATOM 5130 C CA . SER A 1 670 ? -25.422 -34.375 -0.838 1 96.31 670 SER A CA 1
ATOM 5131 C C . SER A 1 670 ? -26.797 -35.031 -0.663 1 96.31 670 SER A C 1
ATOM 5133 O O . SER A 1 670 ? -27.031 -35.719 0.323 1 96.31 670 SER A O 1
ATOM 5135 N N . TRP A 1 671 ? -27.719 -34.75 -1.575 1 93.88 671 TRP A N 1
ATOM 5136 C CA . TRP A 1 671 ? -29 -35.438 -1.516 1 93.88 671 TRP A CA 1
ATOM 5137 C C . TRP A 1 671 ? -29.172 -36.375 -2.691 1 93.88 671 TRP A C 1
ATOM 5139 O O . TRP A 1 671 ? -30.188 -37.062 -2.805 1 93.88 671 TRP A O 1
ATOM 5149 N N . ASP A 1 672 ? -28.219 -36.469 -3.549 1 90.88 672 ASP A N 1
ATOM 5150 C CA . ASP A 1 672 ? -28.297 -37.406 -4.668 1 90.88 672 ASP A CA 1
ATOM 5151 C C . ASP A 1 672 ? -27.094 -38.344 -4.672 1 90.88 672 ASP A C 1
ATOM 5153 O O . ASP A 1 672 ? -27 -39.25 -5.512 1 90.88 672 ASP A O 1
ATOM 5157 N N . GLY A 1 673 ? -26.094 -38.062 -3.824 1 91.69 673 GLY A N 1
ATOM 5158 C CA . GLY A 1 673 ? -24.922 -38.938 -3.697 1 91.69 673 GLY A CA 1
ATOM 5159 C C . GLY A 1 673 ? -23.859 -38.656 -4.738 1 91.69 673 GLY A C 1
ATOM 5160 O O . GLY A 1 673 ? -22.797 -39.25 -4.727 1 91.69 673 GLY A O 1
ATOM 5161 N N . SER A 1 674 ? -24.078 -37.75 -5.543 1 89.62 674 SER A N 1
ATOM 5162 C CA . SER A 1 674 ? -23.141 -37.469 -6.629 1 89.62 674 SER A CA 1
ATOM 5163 C C . SER A 1 674 ? -22.547 -36.062 -6.473 1 89.62 674 SER A C 1
ATOM 5165 O O . SER A 1 674 ? -21.328 -35.875 -6.613 1 89.62 674 SER A O 1
ATOM 5167 N N . ARG A 1 675 ? -23.359 -35.125 -6.203 1 92.88 675 ARG A N 1
ATOM 5168 C CA . ARG A 1 675 ? -22.906 -33.75 -6.008 1 92.88 675 ARG A CA 1
ATOM 5169 C C . ARG A 1 675 ? -22.922 -33.375 -4.531 1 92.88 675 ARG A C 1
ATOM 5171 O O . ARG A 1 675 ? -23.953 -33.5 -3.869 1 92.88 675 ARG A O 1
ATOM 5178 N N . TYR A 1 676 ? -21.781 -32.969 -4.043 1 95.38 676 TYR A N 1
ATOM 5179 C CA . TYR A 1 676 ? -21.656 -32.625 -2.635 1 95.38 676 TYR A CA 1
ATOM 5180 C C . TYR A 1 676 ? -21.484 -31.125 -2.457 1 95.38 676 TYR A C 1
ATOM 5182 O O . TYR A 1 676 ? -20.859 -30.453 -3.293 1 95.38 676 TYR A O 1
ATOM 5190 N N . HIS A 1 677 ? -22.062 -30.547 -1.407 1 96.44 677 HIS A N 1
ATOM 5191 C CA . HIS A 1 677 ? -21.984 -29.141 -1.036 1 96.44 677 HIS A CA 1
ATOM 5192 C C . HIS A 1 677 ? -21.359 -28.969 0.341 1 96.44 677 HIS A C 1
ATOM 5194 O O . HIS A 1 677 ? -21.672 -29.703 1.271 1 96.44 677 HIS A O 1
ATOM 5200 N N . PRO A 1 678 ? -20.469 -28.016 0.475 1 97.12 678 PRO A N 1
ATOM 5201 C CA . PRO A 1 678 ? -19.734 -27.875 1.74 1 97.12 678 PRO A CA 1
ATOM 5202 C C . PRO A 1 678 ? -20.625 -27.344 2.867 1 97.12 678 PRO A C 1
ATOM 5204 O O . PRO A 1 678 ? -21.391 -26.391 2.67 1 97.12 678 PRO A O 1
ATOM 5207 N N . ALA A 1 679 ? -20.562 -27.938 4.023 1 98.12 679 ALA A N 1
ATOM 5208 C CA . ALA A 1 679 ? -21.125 -27.422 5.273 1 98.12 679 ALA A CA 1
ATOM 5209 C C . ALA A 1 679 ? -20.078 -26.609 6.035 1 98.12 679 ALA A C 1
ATOM 5211 O O . ALA A 1 679 ? -18.891 -26.641 5.715 1 98.12 679 ALA A O 1
ATOM 5212 N N . GLU A 1 680 ? -20.562 -25.844 6.965 1 97.31 680 GLU A N 1
ATOM 5213 C CA . GLU A 1 680 ? -19.688 -25.031 7.797 1 97.31 680 GLU A CA 1
ATOM 5214 C C . GLU A 1 680 ? -19.438 -25.688 9.156 1 97.31 680 GLU A C 1
ATOM 5216 O O . GLU A 1 680 ? -20.391 -25.984 9.883 1 97.31 680 GLU A O 1
ATOM 5221 N N . LEU A 1 681 ? -18.219 -25.906 9.469 1 97.94 681 LEU A N 1
ATOM 5222 C CA . LEU A 1 681 ? -17.859 -26.359 10.805 1 97.94 681 LEU A CA 1
ATOM 5223 C C . LEU A 1 681 ? -17.844 -25.203 11.797 1 97.94 681 LEU A C 1
ATOM 5225 O O . LEU A 1 681 ? -17.297 -24.141 11.508 1 97.94 681 LEU A O 1
ATOM 5229 N N . GLU A 1 682 ? -18.484 -25.422 12.906 1 96.94 682 GLU A N 1
ATOM 5230 C CA . GLU A 1 682 ? -18.359 -24.422 13.961 1 96.94 682 GLU A CA 1
ATOM 5231 C C . GLU A 1 682 ? -16.906 -24.281 14.43 1 96.94 682 GLU A C 1
ATOM 5233 O O . GLU A 1 682 ? -16.422 -23.172 14.656 1 96.94 682 GLU A O 1
ATOM 5238 N N . THR A 1 683 ? -16.297 -25.375 14.703 1 97.19 683 THR A N 1
ATOM 5239 C CA . THR A 1 683 ? -14.883 -25.484 15.031 1 97.19 683 THR A CA 1
ATOM 5240 C C . THR A 1 683 ? -14.281 -26.75 14.422 1 97.19 683 THR A C 1
ATOM 5242 O O . THR A 1 683 ? -14.945 -27.781 14.32 1 97.19 683 THR A O 1
ATOM 5245 N N . VAL A 1 684 ? -13.086 -26.594 13.992 1 98.12 684 VAL A N 1
ATOM 5246 C CA . VAL A 1 684 ? -12.281 -27.766 13.664 1 98.12 684 VAL A CA 1
ATOM 5247 C C . VAL A 1 684 ? -11.812 -28.453 14.945 1 98.12 684 VAL A C 1
ATOM 5249 O O . VAL A 1 684 ? -10.969 -27.922 15.672 1 98.12 684 VAL A O 1
ATOM 5252 N N . ASP A 1 685 ? -12.336 -29.609 15.164 1 97.69 685 ASP A N 1
ATOM 5253 C CA . ASP A 1 685 ? -12.086 -30.328 16.406 1 97.69 685 ASP A CA 1
ATOM 5254 C C . ASP A 1 685 ? -12.344 -31.828 16.234 1 97.69 685 ASP A C 1
ATOM 5256 O O . ASP A 1 685 ? -12.828 -32.25 15.18 1 97.69 685 ASP A O 1
ATOM 5260 N N . ALA A 1 686 ? -11.883 -32.562 17.25 1 98.12 686 ALA A N 1
ATOM 5261 C CA . ALA A 1 686 ? -12.125 -34 17.203 1 98.12 686 ALA A CA 1
ATOM 5262 C C . ALA A 1 686 ? -13.617 -34.281 17.172 1 98.12 686 ALA A C 1
ATOM 5264 O O . ALA A 1 686 ? -14.055 -35.219 16.5 1 98.12 686 ALA A O 1
ATOM 5265 N N . ASP A 1 687 ? -14.391 -33.594 17.984 1 98 687 ASP A N 1
ATOM 5266 C CA . ASP A 1 687 ? -15.852 -33.562 17.938 1 98 687 ASP A CA 1
ATOM 5267 C C . ASP A 1 687 ? -16.359 -32.219 17.422 1 98 687 ASP A C 1
ATOM 5269 O O . ASP A 1 687 ? -16.172 -31.172 18.094 1 98 687 ASP A O 1
ATOM 5273 N N . ALA A 1 688 ? -16.969 -32.219 16.281 1 97.94 688 ALA A N 1
ATOM 5274 C CA . ALA A 1 688 ? -17.344 -30.969 15.641 1 97.94 688 ALA A CA 1
ATOM 5275 C C . ALA A 1 688 ? -18.828 -30.922 15.328 1 97.94 688 ALA A C 1
ATOM 5277 O O . ALA A 1 688 ? -19.438 -31.953 14.992 1 97.94 688 ALA A O 1
ATOM 5278 N N . GLU A 1 689 ? -19.391 -29.734 15.523 1 98.31 689 GLU A N 1
ATOM 5279 C CA . GLU A 1 689 ? -20.734 -29.438 15.047 1 98.31 689 GLU A CA 1
ATOM 5280 C C . GLU A 1 689 ? -20.703 -28.703 13.711 1 98.31 689 GLU A C 1
ATOM 5282 O O . GLU A 1 689 ? -19.75 -27.969 13.43 1 98.31 689 GLU A O 1
ATOM 5287 N N . TRP A 1 690 ? -21.578 -28.984 12.883 1 98.25 690 TRP A N 1
ATOM 5288 C CA . TRP A 1 690 ? -21.609 -28.328 11.586 1 98.25 690 TRP A CA 1
ATOM 5289 C C . TRP A 1 690 ? -23.031 -27.859 11.25 1 98.25 690 TRP A C 1
ATOM 5291 O O . TRP A 1 690 ? -24 -28.359 11.797 1 98.25 690 TRP A O 1
ATOM 5301 N N . ARG A 1 691 ? -23.125 -26.812 10.445 1 98.19 691 ARG A N 1
ATOM 5302 C CA . ARG A 1 691 ? -24.359 -26.266 9.883 1 98.19 691 ARG A CA 1
ATOM 5303 C C . ARG A 1 691 ? -24.266 -26.172 8.359 1 98.19 691 ARG A C 1
ATOM 5305 O O . ARG A 1 691 ? -23.188 -26.016 7.809 1 98.19 691 ARG A O 1
ATOM 5312 N N . PHE A 1 692 ? -25.406 -26.312 7.758 1 97.12 692 PHE A N 1
ATOM 5313 C CA . PHE A 1 692 ? -25.453 -26.328 6.301 1 97.12 692 PHE A CA 1
ATOM 5314 C C . PHE A 1 692 ? -26.656 -25.562 5.789 1 97.12 692 PHE A C 1
ATOM 5316 O O . PHE A 1 692 ? -27.766 -25.672 6.336 1 97.12 692 PHE A O 1
ATOM 5323 N N . GLN A 1 693 ? -26.391 -24.688 4.855 1 94.62 693 GLN A N 1
ATOM 5324 C CA . GLN A 1 693 ? -27.438 -24 4.121 1 94.62 693 GLN A CA 1
ATOM 5325 C C . GLN A 1 693 ? -27.125 -23.938 2.631 1 94.62 693 GLN A C 1
ATOM 5327 O O . GLN A 1 693 ? -25.969 -23.688 2.244 1 94.62 693 GLN A O 1
ATOM 5332 N N . TRP A 1 694 ? -28.047 -24.203 1.784 1 94 694 TRP A N 1
ATOM 5333 C CA . TRP A 1 694 ? -27.906 -24.141 0.334 1 94 694 TRP A CA 1
ATOM 5334 C C . TRP A 1 694 ? -29.188 -23.656 -0.323 1 94 694 TRP A C 1
ATOM 5336 O O . TRP A 1 694 ? -30.281 -23.938 0.164 1 94 694 TRP A O 1
ATOM 5346 N N . GLY A 1 695 ? -29.047 -22.938 -1.402 1 91.62 695 GLY A N 1
ATOM 5347 C CA . GLY A 1 695 ? -30.188 -22.594 -2.236 1 91.62 695 GLY A CA 1
ATOM 5348 C C . GLY A 1 695 ? -30.734 -21.203 -1.97 1 91.62 695 GLY A C 1
ATOM 5349 O O . GLY A 1 695 ? -31.656 -20.75 -2.643 1 91.62 695 GLY A O 1
ATOM 5350 N N . ALA A 1 696 ? -30.125 -20.562 -1.041 1 86.62 696 ALA A N 1
ATOM 5351 C CA . ALA A 1 696 ? -30.594 -19.219 -0.716 1 86.62 696 ALA A CA 1
ATOM 5352 C C . ALA A 1 696 ? -30.203 -18.219 -1.805 1 86.62 696 ALA A C 1
ATOM 5354 O O . ALA A 1 696 ? -30.906 -17.219 -2.012 1 86.62 696 ALA A O 1
ATOM 5355 N N . LEU A 1 697 ? -29.141 -18.438 -2.5 1 85.56 697 LEU A N 1
ATOM 5356 C CA . LEU A 1 697 ? -28.656 -17.531 -3.523 1 85.56 697 LEU A CA 1
ATOM 5357 C C . LEU A 1 697 ? -28.922 -18.078 -4.922 1 85.56 697 LEU A C 1
ATOM 5359 O O . LEU A 1 697 ? -28.844 -19.281 -5.145 1 85.56 697 LEU A O 1
ATOM 5363 N N . ALA A 1 698 ? -29.125 -17.141 -5.82 1 82.94 698 ALA A N 1
ATOM 5364 C CA . ALA A 1 698 ? -29.438 -17.5 -7.199 1 82.94 698 ALA A CA 1
ATOM 5365 C C . ALA A 1 698 ? -28.281 -18.297 -7.824 1 82.94 698 ALA A C 1
ATOM 5367 O O . ALA A 1 698 ? -28.516 -19.25 -8.578 1 82.94 698 ALA A O 1
ATOM 5368 N N . TRP A 1 699 ? -27.094 -17.922 -7.504 1 87.88 699 TRP A N 1
ATOM 5369 C CA . TRP A 1 699 ? -25.953 -18.594 -8.125 1 87.88 699 TRP A CA 1
ATOM 5370 C C . TRP A 1 699 ? -25.859 -20.047 -7.672 1 87.88 699 TRP A C 1
ATOM 5372 O O . TRP A 1 699 ? -25.438 -20.922 -8.438 1 87.88 699 TRP A O 1
ATOM 5382 N N . GLU A 1 700 ? -26.297 -20.328 -6.441 1 87.69 700 GLU A N 1
ATOM 5383 C CA . GLU A 1 700 ? -26.281 -21.703 -5.941 1 87.69 700 GLU A CA 1
ATOM 5384 C C . GLU A 1 700 ? -27.25 -22.578 -6.738 1 87.69 700 GLU A C 1
ATOM 5386 O O . GLU A 1 700 ? -26.891 -23.703 -7.129 1 87.69 700 GLU A O 1
ATOM 5391 N N . ARG A 1 701 ? -28.344 -21.984 -7.043 1 83.88 701 ARG A N 1
ATOM 5392 C CA . ARG A 1 701 ? -29.375 -22.719 -7.754 1 83.88 701 ARG A CA 1
ATOM 5393 C C . ARG A 1 701 ? -28.984 -22.953 -9.211 1 83.88 701 ARG A C 1
ATOM 5395 O O . ARG A 1 701 ? -29.359 -23.953 -9.812 1 83.88 701 ARG A O 1
ATOM 5402 N N . ALA A 1 702 ? -28.203 -22.031 -9.656 1 78.94 702 ALA A N 1
ATOM 5403 C CA . ALA A 1 702 ? -27.766 -22.125 -11.047 1 78.94 702 ALA A CA 1
ATOM 5404 C C . ALA A 1 702 ? -26.672 -23.172 -11.211 1 78.94 702 ALA A C 1
ATOM 5406 O O . ALA A 1 702 ? -26.484 -23.719 -12.297 1 78.94 702 ALA A O 1
ATOM 5407 N N . HIS A 1 703 ? -26.016 -23.453 -10.125 1 77.5 703 HIS A N 1
ATOM 5408 C CA . HIS A 1 703 ? -24.859 -24.328 -10.234 1 77.5 703 HIS A CA 1
ATOM 5409 C C . HIS A 1 703 ? -25.078 -25.625 -9.469 1 77.5 703 HIS A C 1
ATOM 5411 O O . HIS A 1 703 ? -24.156 -26.453 -9.336 1 77.5 703 HIS A O 1
ATOM 5417 N N . GLY A 1 704 ? -26.266 -25.828 -8.922 1 78.38 704 GLY A N 1
ATOM 5418 C CA . GLY A 1 704 ? -26.609 -27.047 -8.219 1 78.38 704 GLY A CA 1
ATOM 5419 C C . GLY A 1 704 ? -27.922 -27.656 -8.664 1 78.38 704 GLY A C 1
ATOM 5420 O O . GLY A 1 704 ? -28.75 -26.969 -9.266 1 78.38 704 GLY A O 1
ATOM 5421 N N . ASP A 1 705 ? -28.016 -28.938 -8.438 1 84.81 705 ASP A N 1
ATOM 5422 C CA . ASP A 1 705 ? -29.297 -29.594 -8.648 1 84.81 705 ASP A CA 1
ATOM 5423 C C . ASP A 1 705 ? -30.188 -29.469 -7.414 1 84.81 705 ASP A C 1
ATOM 5425 O O . ASP A 1 705 ? -29.734 -29.672 -6.285 1 84.81 705 ASP A O 1
ATOM 5429 N N . PRO A 1 706 ? -31.422 -29.031 -7.598 1 88.5 706 PRO A N 1
ATOM 5430 C CA . PRO A 1 706 ? -32.312 -28.922 -6.441 1 88.5 706 PRO A CA 1
ATOM 5431 C C . PRO A 1 706 ? -32.562 -30.25 -5.746 1 88.5 706 PRO A C 1
ATOM 5433 O O . PRO A 1 706 ? -32.531 -31.297 -6.391 1 88.5 706 PRO A O 1
ATOM 5436 N N . PRO A 1 707 ? -32.812 -30.172 -4.449 1 90.69 707 PRO A N 1
ATOM 5437 C CA . PRO A 1 707 ? -33.219 -31.375 -3.73 1 90.69 707 PRO A CA 1
ATOM 5438 C C . PRO A 1 707 ? -34.625 -31.859 -4.078 1 90.69 707 PRO A C 1
ATOM 5440 O O . PRO A 1 707 ? -35.406 -31.078 -4.602 1 90.69 707 PRO A O 1
ATOM 5443 N N . PRO A 1 708 ? -34.844 -33.188 -3.791 1 87.62 708 PRO A N 1
ATOM 5444 C CA . PRO A 1 708 ? -36.219 -33.625 -3.9 1 87.62 708 PRO A CA 1
ATOM 5445 C C . PRO A 1 708 ? -37.156 -32.938 -2.889 1 87.62 708 PRO A C 1
ATOM 5447 O O . PRO A 1 708 ? -36.656 -32.438 -1.86 1 87.62 708 PRO A O 1
ATOM 5450 N N . ARG A 1 709 ? -38.438 -32.812 -3.232 1 83.38 709 ARG A N 1
ATOM 5451 C CA . ARG A 1 709 ? -39.406 -32.156 -2.371 1 83.38 709 ARG A CA 1
ATOM 5452 C C . ARG A 1 709 ? -39.438 -32.781 -0.983 1 83.38 709 ARG A C 1
ATOM 5454 O O . ARG A 1 709 ? -39.594 -32.062 0.019 1 83.38 709 ARG A O 1
ATOM 5461 N N . GLU A 1 710 ? -39.438 -34.094 -0.974 1 83.44 710 GLU A N 1
ATOM 5462 C CA . GLU A 1 710 ? -39.344 -34.812 0.296 1 83.44 710 GLU A CA 1
ATOM 5463 C C . GLU A 1 710 ? -37.938 -35.375 0.511 1 83.44 710 GLU A C 1
ATOM 5465 O O . GLU A 1 710 ? -37.469 -36.188 -0.274 1 83.44 710 GLU A O 1
ATOM 5470 N N . LEU A 1 711 ? -37.219 -34.719 1.396 1 89.38 711 LEU A N 1
ATOM 5471 C CA . LEU A 1 711 ? -35.844 -35.125 1.702 1 89.38 711 LEU A CA 1
ATOM 5472 C C . LEU A 1 711 ? -35.75 -35.625 3.148 1 89.38 711 LEU A C 1
ATOM 5474 O O . LEU A 1 711 ? -35.969 -34.844 4.078 1 89.38 711 LEU A O 1
ATOM 5478 N N . SER A 1 712 ? -35.562 -36.938 3.352 1 89.31 712 SER A N 1
ATOM 5479 C CA . SER A 1 712 ? -35.5 -37.5 4.711 1 89.31 712 SER A CA 1
ATOM 5480 C C . SER A 1 712 ? -34.094 -37.938 5.059 1 89.31 712 SER A C 1
ATOM 5482 O O . SER A 1 712 ? -33.781 -38.156 6.23 1 89.31 712 SER A O 1
ATOM 5484 N N . ARG A 1 713 ? -33.281 -38.125 4.066 1 93.56 713 ARG A N 1
ATOM 5485 C CA . ARG A 1 713 ? -31.906 -38.531 4.258 1 93.56 713 ARG A CA 1
ATOM 5486 C C . ARG A 1 713 ? -30.969 -37.781 3.318 1 93.56 713 ARG A C 1
ATOM 5488 O O . ARG A 1 713 ? -31.391 -37.344 2.252 1 93.56 713 ARG A O 1
ATOM 5495 N N . VAL A 1 714 ? -29.797 -37.688 3.768 1 96.19 714 VAL A N 1
ATOM 5496 C CA . VAL A 1 714 ? -28.75 -37.094 2.934 1 96.19 714 VAL A CA 1
ATOM 5497 C C . VAL A 1 714 ? -27.484 -37.938 2.992 1 96.19 714 VAL A C 1
ATOM 5499 O O . VAL A 1 714 ? -27.344 -38.781 3.875 1 96.19 714 VAL A O 1
ATOM 5502 N N . TRP A 1 715 ? -26.703 -37.844 2.014 1 97.12 715 TRP A N 1
ATOM 5503 C CA . TRP A 1 715 ? -25.344 -38.344 2.066 1 97.12 715 TRP A CA 1
ATOM 5504 C C . TRP A 1 715 ? -24.391 -37.312 2.701 1 97.12 715 TRP A C 1
ATOM 5506 O O . TRP A 1 715 ? -24.469 -36.125 2.393 1 97.12 715 TRP A O 1
ATOM 5516 N N . LEU A 1 716 ? -23.562 -37.75 3.621 1 98.06 716 LEU A N 1
ATOM 5517 C CA . LEU A 1 716 ? -22.516 -36.938 4.223 1 98.06 716 LEU A CA 1
ATOM 5518 C C . LEU A 1 716 ? -21.141 -37.438 3.807 1 98.06 716 LEU A C 1
ATOM 5520 O O . LEU A 1 716 ? -20.859 -38.656 3.869 1 98.06 716 LEU A O 1
ATOM 5524 N N . ARG A 1 717 ? -20.328 -36.625 3.289 1 98.12 717 ARG A N 1
ATOM 5525 C CA . ARG A 1 717 ? -18.906 -36.875 3.207 1 98.12 717 ARG A CA 1
ATOM 5526 C C . ARG A 1 717 ? -18.141 -36.219 4.348 1 98.12 717 ARG A C 1
ATOM 5528 O O . ARG A 1 717 ? -18.203 -35 4.496 1 98.12 717 ARG A O 1
ATOM 5535 N N . LEU A 1 718 ? -17.516 -37 5.145 1 98.25 718 LEU A N 1
ATOM 5536 C CA . LEU A 1 718 ? -16.766 -36.5 6.293 1 98.25 718 LEU A CA 1
ATOM 5537 C C . LEU A 1 718 ? -15.266 -36.719 6.066 1 98.25 718 LEU A C 1
ATOM 5539 O O . LEU A 1 718 ? -14.828 -37.781 5.637 1 98.25 718 LEU A O 1
ATOM 5543 N N . THR A 1 719 ? -14.508 -35.656 6.266 1 98.19 719 THR A N 1
ATOM 5544 C CA . THR A 1 719 ? -13.07 -35.688 6.039 1 98.19 719 THR A CA 1
ATOM 5545 C C . THR A 1 719 ? -12.32 -35.125 7.254 1 98.19 719 THR A C 1
ATOM 5547 O O . THR A 1 719 ? -12.742 -34.156 7.855 1 98.19 719 THR A O 1
ATOM 5550 N N . ASP A 1 720 ? -11.25 -35.781 7.699 1 98.19 720 ASP A N 1
ATOM 5551 C CA . ASP A 1 720 ? -10.445 -35.281 8.812 1 98.19 720 ASP A CA 1
ATOM 5552 C C . ASP A 1 720 ? -9.211 -34.531 8.305 1 98.19 720 ASP A C 1
ATOM 5554 O O . ASP A 1 720 ? -9.023 -34.406 7.094 1 98.19 720 ASP A O 1
ATOM 5558 N N . ASP A 1 721 ? -8.359 -33.969 9.219 1 98.12 721 ASP A N 1
ATOM 5559 C CA . ASP A 1 721 ? -7.242 -33.094 8.875 1 98.12 721 ASP A CA 1
ATOM 5560 C C . ASP A 1 721 ? -6.094 -33.906 8.258 1 98.12 721 ASP A C 1
ATOM 5562 O O . ASP A 1 721 ? -5.145 -33.344 7.734 1 98.12 721 ASP A O 1
ATOM 5566 N N . SER A 1 722 ? -6.129 -35.25 8.227 1 96.69 722 SER A N 1
ATOM 5567 C CA . SER A 1 722 ? -5.156 -36.094 7.547 1 96.69 722 SER A CA 1
ATOM 5568 C C . SER A 1 722 ? -5.617 -36.438 6.133 1 96.69 722 SER A C 1
ATOM 5570 O O . SER A 1 722 ? -4.871 -37.062 5.367 1 96.69 722 SER A O 1
ATOM 5572 N N . GLY A 1 723 ? -6.809 -36.062 5.758 1 96.62 723 GLY A N 1
ATOM 5573 C CA . GLY A 1 723 ? -7.352 -36.312 4.434 1 96.62 723 GLY A CA 1
ATOM 5574 C C . GLY A 1 723 ? -8.117 -37.594 4.34 1 96.62 723 GLY A C 1
ATOM 5575 O O . GLY A 1 723 ? -8.5 -38.031 3.248 1 96.62 723 GLY A O 1
ATOM 5576 N N . ASN A 1 724 ? -8.336 -38.281 5.492 1 96.5 724 ASN A N 1
ATOM 5577 C CA . ASN A 1 724 ? -9.211 -39.469 5.484 1 96.5 724 ASN A CA 1
ATOM 5578 C C . ASN A 1 724 ? -10.672 -39.062 5.316 1 96.5 724 ASN A C 1
ATOM 5580 O O . ASN A 1 724 ? -11.164 -38.188 6.012 1 96.5 724 ASN A O 1
ATOM 5584 N N . SER A 1 725 ? -11.328 -39.719 4.34 1 96.19 725 SER A N 1
ATOM 5585 C CA . SER A 1 725 ? -12.703 -39.375 4.047 1 96.19 725 SER A CA 1
ATOM 5586 C C . SER A 1 725 ? -13.602 -40.594 3.973 1 96.19 725 SER A C 1
ATOM 5588 O O . SER A 1 725 ? -13.156 -41.656 3.562 1 96.19 725 SER A O 1
ATOM 5590 N N . ALA A 1 726 ? -14.82 -40.438 4.395 1 95.38 726 ALA A N 1
ATOM 5591 C CA . ALA A 1 726 ? -15.852 -41.438 4.242 1 95.38 726 ALA A CA 1
ATOM 5592 C C . ALA A 1 726 ? -17.203 -40.812 3.879 1 95.38 726 ALA A C 1
ATOM 5594 O O . ALA A 1 726 ? -17.453 -39.656 4.203 1 95.38 726 ALA A O 1
ATOM 5595 N N . VAL A 1 727 ? -17.953 -41.562 3.133 1 96.94 727 VAL A N 1
ATOM 5596 C CA . VAL A 1 727 ? -19.312 -41.188 2.793 1 96.94 727 VAL A CA 1
ATOM 5597 C C . VAL A 1 727 ? -20.297 -42.062 3.543 1 96.94 727 VAL A C 1
ATOM 5599 O O . VAL A 1 727 ? -20.125 -43.281 3.611 1 96.94 727 VAL A O 1
ATOM 5602 N N . LEU A 1 728 ? -21.312 -41.469 4.152 1 96 728 LEU A N 1
ATOM 5603 C CA . LEU A 1 728 ? -22.359 -42.219 4.824 1 96 728 LEU A CA 1
ATOM 5604 C C . LEU A 1 728 ? -23.719 -41.562 4.609 1 96 728 LEU A C 1
ATOM 5606 O O . LEU A 1 728 ? -23.797 -40.375 4.238 1 96 728 LEU A O 1
ATOM 5610 N N . GLN A 1 729 ? -24.688 -42.344 4.762 1 96 729 GLN A N 1
ATOM 5611 C CA . GLN A 1 729 ? -26.047 -41.812 4.738 1 96 729 GLN A CA 1
ATOM 5612 C C . GLN A 1 729 ? -26.547 -41.5 6.148 1 96 729 GLN A C 1
ATOM 5614 O O . GLN A 1 729 ? -26.297 -42.281 7.082 1 96 729 GLN A O 1
ATOM 5619 N N . ALA A 1 730 ? -27.125 -40.375 6.223 1 94.62 730 ALA A N 1
ATOM 5620 C CA . ALA A 1 730 ? -27.656 -39.969 7.52 1 94.62 730 ALA A CA 1
ATOM 5621 C C . ALA A 1 730 ? -29.078 -39.438 7.391 1 94.62 730 ALA A C 1
ATOM 5623 O O . ALA A 1 730 ? -29.406 -38.719 6.434 1 94.62 730 ALA A O 1
ATOM 5624 N N . GLY A 1 731 ? -29.969 -39.844 8.281 1 91.75 731 GLY A N 1
ATOM 5625 C CA . GLY A 1 731 ? -31.312 -39.312 8.414 1 91.75 731 GLY A CA 1
ATOM 5626 C C . GLY A 1 731 ? -31.547 -38.594 9.719 1 91.75 731 GLY A C 1
ATOM 5627 O O . GLY A 1 731 ? -30.797 -38.781 10.688 1 91.75 731 GLY A O 1
ATOM 5628 N N . ALA A 1 732 ? -32.5 -37.594 9.672 1 80.5 732 ALA A N 1
ATOM 5629 C CA . ALA A 1 732 ? -32.781 -36.875 10.906 1 80.5 732 ALA A CA 1
ATOM 5630 C C . ALA A 1 732 ? -33.344 -37.812 11.977 1 80.5 732 ALA A C 1
ATOM 5632 O O . ALA A 1 732 ? -34.094 -38.719 11.672 1 80.5 732 ALA A O 1
ATOM 5633 N N . PRO A 1 733 ? -32.75 -37.656 13.195 1 71.38 733 PRO A N 1
ATOM 5634 C CA . PRO A 1 733 ? -33.375 -38.469 14.242 1 71.38 733 PRO A CA 1
ATOM 5635 C C . PRO A 1 733 ? -34.875 -38.188 14.414 1 71.38 733 PRO A C 1
ATOM 5637 O O . PRO A 1 733 ? -35.312 -37.062 14.148 1 71.38 733 PRO A O 1
ATOM 5640 N N . PRO A 1 734 ? -35.656 -39.188 14.586 1 60.69 734 PRO A N 1
ATOM 5641 C CA . PRO A 1 734 ? -37.062 -38.938 14.82 1 60.69 734 PRO A CA 1
ATOM 5642 C C . PRO A 1 734 ? -37.312 -37.875 15.906 1 60.69 734 PRO A C 1
ATOM 5644 O O . PRO A 1 734 ? -36.5 -37.75 16.844 1 60.69 734 PRO A O 1
ATOM 5647 N N . ALA A 1 735 ? -38.094 -36.906 15.492 1 47.94 735 ALA A N 1
ATOM 5648 C CA . ALA A 1 735 ? -38.438 -35.938 16.516 1 47.94 735 ALA A CA 1
ATOM 5649 C C . ALA A 1 735 ? -38.781 -36.625 17.844 1 47.94 735 ALA A C 1
ATOM 5651 O O . ALA A 1 735 ? -39.438 -37.656 17.859 1 47.94 735 ALA A O 1
ATOM 5652 N N . ALA A 1 736 ? -37.969 -36.406 18.969 1 36.19 736 ALA A N 1
ATOM 5653 C CA . ALA A 1 736 ? -38.406 -36.969 20.25 1 36.19 736 ALA A CA 1
ATOM 5654 C C . ALA A 1 736 ? -39.938 -36.938 20.359 1 36.19 736 ALA A C 1
ATOM 5656 O O . ALA A 1 736 ? -40.531 -35.844 20.219 1 36.19 736 ALA A O 1
ATOM 5657 N N . GLN A 1 737 ? -40.531 -38.125 20.109 1 30.08 737 GLN A N 1
ATOM 5658 C CA . GLN A 1 737 ? -41.875 -38.094 20.672 1 30.08 737 GLN A CA 1
ATOM 5659 C C . GLN A 1 737 ? -41.875 -37.656 22.125 1 30.08 737 GLN A C 1
ATOM 5661 O O . GLN A 1 737 ? -41.031 -38.094 22.922 1 30.08 737 GLN A O 1
ATOM 5666 N N . MET B 1 1 ? -25.188 -22 69.438 1 23.72 1 MET B N 1
ATOM 5667 C CA . MET B 1 1 ? -25.516 -20.578 69.5 1 23.72 1 MET B CA 1
ATOM 5668 C C . MET B 1 1 ? -24.656 -19.766 68.562 1 23.72 1 MET B C 1
ATOM 5670 O O . MET B 1 1 ? -23.484 -19.531 68.812 1 23.72 1 MET B O 1
ATOM 5674 N N . LEU B 1 2 ? -24.766 -20 67.25 1 24.94 2 LEU B N 1
ATOM 5675 C CA . LEU B 1 2 ? -23.891 -19.828 66.125 1 24.94 2 LEU B CA 1
ATOM 5676 C C . LEU B 1 2 ? -23.797 -18.344 65.75 1 24.94 2 LEU B C 1
ATOM 5678 O O . LEU B 1 2 ? -24.812 -17.734 65.375 1 24.94 2 LEU B O 1
ATOM 5682 N N . PRO B 1 3 ? -22.953 -17.609 66.5 1 25.66 3 PRO B N 1
ATOM 5683 C CA . PRO B 1 3 ? -23.047 -16.156 66.5 1 25.66 3 PRO B CA 1
ATOM 5684 C C . PRO B 1 3 ? -22.859 -15.508 65.125 1 25.66 3 PRO B C 1
ATOM 5686 O O . PRO B 1 3 ? -22 -15.93 64.375 1 25.66 3 PRO B O 1
ATOM 5689 N N . THR B 1 4 ? -23.984 -15.164 64.562 1 26.08 4 THR B N 1
ATOM 5690 C CA . THR B 1 4 ? -24.188 -14.703 63.188 1 26.08 4 THR B CA 1
ATOM 5691 C C . THR B 1 4 ? -23.484 -13.367 62.938 1 26.08 4 THR B C 1
ATOM 5693 O O . THR B 1 4 ? -23.75 -12.391 63.656 1 26.08 4 THR B O 1
ATOM 5696 N N . VAL B 1 5 ? -22.203 -13.516 62.562 1 26.47 5 VAL B N 1
ATOM 5697 C CA . VAL B 1 5 ? -21.25 -12.43 62.375 1 26.47 5 VAL B CA 1
ATOM 5698 C C . VAL B 1 5 ? -21.859 -11.344 61.5 1 26.47 5 VAL B C 1
ATOM 5700 O O . VAL B 1 5 ? -22.344 -11.633 60.406 1 26.47 5 VAL B O 1
ATOM 5703 N N . ALA B 1 6 ? -22.25 -10.188 62.094 1 24.11 6 ALA B N 1
ATOM 5704 C CA . ALA B 1 6 ? -22.938 -8.953 61.688 1 24.11 6 ALA B CA 1
ATOM 5705 C C . ALA B 1 6 ? -22.125 -8.219 60.625 1 24.11 6 ALA B C 1
ATOM 5707 O O . ALA B 1 6 ? -21.094 -7.617 60.938 1 24.11 6 ALA B O 1
ATOM 5708 N N . ILE B 1 7 ? -21.891 -8.82 59.469 1 25.17 7 ILE B N 1
ATOM 5709 C CA . ILE B 1 7 ? -21 -8.172 58.5 1 25.17 7 ILE B CA 1
ATOM 5710 C C . ILE B 1 7 ? -21.562 -6.816 58.094 1 25.17 7 ILE B C 1
ATOM 5712 O O . ILE B 1 7 ? -22.641 -6.742 57.469 1 25.17 7 ILE B O 1
ATOM 5716 N N . ALA B 1 8 ? -21.516 -5.848 59 1 22.34 8 ALA B N 1
ATOM 5717 C CA . ALA B 1 8 ? -22.078 -4.52 58.75 1 22.34 8 ALA B CA 1
ATOM 5718 C C . ALA B 1 8 ? -21.438 -3.871 57.531 1 22.34 8 ALA B C 1
ATOM 5720 O O . ALA B 1 8 ? -20.281 -3.443 57.594 1 22.34 8 ALA B O 1
ATOM 5721 N N . ALA B 1 9 ? -21.5 -4.461 56.375 1 24.2 9 ALA B N 1
ATOM 5722 C CA . ALA B 1 9 ? -20.812 -3.844 55.25 1 24.2 9 ALA B CA 1
ATOM 5723 C C . ALA B 1 9 ? -21.312 -2.424 55 1 24.2 9 ALA B C 1
ATOM 5725 O O . ALA B 1 9 ? -22.5 -2.215 54.75 1 24.2 9 ALA B O 1
ATOM 5726 N N . ALA B 1 10 ? -20.828 -1.522 55.75 1 22.05 10 ALA B N 1
ATOM 5727 C CA . ALA B 1 10 ? -21.203 -0.125 55.531 1 22.05 10 ALA B CA 1
ATOM 5728 C C . ALA B 1 10 ? -21.062 0.265 54.062 1 22.05 10 ALA B C 1
ATOM 5730 O O . ALA B 1 10 ? -19.984 0.083 53.469 1 22.05 10 ALA B O 1
ATOM 5731 N N . ALA B 1 11 ? -22.078 0.187 53.344 1 22.22 11 ALA B N 1
ATOM 5732 C CA . ALA B 1 11 ? -22.234 0.66 51.969 1 22.22 11 ALA B CA 1
ATOM 5733 C C . ALA B 1 11 ? -21.891 2.141 51.875 1 22.22 11 ALA B C 1
ATOM 5735 O O . ALA B 1 11 ? -22.625 2.996 52.375 1 22.22 11 ALA B O 1
ATOM 5736 N N . ALA B 1 12 ? -20.625 2.496 52.188 1 22.78 12 ALA B N 1
ATOM 5737 C CA . ALA B 1 12 ? -20.375 3.922 52 1 22.78 12 ALA B CA 1
ATOM 5738 C C . ALA B 1 12 ? -20.891 4.379 50.625 1 22.78 12 ALA B C 1
ATOM 5740 O O . ALA B 1 12 ? -20.547 3.771 49.594 1 22.78 12 ALA B O 1
ATOM 5741 N N . THR B 1 13 ? -21.969 4.996 50.656 1 23.62 13 THR B N 1
ATOM 5742 C CA . THR B 1 13 ? -22.625 5.691 49.531 1 23.62 13 THR B CA 1
ATOM 5743 C C . THR B 1 13 ? -21.625 6.57 48.781 1 23.62 13 THR B C 1
ATOM 5745 O O . THR B 1 13 ? -20.906 7.352 49.406 1 23.62 13 THR B O 1
ATOM 5748 N N . ALA B 1 14 ? -21.016 6.039 47.844 1 25.91 14 ALA B N 1
ATOM 5749 C CA . ALA B 1 14 ? -20.172 6.816 46.906 1 25.91 14 ALA B CA 1
ATOM 5750 C C . ALA B 1 14 ? -20.797 8.18 46.625 1 25.91 14 ALA B C 1
ATOM 5752 O O . ALA B 1 14 ? -21.906 8.258 46.062 1 25.91 14 ALA B O 1
ATOM 5753 N N . ALA B 1 15 ? -20.656 9.227 47.438 1 24.59 15 ALA B N 1
ATOM 5754 C CA . ALA B 1 15 ? -21.031 10.617 47.219 1 24.59 15 ALA B CA 1
ATOM 5755 C C . ALA B 1 15 ? -20.844 10.984 45.75 1 24.59 15 ALA B C 1
ATOM 5757 O O . ALA B 1 15 ? -19.828 10.625 45.125 1 24.59 15 ALA B O 1
ATOM 5758 N N . GLY B 1 16 ? -21.938 11.25 45.031 1 27.94 16 GLY B N 1
ATOM 5759 C CA . GLY B 1 16 ? -22.156 11.82 43.719 1 27.94 16 GLY B CA 1
ATOM 5760 C C . GLY B 1 16 ? -21.297 13.047 43.438 1 27.94 16 GLY B C 1
ATOM 5761 O O . GLY B 1 16 ? -21.422 14.055 44.156 1 27.94 16 GLY B O 1
ATOM 5762 N N . SER B 1 17 ? -19.984 12.953 43.25 1 29.22 17 SER B N 1
ATOM 5763 C CA . SER B 1 17 ? -19.109 14.07 42.906 1 29.22 17 SER B CA 1
ATOM 5764 C C . SER B 1 17 ? -19.875 15.141 42.125 1 29.22 17 SER B C 1
ATOM 5766 O O . SER B 1 17 ? -20.906 14.867 41.531 1 29.22 17 SER B O 1
ATOM 5768 N N . CYS B 1 18 ? -19.688 16.453 42.375 1 30.08 18 CYS B N 1
ATOM 5769 C CA . CYS B 1 18 ? -20.141 17.734 41.844 1 30.08 18 CYS B CA 1
ATOM 5770 C C . CYS B 1 18 ? -20.234 17.672 40.312 1 30.08 18 CYS B C 1
ATOM 5772 O O . CYS B 1 18 ? -19.5 16.922 39.688 1 30.08 18 CYS B O 1
ATOM 5774 N N . GLY B 1 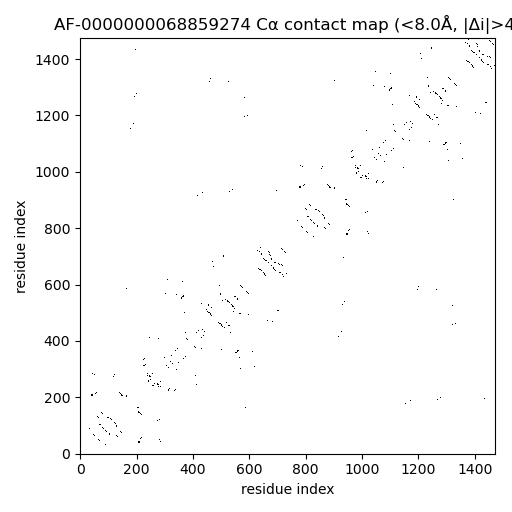19 ? -21.297 18.203 39.688 1 33.34 19 GLY B N 1
ATOM 5775 C CA . GLY B 1 19 ? -21.781 18.406 38.344 1 33.34 19 GLY B CA 1
ATOM 5776 C C . GLY B 1 19 ? -20.719 18.969 37.406 1 33.34 19 GLY B C 1
ATOM 5777 O O . GLY B 1 19 ? -20.688 20.188 37.188 1 33.34 19 GLY B O 1
ATOM 5778 N N . ALA B 1 20 ? -19.469 18.828 37.531 1 38.53 20 ALA B N 1
ATOM 5779 C CA . ALA B 1 20 ? -18.547 19.281 36.5 1 38.53 20 ALA B CA 1
ATOM 5780 C C . ALA B 1 20 ? -19.203 19.219 35.125 1 38.53 20 ALA B C 1
ATOM 5782 O O . ALA B 1 20 ? -19.766 18.188 34.75 1 38.53 20 ALA B O 1
ATOM 5783 N N . THR B 1 21 ? -19.688 20.359 34.594 1 45.59 21 THR B N 1
ATOM 5784 C CA . THR B 1 21 ? -20.281 20.594 33.281 1 45.59 21 THR B CA 1
ATOM 5785 C C . THR B 1 21 ? -19.688 19.672 32.25 1 45.59 21 THR B C 1
ATOM 5787 O O . THR B 1 21 ? -18.469 19.562 32.125 1 45.59 21 THR B O 1
ATOM 5790 N N . ALA B 1 22 ? -20.312 18.609 31.828 1 59.5 22 ALA B N 1
ATOM 5791 C CA . ALA B 1 22 ? -20.031 17.562 30.859 1 59.5 22 ALA B CA 1
ATOM 5792 C C . ALA B 1 22 ? -19.406 18.156 29.594 1 59.5 22 ALA B C 1
ATOM 5794 O O . ALA B 1 22 ? -19.891 19.156 29.047 1 59.5 22 ALA B O 1
ATOM 5795 N N . SER B 1 23 ? -18.094 17.906 29.297 1 86.12 23 SER B N 1
ATOM 5796 C CA . SER B 1 23 ? -17.438 18.156 28.016 1 86.12 23 SER B CA 1
ATOM 5797 C C . SER B 1 23 ? -18.438 18.047 26.859 1 86.12 23 SER B C 1
ATOM 5799 O O . SER B 1 23 ? -19.203 17.078 26.797 1 86.12 23 SER B O 1
ATOM 5801 N N . PRO B 1 24 ? -18.75 19.25 26.203 1 93.81 24 PRO B N 1
ATOM 5802 C CA . PRO B 1 24 ? -19.656 19.172 25.047 1 93.81 24 PRO B CA 1
ATOM 5803 C C . PRO B 1 24 ? -19.375 17.969 24.156 1 93.81 24 PRO B C 1
ATOM 5805 O O . PRO B 1 24 ? -20.297 17.375 23.609 1 93.81 24 PRO B O 1
ATOM 5808 N N . ILE B 1 25 ? -18.172 17.547 24.141 1 97.94 25 ILE B N 1
ATOM 5809 C CA . ILE B 1 25 ? -17.781 16.438 23.281 1 97.94 25 ILE B CA 1
ATOM 5810 C C . ILE B 1 25 ? -18.297 15.117 23.875 1 97.94 25 ILE B C 1
ATOM 5812 O O . ILE B 1 25 ? -18.812 14.266 23.141 1 97.94 25 ILE B O 1
ATOM 5816 N N . VAL B 1 26 ? -18.125 14.875 25.188 1 97.94 26 VAL B N 1
ATOM 5817 C CA . VAL B 1 26 ? -18.609 13.664 25.844 1 97.94 26 VAL B CA 1
ATOM 5818 C C . VAL B 1 26 ? -20.125 13.555 25.703 1 97.94 26 VAL B C 1
ATOM 5820 O O . VAL B 1 26 ? -20.641 12.492 25.359 1 97.94 26 VAL B O 1
ATOM 5823 N N . ALA B 1 27 ? -20.797 14.742 25.938 1 97.44 27 ALA B N 1
ATOM 5824 C CA . ALA B 1 27 ? -22.25 14.758 25.797 1 97.44 27 ALA B CA 1
ATOM 5825 C C . ALA B 1 27 ? -22.672 14.438 24.359 1 97.44 27 ALA B C 1
ATOM 5827 O O . ALA B 1 27 ? -23.625 13.672 24.141 1 97.44 27 ALA B O 1
ATOM 5828 N N . GLU B 1 28 ? -22.031 15.039 23.391 1 98 28 GLU B N 1
ATOM 5829 C CA . GLU B 1 28 ? -22.312 14.844 21.969 1 98 28 GLU B CA 1
ATOM 5830 C C . GLU B 1 28 ? -22.188 13.375 21.594 1 98 28 GLU B C 1
ATOM 5832 O O . GLU B 1 28 ? -23.016 12.844 20.844 1 98 28 GLU B O 1
ATOM 5837 N N . ASN B 1 29 ? -21.219 12.641 22.109 1 97.62 29 ASN B N 1
ATOM 5838 C CA . ASN B 1 29 ? -20.938 11.273 21.688 1 97.62 29 ASN B CA 1
ATOM 5839 C C . ASN B 1 29 ? -21.797 10.266 22.453 1 97.62 29 ASN B C 1
ATOM 5841 O O . ASN B 1 29 ? -21.672 9.055 22.266 1 97.62 29 ASN B O 1
ATOM 5845 N N . GLN B 1 30 ? -22.656 10.766 23.297 1 97.31 30 GLN B N 1
ATOM 5846 C CA . GLN B 1 30 ? -23.703 9.914 23.875 1 97.31 30 GLN B CA 1
ATOM 5847 C C . GLN B 1 30 ? -24.906 9.805 22.938 1 97.31 30 GLN B C 1
ATOM 5849 O O . GLN B 1 30 ? -25.75 8.938 23.109 1 97.31 30 GLN B O 1
ATOM 5854 N N . LEU B 1 31 ? -24.969 10.727 21.984 1 98.19 31 LEU B N 1
ATOM 5855 C CA . LEU B 1 31 ? -26.047 10.703 21.016 1 98.19 31 LEU B CA 1
ATOM 5856 C C . LEU B 1 31 ? -25.812 9.625 19.953 1 98.19 31 LEU B C 1
ATOM 5858 O O . LEU B 1 31 ? -24.656 9.328 19.625 1 98.19 31 LEU B O 1
ATOM 5862 N N . PRO B 1 32 ? -26.891 9.031 19.438 1 97.75 32 PRO B N 1
ATOM 5863 C CA . PRO B 1 32 ? -26.719 7.926 18.484 1 97.75 32 PRO B CA 1
ATOM 5864 C C . PRO B 1 32 ? -26.172 8.383 17.141 1 97.75 32 PRO B C 1
ATOM 5866 O O . PRO B 1 32 ? -26.609 9.398 16.594 1 97.75 32 PRO B O 1
ATOM 5869 N N . GLY B 1 33 ? -25.156 7.676 16.672 1 98.62 33 GLY B N 1
ATOM 5870 C CA . GLY B 1 33 ? -24.672 7.867 15.305 1 98.62 33 GLY B CA 1
ATOM 5871 C C . GLY B 1 33 ? -25.438 7.051 14.281 1 98.62 33 GLY B C 1
ATOM 5872 O O . GLY B 1 33 ? -26.484 6.465 14.594 1 98.62 33 GLY B O 1
ATOM 5873 N N . VAL B 1 34 ? -25.031 7.164 13.055 1 98.38 34 VAL B N 1
ATOM 5874 C CA . VAL B 1 34 ? -25.516 6.324 11.961 1 98.38 34 VAL B CA 1
ATOM 5875 C C . VAL B 1 34 ? -24.328 5.688 11.242 1 98.38 34 VAL B C 1
ATOM 5877 O O . VAL B 1 34 ? -23.25 6.285 11.156 1 98.38 34 VAL B O 1
ATOM 5880 N N . PRO B 1 35 ? -24.484 4.477 10.703 1 98.06 35 PRO B N 1
ATOM 5881 C CA . PRO B 1 35 ? -23.344 3.777 10.094 1 98.06 35 PRO B CA 1
ATOM 5882 C C . PRO B 1 35 ? -22.875 4.445 8.805 1 98.06 35 PRO B C 1
ATOM 5884 O O . PRO B 1 35 ? -23.625 5.195 8.18 1 98.06 35 PRO B O 1
ATOM 5887 N N . ALA B 1 36 ? -21.672 4.16 8.414 1 98.56 36 ALA B N 1
ATOM 5888 C CA . ALA B 1 36 ? -21.047 4.758 7.246 1 98.56 36 ALA B CA 1
ATOM 5889 C C . ALA B 1 36 ? -21.828 4.438 5.973 1 98.56 36 ALA B C 1
ATOM 5891 O O . ALA B 1 36 ? -21.734 5.168 4.984 1 98.56 36 ALA B O 1
ATOM 5892 N N . THR B 1 37 ? -22.609 3.379 5.883 1 98.25 37 THR B N 1
ATOM 5893 C CA . THR B 1 37 ? -23.438 3.051 4.73 1 98.25 37 THR B CA 1
ATOM 5894 C C . THR B 1 37 ? -24.5 4.125 4.504 1 98.25 37 THR B C 1
ATOM 5896 O O . THR B 1 37 ? -25.109 4.191 3.43 1 98.25 37 THR B O 1
ATOM 5899 N N . GLU B 1 38 ? -24.688 4.984 5.531 1 98.25 38 GLU B N 1
ATOM 5900 C CA . GLU B 1 38 ? -25.703 6.027 5.426 1 98.25 38 GLU B CA 1
ATOM 5901 C C . GLU B 1 38 ? -25.062 7.387 5.145 1 98.25 38 GLU B C 1
ATOM 5903 O O . GLU B 1 38 ? -25.656 8.219 4.438 1 98.25 38 GLU B O 1
ATOM 5908 N N . TRP B 1 39 ? -23.891 7.605 5.73 1 98.75 39 TRP B N 1
ATOM 5909 C CA . TRP B 1 39 ? -23.406 8.977 5.656 1 98.75 39 TRP B CA 1
ATOM 5910 C C . TRP B 1 39 ? -22.281 9.102 4.637 1 98.75 39 TRP B C 1
ATOM 5912 O O . TRP B 1 39 ? -21.984 10.203 4.164 1 98.75 39 TRP B O 1
ATOM 5922 N N . ASP B 1 40 ? -21.516 8.016 4.305 1 98.69 40 ASP B N 1
ATOM 5923 C CA . ASP B 1 40 ? -20.422 8.055 3.336 1 98.69 40 ASP B CA 1
ATOM 5924 C C . ASP B 1 40 ? -20.953 8.172 1.911 1 98.69 40 ASP B C 1
ATOM 5926 O O . ASP B 1 40 ? -22.172 8.141 1.695 1 98.69 40 ASP B O 1
ATOM 5930 N N . VAL B 1 41 ? -20.156 8.539 0.997 1 98.44 41 VAL B N 1
ATOM 5931 C CA . VAL B 1 41 ? -20.438 8.516 -0.436 1 98.44 41 VAL B CA 1
ATOM 5932 C C . VAL B 1 41 ? -19.312 7.781 -1.17 1 98.44 41 VAL B C 1
ATOM 5934 O O . VAL B 1 41 ? -18.25 7.523 -0.599 1 98.44 41 VAL B O 1
ATOM 5937 N N . ASN B 1 42 ? -19.547 7.367 -2.402 1 97.12 42 ASN B N 1
ATOM 5938 C CA . ASN B 1 42 ? -18.516 6.766 -3.242 1 97.12 42 ASN B CA 1
ATOM 5939 C C . ASN B 1 42 ? -17.594 7.82 -3.84 1 97.12 42 ASN B C 1
ATOM 5941 O O . ASN B 1 42 ? -17.984 8.562 -4.742 1 97.12 42 ASN B O 1
ATOM 5945 N N . GLY B 1 43 ? -16.297 7.848 -3.377 1 95.56 43 GLY B N 1
ATOM 5946 C CA . GLY B 1 43 ? -15.352 8.836 -3.879 1 95.56 43 GLY B CA 1
ATOM 5947 C C . GLY B 1 43 ? -15.805 10.266 -3.658 1 95.56 43 GLY B C 1
ATOM 5948 O O . GLY B 1 43 ? -16.125 10.648 -2.535 1 95.56 43 GLY B O 1
ATOM 5949 N N . ALA B 1 44 ? -15.922 11.031 -4.707 1 94.69 44 ALA B N 1
ATOM 5950 C CA . ALA B 1 44 ? -16.359 12.422 -4.66 1 94.69 44 ALA B CA 1
ATOM 5951 C C . ALA B 1 44 ? -17.891 12.508 -4.699 1 94.69 44 ALA B C 1
ATOM 5953 O O . ALA B 1 44 ? -18.453 13.609 -4.746 1 94.69 44 ALA B O 1
ATOM 5954 N N . GLY B 1 45 ? -18.531 11.359 -4.672 1 95.75 45 GLY B N 1
ATOM 5955 C CA . GLY B 1 45 ? -19.984 11.344 -4.773 1 95.75 45 GLY B CA 1
ATOM 5956 C C . GLY B 1 45 ? -20.469 11.367 -6.207 1 95.75 45 GLY B C 1
ATOM 5957 O O . GLY B 1 45 ? -19.688 11.289 -7.145 1 95.75 45 GLY B O 1
ATOM 5958 N N . SER B 1 46 ? -21.797 11.453 -6.379 1 94.19 46 SER B N 1
ATOM 5959 C CA . SER B 1 46 ? -22.422 11.414 -7.691 1 94.19 46 SER B CA 1
ATOM 5960 C C . SER B 1 46 ? -22.25 12.734 -8.438 1 94.19 46 SER B C 1
ATOM 5962 O O . SER B 1 46 ? -22.469 13.805 -7.871 1 94.19 46 SER B O 1
ATOM 5964 N N . TYR B 1 47 ? -21.906 12.656 -9.664 1 90.06 47 TYR B N 1
ATOM 5965 C CA . TYR B 1 47 ? -21.766 13.859 -10.477 1 90.06 47 TYR B CA 1
ATOM 5966 C C . TYR B 1 47 ? -23.125 14.352 -10.953 1 90.06 47 TYR B C 1
ATOM 5968 O O . TYR B 1 47 ? -23.25 15.445 -11.5 1 90.06 47 TYR B O 1
ATOM 5976 N N . ASP B 1 48 ? -24.141 13.562 -10.641 1 92.88 48 ASP B N 1
ATOM 5977 C CA . ASP B 1 48 ? -25.5 14.023 -10.914 1 92.88 48 ASP B CA 1
ATOM 5978 C C . ASP B 1 48 ? -25.922 15.094 -9.906 1 92.88 48 ASP B C 1
ATOM 5980 O O . ASP B 1 48 ? -26.906 15.805 -10.125 1 92.88 48 ASP B O 1
ATOM 5984 N N . VAL B 1 49 ? -25.203 15.164 -8.844 1 96.5 49 VAL B N 1
ATOM 5985 C CA . VAL B 1 49 ? -25.484 16.188 -7.832 1 96.5 49 VAL B CA 1
ATOM 5986 C C . VAL B 1 49 ? -24.188 16.578 -7.125 1 96.5 49 VAL B C 1
ATOM 5988 O O . VAL B 1 49 ? -23.5 15.727 -6.539 1 96.5 49 VAL B O 1
ATOM 5991 N N . GLN B 1 50 ? -23.766 17.797 -7.238 1 96.81 50 GLN B N 1
ATOM 5992 C CA . GLN B 1 50 ? -22.578 18.359 -6.617 1 96.81 50 GLN B CA 1
ATOM 5993 C C . GLN B 1 50 ? -22.844 19.766 -6.059 1 96.81 50 GLN B C 1
ATOM 5995 O O . GLN B 1 50 ? -23.734 20.469 -6.539 1 96.81 50 GLN B O 1
ATOM 6000 N N . GLY B 1 51 ? -22.094 20.094 -4.973 1 97.81 51 GLY B N 1
ATOM 6001 C CA . GLY B 1 51 ? -22.297 21.422 -4.406 1 97.81 51 GLY B CA 1
ATOM 6002 C C . GLY B 1 51 ? -21.172 21.859 -3.492 1 97.81 51 GLY B C 1
ATOM 6003 O O . GLY B 1 51 ? -20.156 21.156 -3.369 1 97.81 51 GLY B O 1
ATOM 6004 N N . PHE B 1 52 ? -21.297 23.016 -2.951 1 97.25 52 PHE B N 1
ATOM 6005 C CA . PHE B 1 52 ? -20.359 23.578 -1.993 1 97.25 52 PHE B CA 1
ATOM 6006 C C . PHE B 1 52 ? -21.062 24.516 -1.021 1 97.25 52 PHE B C 1
ATOM 6008 O O . PHE B 1 52 ? -22.172 24.969 -1.291 1 97.25 52 PHE B O 1
ATOM 6015 N N . ALA B 1 53 ? -20.453 24.656 0.107 1 97 53 ALA B N 1
ATOM 6016 C CA . ALA B 1 53 ? -20.906 25.641 1.084 1 97 53 ALA B CA 1
ATOM 6017 C C . ALA B 1 53 ? -20.328 27.016 0.793 1 97 53 ALA B C 1
ATOM 6019 O O . ALA B 1 53 ? -19.156 27.141 0.433 1 97 53 ALA B O 1
ATOM 6020 N N . THR B 1 54 ? -21.094 28.031 1.049 1 93.75 54 THR B N 1
ATOM 6021 C CA . THR B 1 54 ? -20.641 29.375 0.74 1 93.75 54 THR B CA 1
ATOM 6022 C C . THR B 1 54 ? -19.688 29.891 1.815 1 93.75 54 THR B C 1
ATOM 6024 O O . THR B 1 54 ? -19.031 30.922 1.632 1 93.75 54 THR B O 1
ATOM 6027 N N . ARG B 1 55 ? -19.656 29.156 2.91 1 92.31 55 ARG B N 1
ATOM 6028 C CA . ARG B 1 55 ? -18.672 29.391 3.971 1 92.31 55 ARG B CA 1
ATOM 6029 C C . ARG B 1 55 ? -18 28.078 4.395 1 92.31 55 ARG B C 1
ATOM 6031 O O . ARG B 1 55 ? -18.672 27.047 4.5 1 92.31 55 ARG B O 1
ATOM 6038 N N . GLY B 1 56 ? -16.703 28.266 4.629 1 93.44 56 GLY B N 1
ATOM 6039 C CA . GLY B 1 56 ? -15.984 27.078 5.098 1 93.44 56 GLY B CA 1
ATOM 6040 C C . GLY B 1 56 ? -16.234 26.781 6.559 1 93.44 56 GLY B C 1
ATOM 6041 O O . GLY B 1 56 ? -16.078 25.641 6.996 1 93.44 56 GLY B O 1
ATOM 6042 N N . SER B 1 57 ? -16.547 27.812 7.332 1 96.19 57 SER B N 1
ATOM 6043 C CA . SER B 1 57 ? -16.859 27.641 8.75 1 96.19 57 SER B CA 1
ATOM 6044 C C . SER B 1 57 ? -17.906 28.672 9.203 1 96.19 57 SER B C 1
ATOM 6046 O O . SER B 1 57 ? -18.047 29.734 8.602 1 96.19 57 SER B O 1
ATOM 6048 N N . VAL B 1 58 ? -18.672 28.297 10.227 1 95.62 58 VAL B N 1
ATOM 6049 C CA . VAL B 1 58 ? -19.703 29.156 10.797 1 95.62 58 VAL B CA 1
ATOM 6050 C C . VAL B 1 58 ? -19.734 29 12.312 1 95.62 58 VAL B C 1
ATOM 6052 O O . VAL B 1 58 ? -19.109 28.078 12.859 1 95.62 58 VAL B O 1
ATOM 6055 N N . LEU B 1 59 ? -20.359 29.922 12.945 1 96.06 59 LEU B N 1
ATOM 6056 C CA . LEU B 1 59 ? -20.625 29.812 14.383 1 96.06 59 LEU B CA 1
ATOM 6057 C C . LEU B 1 59 ? -22 29.203 14.641 1 96.06 59 LEU B C 1
ATOM 6059 O O . LEU B 1 59 ? -22.859 29.219 13.773 1 96.06 59 LEU B O 1
ATOM 6063 N N . PRO B 1 60 ? -22.125 28.594 15.859 1 96.31 60 PRO B N 1
ATOM 6064 C CA . PRO B 1 60 ? -23.484 28.172 16.219 1 96.31 60 PRO B CA 1
ATOM 6065 C C . PRO B 1 60 ? -24.5 29.297 16.094 1 96.31 60 PRO B C 1
ATOM 6067 O O . PRO B 1 60 ? -24.219 30.438 16.422 1 96.31 60 PRO B O 1
ATOM 6070 N N . GLY B 1 61 ? -25.641 28.938 15.586 1 95.88 61 GLY B N 1
ATOM 6071 C CA . GLY B 1 61 ? -26.703 29.922 15.398 1 95.88 61 GLY B CA 1
ATOM 6072 C C . GLY B 1 61 ? -26.672 30.578 14.031 1 95.88 61 GLY B C 1
ATOM 6073 O O . GLY B 1 61 ? -27.641 31.203 13.617 1 95.88 61 GLY B O 1
ATOM 6074 N N . ALA B 1 62 ? -25.578 30.406 13.328 1 95.25 62 ALA B N 1
ATOM 6075 C CA . ALA B 1 62 ? -25.469 31 12 1 95.25 62 ALA B CA 1
ATOM 6076 C C . ALA B 1 62 ? -26.156 30.125 10.953 1 95.25 62 ALA B C 1
ATOM 6078 O O . ALA B 1 62 ? -26.5 28.969 11.227 1 95.25 62 ALA B O 1
ATOM 6079 N N . ARG B 1 63 ? -26.406 30.719 9.789 1 95.25 63 ARG B N 1
ATOM 6080 C CA . ARG B 1 63 ? -26.969 30 8.648 1 95.25 63 ARG B CA 1
ATOM 6081 C C . ARG B 1 63 ? -25.875 29.641 7.637 1 95.25 63 ARG B C 1
ATOM 6083 O O . ARG B 1 63 ? -25.031 30.469 7.312 1 95.25 63 ARG B O 1
ATOM 6090 N N . VAL B 1 64 ? -25.875 28.453 7.195 1 95.69 64 VAL B N 1
ATOM 6091 C CA . VAL B 1 64 ? -25 28.016 6.109 1 95.69 64 VAL B CA 1
ATOM 6092 C C . VAL B 1 64 ? -25.812 27.891 4.82 1 95.69 64 VAL B C 1
ATOM 6094 O O . VAL B 1 64 ? -26.906 27.328 4.816 1 95.69 64 VAL B O 1
ATOM 6097 N N . HIS B 1 65 ? -25.281 28.5 3.736 1 95.56 65 HIS B N 1
ATOM 6098 C CA . HIS B 1 65 ? -25.891 28.391 2.416 1 95.56 65 HIS B CA 1
ATOM 6099 C C . HIS B 1 65 ? -25.188 27.328 1.567 1 95.56 65 HIS B C 1
ATOM 6101 O O . HIS B 1 65 ? -23.953 27.234 1.588 1 95.56 65 HIS B O 1
ATOM 6107 N N . PHE B 1 66 ? -25.953 26.547 0.845 1 97.81 66 PHE B N 1
ATOM 6108 C CA . PHE B 1 66 ? -25.422 25.547 -0.067 1 97.81 66 PHE B CA 1
ATOM 6109 C C . PHE B 1 66 ? -25.844 25.844 -1.502 1 97.81 66 PHE B C 1
ATOM 6111 O O . PHE B 1 66 ? -27.031 25.953 -1.796 1 97.81 66 PHE B O 1
ATOM 6118 N N . LYS B 1 67 ? -24.875 25.984 -2.32 1 97.31 67 LYS B N 1
ATOM 6119 C CA . LYS B 1 67 ? -25.094 26.031 -3.764 1 97.31 67 LYS B CA 1
ATOM 6120 C C . LYS B 1 67 ? -24.875 24.656 -4.398 1 97.31 67 LYS B C 1
ATOM 6122 O O . LYS B 1 67 ? -23.812 24.062 -4.238 1 97.31 67 LYS B O 1
ATOM 6127 N N . ILE B 1 68 ? -25.906 24.125 -5.055 1 98.44 68 ILE B N 1
ATOM 6128 C CA . ILE B 1 68 ? -25.938 22.734 -5.512 1 98.44 68 ILE B CA 1
ATOM 6129 C C . ILE B 1 68 ? -26.359 22.688 -6.98 1 98.44 68 ILE B C 1
ATOM 6131 O O . ILE B 1 68 ? -27.266 23.406 -7.398 1 98.44 68 ILE B O 1
ATOM 6135 N N . ALA B 1 69 ? -25.656 21.938 -7.742 1 97.56 69 ALA B N 1
ATOM 6136 C CA . ALA B 1 69 ? -25.984 21.672 -9.141 1 97.56 69 ALA B CA 1
ATOM 6137 C C . ALA B 1 69 ? -26.422 20.219 -9.328 1 97.56 69 ALA B C 1
ATOM 6139 O O . ALA B 1 69 ? -25.812 19.312 -8.781 1 97.56 69 ALA B O 1
ATOM 6140 N N . MET B 1 70 ? -27.531 20.047 -10.031 1 96.62 70 MET B N 1
ATOM 6141 C CA . MET B 1 70 ? -28.016 18.734 -10.43 1 96.62 70 MET B CA 1
ATOM 6142 C C . MET B 1 70 ? -27.953 18.562 -11.945 1 96.62 70 MET B C 1
ATOM 6144 O O . MET B 1 70 ? -28.219 19.516 -12.688 1 96.62 70 MET B O 1
ATOM 6148 N N . ALA B 1 71 ? -27.609 17.391 -12.391 1 91.69 71 ALA B N 1
ATOM 6149 C CA . ALA B 1 71 ? -27.578 17.109 -13.828 1 91.69 71 ALA B CA 1
ATOM 6150 C C . ALA B 1 71 ? -28.984 17.109 -14.414 1 91.69 71 ALA B C 1
ATOM 6152 O O . ALA B 1 71 ? -29.188 17.453 -15.578 1 91.69 71 ALA B O 1
ATOM 6153 N N . HIS B 1 72 ? -29.969 16.688 -13.641 1 91.62 72 HIS B N 1
ATOM 6154 C CA . HIS B 1 72 ? -31.375 16.625 -14.031 1 91.62 72 HIS B CA 1
ATOM 6155 C C . HIS B 1 72 ? -32.281 17.094 -12.906 1 91.62 72 HIS B C 1
ATOM 6157 O O . HIS B 1 72 ? -31.891 17.062 -11.734 1 91.62 72 HIS B O 1
ATOM 6163 N N . GLU B 1 73 ? -33.438 17.578 -13.352 1 93.44 73 GLU B N 1
ATOM 6164 C CA . GLU B 1 73 ? -34.438 17.906 -12.336 1 93.44 73 GLU B CA 1
ATOM 6165 C C . GLU B 1 73 ? -34.969 16.656 -11.633 1 93.44 73 GLU B C 1
ATOM 6167 O O . GLU B 1 73 ? -35.594 15.805 -12.266 1 93.44 73 GLU B O 1
ATOM 6172 N N . GLU B 1 74 ? -34.656 16.547 -10.375 1 92.81 74 GLU B N 1
ATOM 6173 C CA . GLU B 1 74 ? -35.062 15.43 -9.531 1 92.81 74 GLU B CA 1
ATOM 6174 C C . GLU B 1 74 ? -35.344 15.891 -8.102 1 92.81 74 GLU B C 1
ATOM 6176 O O . GLU B 1 74 ? -35.125 17.062 -7.766 1 92.81 74 GLU B O 1
ATOM 6181 N N . THR B 1 75 ? -35.938 14.922 -7.344 1 95.19 75 THR B N 1
ATOM 6182 C CA . THR B 1 75 ? -36.125 15.234 -5.934 1 95.19 75 THR B CA 1
ATOM 6183 C C . THR B 1 75 ? -34.812 15.273 -5.199 1 95.19 75 THR B C 1
ATOM 6185 O O . THR B 1 75 ? -33.969 14.359 -5.344 1 95.19 75 THR B O 1
ATOM 6188 N N . LEU B 1 76 ? -34.562 16.359 -4.461 1 97.81 76 LEU B N 1
ATOM 6189 C CA . LEU B 1 76 ? -33.344 16.562 -3.723 1 97.81 76 LEU B CA 1
ATOM 6190 C C . LEU B 1 76 ? -33.594 16.562 -2.219 1 97.81 76 LEU B C 1
ATOM 6192 O O . LEU B 1 76 ? -34.594 17.125 -1.749 1 97.81 76 LEU B O 1
ATOM 6196 N N . ARG B 1 77 ? -32.812 15.797 -1.501 1 98.31 77 ARG B N 1
ATOM 6197 C CA . ARG B 1 77 ? -32.719 15.906 -0.049 1 98.31 77 ARG B CA 1
ATOM 6198 C C . ARG B 1 77 ? -31.312 16.281 0.38 1 98.31 77 ARG B C 1
ATOM 6200 O O . ARG B 1 77 ? -30.328 15.812 -0.205 1 98.31 77 ARG B O 1
ATOM 6207 N N . VAL B 1 78 ? -31.219 17.188 1.372 1 98.81 78 VAL B N 1
ATOM 6208 C CA . VAL B 1 78 ? -29.906 17.594 1.886 1 98.81 78 VAL B CA 1
ATOM 6209 C C . VAL B 1 78 ? -29.828 17.312 3.385 1 98.81 78 VAL B C 1
ATOM 6211 O O . VAL B 1 78 ? -30.297 18.125 4.199 1 98.81 78 VAL B O 1
ATOM 6214 N N . ASP B 1 79 ? -29.125 16.203 3.699 1 98.81 79 ASP B N 1
ATOM 6215 C CA . ASP B 1 79 ? -28.938 15.805 5.09 1 98.81 79 ASP B CA 1
ATOM 6216 C C . ASP B 1 79 ? -27.672 16.422 5.672 1 98.81 79 ASP B C 1
ATOM 6218 O O . ASP B 1 79 ? -26.672 16.578 4.969 1 98.81 79 ASP B O 1
ATOM 6222 N N . ILE B 1 80 ? -27.75 16.812 6.941 1 98.94 80 ILE B N 1
ATOM 6223 C CA . ILE B 1 80 ? -26.594 17.391 7.605 1 98.94 80 ILE B CA 1
ATOM 6224 C C . ILE B 1 80 ? -26.016 16.406 8.609 1 98.94 80 ILE B C 1
ATOM 6226 O O . ILE B 1 80 ? -26.75 15.867 9.453 1 98.94 80 ILE B O 1
ATOM 6230 N N . TYR B 1 81 ? -24.719 16.141 8.5 1 98.94 81 TYR B N 1
ATOM 6231 C CA . TYR B 1 81 ? -24.016 15.219 9.398 1 98.94 81 TYR B CA 1
ATOM 6232 C C . TYR B 1 81 ? -22.859 15.914 10.109 1 98.94 81 TYR B C 1
ATOM 6234 O O . TYR B 1 81 ? -22.328 16.906 9.602 1 98.94 81 TYR B O 1
ATOM 6242 N N . ARG B 1 82 ? -22.562 15.461 11.297 1 98.94 82 ARG B N 1
ATOM 6243 C CA . ARG B 1 82 ? -21.344 15.797 12.031 1 98.94 82 ARG B CA 1
ATOM 6244 C C . ARG B 1 82 ? -20.469 14.57 12.227 1 98.94 82 ARG B C 1
ATOM 6246 O O . ARG B 1 82 ? -20.953 13.516 12.633 1 98.94 82 ARG B O 1
ATOM 6253 N N . LEU B 1 83 ? -19.141 14.656 11.93 1 98.94 83 LEU B N 1
ATOM 6254 C CA . LEU B 1 83 ? -18.219 13.562 12.195 1 98.94 83 LEU B CA 1
ATOM 6255 C C . LEU B 1 83 ? -17.906 13.461 13.688 1 98.94 83 LEU B C 1
ATOM 6257 O O . LEU B 1 83 ? -17.984 14.461 14.414 1 98.94 83 LEU B O 1
ATOM 6261 N N . GLY B 1 84 ? -17.594 12.352 14.172 1 98.75 84 GLY B N 1
ATOM 6262 C CA . GLY B 1 84 ? -17.219 12.047 15.539 1 98.75 84 GLY B CA 1
ATOM 6263 C C . GLY B 1 84 ? -17.031 10.562 15.797 1 98.75 84 GLY B C 1
ATOM 6264 O O . GLY B 1 84 ? -16.75 9.797 14.867 1 98.75 84 GLY B O 1
ATOM 6265 N N . TRP B 1 85 ? -17.094 10.156 17.062 1 98.62 85 TRP B N 1
ATOM 6266 C CA . TRP B 1 85 ? -16.984 8.75 17.438 1 98.62 85 TRP B CA 1
ATOM 6267 C C . TRP B 1 85 ? -18.328 8.047 17.297 1 98.62 85 TRP B C 1
ATOM 6269 O O . TRP B 1 85 ? -18.453 7.078 16.547 1 98.62 85 TRP B O 1
ATOM 6279 N N . TYR B 1 86 ? -19.375 8.508 18.125 1 98.56 86 TYR B N 1
ATOM 6280 C CA . TYR B 1 86 ? -20.766 8.07 18.078 1 98.56 86 TYR B CA 1
ATOM 6281 C C . TYR B 1 86 ? -20.859 6.555 18.172 1 98.56 86 TYR B C 1
ATOM 6283 O O . TYR B 1 86 ? -21.516 5.914 17.344 1 98.56 86 TYR B O 1
ATOM 6291 N N . GLY B 1 87 ? -20.188 5.996 19.125 1 97.75 87 GLY B N 1
ATOM 6292 C CA . GLY B 1 87 ? -20.25 4.559 19.344 1 97.75 87 GLY B CA 1
ATOM 6293 C C . GLY B 1 87 ? -19.578 3.766 18.234 1 97.75 87 GLY B C 1
ATOM 6294 O O . GLY B 1 87 ? -19.891 2.59 18.031 1 97.75 87 GLY B O 1
ATOM 6295 N N . GLY B 1 88 ? -18.781 4.383 17.484 1 98.06 88 GLY B N 1
ATOM 6296 C CA . GLY B 1 88 ? -18.078 3.711 16.406 1 98.06 88 GLY B CA 1
ATOM 6297 C C . GLY B 1 88 ? -18.688 3.959 15.047 1 98.06 88 GLY B C 1
ATOM 6298 O O . GLY B 1 88 ? -18.062 3.66 14.023 1 98.06 88 GLY B O 1
ATOM 6299 N N . ASP B 1 89 ? -19.781 4.672 14.938 1 98.62 89 ASP B N 1
ATOM 6300 C CA . ASP B 1 89 ? -20.5 4.879 13.68 1 98.62 89 ASP B CA 1
ATOM 6301 C C . ASP B 1 89 ? -19.828 5.969 12.836 1 98.62 89 ASP B C 1
ATOM 6303 O O . ASP B 1 89 ? -20.016 6.016 11.617 1 98.62 89 ASP B O 1
ATOM 6307 N N . GLY B 1 90 ? -19.078 6.871 13.461 1 98.69 90 GLY B N 1
ATOM 6308 C CA . GLY B 1 90 ? -18.234 7.836 12.773 1 98.69 90 GLY B CA 1
ATOM 6309 C C . GLY B 1 90 ? -18.938 9.148 12.484 1 98.69 90 GLY B C 1
ATOM 6310 O O . GLY B 1 90 ? -18.297 10.172 12.266 1 98.69 90 GLY B O 1
ATOM 6311 N N . ALA B 1 91 ? -20.328 9.172 12.469 1 98.88 91 ALA B N 1
ATOM 6312 C CA . ALA B 1 91 ? -21.062 10.406 12.234 1 98.88 91 ALA B CA 1
ATOM 6313 C C . ALA B 1 91 ? -22.469 10.32 12.82 1 98.88 91 ALA B C 1
ATOM 6315 O O . ALA B 1 91 ? -22.969 9.227 13.109 1 98.88 91 ALA B O 1
ATOM 6316 N N . ARG B 1 92 ? -23.016 11.461 13.031 1 98.81 92 ARG B N 1
ATOM 6317 C CA . ARG B 1 92 ? -24.406 11.609 13.453 1 98.81 92 ARG B CA 1
ATOM 6318 C C . ARG B 1 92 ? -25.172 12.539 12.508 1 98.81 92 ARG B C 1
ATOM 6320 O O . ARG B 1 92 ? -24.641 13.57 12.086 1 98.81 92 ARG B O 1
ATOM 6327 N N . LYS B 1 93 ? -26.391 12.141 12.133 1 98.75 93 LYS B N 1
ATOM 6328 C CA . LYS B 1 93 ? -27.266 13.07 11.43 1 98.75 93 LYS B CA 1
ATOM 6329 C C . LYS B 1 93 ? -27.812 14.133 12.375 1 98.75 93 LYS B C 1
ATOM 6331 O O . LYS B 1 93 ? -28.547 13.82 13.312 1 98.75 93 LYS B O 1
ATOM 6336 N N . VAL B 1 94 ? -27.516 15.375 12.117 1 98.44 94 VAL B N 1
ATOM 6337 C CA . VAL B 1 94 ? -27.875 16.422 13.062 1 98.44 94 VAL B CA 1
ATOM 6338 C C . VAL B 1 94 ? -29.078 17.203 12.555 1 98.44 94 VAL B C 1
ATOM 6340 O O . VAL B 1 94 ? -29.672 17.984 13.289 1 98.44 94 VAL B O 1
ATOM 6343 N N . GLY B 1 95 ? -29.391 17 11.273 1 98.06 95 GLY B N 1
ATOM 6344 C CA . GLY B 1 95 ? -30.562 17.672 10.734 1 98.06 95 GLY B CA 1
ATOM 6345 C C . GLY B 1 95 ? -30.688 17.547 9.227 1 98.06 95 GLY B C 1
ATOM 6346 O O . GLY B 1 95 ? -30.062 16.656 8.625 1 98.06 95 GLY B O 1
ATOM 6347 N N . GLU B 1 96 ? -31.578 18.266 8.695 1 98.25 96 GLU B N 1
ATOM 6348 C CA . GLU B 1 96 ? -31.812 18.406 7.262 1 98.25 96 GLU B CA 1
ATOM 6349 C C . GLU B 1 96 ? -31.875 19.875 6.848 1 98.25 96 GLU B C 1
ATOM 6351 O O . GLU B 1 96 ? -32.469 20.703 7.551 1 98.25 96 GLU B O 1
ATOM 6356 N N . ALA B 1 97 ? -31.188 20.141 5.824 1 98.69 97 ALA B N 1
ATOM 6357 C CA . ALA B 1 97 ? -31.219 21.516 5.328 1 98.69 97 ALA B CA 1
ATOM 6358 C C . ALA B 1 97 ? -32.594 21.844 4.742 1 98.69 97 ALA B C 1
ATOM 6360 O O . ALA B 1 97 ? -33.312 20.953 4.281 1 98.69 97 ALA B O 1
ATOM 6361 N N . THR B 1 98 ? -32.969 23.125 4.77 1 98.31 98 THR B N 1
ATOM 6362 C CA . THR B 1 98 ? -34.188 23.625 4.125 1 98.31 98 THR B CA 1
ATOM 6363 C C . THR B 1 98 ? -33.906 23.953 2.658 1 98.31 98 THR B C 1
ATOM 6365 O O . THR B 1 98 ? -33 24.719 2.342 1 98.31 98 THR B O 1
ATOM 6368 N N . LEU B 1 99 ? -34.719 23.375 1.821 1 98.25 99 LEU B N 1
ATOM 6369 C CA . LEU B 1 99 ? -34.625 23.719 0.406 1 98.25 99 LEU B CA 1
ATOM 6370 C C . LEU B 1 99 ? -35.25 25.062 0.116 1 98.25 99 LEU B C 1
ATOM 6372 O O . LEU B 1 99 ? -36.406 25.297 0.47 1 98.25 99 LEU B O 1
ATOM 6376 N N . VAL B 1 100 ? -34.5 25.922 -0.503 1 95.88 100 VAL B N 1
ATOM 6377 C CA . VAL B 1 100 ? -35.031 27.266 -0.762 1 95.88 100 VAL B CA 1
ATOM 6378 C C . VAL B 1 100 ? -35.406 27.391 -2.236 1 95.88 100 VAL B C 1
ATOM 6380 O O . VAL B 1 100 ? -36.281 28.172 -2.59 1 95.88 100 VAL B O 1
ATOM 6383 N N . ASP B 1 101 ? -34.656 26.766 -3.16 1 92.75 101 ASP B N 1
ATOM 6384 C CA . ASP B 1 101 ? -34.969 26.75 -4.59 1 92.75 101 ASP B CA 1
ATOM 6385 C C . ASP B 1 101 ? -34.406 25.484 -5.246 1 92.75 101 ASP B C 1
ATOM 6387 O O . ASP B 1 101 ? -33.375 25.547 -5.926 1 92.75 101 ASP B O 1
ATOM 6391 N N . VAL B 1 102 ? -35.156 24.547 -5.176 1 93 102 VAL B N 1
ATOM 6392 C CA . VAL B 1 102 ? -34.688 23.25 -5.672 1 93 102 VAL B CA 1
ATOM 6393 C C . VAL B 1 102 ? -34.625 23.281 -7.199 1 93 102 VAL B C 1
ATOM 6395 O O . VAL B 1 102 ? -33.781 22.609 -7.801 1 93 102 VAL B O 1
ATOM 6398 N N . ARG B 1 103 ? -35.438 24 -7.859 1 93.88 103 ARG B N 1
ATOM 6399 C CA . ARG B 1 103 ? -35.438 24.078 -9.32 1 93.88 103 ARG B CA 1
ATOM 6400 C C . ARG B 1 103 ? -34.156 24.719 -9.836 1 93.88 103 ARG B C 1
ATOM 6402 O O . ARG B 1 103 ? -33.688 24.375 -10.922 1 93.88 103 ARG B O 1
ATOM 6409 N N . ALA B 1 104 ? -33.656 25.594 -9.102 1 95.56 104 ALA B N 1
ATOM 6410 C CA . ALA B 1 104 ? -32.406 26.266 -9.5 1 95.56 104 ALA B CA 1
ATOM 6411 C C . ALA B 1 104 ? -31.266 25.266 -9.625 1 95.56 104 ALA B C 1
ATOM 6413 O O . ALA B 1 104 ? -30.328 25.453 -10.414 1 95.56 104 ALA B O 1
ATOM 6414 N N . ALA B 1 105 ? -31.312 24.219 -8.898 1 96.75 105 ALA B N 1
ATOM 6415 C CA . ALA B 1 105 ? -30.234 23.234 -8.867 1 96.75 105 ALA B CA 1
ATOM 6416 C C . ALA B 1 105 ? -30 22.625 -10.242 1 96.75 105 ALA B C 1
ATOM 6418 O O . ALA B 1 105 ? -28.875 22.281 -10.602 1 96.75 105 ALA B O 1
ATOM 6419 N N . SER B 1 106 ? -31.062 22.422 -11.016 1 96 106 SER B N 1
ATOM 6420 C CA . SER B 1 106 ? -30.922 21.797 -12.336 1 96 106 SER B CA 1
ATOM 6421 C C . SER B 1 106 ? -30.703 22.844 -13.414 1 96 106 SER B C 1
ATOM 6423 O O . SER B 1 106 ? -30.641 22.516 -14.602 1 96 106 SER B O 1
ATOM 6425 N N . ARG B 1 107 ? -30.594 24.062 -13.047 1 96.25 107 ARG B N 1
ATOM 6426 C CA . ARG B 1 107 ? -30.469 25.141 -14.023 1 96.25 107 ARG B CA 1
ATOM 6427 C C . ARG B 1 107 ? -29.297 26.062 -13.688 1 96.25 107 ARG B C 1
ATOM 6429 O O . ARG B 1 107 ? -29.266 27.219 -14.125 1 96.25 107 ARG B O 1
ATOM 6436 N N . GLN B 1 108 ? -28.438 25.594 -12.867 1 96.31 108 GLN B N 1
ATOM 6437 C CA . GLN B 1 108 ? -27.297 26.422 -12.531 1 96.31 108 GLN B CA 1
ATOM 6438 C C . GLN B 1 108 ? -26.516 26.828 -13.781 1 96.31 108 GLN B C 1
ATOM 6440 O O . GLN B 1 108 ? -26.375 26.031 -14.719 1 96.31 108 GLN B O 1
ATOM 6445 N N . PRO B 1 109 ? -26.031 28.031 -13.938 1 94.31 109 PRO B N 1
ATOM 6446 C CA . PRO B 1 109 ? -25.141 28.391 -15.047 1 94.31 109 PRO B CA 1
ATOM 6447 C C . PRO B 1 109 ? -23.781 27.688 -14.969 1 94.31 109 PRO B C 1
ATOM 6449 O O . PRO B 1 109 ? -23.422 27.172 -13.914 1 94.31 109 PRO B O 1
ATOM 6452 N N . PRO B 1 110 ? -23.031 27.562 -16.109 1 90.25 110 PRO B N 1
ATOM 6453 C CA . PRO B 1 110 ? -21.656 27.078 -16 1 90.25 110 PRO B CA 1
ATOM 6454 C C . PRO B 1 110 ? -20.797 27.922 -15.062 1 90.25 110 PRO B C 1
ATOM 6456 O O . PRO B 1 110 ? -21 29.141 -14.969 1 90.25 110 PRO B O 1
ATOM 6459 N N . CYS B 1 111 ? -19.891 27.297 -14.359 1 91.56 111 CYS B N 1
ATOM 6460 C CA . CYS B 1 111 ? -18.906 28.062 -13.594 1 91.56 111 CYS B CA 1
ATOM 6461 C C . CYS B 1 111 ? -18.172 29.047 -14.492 1 91.56 111 CYS B C 1
ATOM 6463 O O . CYS B 1 111 ? -18.062 28.844 -15.703 1 91.56 111 CYS B O 1
ATOM 6465 N N . VAL B 1 112 ? -17.641 30.031 -13.898 1 90.81 112 VAL B N 1
ATOM 6466 C CA . VAL B 1 112 ? -17 31.109 -14.664 1 90.81 112 VAL B CA 1
ATOM 6467 C C . VAL B 1 112 ? -15.484 31.016 -14.5 1 90.81 112 VAL B C 1
ATOM 6469 O O . VAL B 1 112 ? -14.977 30.828 -13.391 1 90.81 112 VAL B O 1
ATOM 6472 N N . LYS B 1 113 ? -14.828 31 -15.648 1 89.94 113 LYS B N 1
ATOM 6473 C CA . LYS B 1 113 ? -13.383 31.203 -15.602 1 89.94 113 LYS B CA 1
ATOM 6474 C C . LYS B 1 113 ? -13.031 32.688 -15.508 1 89.94 113 LYS B C 1
ATOM 6476 O O . LYS B 1 113 ? -12.859 33.344 -16.531 1 89.94 113 LYS B O 1
ATOM 6481 N N . THR B 1 114 ? -12.844 33.25 -14.352 1 86.19 114 THR B N 1
ATOM 6482 C CA . THR B 1 114 ? -12.766 34.688 -14.086 1 86.19 114 THR B CA 1
ATOM 6483 C C . THR B 1 114 ? -11.375 35.219 -14.422 1 86.19 114 THR B C 1
ATOM 6485 O O . THR B 1 114 ? -11.211 36.375 -14.727 1 86.19 114 THR B O 1
ATOM 6488 N N . GLU B 1 115 ? -10.414 34.375 -14.289 1 89.62 115 GLU B N 1
ATOM 6489 C CA . GLU B 1 115 ? -9.031 34.688 -14.625 1 89.62 115 GLU B CA 1
ATOM 6490 C C . GLU B 1 115 ? -8.398 33.562 -15.445 1 89.62 115 GLU B C 1
ATOM 6492 O O . GLU B 1 115 ? -7.715 32.719 -14.898 1 89.62 115 GLU B O 1
ATOM 6497 N N . PRO B 1 116 ? -8.508 33.719 -16.703 1 87.88 116 PRO B N 1
ATOM 6498 C CA . PRO B 1 116 ? -8.055 32.594 -17.562 1 87.88 116 PRO B CA 1
ATOM 6499 C C . PRO B 1 116 ? -6.562 32.312 -17.422 1 87.88 116 PRO B C 1
ATOM 6501 O O . PRO B 1 116 ? -6.145 31.156 -17.484 1 87.88 116 PRO B O 1
ATOM 6504 N N . GLU B 1 117 ? -5.801 33.312 -17.188 1 87.81 117 GLU B N 1
ATOM 6505 C CA . GLU B 1 117 ? -4.355 33.125 -17.094 1 87.81 117 GLU B CA 1
ATOM 6506 C C . GLU B 1 117 ? -3.982 32.375 -15.82 1 87.81 117 GLU B C 1
ATOM 6508 O O . GLU B 1 117 ? -2.943 31.719 -15.773 1 87.81 117 GLU B O 1
ATOM 6513 N N . ALA B 1 118 ? -4.836 32.406 -14.82 1 92.19 118 ALA B N 1
ATOM 6514 C CA . ALA B 1 118 ? -4.602 31.703 -13.562 1 92.19 118 ALA B CA 1
ATOM 6515 C C . ALA B 1 118 ? -5.387 30.391 -13.508 1 92.19 118 ALA B C 1
ATOM 6517 O O . ALA B 1 118 ? -5.316 29.656 -12.516 1 92.19 118 ALA B O 1
ATOM 6518 N N . GLU B 1 119 ? -6.129 30.094 -14.586 1 89.81 119 GLU B N 1
ATOM 6519 C CA . GLU B 1 119 ? -6.996 28.922 -14.625 1 89.81 119 GLU B CA 1
ATOM 6520 C C . GLU B 1 119 ? -7.934 28.875 -13.422 1 89.81 119 GLU B C 1
ATOM 6522 O O . GLU B 1 119 ? -8.102 27.844 -12.789 1 89.81 119 GLU B O 1
ATOM 6527 N N . LEU B 1 120 ? -8.523 30.047 -13.086 1 92.75 120 LEU B N 1
ATOM 6528 C CA . LEU B 1 120 ? -9.414 30.172 -11.938 1 92.75 120 LEU B CA 1
ATOM 6529 C C . LEU B 1 120 ? -10.859 29.922 -12.344 1 92.75 120 LEU B C 1
ATOM 6531 O O . LEU B 1 120 ? -11.484 30.766 -12.984 1 92.75 120 LEU B O 1
ATOM 6535 N N . TRP B 1 121 ? -11.336 28.734 -11.969 1 90.19 121 TRP B N 1
ATOM 6536 C CA . TRP B 1 121 ? -12.75 28.422 -12.109 1 90.19 121 TRP B CA 1
ATOM 6537 C C . TRP B 1 121 ? -13.508 28.688 -10.812 1 90.19 121 TRP B C 1
ATOM 6539 O O . TRP B 1 121 ? -13.055 28.281 -9.734 1 90.19 121 TRP B O 1
ATOM 6549 N N . ASP B 1 122 ? -14.672 29.406 -10.875 1 93.44 122 ASP B N 1
ATOM 6550 C CA . ASP B 1 122 ? -15.469 29.781 -9.711 1 93.44 122 ASP B CA 1
ATOM 6551 C C . ASP B 1 122 ? -16.953 29.594 -9.984 1 93.44 122 ASP B C 1
ATOM 6553 O O . ASP B 1 122 ? -17.484 30.125 -10.977 1 93.44 122 ASP B O 1
ATOM 6557 N N . CYS B 1 123 ? -17.578 28.844 -9.133 1 94.69 123 CYS B N 1
ATOM 6558 C CA . CYS B 1 123 ? -19 28.594 -9.266 1 94.69 123 CYS B CA 1
ATOM 6559 C C . CYS B 1 123 ? -19.812 29.484 -8.336 1 94.69 123 CYS B C 1
ATOM 6561 O O . CYS B 1 123 ? -20.969 29.188 -8.016 1 94.69 123 CYS B O 1
ATOM 6563 N N . GLY B 1 124 ? -19.281 30.562 -7.883 1 93.69 124 GLY B N 1
ATOM 6564 C CA . GLY B 1 124 ? -19.969 31.5 -7.02 1 93.69 124 GLY B CA 1
ATOM 6565 C C . GLY B 1 124 ? -21.234 32.094 -7.652 1 93.69 124 GLY B C 1
ATOM 6566 O O . GLY B 1 124 ? -22.094 32.594 -6.957 1 93.69 124 GLY B O 1
ATOM 6567 N N . ASN B 1 125 ? -21.359 32 -8.977 1 94.12 125 ASN B N 1
ATOM 6568 C CA . ASN B 1 125 ? -22.516 32.531 -9.703 1 94.12 125 ASN B CA 1
ATOM 6569 C C . ASN B 1 125 ? -23.719 31.578 -9.586 1 94.12 125 ASN B C 1
ATOM 6571 O O . ASN B 1 125 ? -24.797 31.891 -10.086 1 94.12 125 ASN B O 1
ATOM 6575 N N . TRP B 1 126 ? -23.562 30.453 -8.93 1 95.94 126 TRP B N 1
ATOM 6576 C CA . TRP B 1 126 ? -24.688 29.547 -8.711 1 95.94 126 TRP B CA 1
ATOM 6577 C C . TRP B 1 126 ? -25.672 30.141 -7.723 1 95.94 126 TRP B C 1
ATOM 6579 O O . TRP B 1 126 ? -25.297 30.922 -6.844 1 95.94 126 TRP B O 1
ATO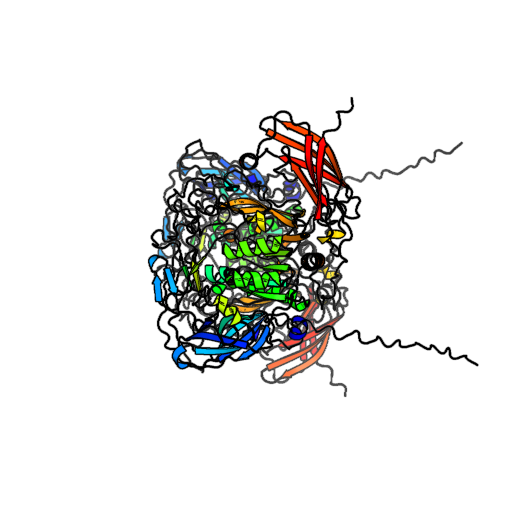M 6589 N N . ASP B 1 127 ? -26.953 29.797 -7.887 1 96 127 ASP B N 1
ATOM 6590 C CA . ASP B 1 127 ? -28 30.188 -6.949 1 96 127 ASP B CA 1
ATOM 6591 C C . ASP B 1 127 ? -27.984 29.312 -5.703 1 96 127 ASP B C 1
ATOM 6593 O O . ASP B 1 127 ? -27.594 28.141 -5.77 1 96 127 ASP B O 1
ATOM 6597 N N . ASP B 1 128 ? -28.391 29.922 -4.566 1 96.31 128 ASP B N 1
ATOM 6598 C CA . ASP B 1 128 ? -28.594 29.125 -3.361 1 96.31 128 ASP B CA 1
ATOM 6599 C C . ASP B 1 128 ? -29.719 28.109 -3.57 1 96.31 128 ASP B C 1
ATOM 6601 O O . ASP B 1 128 ? -30.781 28.438 -4.098 1 96.31 128 ASP B O 1
ATOM 6605 N N . VAL B 1 129 ? -29.406 26.906 -3.135 1 98.19 129 VAL B N 1
ATOM 6606 C CA . VAL B 1 129 ? -30.406 25.844 -3.309 1 98.19 129 VAL B CA 1
ATOM 6607 C C . VAL B 1 129 ? -30.922 25.391 -1.946 1 98.19 129 VAL B C 1
ATOM 6609 O O . VAL B 1 129 ? -32.094 25.062 -1.809 1 98.19 129 VAL B O 1
ATOM 6612 N N . ALA B 1 130 ? -30.062 25.359 -0.944 1 98.56 130 ALA B N 1
ATOM 6613 C CA . ALA B 1 130 ? -30.438 24.906 0.396 1 98.56 130 ALA B CA 1
ATOM 6614 C C . ALA B 1 130 ? -29.75 25.75 1.465 1 98.56 130 ALA B C 1
ATOM 6616 O O . ALA B 1 130 ? -28.719 26.375 1.203 1 98.56 130 ALA B O 1
ATOM 6617 N N . VAL B 1 131 ? -30.391 25.812 2.656 1 97.88 131 VAL B N 1
ATOM 6618 C CA . VAL B 1 131 ? -29.797 26.5 3.803 1 97.88 131 VAL B CA 1
ATOM 6619 C C . VAL B 1 131 ? -29.938 25.641 5.051 1 97.88 131 VAL B C 1
ATOM 6621 O O . VAL B 1 131 ? -30.891 24.859 5.164 1 97.88 131 VAL B O 1
ATOM 6624 N N . PHE B 1 132 ? -29.047 25.766 5.91 1 98.19 132 PHE B N 1
ATOM 6625 C CA . PHE B 1 132 ? -29.109 25.109 7.207 1 98.19 132 PHE B CA 1
ATOM 6626 C C . PHE B 1 132 ? -28.859 26.094 8.336 1 98.19 132 PHE B C 1
ATOM 6628 O O . PHE B 1 132 ? -27.812 26.734 8.391 1 98.19 132 PHE B O 1
ATOM 6635 N N . ASP B 1 133 ? -29.859 26.234 9.18 1 97.75 133 ASP B N 1
ATOM 6636 C CA . ASP B 1 133 ? -29.688 27.031 10.398 1 97.75 133 ASP B CA 1
ATOM 6637 C C . ASP B 1 133 ? -29.031 26.203 11.5 1 97.75 133 ASP B C 1
ATOM 6639 O O . ASP B 1 133 ? -29.688 25.375 12.148 1 97.75 133 ASP B O 1
ATOM 6643 N N . VAL B 1 134 ? -27.766 26.5 11.727 1 98.12 134 VAL B N 1
ATOM 6644 C CA . VAL B 1 134 ? -27.031 25.766 12.742 1 98.12 134 VAL B CA 1
ATOM 6645 C C . VAL B 1 134 ? -27.625 26.016 14.117 1 98.12 134 VAL B C 1
ATOM 6647 O O . VAL B 1 134 ? -27.797 27.172 14.523 1 98.12 134 VAL B O 1
ATOM 6650 N N . PRO B 1 135 ? -27.906 24.984 14.82 1 97.56 135 PRO B N 1
ATOM 6651 C CA . PRO B 1 135 ? -28.453 25.203 16.172 1 97.56 135 PRO B CA 1
ATOM 6652 C C . PRO B 1 135 ? -27.516 26.031 17.047 1 97.56 135 PRO B C 1
ATOM 6654 O O . PRO B 1 135 ? -26.297 25.844 17 1 97.56 135 PRO B O 1
ATOM 6657 N N . PRO B 1 136 ? -28.047 26.906 17.922 1 95.81 136 PRO B N 1
ATOM 6658 C CA . PRO B 1 136 ? -27.188 27.719 18.781 1 95.81 136 PRO B CA 1
ATOM 6659 C C . PRO B 1 136 ? -26.359 26.891 19.766 1 95.81 136 PRO B C 1
ATOM 6661 O O . PRO B 1 136 ? -25.344 27.359 20.281 1 95.81 136 PRO B O 1
ATOM 6664 N N . ASP B 1 137 ? -26.781 25.656 19.984 1 95.12 137 ASP B N 1
ATOM 6665 C CA . ASP B 1 137 ? -26.062 24.781 20.906 1 95.12 137 ASP B CA 1
ATOM 6666 C C . ASP B 1 137 ? -25.297 23.703 20.156 1 95.12 137 ASP B C 1
ATOM 6668 O O . ASP B 1 137 ? -24.953 22.656 20.734 1 95.12 137 ASP B O 1
ATOM 6672 N N . ALA B 1 138 ? -25.109 23.938 18.875 1 97.5 138 ALA B N 1
ATOM 6673 C CA . ALA B 1 138 ? -24.391 22.953 18.078 1 97.5 138 ALA B CA 1
ATOM 6674 C C . ALA B 1 138 ? -22.984 22.734 18.641 1 97.5 138 ALA B C 1
ATOM 6676 O O . ALA B 1 138 ? -22.281 23.688 18.984 1 97.5 138 ALA B O 1
ATOM 6677 N N . THR B 1 139 ? -22.609 21.438 18.797 1 97.81 139 THR B N 1
ATOM 6678 C CA . THR B 1 139 ? -21.25 21.094 19.203 1 97.81 139 THR B CA 1
ATOM 6679 C C . THR B 1 139 ? -20.266 21.359 18.062 1 97.81 139 THR B C 1
ATOM 6681 O O . THR B 1 139 ? -20.516 21 16.922 1 97.81 139 THR B O 1
ATOM 6684 N N . SER B 1 140 ? -19.172 22.047 18.344 1 98.44 140 SER B N 1
ATOM 6685 C CA . SER B 1 140 ? -18.156 22.281 17.344 1 98.44 140 SER B CA 1
ATOM 6686 C C . SER B 1 140 ? -17.703 20.984 16.672 1 98.44 140 SER B C 1
ATOM 6688 O O . SER B 1 140 ? -17.688 19.922 17.312 1 98.44 140 SER B O 1
ATOM 6690 N N . GLY B 1 141 ? -17.422 21.031 15.391 1 98.81 141 GLY B N 1
ATOM 6691 C CA . GLY B 1 141 ? -17.047 19.828 14.68 1 98.81 141 GLY B CA 1
ATOM 6692 C C . GLY B 1 141 ? -16.875 20.047 13.188 1 98.81 141 GLY B C 1
ATOM 6693 O O . GLY B 1 141 ? -17.109 21.141 12.68 1 98.81 141 GLY B O 1
ATOM 6694 N N . LEU B 1 142 ? -16.312 19.062 12.531 1 98.94 142 LEU B N 1
ATOM 6695 C CA . LEU B 1 142 ? -16.375 18.969 11.078 1 98.94 142 LEU B CA 1
ATOM 6696 C C . LEU B 1 142 ? -17.703 18.375 10.625 1 98.94 142 LEU B C 1
ATOM 6698 O O . LEU B 1 142 ? -18.031 17.25 10.992 1 98.94 142 LEU B O 1
ATOM 6702 N N . TYR B 1 143 ? -18.438 19.156 9.906 1 98.88 143 TYR B N 1
ATOM 6703 C CA . TYR B 1 143 ? -19.766 18.812 9.398 1 98.88 143 TYR B CA 1
ATOM 6704 C C . TYR B 1 143 ? -19.734 18.641 7.883 1 98.88 143 TYR B C 1
ATOM 6706 O O . TYR B 1 143 ? -18.781 19.031 7.223 1 98.88 143 TYR B O 1
ATOM 6714 N N . PHE B 1 144 ? -20.766 18.016 7.422 1 98.88 144 PHE B N 1
ATOM 6715 C CA . PHE B 1 144 ? -20.984 18.031 5.984 1 98.88 144 PHE B CA 1
ATOM 6716 C C . PHE B 1 144 ? -22.469 17.891 5.668 1 98.88 144 PHE B C 1
ATOM 6718 O O . PHE B 1 144 ? -23.219 17.281 6.441 1 98.88 144 PHE B O 1
ATOM 6725 N N . ALA B 1 145 ? -22.859 18.531 4.586 1 98.88 145 ALA B N 1
ATOM 6726 C CA . ALA B 1 145 ? -24.125 18.25 3.938 1 98.88 145 ALA B CA 1
ATOM 6727 C C . ALA B 1 145 ? -24 17.078 2.963 1 98.88 145 ALA B C 1
ATOM 6729 O O . ALA B 1 145 ? -23 16.969 2.248 1 98.88 145 ALA B O 1
ATOM 6730 N N . ARG B 1 146 ? -24.844 16.203 3.039 1 98.88 146 ARG B N 1
ATOM 6731 C CA . ARG B 1 146 ? -24.984 15.133 2.055 1 98.88 146 ARG B CA 1
ATOM 6732 C C . ARG B 1 146 ? -26.172 15.383 1.133 1 98.88 146 ARG B C 1
ATOM 6734 O O . ARG B 1 146 ? -27.312 15.227 1.542 1 98.88 146 ARG B O 1
ATOM 6741 N N . ALA B 1 147 ? -25.906 15.867 -0.098 1 98.81 147 ALA B N 1
ATOM 6742 C CA . ALA B 1 147 ? -26.938 16.062 -1.113 1 98.81 147 ALA B CA 1
ATOM 6743 C C . ALA B 1 147 ? -27.328 14.734 -1.753 1 98.81 147 ALA B C 1
ATOM 6745 O O . ALA B 1 147 ? -26.516 14.07 -2.395 1 98.81 147 ALA B O 1
ATOM 6746 N N . VAL B 1 148 ? -28.578 14.367 -1.61 1 98.31 148 VAL B N 1
ATOM 6747 C CA . VAL B 1 148 ? -29.016 13.008 -1.915 1 98.31 148 VAL B CA 1
ATOM 6748 C C . VAL B 1 148 ? -30.094 13.031 -2.996 1 98.31 148 VAL B C 1
ATOM 6750 O O . VAL B 1 148 ? -31.062 13.781 -2.891 1 98.31 148 VAL B O 1
ATOM 6753 N N . LEU B 1 149 ? -29.906 12.328 -4.02 1 96.88 149 LEU B N 1
ATOM 6754 C CA . LEU B 1 149 ? -30.922 12.062 -5.035 1 96.88 149 LEU B CA 1
ATOM 6755 C C . LEU B 1 149 ? -31.578 10.703 -4.801 1 96.88 149 LEU B C 1
ATOM 6757 O O . LEU B 1 149 ? -30.984 9.82 -4.168 1 96.88 149 LEU B O 1
ATOM 6761 N N . PRO B 1 150 ? -32.781 10.578 -5.34 1 91.06 150 PRO B N 1
ATOM 6762 C CA . PRO B 1 150 ? -33.469 9.305 -5.16 1 91.06 150 PRO B CA 1
ATOM 6763 C C . PRO B 1 150 ? -32.75 8.133 -5.805 1 91.06 150 PRO B C 1
ATOM 6765 O O . PRO B 1 150 ? -32.219 8.266 -6.91 1 91.06 150 PRO B O 1
ATOM 6768 N N . ASP B 1 151 ? -32.625 7.027 -5.156 1 82.75 151 ASP B N 1
ATOM 6769 C CA . ASP B 1 151 ? -32.125 5.734 -5.605 1 82.75 151 ASP B CA 1
ATOM 6770 C C . ASP B 1 151 ? -32.781 4.59 -4.832 1 82.75 151 ASP B C 1
ATOM 6772 O O . ASP B 1 151 ? -32.875 4.637 -3.605 1 82.75 151 ASP B O 1
ATOM 6776 N N . PRO B 1 152 ? -33.406 3.469 -5.492 1 74.31 152 PRO B N 1
ATOM 6777 C CA . PRO B 1 152 ? -33.281 3.162 -6.918 1 74.31 152 PRO B CA 1
ATOM 6778 C C . PRO B 1 152 ? -34.188 4.051 -7.785 1 74.31 152 PRO B C 1
ATOM 6780 O O . PRO B 1 152 ? -35.188 4.57 -7.309 1 74.31 152 PRO B O 1
ATOM 6783 N N . LEU B 1 153 ? -33.594 4.191 -8.914 1 77.56 153 LEU B N 1
ATOM 6784 C CA . LEU B 1 153 ? -34.344 4.855 -9.961 1 77.56 153 LEU B CA 1
ATOM 6785 C C . LEU B 1 153 ? -35.438 3.939 -10.484 1 77.56 153 LEU B C 1
ATOM 6787 O O . LEU B 1 153 ? -35.406 2.725 -10.289 1 77.56 153 LEU B O 1
ATOM 6791 N N . GLY B 1 154 ? -36.531 4.547 -10.859 1 68.75 154 GLY B N 1
ATOM 6792 C CA . GLY B 1 154 ? -37.594 3.752 -11.445 1 68.75 154 GLY B CA 1
ATOM 6793 C C . GLY B 1 154 ? -37.125 2.805 -12.523 1 68.75 154 GLY B C 1
ATOM 6794 O O . GLY B 1 154 ? -36.125 3.08 -13.195 1 68.75 154 GLY B O 1
ATOM 6795 N N . ARG B 1 155 ? -37.781 1.622 -12.602 1 64.38 155 ARG B N 1
ATOM 6796 C CA . ARG B 1 155 ? -37.469 0.64 -13.625 1 64.38 155 ARG B CA 1
ATOM 6797 C C . ARG B 1 155 ? -37.375 1.29 -15.008 1 64.38 155 ARG B C 1
ATOM 6799 O O . ARG B 1 155 ? -38.281 2.041 -15.391 1 64.38 155 ARG B O 1
ATOM 6806 N N . GLY B 1 156 ? -36.312 1.082 -15.656 1 68.56 156 GLY B N 1
ATOM 6807 C CA . GLY B 1 156 ? -36.188 1.574 -17.016 1 68.56 156 GLY B CA 1
ATOM 6808 C C . GLY B 1 156 ? -35.594 2.969 -17.094 1 68.56 156 GLY B C 1
ATOM 6809 O O . GLY B 1 156 ? -35.312 3.484 -18.172 1 68.56 156 GLY B O 1
ATOM 6810 N N . ASP B 1 157 ? -35.406 3.521 -15.992 1 77.12 157 ASP B N 1
ATOM 6811 C CA . ASP B 1 157 ? -34.719 4.816 -16.016 1 77.12 157 ASP B CA 1
ATOM 6812 C C . ASP B 1 157 ? -33.344 4.703 -16.609 1 77.12 157 ASP B C 1
ATOM 6814 O O . ASP B 1 157 ? -32.5 3.916 -16.125 1 77.12 157 ASP B O 1
ATOM 6818 N N . PRO B 1 158 ? -33.094 5.484 -17.625 1 73.88 158 PRO B N 1
ATOM 6819 C CA . PRO B 1 158 ? -31.812 5.348 -18.297 1 73.88 158 PRO B CA 1
ATOM 6820 C C . PRO B 1 158 ? -30.625 5.801 -17.438 1 73.88 158 PRO B C 1
ATOM 6822 O O . PRO B 1 158 ? -29.469 5.52 -17.766 1 73.88 158 PRO B O 1
ATOM 6825 N N . ARG B 1 159 ? -30.922 6.391 -16.391 1 76.31 159 ARG B N 1
ATOM 6826 C CA . ARG B 1 159 ? -29.875 6.844 -15.484 1 76.31 159 ARG B CA 1
ATOM 6827 C C . ARG B 1 159 ? -29.469 5.734 -14.516 1 76.31 159 ARG B C 1
ATOM 6829 O O . ARG B 1 159 ? -28.516 5.891 -13.758 1 76.31 159 ARG B O 1
ATOM 6836 N N . GLY B 1 160 ? -30.281 4.77 -14.531 1 79.25 160 GLY B N 1
ATOM 6837 C CA . GLY B 1 160 ? -30.031 3.621 -13.68 1 79.25 160 GLY B CA 1
ATOM 6838 C C . GLY B 1 160 ? -28.719 2.918 -14 1 79.25 160 GLY B C 1
ATOM 6839 O O . GLY B 1 160 ? -28.219 3.023 -15.117 1 79.25 160 GLY B O 1
ATOM 6840 N N . THR B 1 161 ? -28.203 2.408 -12.93 1 87.62 161 THR B N 1
ATOM 6841 C CA . THR B 1 161 ? -26.969 1.65 -13.117 1 87.62 161 THR B CA 1
ATOM 6842 C C . THR B 1 161 ? -27.016 0.346 -12.328 1 87.62 161 THR B C 1
ATOM 6844 O O . THR B 1 161 ? -27.672 0.262 -11.289 1 87.62 161 THR B O 1
ATOM 6847 N N . TRP B 1 162 ? -26.391 -0.679 -12.859 1 89.69 162 TRP B N 1
ATOM 6848 C CA . TRP B 1 162 ? -26.266 -1.946 -12.148 1 89.69 162 TRP B CA 1
ATOM 6849 C C . TRP B 1 162 ? -25.031 -1.936 -11.25 1 89.69 162 TRP B C 1
ATOM 6851 O O . TRP B 1 162 ? -24.812 -2.857 -10.461 1 89.69 162 TRP B O 1
ATOM 6861 N N . ARG B 1 163 ? -24.297 -0.884 -11.297 1 93.44 163 ARG B N 1
ATOM 6862 C CA . ARG B 1 163 ? -23.016 -0.79 -10.586 1 93.44 163 ARG B CA 1
ATOM 6863 C C . ARG B 1 163 ? -23.234 -0.599 -9.094 1 93.44 163 ARG B C 1
ATOM 6865 O O . ARG B 1 163 ? -24.125 0.156 -8.68 1 93.44 163 ARG B O 1
ATOM 6872 N N . ALA B 1 164 ? -22.422 -1.336 -8.32 1 94.31 164 ALA B N 1
ATOM 6873 C CA . ALA B 1 164 ? -22.438 -1.134 -6.875 1 94.31 164 ALA B CA 1
ATOM 6874 C C . ALA B 1 164 ? -22.125 0.319 -6.52 1 94.31 164 ALA B C 1
ATOM 6876 O O . ALA B 1 164 ? -21.25 0.942 -7.133 1 94.31 164 ALA B O 1
ATOM 6877 N N . ASP B 1 165 ? -22.891 0.937 -5.551 1 96 165 ASP B N 1
ATOM 6878 C CA . ASP B 1 165 ? -22.703 2.277 -5 1 96 165 ASP B CA 1
ATOM 6879 C C . ASP B 1 165 ? -22.766 3.334 -6.102 1 96 165 ASP B C 1
ATOM 6881 O O . ASP B 1 165 ? -22.031 4.332 -6.047 1 96 165 ASP B O 1
ATOM 6885 N N . ALA B 1 166 ? -23.531 3.045 -7.172 1 93.88 166 ALA B N 1
ATOM 6886 C CA . ALA B 1 166 ? -23.719 3.967 -8.289 1 93.88 166 ALA B CA 1
ATOM 6887 C C . ALA B 1 166 ? -22.359 4.441 -8.828 1 93.88 166 ALA B C 1
ATOM 6889 O O . ALA B 1 166 ? -22.156 5.641 -9.031 1 93.88 166 ALA B O 1
ATOM 6890 N N . SER B 1 167 ? -21.5 3.527 -9.008 1 93.62 167 SER B N 1
ATOM 6891 C CA . SER B 1 167 ? -20.172 3.867 -9.492 1 93.62 167 SER B CA 1
ATOM 6892 C C . SER B 1 167 ? -20.234 4.629 -10.812 1 93.62 167 SER B C 1
ATOM 6894 O O . SER B 1 167 ? -21.031 4.289 -11.688 1 93.62 167 SER B O 1
ATOM 6896 N N . ARG B 1 168 ? -19.359 5.555 -10.953 1 85.81 168 ARG B N 1
ATOM 6897 C CA . ARG B 1 168 ? -19.25 6.301 -12.203 1 85.81 168 ARG B CA 1
ATOM 6898 C C . ARG B 1 168 ? -18.406 5.543 -13.219 1 85.81 168 ARG B C 1
ATOM 6900 O O . ARG B 1 168 ? -18.484 5.809 -14.422 1 85.81 168 ARG B O 1
ATOM 6907 N N . HIS B 1 169 ? -17.547 4.738 -12.719 1 87 169 HIS B N 1
ATOM 6908 C CA . HIS B 1 169 ? -16.766 3.885 -13.594 1 87 169 HIS B CA 1
ATOM 6909 C C . HIS B 1 169 ? -17.594 2.711 -14.109 1 87 169 HIS B C 1
ATOM 6911 O O . HIS B 1 169 ? -17.703 1.681 -13.445 1 87 169 HIS B O 1
ATOM 6917 N N . LYS B 1 170 ? -18 2.885 -15.312 1 85.75 170 LYS B N 1
ATOM 6918 C CA . LYS B 1 170 ? -19 1.955 -15.82 1 85.75 170 LYS B CA 1
ATOM 6919 C C . LYS B 1 170 ? -18.359 0.743 -16.469 1 85.75 170 LYS B C 1
ATOM 6921 O O . LYS B 1 170 ? -18.969 -0.327 -16.562 1 85.75 170 LYS B O 1
ATOM 6926 N N . TYR B 1 171 ? -17.203 0.916 -17 1 84.38 171 TYR B N 1
ATOM 6927 C CA . TYR B 1 171 ? -16.516 -0.185 -17.656 1 84.38 171 TYR B CA 1
ATOM 6928 C C . TYR B 1 171 ? -15 0.049 -17.656 1 84.38 171 TYR B C 1
ATOM 6930 O O . TYR B 1 171 ? -14.539 1.148 -17.344 1 84.38 171 TYR B O 1
ATOM 6938 N N . ASP B 1 172 ? -14.273 -0.951 -17.844 1 82.12 172 ASP B N 1
ATOM 6939 C CA . ASP B 1 172 ? -12.828 -0.932 -18.062 1 82.12 172 ASP B CA 1
ATOM 6940 C C . ASP B 1 172 ? -12.484 -1.339 -19.5 1 82.12 172 ASP B C 1
ATOM 6942 O O . ASP B 1 172 ? -12.758 -2.469 -19.906 1 82.12 172 ASP B O 1
ATOM 6946 N N . ARG B 1 173 ? -11.859 -0.482 -20.172 1 77.06 173 ARG B N 1
ATOM 6947 C CA . ARG B 1 173 ? -11.586 -0.69 -21.594 1 77.06 173 ARG B CA 1
ATOM 6948 C C . ARG B 1 173 ? -10.688 -1.903 -21.797 1 77.06 173 ARG B C 1
ATOM 6950 O O . ARG B 1 173 ? -10.773 -2.574 -22.828 1 77.06 173 ARG B O 1
ATOM 6957 N N . GLN B 1 174 ? -9.898 -2.164 -20.828 1 78.75 174 GLN B N 1
ATOM 6958 C CA . GLN B 1 174 ? -8.969 -3.283 -20.953 1 78.75 174 GLN B CA 1
ATOM 6959 C C . GLN B 1 174 ? -9.695 -4.617 -20.844 1 78.75 174 GLN B C 1
ATOM 6961 O O . GLN B 1 174 ? -9.211 -5.641 -21.328 1 78.75 174 GLN B O 1
ATOM 6966 N N . HIS B 1 175 ? -10.922 -4.602 -20.297 1 88.75 175 HIS B N 1
ATOM 6967 C CA . HIS B 1 175 ? -11.555 -5.871 -19.953 1 88.75 175 HIS B CA 1
ATOM 6968 C C . HIS B 1 175 ? -12.867 -6.043 -20.719 1 88.75 175 HIS B C 1
ATOM 6970 O O . HIS B 1 175 ? -13.391 -7.156 -20.812 1 88.75 175 HIS B O 1
ATOM 6976 N N . VAL B 1 176 ? -13.375 -4.965 -21.312 1 89 176 VAL B N 1
ATOM 6977 C CA . VAL B 1 176 ? -14.734 -4.977 -21.859 1 89 176 VAL B CA 1
ATOM 6978 C C . VAL B 1 176 ? -14.852 -6.035 -22.953 1 89 176 VAL B C 1
ATOM 6980 O O . VAL B 1 176 ? -13.891 -6.297 -23.672 1 89 176 VAL B O 1
ATOM 6983 N N . MET B 1 177 ? -16.016 -6.617 -23.016 1 92 177 MET B N 1
ATOM 6984 C CA . MET B 1 177 ? -16.328 -7.652 -24 1 92 177 MET B CA 1
ATOM 6985 C C . MET B 1 177 ? -16.625 -7.035 -25.359 1 92 177 MET B C 1
ATOM 6987 O O . MET B 1 177 ? -17.625 -6.34 -25.531 1 92 177 MET B O 1
ATOM 6991 N N . LEU B 1 178 ? -15.758 -7.363 -26.312 1 89.31 178 LEU B N 1
ATOM 6992 C CA . LEU B 1 178 ? -15.977 -6.879 -27.672 1 89.31 178 LEU B CA 1
ATOM 6993 C C . LEU B 1 178 ? -17.281 -7.422 -28.25 1 89.31 178 LEU B C 1
ATOM 6995 O O . LEU B 1 178 ? -17.562 -8.617 -28.125 1 89.31 178 LEU B O 1
ATOM 6999 N N . GLY B 1 179 ? -18.047 -6.559 -28.844 1 91.44 179 GLY B N 1
ATOM 7000 C CA . GLY B 1 179 ? -19.281 -6.961 -29.484 1 91.44 179 GLY B CA 1
ATOM 7001 C C . GLY B 1 179 ? -20.5 -6.816 -28.578 1 91.44 179 GLY B C 1
ATOM 7002 O O . GLY B 1 179 ? -21.625 -7.043 -29 1 91.44 179 GLY B O 1
ATOM 7003 N N . ARG B 1 180 ? -20.266 -6.434 -27.375 1 93.69 180 ARG B N 1
ATOM 7004 C CA . ARG B 1 180 ? -21.359 -6.238 -26.438 1 93.69 180 ARG B CA 1
ATOM 7005 C C . ARG B 1 180 ? -21.438 -4.785 -25.984 1 93.69 180 ARG B C 1
ATOM 7007 O O . ARG B 1 180 ? -20.406 -4.109 -25.875 1 93.69 180 ARG B O 1
ATOM 7014 N N . ASP B 1 181 ? -22.703 -4.348 -25.734 1 92.38 181 ASP B N 1
ATOM 7015 C CA . ASP B 1 181 ? -22.875 -3.031 -25.125 1 92.38 181 ASP B CA 1
ATOM 7016 C C . ASP B 1 181 ? -22.266 -2.986 -23.734 1 92.38 181 ASP B C 1
ATOM 7018 O O . ASP B 1 181 ? -22.688 -3.717 -22.828 1 92.38 181 ASP B O 1
ATOM 7022 N N . VAL B 1 182 ? -21.297 -2.137 -23.547 1 87.44 182 VAL B N 1
ATOM 7023 C CA . VAL B 1 182 ? -20.469 -2.082 -22.344 1 87.44 182 VAL B CA 1
ATOM 7024 C C . VAL B 1 182 ? -21.297 -1.568 -21.172 1 87.44 182 VAL B C 1
ATOM 7026 O O . VAL B 1 182 ? -20.891 -1.694 -20.016 1 87.44 182 VAL B O 1
ATOM 7029 N N . LEU B 1 183 ? -22.469 -0.975 -21.406 1 88.75 183 LEU B N 1
ATOM 7030 C CA . LEU B 1 183 ? -23.266 -0.385 -20.344 1 88.75 183 LEU B CA 1
ATOM 7031 C C . LEU B 1 183 ? -24.234 -1.411 -19.766 1 88.75 183 LEU B C 1
ATOM 7033 O O . LEU B 1 183 ? -24.828 -1.185 -18.703 1 88.75 183 LEU B O 1
ATOM 7037 N N . LEU B 1 184 ? -24.344 -2.502 -20.406 1 92.38 184 LEU B N 1
ATOM 7038 C CA . LEU B 1 184 ? -25.234 -3.555 -19.922 1 92.38 184 LEU B CA 1
ATOM 7039 C C . LEU B 1 184 ? -24.609 -4.266 -18.719 1 92.38 184 LEU B C 1
ATOM 7041 O O . LEU B 1 184 ? -23.391 -4.332 -18.594 1 92.38 184 LEU B O 1
ATOM 7045 N N . PRO B 1 185 ? -25.516 -4.742 -17.797 1 92.81 185 PRO B N 1
ATOM 7046 C CA . PRO B 1 185 ? -24.969 -5.57 -16.719 1 92.81 185 PRO B CA 1
ATOM 7047 C C . PRO B 1 185 ? -24.188 -6.777 -17.25 1 92.81 185 PRO B C 1
ATOM 7049 O O . PRO B 1 185 ? -24.375 -7.18 -18.406 1 92.81 185 PRO B O 1
ATOM 7052 N N . PRO B 1 186 ? -23.328 -7.344 -16.391 1 94.19 186 PRO B N 1
ATOM 7053 C CA . PRO B 1 186 ? -22.578 -8.516 -16.844 1 94.19 186 PRO B CA 1
ATOM 7054 C C . PRO B 1 186 ? -23.484 -9.656 -17.312 1 94.19 186 PRO B C 1
ATOM 7056 O O . PRO B 1 186 ? -24.578 -9.836 -16.781 1 94.19 186 PRO B O 1
ATOM 7059 N N . MET B 1 187 ? -22.969 -10.32 -18.266 1 92.38 187 MET B N 1
ATOM 7060 C CA . MET B 1 187 ? -23.703 -11.453 -18.828 1 92.38 187 MET B CA 1
ATOM 7061 C C . MET B 1 187 ? -23.828 -12.57 -17.797 1 92.38 187 MET B C 1
ATOM 7063 O O . MET B 1 187 ? -22.875 -12.852 -17.047 1 92.38 187 MET B O 1
ATOM 7067 N N . GLU B 1 188 ? -25.016 -13.18 -17.828 1 91.88 188 GLU B N 1
ATOM 7068 C CA . GLU B 1 188 ? -25.25 -14.328 -16.938 1 91.88 188 GLU B CA 1
ATOM 7069 C C . GLU B 1 188 ? -25.047 -15.641 -17.688 1 91.88 188 GLU B C 1
ATOM 7071 O O . GLU B 1 188 ? -25.391 -15.758 -18.859 1 91.88 188 GLU B O 1
ATOM 7076 N N . GLY B 1 189 ? -24.359 -16.484 -17.109 1 89.19 189 GLY B N 1
ATOM 7077 C CA . GLY B 1 189 ? -24.125 -17.844 -17.578 1 89.19 189 GLY B CA 1
ATOM 7078 C C . GLY B 1 189 ? -23.469 -18.734 -16.531 1 89.19 189 GLY B C 1
ATOM 7079 O O . GLY B 1 189 ? -23.312 -18.328 -15.375 1 89.19 189 GLY B O 1
ATOM 7080 N N . ARG B 1 190 ? -23.297 -19.938 -16.984 1 88.12 190 ARG B N 1
ATOM 7081 C CA . ARG B 1 190 ? -22.609 -20.844 -16.078 1 88.12 190 ARG B CA 1
ATOM 7082 C C . ARG B 1 190 ? -21.25 -20.312 -15.68 1 88.12 190 ARG B C 1
ATOM 7084 O O . ARG B 1 190 ? -20.484 -19.859 -16.547 1 88.12 190 ARG B O 1
ATOM 7091 N N . HIS B 1 191 ? -20.875 -20.156 -14.477 1 89.88 191 HIS B N 1
ATOM 7092 C CA . HIS B 1 191 ? -19.625 -19.734 -13.852 1 89.88 191 HIS B CA 1
ATOM 7093 C C . HIS B 1 191 ? -19.516 -18.219 -13.773 1 89.88 191 HIS B C 1
ATOM 7095 O O . HIS B 1 191 ? -18.469 -17.672 -13.406 1 89.88 191 HIS B O 1
ATOM 7101 N N . SER B 1 192 ? -20.5 -17.453 -14.242 1 92.12 192 SER B N 1
ATOM 7102 C CA . SER B 1 192 ? -20.562 -16.016 -13.992 1 92.12 192 SER B CA 1
ATOM 7103 C C . SER B 1 192 ? -21.109 -15.727 -12.602 1 92.12 192 SER B C 1
ATOM 7105 O O . SER B 1 192 ? -22.188 -15.117 -12.461 1 92.12 192 SER B O 1
ATOM 7107 N N . TYR B 1 193 ? -20.391 -16.016 -11.602 1 91.06 193 TYR B N 1
ATOM 7108 C CA . TYR B 1 193 ? -20.891 -16.109 -10.234 1 91.06 193 TYR B CA 1
ATOM 7109 C C . TYR B 1 193 ? -21.297 -14.734 -9.711 1 91.06 193 TYR B C 1
ATOM 7111 O O . TYR B 1 193 ? -22.375 -14.586 -9.117 1 91.06 193 TYR B O 1
ATOM 7119 N N . GLY B 1 194 ? -20.5 -13.75 -10 1 92.88 194 GLY B N 1
ATOM 7120 C CA . GLY B 1 194 ? -20.812 -12.398 -9.555 1 92.88 194 GLY B CA 1
ATOM 7121 C C . GLY B 1 194 ? -22.078 -11.852 -10.188 1 92.88 194 GLY B C 1
ATOM 7122 O O . GLY B 1 194 ? -22.922 -11.25 -9.5 1 92.88 194 GLY B O 1
ATOM 7123 N N . ALA B 1 195 ? -22.234 -12.094 -11.453 1 93.75 195 ALA B N 1
ATOM 7124 C CA . ALA B 1 195 ? -23.438 -11.656 -12.172 1 93.75 195 ALA B CA 1
ATOM 7125 C C . ALA B 1 195 ? -24.688 -12.32 -11.617 1 93.75 195 ALA B C 1
ATOM 7127 O O . ALA B 1 195 ? -25.781 -11.758 -11.688 1 93.75 195 ALA B O 1
ATOM 7128 N N . MET B 1 196 ? -24.484 -13.438 -11.023 1 92.31 196 MET B N 1
ATOM 7129 C CA . MET B 1 196 ? -25.609 -14.211 -10.516 1 92.31 196 MET B CA 1
ATOM 7130 C C . MET B 1 196 ? -25.781 -14.008 -9.016 1 92.31 196 MET B C 1
ATOM 7132 O O . MET B 1 196 ? -26.453 -14.789 -8.344 1 92.31 196 MET B O 1
ATOM 7136 N N . GLY B 1 197 ? -25.062 -13.133 -8.461 1 89.62 197 GLY B N 1
ATOM 7137 C CA . GLY B 1 197 ? -25.391 -12.664 -7.125 1 89.62 197 GLY B CA 1
ATOM 7138 C C . GLY B 1 197 ? -24.375 -13.109 -6.074 1 89.62 197 GLY B C 1
ATOM 7139 O O . GLY B 1 197 ? -24.531 -12.789 -4.895 1 89.62 197 GLY B O 1
ATOM 7140 N N . ARG B 1 198 ? -23.359 -13.844 -6.449 1 92.44 198 ARG B N 1
ATOM 7141 C CA . ARG B 1 198 ? -22.328 -14.148 -5.465 1 92.44 198 ARG B CA 1
ATOM 7142 C C . ARG B 1 198 ? -21.531 -12.898 -5.094 1 92.44 198 ARG B C 1
ATOM 7144 O O . ARG B 1 198 ? -21.25 -12.055 -5.953 1 92.44 198 ARG B O 1
ATOM 7151 N N . ASN B 1 199 ? -21.094 -12.719 -3.834 1 94.88 199 ASN B N 1
ATOM 7152 C CA . ASN B 1 199 ? -20.203 -11.68 -3.32 1 94.88 199 ASN B CA 1
ATOM 7153 C C . ASN B 1 199 ? -20.828 -10.297 -3.412 1 94.88 199 ASN B C 1
ATOM 7155 O O . ASN B 1 199 ? -20.156 -9.312 -3.729 1 94.88 199 ASN B O 1
ATOM 7159 N N . ARG B 1 200 ? -22.141 -10.258 -3.301 1 94.38 200 ARG B N 1
ATOM 7160 C CA . ARG B 1 200 ? -22.781 -8.945 -3.26 1 94.38 200 ARG B CA 1
ATOM 7161 C C . ARG B 1 200 ? -22.172 -8.078 -2.16 1 94.38 200 ARG B C 1
ATOM 7163 O O . ARG B 1 200 ? -21.859 -8.57 -1.069 1 94.38 200 ARG B O 1
ATOM 7170 N N . LEU B 1 201 ? -22 -6.852 -2.482 1 96.62 201 LEU B N 1
ATOM 7171 C CA . LEU B 1 201 ? -21.422 -5.914 -1.536 1 96.62 201 LEU B CA 1
ATOM 7172 C C . LEU B 1 201 ? -22.266 -5.801 -0.278 1 96.62 201 LEU B C 1
ATOM 7174 O O . LEU B 1 201 ? -23.391 -5.289 -0.327 1 96.62 201 LEU B O 1
ATOM 7178 N N . ARG B 1 202 ? -21.734 -6.191 0.872 1 95.31 202 ARG B N 1
ATOM 7179 C CA . ARG B 1 202 ? -22.516 -6.258 2.105 1 95.31 202 ARG B CA 1
ATOM 7180 C C . ARG B 1 202 ? -22.641 -4.879 2.744 1 95.31 202 ARG B C 1
ATOM 7182 O O . ARG B 1 202 ? -23.594 -4.621 3.486 1 95.31 202 ARG B O 1
ATOM 7189 N N . ASN B 1 203 ? -21.688 -4.012 2.5 1 97.38 203 ASN B N 1
ATOM 7190 C CA . ASN B 1 203 ? -21.719 -2.678 3.088 1 97.38 203 ASN B CA 1
ATOM 7191 C C . ASN B 1 203 ? -22.078 -1.617 2.049 1 97.38 203 ASN B C 1
ATOM 7193 O O . ASN B 1 203 ? -21.531 -0.512 2.072 1 97.38 203 ASN B O 1
ATOM 7197 N N . ALA B 1 204 ? -22.938 -1.958 1.121 1 96.88 204 ALA B N 1
ATOM 7198 C CA . ALA B 1 204 ? -23.359 -1.023 0.085 1 96.88 204 ALA B CA 1
ATOM 7199 C C . ALA B 1 204 ? -23.969 0.239 0.7 1 96.88 204 ALA B C 1
ATOM 7201 O O . ALA B 1 204 ? -24.594 0.182 1.756 1 96.88 204 ALA B O 1
ATOM 7202 N N . LEU B 1 205 ? -23.875 1.309 0.023 1 97.69 205 LEU B N 1
ATOM 7203 C CA . LEU B 1 205 ? -24.406 2.594 0.469 1 97.69 205 LEU B CA 1
ATOM 7204 C C . LEU B 1 205 ? -25.922 2.621 0.358 1 97.69 205 LEU B C 1
ATOM 7206 O O . LEU B 1 205 ? -26.484 2.104 -0.607 1 97.69 205 LEU B O 1
ATOM 7210 N N . ARG B 1 206 ? -26.484 3.158 1.384 1 96.56 206 ARG B N 1
ATOM 7211 C CA . ARG B 1 206 ? -27.859 3.582 1.227 1 96.56 206 ARG B CA 1
ATOM 7212 C C . ARG B 1 206 ? -27.953 4.875 0.42 1 96.56 206 ARG B C 1
ATOM 7214 O O . ARG B 1 206 ? -27.281 5.852 0.728 1 96.56 206 ARG B O 1
ATOM 7221 N N . GLU B 1 207 ? -28.766 4.891 -0.667 1 96.25 207 GLU B N 1
ATOM 7222 C CA . GLU B 1 207 ? -28.938 6.055 -1.527 1 96.25 207 GLU B CA 1
ATOM 7223 C C . GLU B 1 207 ? -27.609 6.566 -2.061 1 96.25 207 GLU B C 1
ATOM 7225 O O . GLU B 1 207 ? -27.219 7.703 -1.784 1 96.25 207 GLU B O 1
ATOM 7230 N N . PRO B 1 208 ? -26.969 5.754 -2.891 1 97 208 PRO B N 1
ATOM 7231 C CA . PRO B 1 208 ? -25.578 6.035 -3.277 1 97 208 PRO B CA 1
ATOM 7232 C C . PRO B 1 208 ? -25.453 7.238 -4.207 1 97 208 PRO B C 1
ATOM 7234 O O . PRO B 1 208 ? -24.359 7.754 -4.418 1 97 208 PRO B O 1
ATOM 7237 N N . ARG B 1 209 ? -26.547 7.758 -4.848 1 96.88 209 ARG B N 1
ATOM 7238 C CA . ARG B 1 209 ? -26.484 8.953 -5.68 1 96.88 209 ARG B CA 1
ATOM 7239 C C . ARG B 1 209 ? -26.469 10.219 -4.82 1 96.88 209 ARG B C 1
ATOM 7241 O O . ARG B 1 209 ? -27.453 10.938 -4.746 1 96.88 209 ARG B O 1
ATOM 7248 N N . ALA B 1 210 ? -25.312 10.484 -4.238 1 98.19 210 ALA B N 1
ATOM 7249 C CA . ALA B 1 210 ? -25.156 11.586 -3.285 1 98.19 210 ALA B CA 1
ATOM 7250 C C . ALA B 1 210 ? -23.734 12.148 -3.328 1 98.19 210 ALA B C 1
ATOM 7252 O O . ALA B 1 210 ? -22.844 11.547 -3.918 1 98.19 210 ALA B O 1
ATOM 7253 N N . SER B 1 211 ? -23.516 13.312 -2.775 1 98.25 211 SER B N 1
ATOM 7254 C CA . SER B 1 211 ? -22.203 13.945 -2.656 1 98.25 211 SER B CA 1
ATOM 7255 C C . SER B 1 211 ? -22.078 14.711 -1.342 1 98.25 211 SER B C 1
ATOM 7257 O O . SER B 1 211 ? -23.094 15.039 -0.71 1 98.25 211 SER B O 1
ATOM 7259 N N . HIS B 1 212 ? -20.844 14.922 -0.933 1 98.75 212 HIS B N 1
ATOM 7260 C CA . HIS B 1 212 ? -20.562 15.656 0.295 1 98.75 212 HIS B CA 1
ATOM 7261 C C . HIS B 1 212 ? -20.297 17.141 0.007 1 98.75 212 HIS B C 1
ATOM 7263 O O . HIS B 1 212 ? -19.672 17.469 -0.998 1 98.75 212 HIS B O 1
ATOM 7269 N N . ILE B 1 213 ? -20.766 17.984 0.92 1 98.81 213 ILE B N 1
ATOM 7270 C CA . ILE B 1 213 ? -20.391 19.391 1.033 1 98.81 213 ILE B CA 1
ATOM 7271 C C . ILE B 1 213 ? -19.891 19.672 2.443 1 98.81 213 ILE B C 1
ATOM 7273 O O . ILE B 1 213 ? -20.672 19.719 3.395 1 98.81 213 ILE B O 1
ATOM 7277 N N . TRP B 1 214 ? -18.594 19.984 2.596 1 98.69 214 TRP B N 1
ATOM 7278 C CA . TRP B 1 214 ? -17.938 20.031 3.896 1 98.69 214 TRP B CA 1
ATOM 7279 C C . TRP B 1 214 ? -17.953 21.438 4.477 1 98.69 214 TRP B C 1
ATOM 7281 O O . TRP B 1 214 ? -17.812 22.422 3.742 1 98.69 214 TRP B O 1
ATOM 7291 N N . PHE B 1 215 ? -18.094 21.578 5.801 1 98.06 215 PHE B N 1
ATOM 7292 C CA . PHE B 1 215 ? -17.953 22.828 6.516 1 98.06 215 PHE B CA 1
ATOM 7293 C C . PHE B 1 215 ? -17.688 22.594 7.996 1 98.06 215 PHE B C 1
ATOM 7295 O O . PHE B 1 215 ? -17.891 21.484 8.5 1 98.06 215 PHE B O 1
ATOM 7302 N N . VAL B 1 216 ? -17.141 23.578 8.664 1 98.56 216 VAL B N 1
ATOM 7303 C CA . VAL B 1 216 ? -16.844 23.484 10.094 1 98.56 216 VAL B CA 1
ATOM 7304 C C . VAL B 1 216 ? -17.828 24.359 10.875 1 98.56 216 VAL B C 1
ATOM 7306 O O . VAL B 1 216 ? -18.172 25.453 10.445 1 98.56 216 VAL B O 1
ATOM 7309 N N . VAL B 1 217 ? -18.359 23.797 11.945 1 98.25 217 VAL B N 1
ATOM 7310 C CA . VAL B 1 217 ? -18.969 24.625 12.984 1 98.25 217 VAL B CA 1
ATOM 7311 C C . VAL B 1 217 ? -17.953 24.891 14.094 1 98.25 217 VAL B C 1
ATOM 7313 O O . VAL B 1 217 ? -17.547 23.969 14.797 1 98.25 217 VAL B O 1
ATOM 7316 N N . ARG B 1 218 ? -17.562 26.109 14.266 1 97.56 218 ARG B N 1
ATOM 7317 C CA . ARG B 1 218 ? -16.609 26.5 15.297 1 97.56 218 ARG B CA 1
ATOM 7318 C C . ARG B 1 218 ? -17.281 26.594 16.656 1 97.56 218 ARG B C 1
ATOM 7320 O O . ARG B 1 218 ? -18.5 26.594 16.75 1 97.56 218 ARG B O 1
ATOM 7327 N N . ALA B 1 219 ? -16.406 26.578 17.672 1 95.19 219 ALA B N 1
ATOM 7328 C CA . ALA B 1 219 ? -16.953 26.75 19.016 1 95.19 219 ALA B CA 1
ATOM 7329 C C . ALA B 1 219 ? -17.406 28.188 19.25 1 95.19 219 ALA B C 1
ATOM 7331 O O . ALA B 1 219 ? -16.688 29.141 18.906 1 95.19 219 ALA B O 1
ATOM 7332 N N . GLY B 1 220 ? -18.594 28.344 19.75 1 87.69 220 GLY B N 1
ATOM 7333 C CA . GLY B 1 220 ? -19.094 29.672 20.094 1 87.69 220 GLY B CA 1
ATOM 7334 C C . GLY B 1 220 ? -18.562 30.172 21.422 1 87.69 220 GLY B C 1
ATOM 7335 O O . GLY B 1 220 ? -17.969 29.406 22.203 1 87.69 220 GLY B O 1
ATOM 7336 N N . GLY B 1 221 ? -18.672 31.406 21.625 1 83.81 221 GLY B N 1
ATOM 7337 C CA . GLY B 1 221 ? -18.281 32 22.891 1 83.81 221 GLY B CA 1
ATOM 7338 C C . GLY B 1 221 ? -16.781 32.156 23.031 1 83.81 221 GLY B C 1
ATOM 7339 O O . GLY B 1 221 ? -16.031 32.031 22.047 1 83.81 221 GLY B O 1
ATOM 7340 N N . ASP B 1 222 ? -16.375 32.5 24.219 1 84.44 222 ASP B N 1
ATOM 7341 C CA . ASP B 1 222 ? -14.969 32.781 24.469 1 84.44 222 ASP B CA 1
ATOM 7342 C C . ASP B 1 222 ? -14.414 31.875 25.562 1 84.44 222 ASP B C 1
ATOM 7344 O O . ASP B 1 222 ? -13.328 32.125 26.078 1 84.44 222 ASP B O 1
ATOM 7348 N N . ALA B 1 223 ? -15.172 30.828 25.75 1 89 223 ALA B N 1
ATOM 7349 C CA . ALA B 1 223 ? -14.703 29.922 26.797 1 89 223 ALA B CA 1
ATOM 7350 C C . ALA B 1 223 ? -13.391 29.25 26.391 1 89 223 ALA B C 1
ATOM 7352 O O . ALA B 1 223 ? -13.188 28.938 25.219 1 89 223 ALA B O 1
ATOM 7353 N N . ALA B 1 224 ? -12.609 29.047 27.406 1 94.44 224 ALA B N 1
ATOM 7354 C CA . ALA B 1 224 ? -11.359 28.328 27.219 1 94.44 224 ALA B CA 1
ATOM 7355 C C . ALA B 1 224 ? -11.625 26.891 26.781 1 94.44 224 ALA B C 1
ATOM 7357 O O . ALA B 1 224 ? -12.586 26.266 27.234 1 94.44 224 ALA B O 1
ATOM 7358 N N . ARG B 1 225 ? -10.789 26.438 25.859 1 95.81 225 ARG B N 1
ATOM 7359 C CA . ARG B 1 225 ? -10.836 25.078 25.344 1 95.81 225 ARG B CA 1
ATOM 7360 C C . ARG B 1 225 ? -9.477 24.391 25.469 1 95.81 225 ARG B C 1
ATOM 7362 O O . ARG B 1 225 ? -8.453 25.062 25.625 1 95.81 225 ARG B O 1
ATOM 7369 N N . SER B 1 226 ? -9.492 23.062 25.406 1 97.75 226 SER B N 1
ATOM 7370 C CA . SER B 1 226 ? -8.242 22.344 25.594 1 97.75 226 SER B CA 1
ATOM 7371 C C . SER B 1 226 ? -7.473 22.203 24.281 1 97.75 226 SER B C 1
ATOM 7373 O O . SER B 1 226 ? -6.25 22.375 24.266 1 97.75 226 SER B O 1
ATOM 7375 N N . LEU B 1 227 ? -8.18 21.859 23.188 1 98.62 227 LEU B N 1
ATOM 7376 C CA . LEU B 1 227 ? -7.48 21.484 21.953 1 98.62 227 LEU B CA 1
ATOM 7377 C C . LEU B 1 227 ? -8.172 22.078 20.734 1 98.62 227 LEU B C 1
ATOM 7379 O O . LEU B 1 227 ? -9.375 21.875 20.531 1 98.62 227 LEU B O 1
ATOM 7383 N N . LEU B 1 228 ? -7.457 22.828 19.938 1 98.81 228 LEU B N 1
ATOM 7384 C CA . LEU B 1 228 ? -7.953 23.312 18.656 1 98.81 228 LEU B CA 1
ATOM 7385 C C . LEU B 1 228 ? -7.52 22.391 17.516 1 98.81 228 LEU B C 1
ATOM 7387 O O . LEU B 1 228 ? -6.324 22.172 17.312 1 98.81 228 LEU B O 1
ATOM 7391 N N . PHE B 1 229 ? -8.508 21.812 16.875 1 98.88 229 PHE B N 1
ATOM 7392 C CA . PHE B 1 229 ? -8.297 20.984 15.688 1 98.88 229 PHE B CA 1
ATOM 7393 C C . PHE B 1 229 ? -8.453 21.812 14.422 1 98.88 229 PHE B C 1
ATOM 7395 O O . PHE B 1 229 ? -9.539 22.344 14.148 1 98.88 229 PHE B O 1
ATOM 7402 N N . GLN B 1 230 ? -7.418 21.953 13.664 1 98.69 230 GLN B N 1
ATOM 7403 C CA . GLN B 1 230 ? -7.48 22.641 12.375 1 98.69 230 GLN B CA 1
ATOM 7404 C C . GLN B 1 230 ? -7.633 21.641 11.227 1 98.69 230 GLN B C 1
ATOM 7406 O O . GLN B 1 230 ? -6.828 20.719 11.086 1 98.69 230 GLN B O 1
ATOM 7411 N N . THR B 1 231 ? -8.617 21.812 10.352 1 98.69 231 THR B N 1
ATOM 7412 C CA . THR B 1 231 ? -8.695 20.969 9.156 1 98.69 231 THR B CA 1
ATOM 7413 C C . THR B 1 231 ? -7.609 21.344 8.156 1 98.69 231 THR B C 1
ATOM 7415 O O . THR B 1 231 ? -7.039 22.438 8.234 1 98.69 231 THR B O 1
ATOM 7418 N N . SER B 1 232 ? -7.312 20.438 7.305 1 98.5 232 SER B N 1
ATOM 7419 C CA . SER B 1 232 ? -6.344 20.688 6.238 1 98.5 232 SER B CA 1
ATOM 7420 C C . SER B 1 232 ? -7.039 21.078 4.938 1 98.5 232 SER B C 1
ATOM 7422 O O . SER B 1 232 ? -6.66 20.609 3.861 1 98.5 232 SER B O 1
ATOM 7424 N N . ASP B 1 233 ? -8.047 21.938 5.02 1 98.25 233 ASP B N 1
ATOM 7425 C CA . ASP B 1 233 ? -8.93 22.297 3.916 1 98.25 233 ASP B CA 1
ATOM 7426 C C . ASP B 1 233 ? -8.164 22.984 2.795 1 98.25 233 ASP B C 1
ATOM 7428 O O . ASP B 1 233 ? -8.539 22.891 1.625 1 98.25 233 ASP B O 1
ATOM 7432 N N . THR B 1 234 ? -7.105 23.719 3.111 1 98.31 234 THR B N 1
ATOM 7433 C CA . THR B 1 234 ? -6.316 24.328 2.053 1 98.31 234 THR B CA 1
ATOM 7434 C C . THR B 1 234 ? -5.746 23.266 1.114 1 98.31 234 THR B C 1
ATOM 7436 O O . THR B 1 234 ? -5.68 23.484 -0.099 1 98.31 234 THR B O 1
ATOM 7439 N N . THR B 1 235 ? -5.375 22.156 1.67 1 98.44 235 THR B N 1
ATOM 7440 C CA . THR B 1 235 ? -4.871 21.062 0.853 1 98.44 235 THR B CA 1
ATOM 7441 C C . THR B 1 2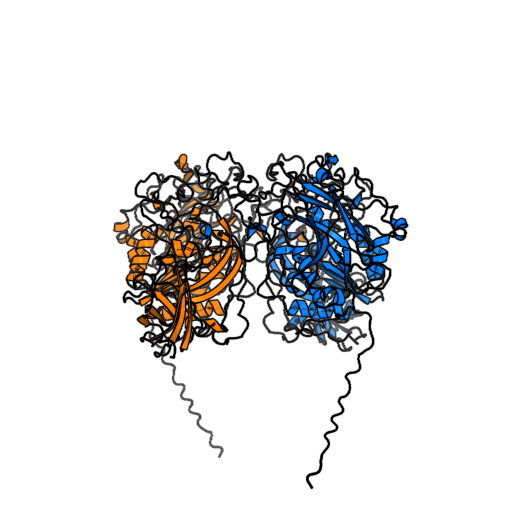35 ? -6.008 20.391 0.088 1 98.44 235 THR B C 1
ATOM 7443 O O . THR B 1 235 ? -5.844 20.016 -1.074 1 98.44 235 THR B O 1
ATOM 7446 N N . TRP B 1 236 ? -7.285 20.297 0.737 1 98.12 236 TRP B N 1
ATOM 7447 C CA . TRP B 1 236 ? -8.438 19.781 0.002 1 98.12 236 TRP B CA 1
ATOM 7448 C C . TRP B 1 236 ? -8.594 20.5 -1.333 1 98.12 236 TRP B C 1
ATOM 7450 O O . TRP B 1 236 ? -8.773 19.859 -2.373 1 98.12 236 TRP B O 1
ATOM 7460 N N . HIS B 1 237 ? -8.484 21.766 -1.228 1 97 237 HIS B N 1
ATOM 7461 C CA . HIS B 1 237 ? -8.789 22.641 -2.352 1 97 237 HIS B CA 1
ATOM 7462 C C . HIS B 1 237 ? -7.613 22.719 -3.32 1 97 237 HIS B C 1
ATOM 7464 O O . HIS B 1 237 ? -7.809 22.859 -4.531 1 97 237 HIS B O 1
ATOM 7470 N N . ALA B 1 238 ? -6.391 22.656 -2.783 1 97.19 238 ALA B N 1
ATOM 7471 C CA . ALA B 1 238 ? -5.219 22.703 -3.656 1 97.19 238 ALA B CA 1
ATOM 7472 C C . ALA B 1 238 ? -5.242 21.562 -4.668 1 97.19 238 ALA B C 1
ATOM 7474 O O . ALA B 1 238 ? -4.785 21.719 -5.805 1 97.19 238 ALA B O 1
ATOM 7475 N N . TYR B 1 239 ? -5.805 20.516 -4.289 1 94.62 239 TYR B N 1
ATOM 7476 C CA . TYR B 1 239 ? -5.828 19.328 -5.145 1 94.62 239 TYR B CA 1
ATOM 7477 C C . TYR B 1 239 ? -7.191 19.156 -5.797 1 94.62 239 TYR B C 1
ATOM 7479 O O . TYR B 1 239 ? -7.477 18.109 -6.387 1 94.62 239 TYR B O 1
ATOM 7487 N N . ASN B 1 240 ? -8.031 20.109 -5.711 1 94.25 240 ASN B N 1
ATOM 7488 C CA . ASN B 1 240 ? -9.359 20.031 -6.32 1 94.25 240 ASN B CA 1
ATOM 7489 C C . ASN B 1 240 ? -9.312 20.344 -7.809 1 94.25 240 ASN B C 1
ATOM 7491 O O . ASN B 1 240 ? -8.891 21.438 -8.195 1 94.25 240 ASN B O 1
ATOM 7495 N N . GLY B 1 241 ? -9.758 19.359 -8.617 1 88.56 241 GLY B N 1
ATOM 7496 C CA . GLY B 1 241 ? -9.68 19.531 -10.062 1 88.56 241 GLY B CA 1
ATOM 7497 C C . GLY B 1 241 ? -11 19.938 -10.688 1 88.56 241 GLY B C 1
ATOM 7498 O O . GLY B 1 241 ? -11.195 19.781 -11.891 1 88.56 241 GLY B O 1
ATOM 7499 N N . TRP B 1 242 ? -11.945 20.453 -9.859 1 89.69 242 TRP B N 1
ATOM 7500 C CA . TRP B 1 242 ? -13.188 20.953 -10.445 1 89.69 242 TRP B CA 1
ATOM 7501 C C . TRP B 1 242 ? -12.906 22.062 -11.438 1 89.69 242 TRP B C 1
ATOM 7503 O O . TRP B 1 242 ? -12.234 23.047 -11.109 1 89.69 242 TRP B O 1
ATOM 7513 N N . GLY B 1 243 ? -13.32 21.969 -12.633 1 80.19 243 GLY B N 1
ATOM 7514 C CA . GLY B 1 243 ? -13.023 22.922 -13.688 1 80.19 243 GLY B CA 1
ATOM 7515 C C . GLY B 1 243 ? -11.82 22.516 -14.523 1 80.19 243 GLY B C 1
ATOM 7516 O O . GLY B 1 243 ? -11.617 23.047 -15.625 1 80.19 243 GLY B O 1
ATOM 7517 N N . GLY B 1 244 ? -10.984 21.578 -14.086 1 76.69 244 GLY B N 1
ATOM 7518 C CA . GLY B 1 244 ? -9.961 21.031 -14.969 1 76.69 244 GLY B CA 1
ATOM 7519 C C . GLY B 1 244 ? -8.617 20.875 -14.289 1 76.69 244 GLY B C 1
ATOM 7520 O O . GLY B 1 244 ? -8.008 19.812 -14.359 1 76.69 244 GLY B O 1
ATOM 7521 N N . LEU B 1 245 ? -8.031 21.938 -13.68 1 83.38 245 LEU B N 1
ATOM 7522 C CA . LEU B 1 245 ? -6.66 21.844 -13.195 1 83.38 245 LEU B CA 1
ATOM 7523 C C . LEU B 1 245 ? -6.602 22.047 -11.68 1 83.38 245 LEU B C 1
ATOM 7525 O O . LEU B 1 245 ? -7.367 22.844 -11.125 1 83.38 245 LEU B O 1
ATOM 7529 N N . THR B 1 246 ? -5.703 21.281 -11.016 1 90.62 246 THR B N 1
ATOM 7530 C CA . THR B 1 246 ? -5.293 21.516 -9.633 1 90.62 246 THR B CA 1
ATOM 7531 C C . THR B 1 246 ? -4.062 22.422 -9.586 1 90.62 246 THR B C 1
ATOM 7533 O O . THR B 1 246 ? -3.545 22.828 -10.625 1 90.62 246 THR B O 1
ATOM 7536 N N . THR B 1 247 ? -3.58 22.641 -8.398 1 92 247 THR B N 1
ATOM 7537 C CA . THR B 1 247 ? -2.342 23.406 -8.297 1 92 247 THR B CA 1
ATOM 7538 C C . THR B 1 247 ? -1.146 22.562 -8.727 1 92 247 THR B C 1
ATOM 7540 O O . THR B 1 247 ? -0.038 23.078 -8.883 1 92 247 THR B O 1
ATOM 7543 N N . TYR B 1 248 ? -1.306 21.297 -9.008 1 86.31 248 TYR B N 1
ATOM 7544 C CA . TYR B 1 248 ? -0.279 20.438 -9.578 1 86.31 248 TYR B CA 1
ATOM 7545 C C . TYR B 1 248 ? -0.639 20.031 -11 1 86.31 248 TYR B C 1
ATOM 7547 O O . TYR B 1 248 ? 0.019 19.172 -11.594 1 86.31 248 TYR B O 1
ATOM 7555 N N . GLY B 1 249 ? -1.595 20.562 -11.531 1 81.38 249 GLY B N 1
ATOM 7556 C CA . GLY B 1 249 ? -2.021 20.203 -12.875 1 81.38 249 GLY B CA 1
ATOM 7557 C C . GLY B 1 249 ? -3.148 19.188 -12.891 1 81.38 249 GLY B C 1
ATOM 7558 O O . GLY B 1 249 ? -4.02 19.203 -12.016 1 81.38 249 GLY B O 1
ATOM 7559 N N . SER B 1 250 ? -3.15 18.484 -14.078 1 70.5 250 SER B N 1
ATOM 7560 C CA . SER B 1 250 ? -4.223 17.516 -14.234 1 70.5 250 SER B CA 1
ATOM 7561 C C . SER B 1 250 ? -3.758 16.109 -13.852 1 70.5 250 SER B C 1
ATOM 7563 O O . SER B 1 250 ? -2.605 15.742 -14.102 1 70.5 250 SER B O 1
ATOM 7565 N N . PHE B 1 251 ? -4.449 15.477 -13.094 1 60.69 251 PHE B N 1
ATOM 7566 C CA . PHE B 1 251 ? -4.18 14.062 -12.82 1 60.69 251 PHE B CA 1
ATOM 7567 C C . PHE B 1 251 ? -4.934 13.172 -13.805 1 60.69 251 PHE B C 1
ATOM 7569 O O . PHE B 1 251 ? -6.051 13.5 -14.211 1 60.69 251 PHE B O 1
ATOM 7576 N N . GLU B 1 252 ? -4.086 12.539 -14.93 1 52.5 252 GLU B N 1
ATOM 7577 C CA . GLU B 1 252 ? -4.652 11.656 -15.938 1 52.5 252 GLU B CA 1
ATOM 7578 C C . GLU B 1 252 ? -5.52 10.57 -15.305 1 52.5 252 GLU B C 1
ATOM 7580 O O . GLU B 1 252 ? -6.383 9.992 -15.969 1 52.5 252 GLU B O 1
ATOM 7585 N N . TYR B 1 253 ? -5.984 10.617 -14.367 1 48 253 TYR B N 1
ATOM 7586 C CA . TYR B 1 253 ? -6.762 9.398 -14.211 1 48 253 TYR B CA 1
ATOM 7587 C C . TYR B 1 253 ? -8.109 9.516 -14.906 1 48 253 TYR B C 1
ATOM 7589 O O . TYR B 1 253 ? -8.609 10.625 -15.125 1 48 253 TYR B O 1
ATOM 7597 N N . PRO B 1 254 ? -8.672 8.43 -15.383 1 42.12 254 PRO B N 1
ATOM 7598 C CA . PRO B 1 254 ? -9.977 8.32 -16.047 1 42.12 254 PRO B CA 1
ATOM 7599 C C . PRO B 1 254 ? -10.977 9.359 -15.555 1 42.12 254 PRO B C 1
ATOM 7601 O O . PRO B 1 254 ? -12.188 9.18 -15.727 1 42.12 254 PRO B O 1
ATOM 7604 N N . PHE B 1 255 ? -10.555 10.344 -14.758 1 45.75 255 PHE B N 1
ATOM 7605 C CA . PHE B 1 255 ? -11.766 10.953 -14.219 1 45.75 255 PHE B CA 1
ATOM 7606 C C . PHE B 1 255 ? -12.047 12.289 -14.898 1 45.75 255 PHE B C 1
ATOM 7608 O O . PHE B 1 255 ? -11.125 13.016 -15.25 1 45.75 255 PHE B O 1
ATOM 7615 N N . GLU B 1 256 ? -13.258 12.305 -15.367 1 43.03 256 GLU B N 1
ATOM 7616 C CA . GLU B 1 256 ? -13.859 13.57 -15.773 1 43.03 256 GLU B CA 1
ATOM 7617 C C . GLU B 1 256 ? -13.836 14.578 -14.625 1 43.03 256 GLU B C 1
ATOM 7619 O O . GLU B 1 256 ? -14.227 14.266 -13.5 1 43.03 256 GLU B O 1
ATOM 7624 N N . HIS B 1 257 ? -12.922 15.625 -14.602 1 47.5 257 HIS B N 1
ATOM 7625 C CA . HIS B 1 257 ? -12.828 16.641 -13.555 1 47.5 257 HIS B CA 1
ATOM 7626 C C . HIS B 1 257 ? -14.117 17.438 -13.453 1 47.5 257 HIS B C 1
ATOM 7628 O O . HIS B 1 257 ? -14.344 18.141 -12.461 1 47.5 257 HIS B O 1
ATOM 7634 N N . ALA B 1 258 ? -14.914 17.547 -14.469 1 42.41 258 ALA B N 1
ATOM 7635 C CA . ALA B 1 258 ? -16.234 18.172 -14.5 1 42.41 258 ALA B CA 1
ATOM 7636 C C . ALA B 1 258 ? -17.078 17.625 -15.648 1 42.41 258 ALA B C 1
ATOM 7638 O O . ALA B 1 258 ? -16.531 17.078 -16.609 1 42.41 258 ALA B O 1
ATOM 7639 N N . PRO B 1 259 ? -18.422 17.594 -15.461 1 41.16 259 PRO B N 1
ATOM 7640 C CA . PRO B 1 259 ? -19.219 17.203 -16.625 1 41.16 259 PRO B CA 1
ATOM 7641 C C . PRO B 1 259 ? -18.75 17.859 -17.922 1 41.16 259 PRO B C 1
ATOM 7643 O O . PRO B 1 259 ? -18.578 19.078 -17.969 1 41.16 259 PRO B O 1
ATOM 7646 N N . GLY B 1 260 ? -18.516 17.094 -19.016 1 43.78 260 GLY B N 1
ATOM 7647 C CA . GLY B 1 260 ? -18.234 17.578 -20.344 1 43.78 260 GLY B CA 1
ATOM 7648 C C . GLY B 1 260 ? -16.75 17.828 -20.594 1 43.78 260 GLY B C 1
ATOM 7649 O O . GLY B 1 260 ? -16.375 18.406 -21.609 1 43.78 260 GLY B O 1
ATOM 7650 N N . ARG B 1 261 ? -15.953 17.594 -19.578 1 46.31 261 ARG B N 1
ATOM 7651 C CA . ARG B 1 261 ? -14.586 18.047 -19.828 1 46.31 261 ARG B CA 1
ATOM 7652 C C . ARG B 1 261 ? -13.68 16.859 -20.141 1 46.31 261 ARG B C 1
ATOM 7654 O O . ARG B 1 261 ? -13.945 15.734 -19.719 1 46.31 261 ARG B O 1
ATOM 7661 N N . ALA B 1 262 ? -12.82 17.156 -21.109 1 45.47 262 ALA B N 1
ATOM 7662 C CA . ALA B 1 262 ? -11.836 16.25 -21.703 1 45.47 262 ALA B CA 1
ATOM 7663 C C . ALA B 1 262 ? -10.75 15.891 -20.688 1 45.47 262 ALA B C 1
ATOM 7665 O O . ALA B 1 262 ? -10.461 16.672 -19.781 1 45.47 262 ALA B O 1
ATOM 7666 N N . ALA B 1 263 ? -10.359 14.695 -20.703 1 47.12 263 ALA B N 1
ATOM 7667 C CA . ALA B 1 263 ? -9.211 14.195 -19.969 1 47.12 263 ALA B CA 1
ATOM 7668 C C . ALA B 1 263 ? -7.949 14.984 -20.312 1 47.12 263 ALA B C 1
ATOM 7670 O O . ALA B 1 263 ? -7.727 15.344 -21.469 1 47.12 263 ALA B O 1
ATOM 7671 N N . TYR B 1 264 ? -7.328 15.711 -19.375 1 46.53 264 TYR B N 1
ATOM 7672 C CA . TYR B 1 264 ? -6.07 16.422 -19.594 1 46.53 264 TYR B CA 1
ATOM 7673 C C . TYR B 1 264 ? -4.883 15.469 -19.469 1 46.53 264 TYR B C 1
ATOM 7675 O O . TYR B 1 264 ? -4.879 14.578 -18.609 1 46.53 264 TYR B O 1
ATOM 7683 N N . ASN B 1 265 ? -4.148 15.266 -20.609 1 49.62 265 ASN B N 1
ATOM 7684 C CA . ASN B 1 265 ? -2.918 14.484 -20.641 1 49.62 265 ASN B CA 1
ATOM 7685 C C . ASN B 1 265 ? -1.726 15.289 -20.125 1 49.62 265 ASN B C 1
ATOM 7687 O O . ASN B 1 265 ? -1.175 16.109 -20.859 1 49.62 265 ASN B O 1
ATOM 7691 N N . LEU B 1 266 ? -1.301 15.148 -18.906 1 49.69 266 LEU B N 1
ATOM 7692 C CA . LEU B 1 266 ? -0.189 15.891 -18.312 1 49.69 266 LEU B CA 1
ATOM 7693 C C . LEU B 1 266 ? 1.112 15.586 -19.047 1 49.69 266 LEU B C 1
ATOM 7695 O O . LEU B 1 266 ? 2.102 16.297 -18.891 1 49.69 266 LEU B O 1
ATOM 7699 N N . SER B 1 267 ? 1.059 14.469 -19.781 1 46.94 267 SER B N 1
ATOM 7700 C CA . SER B 1 267 ? 2.283 14.102 -20.484 1 46.94 267 SER B CA 1
ATOM 7701 C C . SER B 1 267 ? 2.43 14.883 -21.781 1 46.94 267 SER B C 1
ATOM 7703 O O . SER B 1 267 ? 3.463 14.797 -22.453 1 46.94 267 SER B O 1
ATOM 7705 N N . ASP B 1 268 ? 1.313 15.641 -22.156 1 51.31 268 ASP B N 1
ATOM 7706 C CA . ASP B 1 268 ? 1.428 16.453 -23.359 1 51.31 268 ASP B CA 1
ATOM 7707 C C . ASP B 1 268 ? 2.332 17.672 -23.125 1 51.31 268 ASP B C 1
ATOM 7709 O O . ASP B 1 268 ? 1.984 18.562 -22.359 1 51.31 268 ASP B O 1
ATOM 7713 N N . PRO B 1 269 ? 3.592 17.547 -23.641 1 50.09 269 PRO B N 1
ATOM 7714 C CA . PRO B 1 269 ? 4.516 18.672 -23.438 1 50.09 269 PRO B CA 1
ATOM 7715 C C . PRO B 1 269 ? 3.932 20.016 -23.875 1 50.09 269 PRO B C 1
ATOM 7717 O O . PRO B 1 269 ? 4.406 21.062 -23.438 1 50.09 269 PRO B O 1
ATOM 7720 N N . ASP B 1 270 ? 2.939 19.891 -24.828 1 49.22 270 ASP B N 1
ATOM 7721 C CA . ASP B 1 270 ? 2.408 21.125 -25.406 1 49.22 270 ASP B CA 1
ATOM 7722 C C . ASP B 1 270 ? 1.247 21.656 -24.562 1 49.22 270 ASP B C 1
ATOM 7724 O O . ASP B 1 270 ? 0.54 22.562 -24.984 1 49.22 270 ASP B O 1
ATOM 7728 N N . HIS B 1 271 ? 1.085 20.875 -23.531 1 53.03 271 HIS B N 1
ATOM 7729 C CA . HIS B 1 271 ? -0.015 21.422 -22.75 1 53.03 271 HIS B CA 1
ATOM 7730 C C . HIS B 1 271 ? 0.338 22.781 -22.172 1 53.03 271 HIS B C 1
ATOM 7732 O O . HIS B 1 271 ? 1.397 22.953 -21.562 1 53.03 271 HIS B O 1
ATOM 7738 N N . ASP B 1 272 ? -0.346 23.797 -22.703 1 50.91 272 ASP B N 1
ATOM 7739 C CA . ASP B 1 272 ? -0.085 25.203 -22.422 1 50.91 272 ASP B CA 1
ATOM 7740 C C . ASP B 1 272 ? 0.056 25.438 -20.906 1 50.91 272 ASP B C 1
ATOM 7742 O O . ASP B 1 272 ? 0.934 26.172 -20.469 1 50.91 272 ASP B O 1
ATOM 7746 N N . THR B 1 273 ? -1.07 25.047 -20.156 1 62.16 273 THR B N 1
ATOM 7747 C CA . THR B 1 273 ? -0.989 25.453 -18.766 1 62.16 273 THR B CA 1
ATOM 7748 C C . THR B 1 273 ? -0.733 24.25 -17.859 1 62.16 273 THR B C 1
ATOM 7750 O O . THR B 1 273 ? -1.442 23.25 -17.938 1 62.16 273 THR B O 1
ATOM 7753 N N . ARG B 1 274 ? 0.387 24.422 -17.109 1 71.19 274 ARG B N 1
ATOM 7754 C CA . ARG B 1 274 ? 0.959 23.375 -16.25 1 71.19 274 ARG B CA 1
ATOM 7755 C C . ARG B 1 274 ? 0.072 23.109 -15.047 1 71.19 274 ARG B C 1
ATOM 7757 O O . ARG B 1 274 ? -0.052 21.969 -14.594 1 71.19 274 ARG B O 1
ATOM 7764 N N . ARG B 1 275 ? -0.617 24.25 -14.617 1 88.5 275 ARG B N 1
ATOM 7765 C CA . ARG B 1 275 ? -1.334 24.125 -13.352 1 88.5 275 ARG B CA 1
ATOM 7766 C C . ARG B 1 275 ? -2.271 25.312 -13.141 1 88.5 275 ARG B C 1
ATOM 7768 O O . ARG B 1 275 ? -2.223 26.281 -13.891 1 88.5 275 ARG B O 1
ATOM 7775 N N . ALA B 1 276 ? -3.244 25.156 -12.273 1 92 276 ALA B N 1
ATOM 7776 C CA . ALA B 1 276 ? -4 26.312 -11.773 1 92 276 ALA B CA 1
ATOM 7777 C C . ALA B 1 276 ? -3.182 27.109 -10.766 1 92 276 ALA B C 1
ATOM 7779 O O . ALA B 1 276 ? -2.557 26.531 -9.867 1 92 276 ALA B O 1
ATOM 7780 N N . TYR B 1 277 ? -3.195 28.453 -10.93 1 94.94 277 TYR B N 1
ATOM 7781 C CA . TYR B 1 277 ? -2.498 29.312 -9.984 1 94.94 277 TYR B CA 1
ATOM 7782 C C . TYR B 1 277 ? -3.441 29.797 -8.891 1 94.94 277 TYR B C 1
ATOM 7784 O O . TYR B 1 277 ? -2.996 30.281 -7.852 1 94.94 277 TYR B O 1
ATOM 7792 N N . LYS B 1 278 ? -4.691 29.688 -9.195 1 95.62 278 LYS B N 1
ATOM 7793 C CA . LYS B 1 278 ? -5.723 30.062 -8.234 1 95.62 278 LYS B CA 1
ATOM 7794 C C . LYS B 1 278 ? -6.824 29.016 -8.172 1 95.62 278 LYS B C 1
ATOM 7796 O O . LYS B 1 278 ? -7.215 28.453 -9.195 1 95.62 278 LYS B O 1
ATOM 7801 N N . ARG B 1 279 ? -7.211 28.703 -6.949 1 95.69 279 ARG B N 1
ATOM 7802 C CA . ARG B 1 279 ? -8.312 27.766 -6.715 1 95.69 279 ARG B CA 1
ATOM 7803 C C . ARG B 1 279 ? -9.414 28.422 -5.895 1 95.69 279 ARG B C 1
ATOM 7805 O O . ARG B 1 279 ? -9.141 29.047 -4.863 1 95.69 279 ARG B O 1
ATOM 7812 N N . SER B 1 280 ? -10.625 28.266 -6.367 1 95.12 280 SER B N 1
ATOM 7813 C CA . SER B 1 280 ? -11.75 28.859 -5.668 1 95.12 280 SER B CA 1
ATOM 7814 C C . SER B 1 280 ? -12.375 27.891 -4.676 1 95.12 280 SER B C 1
ATOM 7816 O O . SER B 1 280 ? -12.516 26.703 -4.973 1 95.12 280 SER B O 1
ATOM 7818 N N . TYR B 1 281 ? -12.758 28.359 -3.471 1 96 281 TYR B N 1
ATOM 7819 C CA . TYR B 1 281 ? -13.531 27.594 -2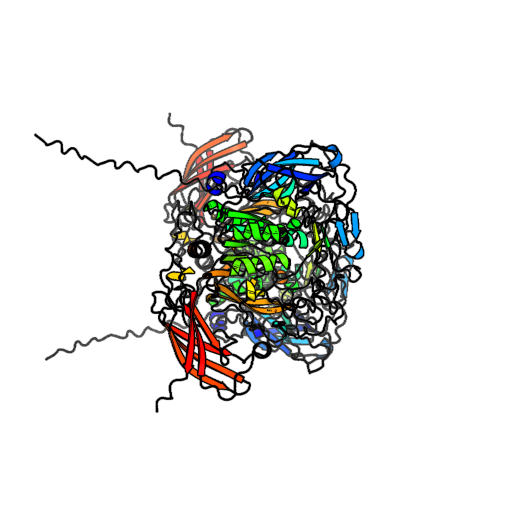.498 1 96 281 TYR B CA 1
ATOM 7820 C C . TYR B 1 281 ? -14.992 27.5 -2.916 1 96 281 TYR B C 1
ATOM 7822 O O . TYR B 1 281 ? -15.766 26.734 -2.338 1 96 281 TYR B O 1
ATOM 7830 N N . ASN B 1 282 ? -15.336 28.281 -3.994 1 95.31 282 ASN B N 1
ATOM 7831 C CA . ASN B 1 282 ? -16.688 28.188 -4.551 1 95.31 282 ASN B CA 1
ATOM 7832 C C . ASN B 1 282 ? -16.766 27.141 -5.648 1 95.31 282 ASN B C 1
ATOM 7834 O O . ASN B 1 282 ? -17.219 27.422 -6.762 1 95.31 282 ASN B O 1
ATOM 7838 N N . THR B 1 283 ? -16.391 26 -5.332 1 95.12 283 THR B N 1
ATOM 7839 C CA . THR B 1 283 ? -16.484 24.844 -6.215 1 95.12 283 THR B CA 1
ATOM 7840 C C . THR B 1 283 ? -16.766 23.578 -5.422 1 95.12 283 THR B C 1
ATOM 7842 O O . THR B 1 283 ? -16.422 23.484 -4.242 1 95.12 283 THR B O 1
ATOM 7845 N N . PRO B 1 284 ? -17.469 22.578 -6.051 1 95.69 284 PRO B N 1
ATOM 7846 C CA . PRO B 1 284 ? -17.5 21.25 -5.406 1 95.69 284 PRO B CA 1
ATOM 7847 C C . PRO B 1 284 ? -16.109 20.672 -5.191 1 95.69 284 PRO B C 1
ATOM 7849 O O . PRO B 1 284 ? -15.188 20.953 -5.961 1 95.69 284 PRO B O 1
ATOM 7852 N N . LEU B 1 285 ? -15.906 19.938 -4.133 1 95.88 285 LEU B N 1
ATOM 7853 C CA . LEU B 1 285 ? -14.656 19.234 -3.854 1 95.88 285 LEU B CA 1
ATOM 7854 C C . LEU B 1 285 ? -14.703 17.797 -4.391 1 95.88 285 LEU B C 1
ATOM 7856 O O . LEU B 1 285 ? -15.438 16.969 -3.867 1 95.88 285 LEU B O 1
ATOM 7860 N N . ILE B 1 286 ? -13.844 17.484 -5.438 1 93.06 286 ILE B N 1
ATOM 7861 C CA . ILE B 1 286 ? -13.891 16.156 -6.055 1 93.06 286 ILE B CA 1
ATOM 7862 C C . ILE B 1 286 ? -12.555 15.445 -5.852 1 93.06 286 ILE B C 1
ATOM 7864 O O . ILE B 1 286 ? -12.305 14.398 -6.461 1 93.06 286 ILE B O 1
ATOM 7868 N N . THR B 1 287 ? -11.711 15.938 -4.984 1 93 287 THR B N 1
ATOM 7869 C CA . THR B 1 287 ? -10.336 15.5 -4.746 1 93 287 THR B CA 1
ATOM 7870 C C . THR B 1 287 ? -10.297 14.023 -4.355 1 93 287 THR B C 1
ATOM 7872 O O . THR B 1 287 ? -9.367 13.305 -4.719 1 93 287 THR B O 1
ATOM 7875 N N . ARG B 1 288 ? -11.281 13.461 -3.658 1 94.5 288 ARG B N 1
ATOM 7876 C CA . ARG B 1 288 ? -11.289 12.109 -3.105 1 94.5 288 ARG B CA 1
ATOM 7877 C C . ARG B 1 288 ? -11.266 11.062 -4.215 1 94.5 288 ARG B C 1
ATOM 7879 O O . ARG B 1 288 ? -10.836 9.93 -3.996 1 94.5 288 ARG B O 1
ATOM 7886 N N . ASP B 1 289 ? -11.648 11.461 -5.453 1 90.25 289 ASP B N 1
ATOM 7887 C CA . ASP B 1 289 ? -11.734 10.516 -6.559 1 90.25 289 ASP B CA 1
ATOM 7888 C C . ASP B 1 289 ? -10.344 10.055 -7 1 90.25 289 ASP B C 1
ATOM 7890 O O . ASP B 1 289 ? -10.188 8.953 -7.531 1 90.25 289 ASP B O 1
ATOM 7894 N N . TYR B 1 290 ? -9.383 10.922 -6.773 1 87.31 290 TYR B N 1
ATOM 7895 C CA . TYR B 1 290 ? -8.094 10.586 -7.367 1 87.31 290 TYR B CA 1
ATOM 7896 C C . TYR B 1 290 ? -6.961 10.789 -6.367 1 87.31 290 TYR B C 1
ATOM 7898 O O . TYR B 1 290 ? -5.855 10.273 -6.562 1 87.31 290 TYR B O 1
ATOM 7906 N N . ARG B 1 291 ? -7.184 11.555 -5.281 1 90.88 291 ARG B N 1
ATOM 7907 C CA . ARG B 1 291 ? -6.203 11.805 -4.234 1 90.88 291 ARG B CA 1
ATOM 7908 C C . ARG B 1 291 ? -6.863 11.828 -2.859 1 90.88 291 ARG B C 1
ATOM 7910 O O . ARG B 1 291 ? -6.715 12.797 -2.111 1 90.88 291 ARG B O 1
ATOM 7917 N N . ALA B 1 292 ? -7.41 10.703 -2.529 1 94.38 292 ALA B N 1
ATOM 7918 C CA . ALA B 1 292 ? -8.172 10.594 -1.284 1 94.38 292 ALA B CA 1
ATOM 7919 C C . ALA B 1 292 ? -7.312 10.992 -0.086 1 94.38 292 ALA B C 1
ATOM 7921 O O . ALA B 1 292 ? -7.828 11.5 0.915 1 94.38 292 ALA B O 1
ATOM 7922 N N . VAL B 1 293 ? -5.98 10.898 -0.14 1 95.44 293 VAL B N 1
ATOM 7923 C CA . VAL B 1 293 ? -5.047 11.188 0.943 1 95.44 293 VAL B CA 1
ATOM 7924 C C . VAL B 1 293 ? -5.137 12.664 1.329 1 95.44 293 VAL B C 1
ATOM 7926 O O . VAL B 1 293 ? -4.781 13.039 2.447 1 95.44 293 VAL B O 1
ATOM 7929 N N . ASN B 1 294 ? -5.715 13.508 0.427 1 96.75 294 ASN B N 1
ATOM 7930 C CA . ASN B 1 294 ? -5.812 14.953 0.654 1 96.75 294 ASN B CA 1
ATOM 7931 C C . ASN B 1 294 ? -7.195 15.344 1.167 1 96.75 294 ASN B C 1
ATOM 7933 O O . ASN B 1 294 ? -7.5 16.531 1.287 1 96.75 294 ASN B O 1
ATOM 7937 N N . MET B 1 295 ? -8.039 14.383 1.476 1 97.69 295 MET B N 1
ATOM 7938 C CA . MET B 1 295 ? -9.414 14.656 1.89 1 97.69 295 MET B CA 1
ATOM 7939 C C . MET B 1 295 ? -9.648 14.203 3.328 1 97.69 295 MET B C 1
ATOM 7941 O O . MET B 1 295 ? -8.852 13.453 3.885 1 97.69 295 MET B O 1
ATOM 7945 N N . PRO B 1 296 ? -10.742 14.586 3.979 1 98.12 296 PRO B N 1
ATOM 7946 C CA . PRO B 1 296 ? -10.922 14.438 5.426 1 98.12 296 PRO B CA 1
ATOM 7947 C C . PRO B 1 296 ? -10.953 12.977 5.867 1 98.12 296 PRO B C 1
ATOM 7949 O O . PRO B 1 296 ? -10.57 12.656 6.992 1 98.12 296 PRO B O 1
ATOM 7952 N N . LEU B 1 297 ? -11.344 12.07 5.016 1 98.62 297 LEU B N 1
ATOM 7953 C CA . LEU B 1 297 ? -11.695 10.742 5.496 1 98.62 297 LEU B CA 1
ATOM 7954 C C . LEU B 1 297 ? -10.469 9.836 5.543 1 98.62 297 LEU B C 1
ATOM 7956 O O . LEU B 1 297 ? -10.555 8.688 5.98 1 98.62 297 LEU B O 1
ATOM 7960 N N . THR B 1 298 ? -9.32 10.32 5.168 1 97.5 298 THR B N 1
ATOM 7961 C CA . THR B 1 298 ? -8.109 9.508 5.23 1 97.5 298 THR B CA 1
ATOM 7962 C C . THR B 1 298 ? -7.402 9.688 6.57 1 97.5 298 THR B C 1
ATOM 7964 O O . THR B 1 298 ? -7.199 8.727 7.305 1 97.5 298 THR B O 1
ATOM 7967 N N . SER B 1 299 ? -7.066 10.961 6.98 1 98.44 299 SER B N 1
ATOM 7968 C CA . SER B 1 299 ? -6.297 11.133 8.211 1 98.44 299 SER B CA 1
ATOM 7969 C C . SER B 1 299 ? -7.059 11.969 9.227 1 98.44 299 SER B C 1
ATOM 7971 O O . SER B 1 299 ? -6.98 11.711 10.43 1 98.44 299 SER B O 1
ATOM 7973 N N . GLU B 1 300 ? -7.832 12.992 8.82 1 98.88 300 GLU B N 1
ATOM 7974 C CA . GLU B 1 300 ? -8.547 13.836 9.766 1 98.88 300 GLU B CA 1
ATOM 7975 C C . GLU B 1 300 ? -9.648 13.055 10.484 1 98.88 300 GLU B C 1
ATOM 7977 O O . GLU B 1 300 ? -9.805 13.172 11.703 1 98.88 300 GLU B O 1
ATOM 7982 N N . TYR B 1 301 ? -10.344 12.234 9.75 1 98.88 301 TYR B N 1
ATOM 7983 C CA . TYR B 1 301 ? -11.469 11.469 10.281 1 98.88 301 TYR B CA 1
ATOM 7984 C C . TYR B 1 301 ? -11.008 10.516 11.375 1 98.88 301 TYR B C 1
ATOM 7986 O O . TYR B 1 301 ? -11.555 10.516 12.484 1 98.88 301 TYR B O 1
ATOM 7994 N N . PRO B 1 302 ? -9.969 9.68 11.195 1 98.88 302 PRO B N 1
ATOM 7995 C CA . PRO B 1 302 ? -9.539 8.82 12.297 1 98.88 302 PRO B CA 1
ATOM 7996 C C . PRO B 1 302 ? -8.984 9.609 13.484 1 98.88 302 PRO B C 1
ATOM 7998 O O . PRO B 1 302 ? -9.117 9.18 14.633 1 98.88 302 PRO B O 1
ATOM 8001 N N . ALA B 1 303 ? -8.375 10.75 13.266 1 98.94 303 ALA B N 1
ATOM 8002 C CA . ALA B 1 303 ? -7.961 11.617 14.375 1 98.94 303 ALA B CA 1
ATOM 8003 C C . ALA B 1 303 ? -9.164 12.094 15.18 1 98.94 303 ALA B C 1
ATOM 8005 O O . ALA B 1 303 ? -9.141 12.078 16.406 1 98.94 303 ALA B O 1
ATOM 8006 N N . ILE B 1 304 ? -10.211 12.516 14.445 1 98.94 304 ILE B N 1
ATOM 8007 C CA . ILE B 1 304 ? -11.438 12.984 15.078 1 98.94 304 ILE B CA 1
ATOM 8008 C C . ILE B 1 304 ? -12.047 11.867 15.914 1 98.94 304 ILE B C 1
ATOM 8010 O O . ILE B 1 304 ? -12.43 12.078 17.062 1 98.94 304 ILE B O 1
ATOM 8014 N N . ARG B 1 305 ? -12.109 10.68 15.344 1 98.88 305 ARG B N 1
ATOM 8015 C CA . ARG B 1 305 ? -12.68 9.539 16.062 1 98.88 305 ARG B CA 1
ATOM 8016 C C . ARG B 1 305 ? -11.914 9.258 17.344 1 98.88 305 ARG B C 1
ATOM 8018 O O . ARG B 1 305 ? -12.516 9.039 18.406 1 98.88 305 ARG B O 1
ATOM 8025 N N . PHE B 1 306 ? -10.609 9.273 17.375 1 98.88 306 PHE B N 1
ATOM 8026 C CA . PHE B 1 306 ? -9.781 9.031 18.547 1 98.88 306 PHE B CA 1
ATOM 8027 C C . PHE B 1 306 ? -10.023 10.086 19.609 1 98.88 306 PHE B C 1
ATOM 8029 O O . PHE B 1 306 ? -10.227 9.758 20.781 1 98.88 306 PHE B O 1
ATOM 8036 N N . LEU B 1 307 ? -9.922 11.375 19.172 1 98.94 307 LEU B N 1
ATOM 8037 C CA . LEU B 1 307 ? -10.07 12.484 20.109 1 98.94 307 LEU B CA 1
ATOM 8038 C C . LEU B 1 307 ? -11.445 12.438 20.781 1 98.94 307 LEU B C 1
ATOM 8040 O O . LEU B 1 307 ? -11.547 12.578 22 1 98.94 307 LEU B O 1
ATOM 8044 N N . GLU B 1 308 ? -12.453 12.219 19.984 1 98.75 308 GLU B N 1
ATOM 8045 C CA . GLU B 1 308 ? -13.805 12.312 20.531 1 98.75 308 GLU B CA 1
ATOM 8046 C C . GLU B 1 308 ? -14.18 11.039 21.281 1 98.75 308 GLU B C 1
ATOM 8048 O O . GLU B 1 308 ? -14.906 11.086 22.281 1 98.75 308 GLU B O 1
ATOM 8053 N N . ARG B 1 309 ? -13.68 9.891 20.828 1 98.62 309 ARG B N 1
ATOM 8054 C CA . ARG B 1 309 ? -13.867 8.664 21.594 1 98.62 309 ARG B CA 1
ATOM 8055 C C . ARG B 1 309 ? -13.336 8.812 23.016 1 98.62 309 ARG B C 1
ATOM 8057 O O . ARG B 1 309 ? -13.938 8.32 23.969 1 98.62 309 ARG B O 1
ATOM 8064 N N . ASN B 1 310 ? -12.203 9.438 23.156 1 98.56 310 ASN B N 1
ATOM 8065 C CA . ASN B 1 310 ? -11.555 9.578 24.453 1 98.56 310 ASN B CA 1
ATOM 8066 C C . ASN B 1 310 ? -12.023 10.828 25.188 1 98.56 310 ASN B C 1
ATOM 8068 O O . ASN B 1 310 ? -11.5 11.172 26.25 1 98.56 310 ASN B O 1
ATOM 8072 N N . GLY B 1 311 ? -12.938 11.586 24.641 1 98.19 311 GLY B N 1
ATOM 8073 C CA . GLY B 1 311 ? -13.602 12.688 25.328 1 98.19 311 GLY B CA 1
ATOM 8074 C C . GLY B 1 311 ? -12.711 13.906 25.484 1 98.19 311 GLY B C 1
ATOM 8075 O O . GLY B 1 311 ? -12.836 14.648 26.453 1 98.19 311 GLY B O 1
ATOM 8076 N N . TYR B 1 312 ? -11.719 14.148 24.656 1 98.62 312 TYR B N 1
ATOM 8077 C CA . TYR B 1 312 ? -10.93 15.375 24.703 1 98.62 312 TYR B CA 1
ATOM 8078 C C . TYR B 1 312 ? -11.797 16.578 24.391 1 98.62 312 TYR B C 1
ATOM 8080 O O . TYR B 1 312 ? -12.68 16.516 23.531 1 98.62 312 TYR B O 1
ATOM 8088 N N . ASP B 1 313 ? -11.555 17.656 25.094 1 98.12 313 ASP B N 1
ATOM 8089 C CA . ASP B 1 313 ? -12.234 18.922 24.812 1 98.12 313 ASP B CA 1
ATOM 8090 C C . ASP B 1 313 ? -11.656 19.594 23.562 1 98.12 313 ASP B C 1
ATOM 8092 O O . ASP B 1 313 ? -10.898 20.547 23.672 1 98.12 313 ASP B O 1
ATOM 8096 N N . VAL B 1 314 ? -12.109 19.078 22.453 1 98.62 314 VAL B N 1
ATOM 8097 C CA . VAL B 1 314 ? -11.617 19.547 21.156 1 98.62 314 VAL B CA 1
ATOM 8098 C C . VAL B 1 314 ? -12.656 20.453 20.516 1 98.62 314 VAL B C 1
ATOM 8100 O O . VAL B 1 314 ? -13.859 20.234 20.641 1 98.62 314 VAL B O 1
ATOM 8103 N N . HIS B 1 315 ? -12.195 21.5 19.906 1 98.31 315 HIS B N 1
ATOM 8104 C CA . HIS B 1 315 ? -12.992 22.344 19.016 1 98.31 315 HIS B CA 1
ATOM 8105 C C . HIS B 1 315 ? -12.289 22.547 17.688 1 98.31 315 HIS B C 1
ATOM 8107 O O . HIS B 1 315 ? -11.102 22.281 17.547 1 98.31 315 HIS B O 1
ATOM 8113 N N . TYR B 1 316 ? -13.07 23.047 16.672 1 98.69 316 TYR B N 1
ATOM 8114 C CA . TYR B 1 316 ? -12.609 22.875 15.297 1 98.69 316 TYR B CA 1
ATOM 8115 C C . TYR B 1 316 ? -12.594 24.203 14.562 1 98.69 316 TYR B C 1
ATOM 8117 O O . TYR B 1 316 ? -13.422 25.078 14.82 1 98.69 316 TYR B O 1
ATOM 8125 N N . ALA B 1 317 ? -11.664 24.328 13.672 1 98.12 317 ALA B N 1
ATOM 8126 C CA . ALA B 1 317 ? -11.547 25.453 12.75 1 98.12 317 ALA B CA 1
ATOM 8127 C C . ALA B 1 317 ? -10.922 25.016 11.43 1 98.12 317 ALA B C 1
ATOM 8129 O O . ALA B 1 317 ? -10.289 23.953 11.359 1 98.12 317 ALA B O 1
ATOM 8130 N N . THR B 1 318 ? -11.133 25.781 10.367 1 97.88 318 THR B N 1
ATOM 8131 C CA . THR B 1 318 ? -10.469 25.5 9.094 1 97.88 318 THR B CA 1
ATOM 8132 C C . THR B 1 318 ? -9.086 26.141 9.047 1 97.88 318 THR B C 1
ATOM 8134 O O . THR B 1 318 ? -8.789 27.047 9.828 1 97.88 318 THR B O 1
ATOM 8137 N N . GLY B 1 319 ? -8.258 25.578 8.203 1 97.75 319 GLY B N 1
ATOM 8138 C CA . GLY B 1 319 ? -7.023 26.281 7.895 1 97.75 319 GLY B CA 1
ATOM 8139 C C . GLY B 1 319 ? -7.258 27.688 7.367 1 97.75 319 GLY B C 1
ATOM 8140 O O . GLY B 1 319 ? -6.5 28.609 7.68 1 97.75 319 GLY B O 1
ATOM 8141 N N . ALA B 1 320 ? -8.305 27.891 6.633 1 96.88 320 ALA B N 1
ATOM 8142 C CA . ALA B 1 320 ? -8.672 29.203 6.105 1 96.88 320 ALA B CA 1
ATOM 8143 C C . ALA B 1 320 ? -9.039 30.156 7.23 1 96.88 320 ALA B C 1
ATOM 8145 O O . ALA B 1 320 ? -8.789 31.359 7.137 1 96.88 320 ALA B O 1
ATOM 8146 N N . ASP B 1 321 ? -9.594 29.656 8.312 1 96.5 321 ASP B N 1
ATOM 8147 C CA . ASP B 1 321 ? -9.875 30.484 9.477 1 96.5 321 ASP B CA 1
ATOM 8148 C C . ASP B 1 321 ? -8.594 31.109 10.023 1 96.5 321 ASP B C 1
ATOM 8150 O O . ASP B 1 321 ? -8.586 32.281 10.438 1 96.5 321 ASP B O 1
ATOM 8154 N N . LEU B 1 322 ? -7.578 30.344 10.047 1 97.56 322 LEU B N 1
ATOM 8155 C CA . LEU B 1 322 ? -6.324 30.797 10.641 1 97.56 322 LEU B CA 1
ATOM 8156 C C . LEU B 1 322 ? -5.59 31.734 9.695 1 97.56 322 LEU B C 1
ATOM 8158 O O . LEU B 1 322 ? -4.645 32.406 10.102 1 97.56 322 LEU B O 1
ATOM 8162 N N . ALA B 1 323 ? -6.066 31.828 8.469 1 96 323 ALA B N 1
ATOM 8163 C CA . ALA B 1 323 ? -5.523 32.812 7.523 1 96 323 ALA B CA 1
ATOM 8164 C C . ALA B 1 323 ? -6.027 34.219 7.824 1 96 323 ALA B C 1
ATOM 8166 O O . ALA B 1 323 ? -5.477 35.188 7.332 1 96 32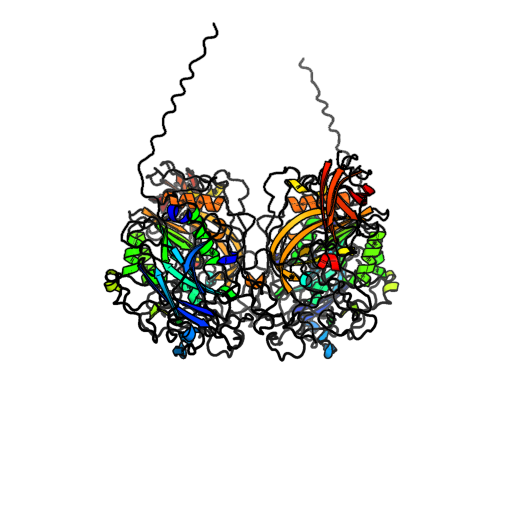3 ALA B O 1
ATOM 8167 N N . VAL B 1 324 ? -7.055 34.281 8.625 1 94.38 324 VAL B N 1
ATOM 8168 C CA . VAL B 1 324 ? -7.602 35.562 9.062 1 94.38 324 VAL B CA 1
ATOM 8169 C C . VAL B 1 324 ? -7.02 35.938 10.422 1 94.38 324 VAL B C 1
ATOM 8171 O O . VAL B 1 324 ? -7.441 35.406 11.453 1 94.38 324 VAL B O 1
ATOM 8174 N N . PRO B 1 325 ? -6.184 36.938 10.516 1 94.31 325 PRO B N 1
ATOM 8175 C CA . PRO B 1 325 ? -5.375 37.188 11.711 1 94.31 325 PRO B CA 1
ATOM 8176 C C . PRO B 1 325 ? -6.219 37.312 12.977 1 94.31 325 PRO B C 1
ATOM 8178 O O . PRO B 1 325 ? -5.91 36.688 13.992 1 94.31 325 PRO B O 1
ATOM 8181 N N . ALA B 1 326 ? -7.289 38.062 12.93 1 92.06 326 ALA B N 1
ATOM 8182 C CA . ALA B 1 326 ? -8.109 38.281 14.125 1 92.06 326 ALA B CA 1
ATOM 8183 C C . ALA B 1 326 ? -8.75 36.969 14.586 1 92.06 326 ALA B C 1
ATOM 8185 O O . ALA B 1 326 ? -8.805 36.688 15.781 1 92.06 326 ALA B O 1
ATOM 8186 N N . ARG B 1 327 ? -9.242 36.219 13.68 1 93.25 327 ARG B N 1
ATOM 8187 C CA . ARG B 1 327 ? -9.852 34.938 14.008 1 93.25 327 ARG B CA 1
ATOM 8188 C C . ARG B 1 327 ? -8.812 33.938 14.539 1 93.25 327 ARG B C 1
ATOM 8190 O O . ARG B 1 327 ? -9.062 33.219 15.516 1 93.25 327 ARG B O 1
ATOM 8197 N N . ALA B 1 328 ? -7.699 33.969 13.891 1 96.12 328 ALA B N 1
ATOM 8198 C CA . ALA B 1 328 ? -6.617 33.094 14.32 1 96.12 328 ALA B CA 1
ATOM 8199 C C . ALA B 1 328 ? -6.227 33.375 15.773 1 96.12 328 ALA B C 1
ATOM 8201 O O . ALA B 1 328 ? -6.098 32.469 16.578 1 96.12 328 ALA B O 1
ATOM 8202 N N . ARG B 1 329 ? -6.059 34.594 16.094 1 94.81 329 ARG B N 1
ATOM 8203 C CA . ARG B 1 329 ? -5.66 35 17.438 1 94.81 329 ARG B CA 1
ATOM 8204 C C . ARG B 1 329 ? -6.695 34.562 18.469 1 94.81 329 ARG B C 1
ATOM 8206 O O . ARG B 1 329 ? -6.34 34.031 19.531 1 94.81 329 ARG B O 1
ATOM 8213 N N . GLY B 1 330 ? -7.953 34.781 18.141 1 94.62 330 GLY B N 1
ATOM 8214 C CA . GLY B 1 330 ? -9.008 34.406 19.062 1 94.62 330 GLY B CA 1
ATOM 8215 C C . GLY B 1 330 ? -9.07 32.906 19.312 1 94.62 330 GLY B C 1
ATOM 8216 O O . GLY B 1 330 ? -9.227 32.469 20.453 1 94.62 330 GLY B O 1
ATOM 8217 N N . LEU B 1 331 ? -8.984 32.156 18.25 1 97.06 331 LEU B N 1
ATOM 8218 C CA . LEU B 1 331 ? -9.07 30.688 18.328 1 97.06 331 LEU B CA 1
ATOM 8219 C C . LEU B 1 331 ? -7.875 30.109 19.078 1 97.06 331 LEU B C 1
ATOM 8221 O O . LEU B 1 331 ? -8.039 29.25 19.938 1 97.06 331 LEU B O 1
ATOM 8225 N N . LEU B 1 332 ? -6.707 30.625 18.828 1 98.31 332 LEU B N 1
ATOM 8226 C CA . LEU B 1 332 ? -5.477 30.094 19.391 1 98.31 332 LEU B CA 1
ATOM 8227 C C . LEU B 1 332 ? -5.324 30.516 20.859 1 98.31 332 LEU B C 1
ATOM 8229 O O . LEU B 1 332 ? -4.863 29.75 21.688 1 98.31 332 LEU B O 1
ATOM 8233 N N . ALA B 1 333 ? -5.738 31.688 21.203 1 96.75 333 ALA B N 1
ATOM 8234 C CA . ALA B 1 333 ? -5.555 32.219 22.547 1 96.75 333 ALA B CA 1
ATOM 8235 C C . ALA B 1 333 ? -6.445 31.516 23.562 1 96.75 333 ALA B C 1
ATOM 8237 O O . ALA B 1 333 ? -6.117 31.438 24.75 1 96.75 333 ALA B O 1
ATOM 8238 N N . ARG B 1 334 ? -7.508 30.969 23.125 1 96.25 334 ARG B N 1
ATOM 8239 C CA . ARG B 1 334 ? -8.414 30.359 24.094 1 96.25 334 ARG B CA 1
ATOM 8240 C C . ARG B 1 334 ? -8.148 28.859 24.203 1 96.25 334 ARG B C 1
ATOM 8242 O O . ARG B 1 334 ? -8.875 28.141 24.906 1 96.25 334 ARG B O 1
ATOM 8249 N N . SER B 1 335 ? -7.184 28.391 23.547 1 98.12 335 SER B N 1
ATOM 8250 C CA . SER B 1 335 ? -6.863 26.969 23.531 1 98.12 335 SER B CA 1
ATOM 8251 C C . SER B 1 335 ? -5.594 26.688 24.328 1 98.12 335 SER B C 1
ATOM 8253 O O . SER B 1 335 ? -4.695 27.516 24.391 1 98.12 335 SER B O 1
ATOM 8255 N N . THR B 1 336 ? -5.527 25.438 24.875 1 98.06 336 THR B N 1
ATOM 8256 C CA . THR B 1 336 ? -4.328 24.984 25.578 1 98.06 336 THR B CA 1
ATOM 8257 C C . THR B 1 336 ? -3.33 24.391 24.594 1 98.06 336 THR B C 1
ATOM 8259 O O . THR B 1 336 ? -2.117 24.5 24.781 1 98.06 336 THR B O 1
ATOM 8262 N N . ALA B 1 337 ? -3.844 23.719 23.609 1 98.81 337 ALA B N 1
ATOM 8263 C CA . ALA B 1 337 ? -3.014 23.078 22.594 1 98.81 337 ALA B CA 1
ATOM 8264 C C . ALA B 1 337 ? -3.666 23.172 21.219 1 98.81 337 ALA B C 1
ATOM 8266 O O . ALA B 1 337 ? -4.848 23.5 21.109 1 98.81 337 ALA B O 1
ATOM 8267 N N . TYR B 1 338 ? -2.869 22.984 20.234 1 98.69 338 TYR B N 1
ATOM 8268 C CA . TYR B 1 338 ? -3.217 23 18.812 1 98.69 338 TYR B CA 1
ATOM 8269 C C . TYR B 1 338 ? -2.799 21.703 18.141 1 98.69 338 TYR B C 1
ATOM 8271 O O . TYR B 1 338 ? -1.78 21.109 18.5 1 98.69 338 TYR B O 1
ATOM 8279 N N . VAL B 1 339 ? -3.645 21.219 17.109 1 98.94 339 VAL B N 1
ATOM 8280 C CA . VAL B 1 339 ? -3.223 20.016 16.406 1 98.94 339 VAL B CA 1
ATOM 8281 C C . VAL B 1 339 ? -3.453 20.188 14.898 1 98.94 339 VAL B C 1
ATOM 8283 O O . VAL B 1 339 ? -4.539 20.594 14.477 1 98.94 339 VAL B O 1
ATOM 8286 N N . SER B 1 340 ? -2.383 20.016 14.109 1 98.81 340 SER B N 1
ATOM 8287 C CA . SER B 1 340 ? -2.406 19.844 12.664 1 98.81 340 SER B CA 1
ATOM 8288 C C . SER B 1 340 ? -2.447 18.359 12.297 1 98.81 340 SER B C 1
ATOM 8290 O O . SER B 1 340 ? -1.741 17.547 12.891 1 98.81 340 SER B O 1
ATOM 8292 N N . VAL B 1 341 ? -3.318 17.953 11.266 1 98.75 341 VAL B N 1
ATOM 8293 C CA . VAL B 1 341 ? -3.529 16.547 11 1 98.75 341 VAL B CA 1
ATOM 8294 C C . VAL B 1 341 ? -3.389 16.266 9.5 1 98.75 341 VAL B C 1
ATOM 8296 O O . VAL B 1 341 ? -3.84 17.062 8.68 1 98.75 341 VAL B O 1
ATOM 8299 N N . GLY B 1 342 ? -2.752 15.148 9.172 1 98.44 342 GLY B N 1
ATOM 8300 C CA . GLY B 1 342 ? -2.727 14.641 7.812 1 98.44 342 GLY B CA 1
ATOM 8301 C C . GLY B 1 342 ? -1.811 15.43 6.895 1 98.44 342 GLY B C 1
ATOM 8302 O O . GLY B 1 342 ? -0.654 15.688 7.238 1 98.44 342 GLY B O 1
ATOM 8303 N N . HIS B 1 343 ? -2.273 15.688 5.684 1 98.44 343 HIS B N 1
ATOM 8304 C CA . HIS B 1 343 ? -1.507 16.375 4.652 1 98.44 343 HIS B CA 1
ATOM 8305 C C . HIS B 1 343 ? -1.746 17.875 4.699 1 98.44 343 HIS B C 1
ATOM 8307 O O . HIS B 1 343 ? -2.27 18.453 3.746 1 98.44 343 HIS B O 1
ATOM 8313 N N . ASP B 1 344 ? -1.271 18.484 5.734 1 98.69 344 ASP B N 1
ATOM 8314 C CA . ASP B 1 344 ? -1.479 19.906 5.945 1 98.69 344 ASP B CA 1
ATOM 8315 C C . ASP B 1 344 ? -0.401 20.734 5.242 1 98.69 344 ASP B C 1
ATOM 8317 O O . ASP B 1 344 ? 0.273 21.547 5.871 1 98.69 344 ASP B O 1
ATOM 8321 N N . GLU B 1 345 ? -0.372 20.688 3.975 1 98.62 345 GLU B N 1
ATOM 8322 C CA . GLU B 1 345 ? 0.736 21.078 3.107 1 98.62 345 GLU B CA 1
ATOM 8323 C C . GLU B 1 345 ? 0.694 22.578 2.795 1 98.62 345 GLU B C 1
ATOM 8325 O O . GLU B 1 345 ? 1.739 23.219 2.656 1 98.62 345 GLU B O 1
ATOM 8330 N N . TYR B 1 346 ? -0.412 23.281 2.746 1 98.69 346 TYR B N 1
ATOM 8331 C CA . TYR B 1 346 ? -0.579 24.656 2.275 1 98.69 346 TYR B CA 1
ATOM 8332 C C . TYR B 1 346 ? -0.985 25.578 3.416 1 98.69 346 TYR B C 1
ATOM 8334 O O . TYR B 1 346 ? -2.047 25.406 4.02 1 98.69 346 TYR B O 1
ATOM 8342 N N . TRP B 1 347 ? -0.139 26.531 3.707 1 98.75 347 TRP B N 1
ATOM 8343 C CA . TRP B 1 347 ? -0.364 27.469 4.793 1 98.75 347 TRP B CA 1
ATOM 8344 C C . TRP B 1 347 ? -0.242 28.906 4.301 1 98.75 347 TRP B C 1
ATOM 8346 O O . TRP B 1 347 ? 0.504 29.188 3.357 1 98.75 347 TRP B O 1
ATOM 8356 N N . THR B 1 348 ? -0.929 29.859 4.918 1 98.31 348 THR B N 1
ATOM 8357 C CA . THR B 1 348 ? -0.649 31.281 4.711 1 98.31 348 THR B CA 1
ATOM 8358 C C . THR B 1 348 ? 0.413 31.766 5.688 1 98.31 348 THR B C 1
ATOM 8360 O O . THR B 1 348 ? 0.66 31.125 6.715 1 98.31 348 THR B O 1
ATOM 8363 N N . TYR B 1 349 ? 1.054 32.875 5.316 1 98.19 349 TYR B N 1
ATOM 8364 C CA . TYR B 1 349 ? 1.981 33.5 6.25 1 98.19 349 TYR B CA 1
ATOM 8365 C C . TYR B 1 349 ? 1.262 33.969 7.52 1 98.19 349 TYR B C 1
ATOM 8367 O O . TYR B 1 349 ? 1.811 33.844 8.617 1 98.19 349 TYR B O 1
ATOM 8375 N N . GLU B 1 350 ? 0.021 34.438 7.383 1 97.12 350 GLU B N 1
ATOM 8376 C CA . GLU B 1 350 ? -0.775 34.875 8.531 1 97.12 350 GLU B CA 1
ATOM 8377 C C . GLU B 1 350 ? -1.003 33.688 9.492 1 97.12 350 GLU B C 1
ATOM 8379 O O . GLU B 1 350 ? -0.863 33.844 10.711 1 97.12 350 GLU B O 1
ATOM 8384 N N . GLN B 1 351 ? -1.38 32.594 8.914 1 97.94 351 GLN B N 1
ATOM 8385 C CA . GLN B 1 351 ? -1.58 31.391 9.695 1 97.94 351 GLN B CA 1
ATOM 8386 C C . GLN B 1 351 ? -0.308 31.016 10.445 1 97.94 351 GLN B C 1
ATOM 8388 O O . GLN B 1 351 ? -0.343 30.766 11.656 1 97.94 351 GLN B O 1
ATOM 8393 N N . ARG B 1 352 ? 0.808 30.922 9.773 1 98.5 352 ARG B N 1
ATOM 8394 C CA . ARG B 1 352 ? 2.078 30.516 10.375 1 98.5 352 ARG B CA 1
ATOM 8395 C C . ARG B 1 352 ? 2.488 31.484 11.477 1 98.5 352 ARG B C 1
ATOM 8397 O O . ARG B 1 352 ? 2.893 31.062 12.562 1 98.5 352 ARG B O 1
ATOM 8404 N N . GLU B 1 353 ? 2.377 32.75 11.203 1 97.88 353 GLU B N 1
ATOM 8405 C CA . GLU B 1 353 ? 2.732 33.781 12.18 1 97.88 353 GLU B CA 1
ATOM 8406 C C . GLU B 1 353 ? 1.868 33.656 13.438 1 97.88 353 GLU B C 1
ATOM 8408 O O . GLU B 1 353 ? 2.365 33.781 14.555 1 97.88 353 GLU B O 1
ATOM 8413 N N . ALA B 1 354 ? 0.604 33.469 13.195 1 98.25 354 ALA B N 1
ATOM 8414 C CA . ALA B 1 354 ? -0.313 33.344 14.328 1 98.25 354 ALA B CA 1
ATOM 8415 C C . ALA B 1 354 ? 0.04 32.125 15.203 1 98.25 354 ALA B C 1
ATOM 8417 O O . ALA B 1 354 ? 0.026 32.219 16.438 1 98.25 354 ALA B O 1
ATOM 8418 N N . ILE B 1 355 ? 0.326 31.047 14.609 1 98.62 355 ILE B N 1
ATOM 8419 C CA . ILE B 1 355 ? 0.633 29.812 15.344 1 98.62 355 ILE B CA 1
ATOM 8420 C C . ILE B 1 355 ? 1.962 29.984 16.078 1 98.62 355 ILE B C 1
ATOM 8422 O O . ILE B 1 355 ? 2.09 29.578 17.234 1 98.62 355 ILE B O 1
ATOM 8426 N N . GLU B 1 356 ? 2.959 30.578 15.445 1 97.56 356 GLU B N 1
ATOM 8427 C CA . GLU B 1 356 ? 4.242 30.828 16.094 1 97.56 356 GLU B CA 1
ATOM 8428 C C . GLU B 1 356 ? 4.09 31.766 17.281 1 97.56 356 GLU B C 1
ATOM 8430 O O . GLU B 1 356 ? 4.672 31.531 18.344 1 97.56 356 GLU B O 1
ATOM 8435 N N . ALA B 1 357 ? 3.312 32.781 17.078 1 97.69 357 ALA B N 1
ATOM 8436 C CA . ALA B 1 357 ? 3.084 33.719 18.172 1 97.69 357 ALA B CA 1
ATOM 8437 C C . ALA B 1 357 ? 2.371 33.031 19.344 1 97.69 357 ALA B C 1
ATOM 8439 O O . ALA B 1 357 ? 2.701 33.281 20.5 1 97.69 357 ALA B O 1
ATOM 8440 N N . ALA B 1 358 ? 1.378 32.281 19 1 98.38 358 ALA B N 1
ATOM 8441 C CA . ALA B 1 358 ? 0.636 31.594 20.047 1 98.38 358 ALA B CA 1
ATOM 8442 C C . ALA B 1 358 ? 1.532 30.594 20.781 1 98.38 358 ALA B C 1
ATOM 8444 O O . ALA B 1 358 ? 1.446 30.469 22 1 98.38 358 ALA B O 1
ATOM 8445 N N . ARG B 1 359 ? 2.334 29.828 20.016 1 98.12 359 ARG B N 1
ATOM 8446 C CA . ARG B 1 359 ? 3.316 28.938 20.625 1 98.12 359 ARG B CA 1
ATOM 8447 C C . ARG B 1 359 ? 4.207 29.688 21.609 1 98.12 359 ARG B C 1
ATOM 8449 O O . ARG B 1 359 ? 4.43 29.234 22.734 1 98.12 359 ARG B O 1
ATOM 8456 N N . ASP B 1 360 ? 4.711 30.844 21.25 1 96.88 360 ASP B N 1
ATOM 8457 C CA . ASP B 1 360 ? 5.621 31.641 22.062 1 96.88 360 ASP B CA 1
ATOM 8458 C C . ASP B 1 360 ? 4.906 32.188 23.297 1 96.88 360 ASP B C 1
ATOM 8460 O O . ASP B 1 360 ? 5.551 32.594 24.266 1 96.88 360 ASP B O 1
ATOM 8464 N N . ALA B 1 361 ? 3.596 32.188 23.172 1 97.31 361 ALA B N 1
ATOM 8465 C CA . ALA B 1 361 ? 2.799 32.625 24.312 1 97.31 361 ALA B CA 1
ATOM 8466 C C . ALA B 1 361 ? 2.354 31.453 25.172 1 97.31 361 ALA B C 1
ATOM 8468 O O . ALA B 1 361 ? 1.651 31.641 26.172 1 97.31 361 ALA B O 1
ATOM 8469 N N . GLY B 1 362 ? 2.711 30.297 24.812 1 97.25 362 GLY B N 1
ATOM 8470 C CA . GLY B 1 362 ? 2.479 29.172 25.719 1 97.25 362 GLY B CA 1
ATOM 8471 C C . GLY B 1 362 ? 1.584 28.109 25.125 1 97.25 362 GLY B C 1
ATOM 8472 O O . GLY B 1 362 ? 1.331 27.078 25.766 1 97.25 362 GLY B O 1
ATOM 8473 N N . LEU B 1 363 ? 1.067 28.281 23.891 1 98.44 363 LEU B N 1
ATOM 8474 C CA . LEU B 1 363 ? 0.258 27.266 23.234 1 98.44 363 LEU B CA 1
ATOM 8475 C C . LEU B 1 363 ? 1.101 26.047 22.875 1 98.44 363 LEU B C 1
ATOM 8477 O O . LEU B 1 363 ? 2.109 26.172 22.172 1 98.44 363 LEU B O 1
ATOM 8481 N N . HIS B 1 364 ? 0.69 24.844 23.375 1 98.62 364 HIS B N 1
ATOM 8482 C CA . HIS B 1 364 ? 1.335 23.609 22.938 1 98.62 364 HIS B CA 1
ATOM 8483 C C . HIS B 1 364 ? 0.939 23.266 21.516 1 98.62 364 HIS B C 1
ATOM 8485 O O . HIS B 1 364 ? -0.18 23.562 21.078 1 98.62 364 HIS B O 1
ATOM 8491 N N . LEU B 1 365 ? 1.868 22.688 20.719 1 98.81 365 LEU B N 1
ATOM 8492 C CA . LEU B 1 365 ? 1.584 22.328 19.328 1 98.81 365 LEU B CA 1
ATOM 8493 C C . LEU B 1 365 ? 1.763 20.828 19.109 1 98.81 365 LEU B C 1
ATOM 8495 O O . LEU B 1 365 ? 2.688 20.219 19.656 1 98.81 365 LEU B O 1
ATOM 8499 N N . ASN B 1 366 ? 0.828 20.266 18.406 1 98.88 366 ASN B N 1
ATOM 8500 C CA . ASN B 1 366 ? 0.911 18.891 17.922 1 98.88 366 ASN B CA 1
ATOM 8501 C C . ASN B 1 366 ? 0.833 18.828 16.391 1 98.88 366 ASN B C 1
ATOM 8503 O O . ASN B 1 366 ? -0.114 19.328 15.797 1 98.88 366 ASN B O 1
ATOM 8507 N N . PHE B 1 367 ? 1.801 18.172 15.844 1 98.88 367 PHE B N 1
ATOM 8508 C CA . PHE B 1 367 ? 1.763 17.891 14.414 1 98.88 367 PHE B CA 1
ATOM 8509 C C . PHE B 1 367 ? 1.615 16.391 14.148 1 98.88 367 PHE B C 1
ATOM 8511 O O . PHE B 1 367 ? 2.611 15.68 14.031 1 98.88 367 PHE B O 1
ATOM 8518 N N . TRP B 1 368 ? 0.298 15.984 14.031 1 98.88 368 TRP B N 1
ATOM 8519 C CA . TRP B 1 368 ? -0.039 14.656 13.539 1 98.88 368 TRP B CA 1
ATOM 8520 C C . TRP B 1 368 ? -0.052 14.625 12.016 1 98.88 368 TRP B C 1
ATOM 8522 O O . TRP B 1 368 ? -0.965 14.062 11.406 1 98.88 368 TRP B O 1
ATOM 8532 N N . SER B 1 369 ? 0.87 15.375 11.422 1 98.75 369 SER B N 1
ATOM 8533 C CA . SER B 1 369 ? 0.972 15.648 9.992 1 98.75 369 SER B CA 1
ATOM 8534 C C . SER B 1 369 ? 2.424 15.617 9.523 1 98.75 369 SER B C 1
ATOM 8536 O O . SER B 1 369 ? 3.34 15.492 10.336 1 98.75 369 SER B O 1
ATOM 8538 N N . ALA B 1 370 ? 2.561 15.602 8.258 1 98.5 370 ALA B N 1
ATOM 8539 C CA . ALA B 1 370 ? 3.842 15.828 7.59 1 98.5 370 ALA B CA 1
ATOM 8540 C C . ALA B 1 370 ? 3.676 16.719 6.371 1 98.5 370 ALA B C 1
ATOM 8542 O O . ALA B 1 370 ? 2.561 17.125 6.031 1 98.5 370 ALA B O 1
ATOM 8543 N N . ASN B 1 371 ? 4.871 17.047 5.82 1 98.56 371 ASN B N 1
ATOM 8544 C CA . ASN B 1 371 ? 4.785 17.969 4.695 1 98.56 371 ASN B CA 1
ATOM 8545 C C . ASN B 1 371 ? 3.869 19.141 5.012 1 98.56 371 ASN B C 1
ATOM 8547 O O . ASN B 1 371 ? 3.092 19.578 4.16 1 98.56 371 ASN B O 1
ATOM 8551 N N . GLU B 1 372 ? 3.83 19.531 6.32 1 98.44 372 GLU B N 1
ATOM 8552 C CA . GLU B 1 372 ? 2.998 20.656 6.742 1 98.44 372 GLU B CA 1
ATOM 8553 C C . GLU B 1 372 ? 3.736 21.969 6.59 1 98.44 372 GLU B C 1
ATOM 8555 O O . GLU B 1 372 ? 4.965 22.016 6.684 1 98.44 372 GLU B O 1
ATOM 8560 N N . ALA B 1 373 ? 2.99 23.031 6.391 1 98.44 373 ALA B N 1
ATOM 8561 C CA . ALA B 1 373 ? 3.561 24.359 6.238 1 98.44 373 ALA B CA 1
ATOM 8562 C C . ALA B 1 373 ? 4.672 24.375 5.191 1 98.44 373 ALA B C 1
ATOM 8564 O O . ALA B 1 373 ? 5.762 24.891 5.438 1 98.44 373 ALA B O 1
ATOM 8565 N N . TYR B 1 374 ? 4.395 23.719 4.059 1 98.38 374 TYR B N 1
ATOM 8566 C CA . TYR B 1 374 ? 5.383 23.562 3.002 1 98.38 374 TYR B CA 1
ATOM 8567 C C . TYR B 1 374 ? 5.207 24.625 1.924 1 98.38 374 TYR B C 1
ATOM 8569 O O . TYR B 1 374 ? 6.082 25.469 1.728 1 98.38 374 TYR B O 1
ATOM 8577 N N . TRP B 1 375 ? 4.039 24.688 1.325 1 98.69 375 TRP B N 1
ATOM 8578 C CA . TRP B 1 375 ? 3.697 25.703 0.342 1 98.69 375 TRP B CA 1
ATOM 8579 C C . TRP B 1 375 ? 3.051 26.906 1.012 1 98.69 375 TRP B C 1
ATOM 8581 O O . TRP B 1 375 ? 2.078 26.766 1.757 1 98.69 375 TRP B O 1
ATOM 8591 N N . ALA B 1 376 ? 3.566 28.078 0.627 1 98.75 376 ALA B N 1
ATOM 8592 C CA . ALA B 1 376 ? 2.896 29.312 1.016 1 98.75 376 ALA B CA 1
ATOM 8593 C C . ALA B 1 376 ? 1.785 29.672 0.031 1 98.75 376 ALA B C 1
ATOM 8595 O O . ALA B 1 376 ? 1.988 29.625 -1.185 1 98.75 376 ALA B O 1
ATOM 8596 N N . VAL B 1 377 ? 0.653 29.953 0.602 1 98.56 377 VAL B N 1
ATOM 8597 C CA . VAL B 1 377 ? -0.465 30.438 -0.205 1 98.56 377 VAL B CA 1
ATOM 8598 C C . VAL B 1 377 ? -0.988 31.75 0.364 1 98.56 377 VAL B C 1
ATOM 8600 O O . VAL B 1 377 ? -0.583 32.188 1.451 1 98.56 377 VAL B O 1
ATOM 8603 N N . ARG B 1 378 ? -1.767 32.438 -0.331 1 97.75 378 ARG B N 1
ATOM 8604 C CA . ARG B 1 378 ? -2.523 33.594 0.136 1 97.75 378 ARG B CA 1
ATOM 8605 C C . ARG B 1 378 ? -3.951 33.562 -0.399 1 97.75 378 ARG B C 1
ATOM 8607 O O . ARG B 1 378 ? -4.27 32.781 -1.293 1 97.75 378 ARG B O 1
ATOM 8614 N N . PHE B 1 379 ? -4.793 34.375 0.219 1 96.19 379 PHE B N 1
ATOM 8615 C CA . PHE B 1 379 ? -6.195 34.375 -0.184 1 96.19 379 PHE B CA 1
ATOM 8616 C C . PHE B 1 379 ? -6.57 35.719 -0.802 1 96.19 379 PHE B C 1
ATOM 8618 O O . PHE B 1 379 ? -6.016 36.75 -0.432 1 96.19 379 PHE B O 1
ATOM 8625 N N . GLU B 1 380 ? -7.406 35.625 -1.775 1 93.12 380 GLU B N 1
ATOM 8626 C CA . GLU B 1 380 ? -8.117 36.781 -2.355 1 93.12 380 GLU B CA 1
ATOM 8627 C C . GLU B 1 380 ? -9.633 36.594 -2.246 1 93.12 380 GLU B C 1
ATOM 8629 O O . GLU B 1 380 ? -10.117 35.469 -2.072 1 93.12 380 GLU B O 1
ATOM 8634 N N . PRO B 1 381 ? -10.305 37.719 -2.24 1 87.88 381 PRO B N 1
ATOM 8635 C CA . PRO B 1 381 ? -11.758 37.562 -2.283 1 87.88 381 PRO B CA 1
ATOM 8636 C C . PRO B 1 381 ? -12.25 36.938 -3.598 1 87.88 381 PRO B C 1
ATOM 8638 O O . PRO B 1 381 ? -11.539 37 -4.605 1 87.88 381 PRO B O 1
ATOM 8641 N N . SER B 1 382 ? -13.461 36.344 -3.502 1 87.38 382 SER B N 1
ATOM 8642 C CA . SER B 1 382 ? -14.102 35.906 -4.734 1 87.38 382 SER B CA 1
ATOM 8643 C C . SER B 1 382 ? -14.453 37.062 -5.637 1 87.38 382 SER B C 1
ATOM 8645 O O . SER B 1 382 ? -14.891 38.125 -5.16 1 87.38 382 SER B O 1
ATOM 8647 N N . ARG B 1 383 ? -14.352 36.875 -6.934 1 80.56 383 ARG B N 1
ATOM 8648 C CA . ARG B 1 383 ? -14.664 37.906 -7.887 1 80.56 383 ARG B CA 1
ATOM 8649 C C . ARG B 1 383 ? -16.141 37.875 -8.281 1 80.56 383 ARG B C 1
ATOM 8651 O O . ARG B 1 383 ? -16.625 38.812 -8.93 1 80.56 383 ARG B O 1
ATOM 8658 N N . ILE B 1 384 ? -16.797 36.938 -8.125 1 81.69 384 ILE B N 1
ATOM 8659 C CA . ILE B 1 384 ? -18.172 36.781 -8.586 1 81.69 384 ILE B CA 1
ATOM 8660 C C . ILE B 1 384 ? -19.125 36.875 -7.395 1 81.69 384 ILE B C 1
ATOM 8662 O O . ILE B 1 384 ? -20.25 37.375 -7.535 1 81.69 384 ILE B O 1
ATOM 8666 N N . ALA B 1 385 ? -18.891 36.25 -6.387 1 65 385 ALA B N 1
ATOM 8667 C CA . ALA B 1 385 ? -19.828 36.156 -5.266 1 65 385 ALA B CA 1
ATOM 8668 C C . ALA B 1 385 ? -19.359 37 -4.09 1 65 385 ALA B C 1
ATOM 8670 O O . ALA B 1 385 ? -18.609 36.531 -3.232 1 65 385 ALA B O 1
ATOM 8671 N N . PRO B 1 386 ? -19.688 38.312 -4.215 1 56.78 386 PRO B N 1
ATOM 8672 C CA . PRO B 1 386 ? -19.281 39.062 -3.031 1 56.78 386 PRO B CA 1
ATOM 8673 C C . PRO B 1 386 ? -19.812 38.469 -1.73 1 56.78 386 PRO B C 1
ATOM 8675 O O . PRO B 1 386 ? -20.859 37.844 -1.727 1 56.78 386 PRO B O 1
ATOM 8678 N N . PRO B 1 387 ? -19.031 38.438 -0.685 1 53.97 387 PRO B N 1
ATOM 8679 C CA . PRO B 1 387 ? -19.391 37.812 0.577 1 53.97 387 PRO B CA 1
ATOM 8680 C C . PRO B 1 387 ? -20.812 38.125 1.019 1 53.97 387 PRO B C 1
ATOM 8682 O O . PRO B 1 387 ? -21.281 39.281 0.833 1 53.97 387 PRO B O 1
ATOM 8685 N N . PRO B 1 388 ? -21.625 37.031 1.258 1 50.84 388 PRO B N 1
ATOM 8686 C CA . PRO B 1 388 ? -22.922 37.406 1.859 1 50.84 388 PRO B CA 1
ATOM 8687 C C . PRO B 1 388 ? -22.766 38.281 3.084 1 50.84 388 PRO B C 1
ATOM 8689 O O . PRO B 1 388 ? -21.688 38.344 3.697 1 50.84 388 PRO B O 1
ATOM 8692 N N . PRO B 1 389 ? -23.75 39.156 3.307 1 49.69 389 PRO B N 1
ATOM 8693 C CA . PRO B 1 389 ? -23.703 39.969 4.527 1 49.69 389 PRO B CA 1
ATOM 8694 C C . PRO B 1 389 ? -23.422 39.125 5.777 1 49.69 389 PRO B C 1
ATOM 8696 O O . PRO B 1 389 ? -23.781 37.938 5.836 1 49.69 389 PRO B O 1
ATOM 8699 N N . PRO B 1 390 ? -22.531 39.625 6.59 1 47.91 390 PRO B N 1
ATOM 8700 C CA . PRO B 1 390 ? -22.266 38.875 7.828 1 47.91 390 PRO B CA 1
ATOM 8701 C C . PRO B 1 390 ? -23.547 38.375 8.484 1 47.91 390 PRO B C 1
ATOM 8703 O O . PRO B 1 390 ? -24.594 39.031 8.43 1 47.91 390 PRO B O 1
ATOM 8706 N N . ALA B 1 391 ? -23.625 37.031 8.688 1 43.12 391 ALA B N 1
ATOM 8707 C CA . ALA B 1 391 ? -24.781 36.5 9.406 1 43.12 391 ALA B CA 1
ATOM 8708 C C . ALA B 1 391 ? -25.078 37.312 10.664 1 43.12 391 ALA B C 1
ATOM 8710 O O . ALA B 1 391 ? -24.172 37.938 11.234 1 43.12 391 ALA B O 1
ATOM 8711 N N . GLU B 1 392 ? -26.438 37.406 11.094 1 37.19 392 GLU B N 1
ATOM 8712 C CA . GLU B 1 392 ? -26.875 38 12.352 1 37.19 392 GLU B CA 1
ATOM 8713 C C . GLU B 1 392 ? -26.234 37.281 13.539 1 37.19 392 GLU B C 1
ATOM 8715 O O . GLU B 1 392 ? -26.266 36.031 13.617 1 37.19 392 GLU B O 1
ATOM 8720 N N . GLY B 1 393 ? -25.438 37.812 14.57 1 39.25 393 GLY B N 1
ATOM 8721 C CA . GLY B 1 393 ? -24.656 37.406 15.727 1 39.25 393 GLY B CA 1
ATOM 8722 C C . GLY B 1 393 ? -23.172 37.375 15.477 1 39.25 393 GLY B C 1
ATOM 8723 O O . GLY B 1 393 ? -22.375 37.125 16.391 1 39.25 393 GLY B O 1
ATOM 8724 N N . GLU B 1 394 ? -22.828 37.188 14.289 1 44.62 394 GLU B N 1
ATOM 8725 C CA . GLU B 1 394 ? -21.422 37.344 13.969 1 44.62 394 GLU B CA 1
ATOM 8726 C C . GLU B 1 394 ? -21.016 38.812 13.898 1 44.62 394 GLU B C 1
ATOM 8728 O O . GLU B 1 394 ? -20.125 39.188 13.133 1 44.62 394 GLU B O 1
ATOM 8733 N N . GLU B 1 395 ? -21.812 39.562 14.391 1 40.12 395 GLU B N 1
ATOM 8734 C CA . GLU B 1 395 ? -21.453 40.969 14.445 1 40.12 395 GLU B CA 1
ATOM 8735 C C . GLU B 1 395 ? -20.047 41.156 15.008 1 40.12 395 GLU B C 1
ATOM 8737 O O . GLU B 1 395 ? -19.375 42.125 14.664 1 40.12 395 GLU B O 1
ATOM 8742 N N . GLU B 1 396 ? -19.922 40.469 16.062 1 39.03 396 GLU B N 1
ATOM 8743 C CA . GLU B 1 396 ? -18.609 40.656 16.672 1 39.03 396 GLU B CA 1
ATOM 8744 C C . GLU B 1 396 ? -17.5 40.156 15.75 1 39.03 396 GLU B C 1
ATOM 8746 O O . GLU B 1 396 ? -16.344 40.594 15.891 1 39.03 396 GLU B O 1
ATOM 8751 N N . GLU B 1 397 ? -17.75 39.125 15.086 1 42.47 397 GLU B N 1
ATOM 8752 C CA . GLU B 1 397 ? -16.828 38.875 13.984 1 42.47 397 GLU B CA 1
ATOM 8753 C C . GLU B 1 397 ? -16.938 39.969 12.906 1 42.47 397 GLU B C 1
ATOM 8755 O O . GLU B 1 397 ? -16.281 39.875 11.867 1 42.47 397 GLU B O 1
ATOM 8760 N N . GLY B 1 398 ? -17.734 40.75 12.875 1 39.69 398 GLY B N 1
ATOM 8761 C CA . GLY B 1 398 ? -17.922 41.969 12.125 1 39.69 398 GLY B CA 1
ATOM 8762 C C . GLY B 1 398 ? -16.672 42.812 12.039 1 39.69 398 GLY B C 1
ATOM 8763 O O . GLY B 1 398 ? -16.594 43.75 11.25 1 39.69 398 GLY B O 1
ATOM 8764 N N . ARG B 1 399 ? -16.109 42.844 13.125 1 39.72 399 ARG B N 1
ATOM 8765 C CA . ARG B 1 399 ? -14.82 43.469 12.859 1 39.72 399 ARG B CA 1
ATOM 8766 C C . ARG B 1 399 ? -14.023 42.656 11.836 1 39.72 399 ARG B C 1
ATOM 8768 O O . ARG B 1 399 ? -13.016 43.125 11.32 1 39.72 399 ARG B O 1
ATOM 8775 N N . ASP B 1 400 ? -14.25 41.406 11.773 1 40.41 400 ASP B N 1
ATOM 8776 C CA . ASP B 1 400 ? -13.672 40.562 10.742 1 40.41 400 ASP B CA 1
ATOM 8777 C C . ASP B 1 400 ? -14.359 40.781 9.398 1 40.41 400 ASP B C 1
ATOM 8779 O O . ASP B 1 400 ? -14.047 40.125 8.414 1 40.41 400 ASP B O 1
ATOM 8783 N N . ALA B 1 401 ? -15.484 41.344 9.344 1 42.47 401 ALA B N 1
ATOM 8784 C CA . ALA B 1 401 ? -16.25 41.75 8.164 1 42.47 401 ALA B CA 1
ATOM 8785 C C . ALA B 1 401 ? -15.422 42.656 7.254 1 42.47 401 ALA B C 1
ATOM 8787 O O . ALA B 1 401 ? -15.828 42.969 6.129 1 42.47 401 ALA B O 1
ATOM 8788 N N . ALA B 1 402 ? -14.531 43.188 7.855 1 38.62 402 ALA B N 1
ATOM 8789 C CA . ALA B 1 402 ? -13.711 44.062 7.004 1 38.62 402 ALA B CA 1
ATOM 8790 C C . ALA B 1 402 ? -12.898 43.219 6.016 1 38.62 402 ALA B C 1
ATOM 8792 O O . ALA B 1 402 ? -12.273 43.781 5.102 1 38.62 402 ALA B O 1
ATOM 8793 N N . HIS B 1 403 ? -12.758 41.906 6.344 1 47.09 403 HIS B N 1
ATOM 8794 C CA . HIS B 1 403 ? -11.938 41.156 5.402 1 47.09 403 HIS B CA 1
ATOM 8795 C C . HIS B 1 403 ? -12.773 40.156 4.637 1 47.09 403 HIS B C 1
ATOM 8797 O O . HIS B 1 403 ? -13.641 39.5 5.215 1 47.09 403 HIS B O 1
ATOM 8803 N N . ASP B 1 404 ? -12.836 40.25 3.432 1 54.34 404 ASP B N 1
ATOM 8804 C CA . ASP B 1 404 ? -13.43 39.312 2.488 1 54.34 404 ASP B CA 1
ATOM 8805 C C . ASP B 1 404 ? -13.078 37.875 2.85 1 54.34 404 ASP B C 1
ATOM 8807 O O . ASP B 1 404 ? -11.922 37.562 3.156 1 54.34 404 ASP B O 1
ATOM 8811 N N . PRO B 1 405 ? -14.039 37 3.07 1 75.38 405 PRO B N 1
ATOM 8812 C CA . PRO B 1 405 ? -13.742 35.625 3.379 1 75.38 405 PRO B CA 1
ATOM 8813 C C . PRO B 1 405 ? -12.734 35 2.414 1 75.38 405 PRO B C 1
ATOM 8815 O O . PRO B 1 405 ? -12.688 35.375 1.239 1 75.38 405 PRO B O 1
ATOM 8818 N N . PRO B 1 406 ? -11.812 34.25 2.953 1 86.06 406 PRO B N 1
ATOM 8819 C CA . PRO B 1 406 ? -10.836 33.562 2.125 1 86.06 406 PRO B CA 1
ATOM 8820 C C . PRO B 1 406 ? -11.492 32.562 1.158 1 86.06 406 PRO B C 1
ATOM 8822 O O . PRO B 1 406 ? -11.633 31.375 1.479 1 86.06 406 PRO B O 1
ATOM 8825 N N . ARG B 1 407 ? -11.773 33.156 0.009 1 91.88 407 ARG B N 1
ATOM 8826 C CA . ARG B 1 407 ? -12.539 32.281 -0.882 1 91.88 407 ARG B CA 1
ATOM 8827 C C . ARG B 1 407 ? -11.727 31.891 -2.113 1 91.88 407 ARG B C 1
ATOM 8829 O O . ARG B 1 407 ? -12.078 30.969 -2.834 1 91.88 407 ARG B O 1
ATOM 8836 N N . THR B 1 408 ? -10.719 32.562 -2.404 1 95.25 408 THR B N 1
ATOM 8837 C CA . THR B 1 408 ? -9.844 32.219 -3.514 1 95.25 408 THR B CA 1
ATOM 8838 C C . THR B 1 408 ? -8.414 31.984 -3.023 1 95.25 408 THR B C 1
ATOM 8840 O O . THR B 1 408 ? -7.754 32.906 -2.574 1 95.25 408 THR B O 1
ATOM 8843 N N . MET B 1 409 ? -7.949 30.797 -3.135 1 97.25 409 MET B N 1
ATOM 8844 C CA . MET B 1 409 ? -6.586 30.469 -2.73 1 97.25 409 MET B CA 1
ATOM 8845 C C . MET B 1 409 ? -5.617 30.625 -3.896 1 97.25 409 MET B C 1
ATOM 8847 O O . MET B 1 409 ? -5.883 30.156 -5 1 97.25 409 MET B O 1
ATOM 8851 N N . VAL B 1 410 ? -4.523 31.344 -3.686 1 97.62 410 VAL B N 1
ATOM 8852 C CA . VAL B 1 410 ? -3.537 31.672 -4.711 1 97.62 410 VAL B CA 1
ATOM 8853 C C . VAL B 1 410 ? -2.227 30.953 -4.422 1 97.62 410 VAL B C 1
ATOM 8855 O O . VAL B 1 410 ? -1.683 31.047 -3.318 1 97.62 410 VAL B O 1
ATOM 8858 N N . CYS B 1 411 ? -1.723 30.219 -5.359 1 97.75 411 CYS B N 1
ATOM 8859 C CA . CYS B 1 411 ? -0.433 29.547 -5.273 1 97.75 411 CYS B CA 1
ATOM 8860 C C . CYS B 1 411 ? 0.207 29.422 -6.648 1 97.75 411 CYS B C 1
ATOM 8862 O O . CYS B 1 411 ? -0.193 28.562 -7.445 1 97.75 411 CYS B O 1
ATOM 8864 N N . TYR B 1 412 ? 1.239 30.172 -6.938 1 96.25 412 TYR B N 1
ATOM 8865 C CA . TYR B 1 412 ? 1.897 30.156 -8.242 1 96.25 412 TYR B CA 1
ATOM 8866 C C . TYR B 1 412 ? 3.023 29.141 -8.273 1 96.25 412 TYR B C 1
ATOM 8868 O O . TYR B 1 412 ? 3.637 28.922 -9.328 1 96.25 412 TYR B O 1
ATOM 8876 N N . LYS B 1 413 ? 3.289 28.5 -7.145 1 96.56 413 LYS B N 1
ATOM 8877 C CA . LYS B 1 413 ? 4.383 27.547 -7.004 1 96.56 413 LYS B CA 1
ATOM 8878 C C . LYS B 1 413 ? 5.695 28.125 -7.516 1 96.56 413 LYS B C 1
ATOM 8880 O O . LYS B 1 413 ? 6.387 27.5 -8.328 1 96.56 413 LYS B O 1
ATOM 8885 N N . GLU B 1 414 ? 6.02 29.219 -6.922 1 97.19 414 GLU B N 1
ATOM 8886 C CA . GLU B 1 414 ? 7.129 30.047 -7.41 1 97.19 414 GLU B CA 1
ATOM 8887 C C . GLU B 1 414 ? 8.469 29.344 -7.191 1 97.19 414 GLU B C 1
ATOM 8889 O O . GLU B 1 414 ? 9.445 29.641 -7.875 1 97.19 414 GLU B O 1
ATOM 8894 N N . THR B 1 415 ? 8.5 28.375 -6.254 1 97.31 415 THR B N 1
ATOM 8895 C CA . THR B 1 415 ? 9.695 27.547 -6.062 1 97.31 415 THR B CA 1
ATOM 8896 C C . THR B 1 415 ? 10.023 26.766 -7.332 1 97.31 415 THR B C 1
ATOM 8898 O O . THR B 1 415 ? 11.18 26.391 -7.547 1 97.31 415 THR B O 1
ATOM 8901 N N . GLN B 1 416 ? 9.102 26.578 -8.172 1 95.12 416 GLN B N 1
ATOM 8902 C CA . GLN B 1 416 ? 9.266 25.812 -9.406 1 95.12 416 GLN B CA 1
ATOM 8903 C C . GLN B 1 416 ? 9.422 26.75 -10.609 1 95.12 416 GLN B C 1
ATOM 8905 O O . GLN B 1 416 ? 8.922 26.453 -11.695 1 95.12 416 GLN B O 1
ATOM 8910 N N . SER B 1 417 ? 9.984 27.906 -10.336 1 95.19 417 SER B N 1
ATOM 8911 C CA . SER B 1 417 ? 10.344 28.891 -11.352 1 95.19 417 SER B CA 1
ATOM 8912 C C . SER B 1 417 ? 11.664 29.578 -11.016 1 95.19 417 SER B C 1
ATOM 8914 O O . SER B 1 417 ? 11.977 29.797 -9.844 1 95.19 417 SER B O 1
ATOM 8916 N N . VAL B 1 418 ? 12.445 30 -12.039 1 95.25 418 VAL B N 1
ATOM 8917 C CA . VAL B 1 418 ? 13.703 30.719 -11.812 1 95.25 418 VAL B CA 1
ATOM 8918 C C . VAL B 1 418 ? 13.422 32.188 -11.562 1 95.25 418 VAL B C 1
ATOM 8920 O O . VAL B 1 418 ? 14.281 32.906 -11.055 1 95.25 418 VAL B O 1
ATOM 8923 N N . VAL B 1 419 ? 12.188 32.594 -11.898 1 96.12 419 VAL B N 1
ATOM 8924 C CA . VAL B 1 419 ? 11.812 33.969 -11.695 1 96.12 419 VAL B CA 1
ATOM 8925 C C . VAL B 1 419 ? 10.555 34.062 -10.828 1 96.12 419 VAL B C 1
ATOM 8927 O O . VAL B 1 419 ? 9.836 33.062 -10.688 1 96.12 419 VAL B O 1
ATOM 8930 N N . LYS B 1 420 ? 10.328 35.219 -10.188 1 96.56 420 LYS B N 1
ATOM 8931 C CA . LYS B 1 420 ? 9.078 35.438 -9.461 1 96.56 420 LYS B CA 1
ATOM 8932 C C . LYS B 1 420 ? 7.875 35.375 -10.398 1 96.56 420 LYS B C 1
ATOM 8934 O O . LYS B 1 420 ? 7.922 35.875 -11.516 1 96.56 420 LYS B O 1
ATOM 8939 N N . LEU B 1 421 ? 6.805 34.719 -10 1 95.56 421 LEU B N 1
ATOM 8940 C CA . LEU B 1 421 ? 5.621 34.562 -10.844 1 95.56 421 LEU B CA 1
ATOM 8941 C C . LEU B 1 421 ? 4.434 35.312 -10.258 1 95.56 421 LEU B C 1
ATOM 8943 O O . LEU B 1 421 ? 3.658 35.938 -11 1 95.56 421 LEU B O 1
ATOM 8947 N N . ASP B 1 422 ? 4.199 35.219 -8.906 1 97.25 422 ASP B N 1
ATOM 8948 C CA . ASP B 1 422 ? 3.102 35.938 -8.273 1 97.25 422 ASP B CA 1
ATOM 8949 C C . ASP B 1 422 ? 3.172 37.438 -8.594 1 97.25 422 ASP B C 1
ATOM 8951 O O . ASP B 1 422 ? 4.184 38.094 -8.32 1 97.25 422 ASP B O 1
ATOM 8955 N N . PRO B 1 423 ? 2.102 37.969 -9.141 1 95.81 423 PRO B N 1
ATOM 8956 C CA . PRO B 1 423 ? 2.156 39.344 -9.578 1 95.81 423 PRO B CA 1
ATOM 8957 C C . PRO B 1 423 ? 2.201 40.344 -8.414 1 95.81 423 PRO B C 1
ATOM 8959 O O . PRO B 1 423 ? 2.535 41.5 -8.602 1 95.81 423 PRO B O 1
ATOM 8962 N N . GLU B 1 424 ? 1.857 39.938 -7.238 1 95.81 424 GLU B N 1
ATOM 8963 C CA . GLU B 1 424 ? 1.985 40.781 -6.062 1 95.81 424 GLU B CA 1
ATOM 8964 C C . GLU B 1 424 ? 3.434 40.844 -5.586 1 95.81 424 GLU B C 1
ATOM 8966 O O . GLU B 1 424 ? 3.971 39.875 -5.078 1 95.81 424 GLU B O 1
ATOM 8971 N N . PRO B 1 425 ? 4.078 41.969 -5.75 1 93.44 425 PRO B N 1
ATOM 8972 C CA . PRO B 1 425 ? 5.523 42.062 -5.531 1 93.44 425 PRO B CA 1
ATOM 8973 C C . PRO B 1 425 ? 5.934 41.656 -4.117 1 93.44 425 PRO B C 1
ATOM 8975 O O . PRO B 1 425 ? 6.984 41.031 -3.928 1 93.44 425 PRO B O 1
ATOM 8978 N N . GLY B 1 426 ? 5.258 41.938 -3.092 1 95.38 426 GLY B N 1
ATOM 8979 C CA . GLY B 1 426 ? 5.641 41.625 -1.724 1 95.38 426 GLY B CA 1
ATOM 8980 C C . GLY B 1 426 ? 5.141 40.25 -1.266 1 95.38 426 GLY B C 1
ATOM 8981 O O . GLY B 1 426 ? 5.48 39.812 -0.171 1 95.38 426 GLY B O 1
ATOM 8982 N N . ALA B 1 427 ? 4.504 39.562 -2.148 1 97.25 427 ALA B N 1
ATOM 8983 C CA . ALA B 1 427 ? 3.934 38.281 -1.802 1 97.25 427 ALA B CA 1
ATOM 8984 C C . ALA B 1 427 ? 4.867 37.125 -2.213 1 97.25 427 ALA B C 1
ATOM 8986 O O . ALA B 1 427 ? 5.746 37.312 -3.057 1 97.25 427 ALA B O 1
ATOM 8987 N N . TRP B 1 428 ? 4.801 36.062 -1.552 1 98.44 428 TRP B N 1
ATOM 8988 C CA . TRP B 1 428 ? 5.484 34.812 -1.92 1 98.44 428 TRP B CA 1
ATOM 8989 C C . TRP B 1 428 ? 4.531 33.625 -1.861 1 98.44 428 TRP B C 1
ATOM 8991 O O . TRP B 1 428 ? 3.93 33.344 -0.818 1 98.44 428 TRP B O 1
ATOM 9001 N N . THR B 1 429 ? 4.363 33 -2.994 1 98.56 429 THR B N 1
ATOM 9002 C CA . THR B 1 429 ? 3.613 31.734 -3.051 1 98.56 429 THR B CA 1
ATOM 9003 C C . THR B 1 429 ? 4.484 30.609 -3.592 1 98.56 429 THR B C 1
ATOM 9005 O O . THR B 1 429 ? 4.184 30.031 -4.641 1 98.56 429 THR B O 1
ATOM 9008 N N . GLY B 1 430 ? 5.543 30.297 -2.963 1 98.31 430 GLY B N 1
ATOM 9009 C CA . GLY B 1 430 ? 6.469 29.172 -3.064 1 98.31 430 GLY B CA 1
ATOM 9010 C C . GLY B 1 430 ? 6.66 28.438 -1.754 1 98.31 430 GLY B C 1
ATOM 9011 O O . GLY B 1 430 ? 5.871 28.609 -0.822 1 98.31 430 GLY B O 1
ATOM 9012 N N . THR B 1 431 ? 7.641 27.547 -1.714 1 98.5 431 THR B N 1
ATOM 9013 C CA . THR B 1 431 ? 7.852 26.828 -0.463 1 98.5 431 THR B CA 1
ATOM 9014 C C . THR B 1 431 ? 8.422 27.75 0.605 1 98.5 431 THR B C 1
ATOM 9016 O O . THR B 1 431 ? 9.242 28.625 0.305 1 98.5 431 THR B O 1
ATOM 9019 N N . PHE B 1 432 ? 8.023 27.547 1.835 1 98.62 432 PHE B N 1
ATOM 9020 C CA . PHE B 1 432 ? 8.484 28.375 2.941 1 98.62 432 PHE B CA 1
ATOM 9021 C C . PHE B 1 432 ? 9.992 28.266 3.104 1 98.62 432 PHE B C 1
ATOM 9023 O O . PHE B 1 432 ? 10.648 29.234 3.506 1 98.62 432 PHE B O 1
ATOM 9030 N N . ARG B 1 433 ? 10.641 27.188 2.725 1 97.75 433 ARG B N 1
ATOM 9031 C CA . ARG B 1 433 ? 12.062 26.938 2.916 1 97.75 433 ARG B CA 1
ATOM 9032 C C . ARG B 1 433 ? 12.891 27.688 1.878 1 97.75 433 ARG B C 1
ATOM 9034 O O . ARG B 1 433 ? 14.094 27.891 2.062 1 97.75 433 ARG B O 1
ATOM 9041 N N . ASP B 1 434 ? 12.266 28.109 0.791 1 97.62 434 ASP B N 1
ATOM 9042 C CA . ASP B 1 434 ? 12.992 28.688 -0.328 1 97.62 434 ASP B CA 1
ATOM 9043 C C . ASP B 1 434 ? 13.555 30.062 0.04 1 97.62 434 ASP B C 1
ATOM 9045 O O . ASP B 1 434 ? 12.797 31.016 0.256 1 97.62 434 ASP B O 1
ATOM 9049 N N . ASP B 1 435 ? 14.859 30.203 0.067 1 94.75 435 ASP B N 1
ATOM 9050 C CA . ASP B 1 435 ? 15.492 31.453 0.468 1 94.75 435 ASP B CA 1
ATOM 9051 C C . ASP B 1 435 ? 16.172 32.125 -0.719 1 94.75 435 ASP B C 1
ATOM 9053 O O . ASP B 1 435 ? 17.031 33 -0.538 1 94.75 435 ASP B O 1
ATOM 9057 N N . ARG B 1 436 ? 15.93 31.703 -1.957 1 95.5 436 ARG B N 1
ATOM 9058 C CA . ARG B 1 436 ? 16.5 32.344 -3.141 1 95.5 436 ARG B CA 1
ATOM 9059 C C . ARG B 1 436 ? 16.109 33.812 -3.215 1 95.5 436 ARG B C 1
ATOM 9061 O O . ARG B 1 436 ? 15.117 34.219 -2.623 1 95.5 436 ARG B O 1
ATOM 9068 N N . ASP B 1 437 ? 16.734 34.562 -4.016 1 95.69 437 ASP B N 1
ATOM 9069 C CA . ASP B 1 437 ? 16.547 36.031 -4.121 1 95.69 437 ASP B CA 1
ATOM 9070 C C . ASP B 1 437 ? 15.172 36.344 -4.668 1 95.69 437 ASP B C 1
ATOM 9072 O O . ASP B 1 437 ? 14.641 37.438 -4.402 1 95.69 437 ASP B O 1
ATOM 9076 N N . ILE B 1 438 ? 14.586 35.438 -5.375 1 96.38 438 ILE B N 1
ATOM 9077 C CA . ILE B 1 438 ? 13.281 35.719 -5.98 1 96.38 438 ILE B CA 1
ATOM 9078 C C . ILE B 1 438 ? 12.211 35.75 -4.898 1 96.38 438 ILE B C 1
ATOM 9080 O O . ILE B 1 438 ? 11.094 36.219 -5.137 1 96.38 438 ILE B O 1
ATOM 9084 N N . ASN B 1 439 ? 12.438 35.219 -3.719 1 98 439 ASN B N 1
ATOM 9085 C CA . ASN B 1 439 ? 11.523 35.25 -2.58 1 98 439 ASN B CA 1
ATOM 9086 C C . ASN B 1 439 ? 11.695 36.531 -1.771 1 98 439 ASN B C 1
ATOM 9088 O O . ASN B 1 439 ? 12.672 36.688 -1.03 1 98 439 ASN B O 1
ATOM 9092 N N . PRO B 1 440 ? 10.742 37.406 -1.835 1 97.81 440 PRO B N 1
ATOM 9093 C CA . PRO B 1 440 ? 10.898 38.688 -1.131 1 97.81 440 PRO B CA 1
ATOM 9094 C C . PRO B 1 440 ? 10.766 38.531 0.384 1 97.81 440 PRO B C 1
ATOM 9096 O O . PRO B 1 440 ? 11.094 39.469 1.126 1 97.81 440 PRO B O 1
ATOM 9099 N N . LYS B 1 441 ? 10.312 37.469 0.875 1 97.25 441 LYS B N 1
ATOM 9100 C CA . LYS B 1 441 ? 10.055 37.281 2.301 1 97.25 441 LYS B CA 1
ATOM 9101 C C . LYS B 1 441 ? 11.188 36.531 2.975 1 97.25 441 LYS B C 1
ATOM 9103 O O . LYS B 1 441 ? 11.242 36.438 4.203 1 97.25 441 LYS B O 1
ATOM 9108 N N . GLY B 1 442 ? 12.109 35.938 2.168 1 96.06 442 GLY B N 1
ATOM 9109 C CA . GLY B 1 442 ? 13.18 35.125 2.707 1 96.06 442 GLY B CA 1
ATOM 9110 C C . GLY B 1 442 ? 12.703 33.75 3.115 1 96.06 442 GLY B C 1
ATOM 9111 O O . GLY B 1 442 ? 11.508 33.438 3.051 1 96.06 442 GLY B O 1
ATOM 9112 N N . GLY B 1 443 ? 13.672 32.875 3.49 1 95.56 443 GLY B N 1
ATOM 9113 C CA . GLY B 1 443 ? 13.352 31.516 3.863 1 95.56 443 GLY B CA 1
ATOM 9114 C C . GLY B 1 443 ? 12.859 31.391 5.293 1 95.56 443 GLY B C 1
ATOM 9115 O O . GLY B 1 443 ? 13.336 32.094 6.188 1 95.56 443 GLY B O 1
ATOM 9116 N N . MET B 1 444 ? 11.867 30.562 5.531 1 96.75 444 MET B N 1
ATOM 9117 C CA . MET B 1 444 ? 11.328 30.156 6.824 1 96.75 444 MET B CA 1
ATOM 9118 C C . MET B 1 444 ? 11.148 28.641 6.887 1 96.75 444 MET B C 1
ATOM 9120 O O . MET B 1 444 ? 10.031 28.156 6.969 1 96.75 444 MET B O 1
ATOM 9124 N N . PRO B 1 445 ? 12.305 27.953 6.973 1 96.69 445 PRO B N 1
ATOM 9125 C CA . PRO B 1 445 ? 12.203 26.484 6.938 1 96.69 445 PRO B CA 1
ATOM 9126 C C . PRO B 1 445 ? 11.195 25.938 7.938 1 96.69 445 PRO B C 1
ATOM 9128 O O . PRO B 1 445 ? 11.078 26.453 9.047 1 96.69 445 PRO B O 1
ATOM 9131 N N . GLU B 1 446 ? 10.492 24.844 7.551 1 98.25 446 GLU B N 1
ATOM 9132 C CA . GLU B 1 446 ? 9.391 24.234 8.297 1 98.25 446 GLU B CA 1
ATOM 9133 C C . GLU B 1 446 ? 9.828 23.828 9.703 1 98.25 446 GLU B C 1
ATOM 9135 O O . GLU B 1 446 ? 9.07 23.984 10.664 1 98.25 446 GLU B O 1
ATOM 9140 N N . ASN B 1 447 ? 11.07 23.297 9.812 1 97.31 447 ASN B N 1
ATOM 9141 C CA . ASN B 1 447 ? 11.508 22.688 11.07 1 97.31 447 ASN B CA 1
ATOM 9142 C C . ASN B 1 447 ? 11.664 23.734 12.172 1 97.31 447 ASN B C 1
ATOM 9144 O O . ASN B 1 447 ? 11.719 23.375 13.352 1 97.31 447 ASN B O 1
ATOM 9148 N N . GLY B 1 448 ? 11.719 25.016 11.828 1 96.56 448 GLY B N 1
ATOM 9149 C CA . GLY B 1 448 ? 11.734 26.047 12.844 1 96.56 448 GLY B CA 1
ATOM 9150 C C . GLY B 1 448 ? 10.469 26.094 13.68 1 96.56 448 GLY B C 1
ATOM 9151 O O . GLY B 1 448 ? 10.477 26.562 14.812 1 96.56 448 GLY B O 1
ATOM 9152 N N . LEU B 1 449 ? 9.422 25.609 13.086 1 97.44 449 LEU B N 1
ATOM 9153 C CA . LEU B 1 449 ? 8.141 25.547 13.789 1 97.44 449 LEU B CA 1
ATOM 9154 C C . LEU B 1 449 ? 7.84 24.125 14.258 1 97.44 449 LEU B C 1
ATOM 9156 O O . LEU B 1 449 ? 7.547 23.906 15.438 1 97.44 449 LEU B O 1
ATOM 9160 N N . THR B 1 450 ? 7.961 23.141 13.43 1 96.88 450 THR B N 1
ATOM 9161 C CA . THR B 1 450 ? 7.406 21.797 13.664 1 96.88 450 THR B CA 1
ATOM 9162 C C . THR B 1 450 ? 8.461 20.875 14.258 1 96.88 450 THR B C 1
ATOM 9164 O O . THR B 1 450 ? 8.133 19.812 14.789 1 96.88 450 THR B O 1
ATOM 9167 N N . GLY B 1 451 ? 9.75 21.25 14.227 1 97.06 451 GLY B N 1
ATOM 9168 C CA . GLY B 1 451 ? 10.852 20.422 14.695 1 97.06 451 GLY B CA 1
ATOM 9169 C C . GLY B 1 451 ? 11.453 19.562 13.602 1 97.06 451 GLY B C 1
ATOM 9170 O O . GLY B 1 451 ? 12.578 19.078 13.742 1 97.06 451 GLY B O 1
ATOM 9171 N N . HIS B 1 452 ? 10.789 19.281 12.586 1 97.31 452 HIS B N 1
ATOM 9172 C CA . HIS B 1 452 ? 11.227 18.516 11.422 1 97.31 452 HIS B CA 1
ATOM 9173 C C . HIS B 1 452 ? 10.695 19.141 10.133 1 97.31 452 HIS B C 1
ATOM 9175 O O . HIS B 1 452 ? 10.023 20.172 10.164 1 97.31 452 HIS B O 1
ATOM 9181 N N . MET B 1 453 ? 11.125 18.609 8.984 1 97.75 453 MET B N 1
ATOM 9182 C CA . MET B 1 453 ? 10.703 19.172 7.715 1 97.75 453 MET B CA 1
ATOM 9183 C C . MET B 1 453 ? 10.578 18.094 6.645 1 97.75 453 MET B C 1
ATOM 9185 O O . MET B 1 453 ? 11.242 17.062 6.727 1 97.75 453 MET B O 1
ATOM 9189 N N . PHE B 1 454 ? 9.766 18.375 5.625 1 98 454 PHE B N 1
ATOM 9190 C CA . PHE B 1 454 ? 9.422 17.453 4.555 1 98 454 PHE B CA 1
ATOM 9191 C C . PHE B 1 454 ? 10.672 16.938 3.854 1 98 454 PHE B C 1
ATOM 9193 O O . PHE B 1 454 ? 11.562 17.719 3.508 1 98 454 PHE B O 1
ATOM 9200 N N . ALA B 1 455 ? 10.703 15.578 3.668 1 97.19 455 ALA B N 1
ATOM 9201 C CA . ALA B 1 455 ? 11.867 14.984 3.014 1 97.19 455 ALA B CA 1
ATOM 9202 C C . ALA B 1 455 ? 11.445 13.867 2.061 1 97.19 455 ALA B C 1
ATOM 9204 O O . ALA B 1 455 ? 11.828 13.867 0.889 1 97.19 455 ALA B O 1
ATOM 9205 N N . ALA B 1 456 ? 10.703 12.922 2.547 1 96.88 456 ALA B N 1
ATOM 9206 C CA . ALA B 1 456 ? 10.312 11.75 1.766 1 96.88 456 ALA B CA 1
ATOM 9207 C C . ALA B 1 456 ? 8.961 11.961 1.09 1 96.88 456 ALA B C 1
ATOM 9209 O O . ALA B 1 456 ? 7.965 12.242 1.759 1 96.88 456 ALA B O 1
ATOM 9210 N N . ASN B 1 457 ? 8.93 11.75 -0.19 1 94.81 457 ASN B N 1
ATOM 9211 C CA . ASN B 1 457 ? 7.758 11.992 -1.023 1 94.81 457 ASN B CA 1
ATOM 9212 C C . ASN B 1 457 ? 7.098 10.68 -1.445 1 94.81 457 ASN B C 1
ATOM 9214 O O . ASN B 1 457 ? 7.648 9.602 -1.224 1 94.81 457 ASN B O 1
ATOM 9218 N N . ALA B 1 458 ? 5.828 10.812 -1.945 1 85.25 458 ALA B N 1
ATOM 9219 C CA . ALA B 1 458 ? 5.105 9.797 -2.707 1 85.25 458 ALA B CA 1
ATOM 9220 C C . ALA B 1 458 ? 4.367 8.836 -1.776 1 85.25 458 ALA B C 1
ATOM 9222 O O . ALA B 1 458 ? 4.387 9.008 -0.556 1 85.25 458 ALA B O 1
ATOM 9223 N N . GLN B 1 459 ? 3.557 8.016 -2.414 1 88.38 459 GLN B N 1
ATOM 9224 C CA . GLN B 1 459 ? 2.748 6.992 -1.759 1 88.38 459 GLN B CA 1
ATOM 9225 C C . GLN B 1 459 ? 3.611 5.82 -1.298 1 88.38 459 GLN B C 1
ATOM 9227 O O . GLN B 1 459 ? 4.312 5.203 -2.104 1 88.38 459 GLN B O 1
ATOM 9232 N N . ARG B 1 460 ? 3.594 5.562 0.019 1 90.88 460 ARG B N 1
ATOM 9233 C CA . ARG B 1 460 ? 4.34 4.445 0.592 1 90.88 460 ARG B CA 1
ATOM 9234 C C . ARG B 1 460 ? 3.555 3.783 1.72 1 90.88 460 ARG B C 1
ATOM 9236 O O . ARG B 1 460 ? 2.475 4.25 2.088 1 90.88 460 ARG B O 1
ATOM 9243 N N . MET B 1 461 ? 4.027 2.619 2.168 1 92.88 461 MET B N 1
ATOM 9244 C CA . MET B 1 461 ? 3.432 1.893 3.287 1 92.88 461 MET B CA 1
ATOM 9245 C C . MET B 1 461 ? 4.508 1.389 4.242 1 92.88 461 MET B C 1
ATOM 9247 O O . MET B 1 461 ? 4.453 0.246 4.699 1 92.88 461 MET B O 1
ATOM 9251 N N . ASP B 1 462 ? 5.473 2.158 4.594 1 95.31 462 ASP B N 1
ATOM 9252 C CA . ASP B 1 462 ? 6.57 1.718 5.449 1 95.31 462 ASP B CA 1
ATOM 9253 C C . ASP B 1 462 ? 6.156 1.725 6.922 1 95.31 462 ASP B C 1
ATOM 9255 O O . ASP B 1 462 ? 5.207 2.414 7.301 1 95.31 462 ASP B O 1
ATOM 9259 N N . ALA B 1 463 ? 6.875 0.937 7.699 1 96.81 463 ALA B N 1
ATOM 9260 C CA . ALA B 1 463 ? 6.625 0.854 9.133 1 96.81 463 ALA B CA 1
ATOM 9261 C C . ALA B 1 463 ? 7.438 1.901 9.891 1 96.81 463 ALA B C 1
ATOM 9263 O O . ALA B 1 463 ? 8.508 2.311 9.445 1 96.81 463 ALA B O 1
ATOM 9264 N N . LEU B 1 464 ? 6.875 2.338 10.945 1 98.19 464 LEU B N 1
ATOM 9265 C CA . LEU B 1 464 ? 7.676 3.031 11.953 1 98.19 464 LEU B CA 1
ATOM 9266 C C . LEU B 1 464 ? 8.406 2.037 12.844 1 98.19 464 LEU B C 1
ATOM 9268 O O . LEU B 1 464 ? 7.789 1.138 13.414 1 98.19 464 LEU B O 1
ATOM 9272 N N . VAL B 1 465 ? 9.734 2.135 12.938 1 98.38 465 VAL B N 1
ATOM 9273 C CA . VAL B 1 465 ? 10.562 1.239 13.727 1 98.38 465 VAL B CA 1
ATOM 9274 C C . VAL B 1 465 ? 11.078 1.973 14.969 1 98.38 465 VAL B C 1
ATOM 9276 O O . VAL B 1 465 ? 11.562 3.102 14.867 1 98.38 465 VAL B O 1
ATOM 9279 N N . VAL B 1 466 ? 10.969 1.331 16.172 1 98.56 466 VAL B N 1
ATOM 9280 C CA . VAL B 1 466 ? 11.359 1.982 17.406 1 98.56 466 VAL B CA 1
ATOM 9281 C C . VAL B 1 466 ? 12.375 1.113 18.156 1 98.56 466 VAL B C 1
ATOM 9283 O O . VAL B 1 466 ? 12.062 -0.004 18.562 1 98.56 466 VAL B O 1
ATOM 9286 N N . ASP B 1 467 ? 13.562 1.589 18.25 1 98.31 467 ASP B N 1
ATOM 9287 C CA . ASP B 1 467 ? 14.547 0.984 19.141 1 98.31 467 ASP B CA 1
ATOM 9288 C C . ASP B 1 467 ? 14.25 1.323 20.609 1 98.31 467 ASP B C 1
ATOM 9290 O O . ASP B 1 467 ? 14.812 2.275 21.156 1 98.31 467 ASP B O 1
ATOM 9294 N N . GLY B 1 468 ? 13.461 0.443 21.203 1 98.38 468 GLY B N 1
ATOM 9295 C CA . GLY B 1 468 ? 13.055 0.702 22.562 1 98.38 468 GLY B CA 1
ATOM 9296 C C . GLY B 1 468 ? 14.211 0.671 23.547 1 98.38 468 GLY B C 1
ATOM 9297 O O . GLY B 1 468 ? 14.156 1.314 24.594 1 98.38 468 GLY B O 1
ATOM 9298 N N . GLY B 1 469 ? 15.234 -0.118 23.234 1 98.25 469 GLY B N 1
ATOM 9299 C CA . GLY B 1 469 ? 16.422 -0.112 24.078 1 98.25 469 GLY B CA 1
ATOM 9300 C C . GLY B 1 469 ? 17.109 1.24 24.125 1 98.25 469 GLY B C 1
ATOM 9301 O O . GLY B 1 469 ? 17.672 1.62 25.156 1 98.25 469 GLY B O 1
ATOM 9302 N N . ARG B 1 470 ? 17.016 1.956 23.094 1 98.12 470 ARG B N 1
ATOM 9303 C CA . ARG B 1 470 ? 17.656 3.26 23 1 98.12 470 ARG B CA 1
ATOM 9304 C C . ARG B 1 470 ? 16.734 4.371 23.484 1 98.12 470 ARG B C 1
ATOM 9306 O O . ARG B 1 470 ? 17.156 5.266 24.219 1 98.12 470 ARG B O 1
ATOM 9313 N N . TYR B 1 471 ? 15.438 4.336 23.125 1 98.56 471 TYR B N 1
ATOM 9314 C CA . TYR B 1 471 ? 14.57 5.496 23.297 1 98.56 471 TYR B CA 1
ATOM 9315 C C . TYR B 1 471 ? 13.531 5.238 24.391 1 98.56 471 TYR B C 1
ATOM 9317 O O . TYR B 1 471 ? 12.867 6.168 24.844 1 98.56 471 TYR B O 1
ATOM 9325 N N . GLY B 1 472 ? 13.391 4 24.844 1 98.38 472 GLY B N 1
ATOM 9326 C CA . GLY B 1 472 ? 12.203 3.561 25.578 1 98.38 472 GLY B CA 1
ATOM 9327 C C . GLY B 1 472 ? 12.086 4.184 26.953 1 98.38 472 GLY B C 1
ATOM 9328 O O . GLY B 1 472 ? 10.992 4.246 27.516 1 98.38 472 GLY B O 1
ATOM 9329 N N . ARG B 1 473 ? 13.133 4.703 27.5 1 97.94 473 ARG B N 1
ATOM 9330 C CA . ARG B 1 473 ? 13.094 5.281 28.844 1 97.94 473 ARG B CA 1
ATOM 9331 C C . ARG B 1 473 ? 12.547 6.703 28.812 1 97.94 473 ARG B C 1
ATOM 9333 O O . ARG B 1 473 ? 12.203 7.266 29.859 1 97.94 473 ARG B O 1
ATOM 9340 N N . HIS B 1 474 ? 12.484 7.324 27.672 1 98.5 474 HIS B N 1
ATOM 9341 C CA . HIS B 1 474 ? 11.844 8.625 27.562 1 98.5 474 HIS B CA 1
ATOM 9342 C C . HIS B 1 474 ? 10.414 8.586 28.078 1 98.5 474 HIS B C 1
ATOM 9344 O O . HIS B 1 474 ? 9.672 7.637 27.797 1 98.5 474 HIS B O 1
ATOM 9350 N N . ARG B 1 475 ? 10 9.594 28.75 1 97.81 475 ARG B N 1
ATOM 9351 C CA . ARG B 1 475 ? 8.711 9.609 29.438 1 97.81 475 ARG B CA 1
ATOM 9352 C C . ARG B 1 475 ? 7.559 9.547 28.438 1 97.81 475 ARG B C 1
ATOM 9354 O O . ARG B 1 475 ? 6.449 9.141 28.781 1 97.81 475 ARG B O 1
ATOM 9361 N N . ALA B 1 476 ? 7.758 9.938 27.156 1 98.31 476 ALA B N 1
ATOM 9362 C CA . ALA B 1 476 ? 6.711 9.891 26.141 1 98.31 476 ALA B CA 1
ATOM 9363 C C . ALA B 1 476 ? 6.246 8.461 25.906 1 98.31 476 ALA B C 1
ATOM 9365 O O . ALA B 1 476 ? 5.133 8.234 25.422 1 98.31 476 ALA B O 1
ATOM 9366 N N . TRP B 1 477 ? 7.066 7.438 26.266 1 98.5 477 TRP B N 1
ATOM 9367 C CA . TRP B 1 477 ? 6.766 6.047 25.969 1 98.5 477 TRP B CA 1
ATOM 9368 C C . TRP B 1 477 ? 6.176 5.332 27.172 1 98.5 477 TRP B C 1
ATOM 9370 O O . TRP B 1 477 ? 5.906 4.129 27.125 1 98.5 477 TRP B O 1
ATOM 9380 N N . ARG B 1 478 ? 5.914 6.023 28.281 1 97.81 478 ARG B N 1
ATOM 9381 C CA . ARG B 1 478 ? 5.371 5.395 29.484 1 97.81 478 ARG B CA 1
ATOM 9382 C C . ARG B 1 478 ? 4.094 4.625 29.172 1 97.81 478 ARG B C 1
ATOM 9384 O O . ARG B 1 478 ? 3.221 5.129 28.453 1 97.81 478 ARG B O 1
ATOM 9391 N N . GLY B 1 479 ? 4.039 3.43 29.656 1 97.44 479 GLY B N 1
ATOM 9392 C CA . GLY B 1 479 ? 2.832 2.635 29.5 1 97.44 479 GLY B CA 1
ATOM 9393 C C . GLY B 1 479 ? 2.805 1.855 28.188 1 97.44 479 GLY B C 1
ATOM 9394 O O . GLY B 1 479 ? 1.846 1.133 27.922 1 97.44 479 GLY B O 1
ATOM 9395 N N . THR B 1 480 ? 3.844 1.892 27.344 1 98.25 480 THR B N 1
ATOM 9396 C CA . THR B 1 480 ? 3.93 1.155 26.078 1 98.25 480 THR B CA 1
ATOM 9397 C C . THR B 1 480 ? 4.875 -0.036 26.219 1 98.25 480 THR B C 1
ATOM 9399 O O . THR B 1 480 ? 5.609 -0.145 27.203 1 98.25 480 THR B O 1
ATOM 9402 N N . GLN B 1 481 ? 4.848 -0.978 25.219 1 97.62 481 GLN B N 1
ATOM 9403 C CA . GLN B 1 481 ? 5.848 -2.037 25.141 1 97.62 481 GLN B CA 1
ATOM 9404 C C . GLN B 1 481 ? 7.25 -1.46 24.969 1 97.62 481 GLN B C 1
ATOM 9406 O O . GLN B 1 481 ? 8.227 -2.035 25.453 1 97.62 481 GLN B O 1
ATOM 9411 N N . VAL B 1 482 ? 7.398 -0.329 24.359 1 98.44 482 VAL B N 1
ATOM 9412 C CA . VAL B 1 482 ? 8.672 0.328 24.062 1 98.44 482 VAL B CA 1
ATOM 9413 C C . VAL B 1 482 ? 9.406 0.625 25.359 1 98.44 482 VAL B C 1
ATOM 9415 O O . VAL B 1 482 ? 10.625 0.452 25.438 1 98.44 482 VAL B O 1
ATOM 9418 N N . SER B 1 483 ? 8.656 1.031 26.359 1 97.88 483 SER B N 1
ATOM 9419 C CA . SER B 1 483 ? 9.258 1.459 27.625 1 97.88 483 SER B CA 1
ATOM 9420 C C . SER B 1 483 ? 9.805 0.271 28.406 1 97.88 483 SER B C 1
ATOM 9422 O O . SER B 1 483 ? 10.594 0.443 29.344 1 97.88 483 SER B O 1
ATOM 9424 N N . SER B 1 484 ? 9.406 -0.93 28.016 1 97.56 484 SER B N 1
ATOM 9425 C CA . SER B 1 484 ? 9.836 -2.123 28.734 1 97.56 484 SER B CA 1
ATOM 9426 C C . SER B 1 484 ? 11.023 -2.787 28.047 1 97.56 484 SER B C 1
ATOM 9428 O O . SER B 1 484 ? 11.555 -3.791 28.531 1 97.56 484 SER B O 1
ATOM 9430 N N . MET B 1 485 ? 11.438 -2.244 26.938 1 97.81 485 MET B N 1
ATOM 9431 C CA . MET B 1 485 ? 12.516 -2.842 26.156 1 97.81 485 MET B CA 1
ATOM 9432 C C . MET B 1 485 ? 13.883 -2.439 26.719 1 97.81 485 MET B C 1
ATOM 9434 O O . MET B 1 485 ? 14.008 -1.395 27.359 1 97.81 485 MET B O 1
ATOM 9438 N N . SER B 1 486 ? 14.883 -3.281 26.469 1 96.38 486 SER B N 1
ATOM 9439 C CA . SER B 1 486 ? 16.25 -3.076 26.953 1 96.38 486 SER B CA 1
ATOM 9440 C C . SER B 1 486 ? 17.234 -2.982 25.797 1 96.38 486 SER B C 1
ATOM 9442 O O . SER B 1 486 ? 16.969 -3.486 24.703 1 96.38 486 SER B O 1
ATOM 9444 N N . PRO B 1 487 ? 18.359 -2.234 26.109 1 94.06 487 PRO B N 1
ATOM 9445 C CA . PRO B 1 487 ? 19.391 -2.283 25.078 1 94.06 487 PRO B CA 1
ATOM 9446 C C . PRO B 1 487 ? 19.734 -3.707 24.641 1 94.06 487 PRO B C 1
ATOM 9448 O O . PRO B 1 487 ? 19.828 -4.605 25.484 1 94.06 487 PRO B O 1
ATOM 9451 N N . GLY B 1 488 ? 19.828 -3.953 23.438 1 94.69 488 GLY B N 1
ATOM 9452 C CA . GLY B 1 488 ? 20.094 -5.281 22.922 1 94.69 488 GLY B CA 1
ATOM 9453 C C . GLY B 1 488 ? 18.859 -5.953 22.344 1 94.69 488 GLY B C 1
ATOM 9454 O O . GLY B 1 488 ? 18.969 -6.863 21.516 1 94.69 488 GLY B O 1
ATOM 9455 N N . ASP B 1 489 ? 17.672 -5.566 22.859 1 97.06 489 ASP B N 1
ATOM 9456 C CA . ASP B 1 489 ? 16.453 -6.086 22.25 1 97.06 489 ASP B CA 1
ATOM 9457 C C . ASP B 1 489 ? 16.328 -5.648 20.797 1 97.06 489 ASP B C 1
ATOM 9459 O O . ASP B 1 489 ? 16.75 -4.543 20.438 1 97.06 489 ASP B O 1
ATOM 9463 N N . PRO B 1 490 ? 15.789 -6.555 19.922 1 96.19 490 PRO B N 1
ATOM 9464 C CA . PRO B 1 490 ? 15.492 -6.066 18.578 1 96.19 490 PRO B CA 1
ATOM 9465 C C . PRO B 1 490 ? 14.469 -4.926 18.578 1 96.19 490 PRO B C 1
ATOM 9467 O O . PRO B 1 490 ? 13.562 -4.906 19.406 1 96.19 490 PRO B O 1
ATOM 9470 N N . PRO B 1 491 ? 14.656 -3.969 17.688 1 97.88 491 PRO B N 1
ATOM 9471 C CA . PRO B 1 491 ? 13.68 -2.881 17.641 1 97.88 491 PRO B CA 1
ATOM 9472 C C . PRO B 1 491 ? 12.25 -3.381 17.422 1 97.88 491 PRO B C 1
ATOM 9474 O O . PRO B 1 491 ? 12.047 -4.445 16.844 1 97.88 491 PRO B O 1
ATOM 9477 N N . LEU B 1 492 ? 11.328 -2.686 17.984 1 98.31 492 LEU B N 1
ATOM 9478 C CA . LEU B 1 492 ? 9.914 -2.961 17.75 1 98.31 492 LEU B CA 1
ATOM 9479 C C . LEU B 1 492 ? 9.461 -2.361 16.422 1 98.31 492 LEU B C 1
ATOM 9481 O O . LEU B 1 492 ? 9.672 -1.173 16.172 1 98.31 492 LEU B O 1
ATOM 9485 N N . VAL B 1 493 ? 8.922 -3.156 15.469 1 97.94 493 VAL B N 1
ATOM 9486 C CA . VAL B 1 493 ? 8.367 -2.699 14.203 1 97.94 493 VAL B CA 1
ATOM 9487 C C . VAL B 1 493 ? 6.875 -2.424 14.352 1 97.94 493 VAL B C 1
ATOM 9489 O O . VAL B 1 493 ? 6.09 -3.344 14.594 1 97.94 493 VAL B O 1
ATOM 9492 N N . LEU B 1 494 ? 6.477 -1.139 14.273 1 97.75 494 LEU B N 1
ATOM 9493 C CA . LEU B 1 494 ? 5.07 -0.776 14.383 1 97.75 494 LEU B CA 1
ATOM 9494 C C . LEU B 1 494 ? 4.352 -0.979 13.055 1 97.75 494 LEU B C 1
ATOM 9496 O O . LEU B 1 494 ? 4.863 -1.661 12.164 1 97.75 494 LEU B O 1
ATOM 9500 N N . TYR B 1 495 ? 3.121 -0.479 12.891 1 95.62 495 TYR B N 1
ATOM 9501 C CA . TYR B 1 495 ? 2.256 -0.827 11.773 1 95.62 495 TYR B CA 1
ATOM 9502 C C . TYR B 1 495 ? 2.807 -0.269 10.461 1 95.62 495 TYR B C 1
ATOM 9504 O O . TYR B 1 495 ? 3.078 0.929 10.359 1 95.62 495 TYR B O 1
ATOM 9512 N N . PRO B 1 496 ? 3.02 -1.131 9.383 1 94.44 496 PRO B N 1
ATOM 9513 C CA . PRO B 1 496 ? 3.189 -0.544 8.055 1 94.44 496 PRO B CA 1
ATOM 9514 C C . PRO B 1 496 ? 2.076 0.438 7.695 1 94.44 496 PRO B C 1
ATOM 9516 O O . PRO B 1 496 ? 0.906 0.188 7.996 1 94.44 496 PRO B O 1
ATOM 9519 N N . GLY B 1 497 ? 2.463 1.543 7.133 1 94.38 497 GLY B N 1
ATOM 9520 C CA . GLY B 1 497 ? 1.498 2.572 6.777 1 94.38 497 GLY B CA 1
ATOM 9521 C C . GLY B 1 497 ? 1.605 3.814 7.645 1 94.38 497 GLY B C 1
ATOM 9522 O O . GLY B 1 497 ? 1.155 4.891 7.25 1 94.38 497 GLY B O 1
ATOM 9523 N N . LEU B 1 498 ? 2.227 3.623 8.82 1 97.56 498 LEU B N 1
ATOM 9524 C CA . LEU B 1 498 ? 2.453 4.809 9.641 1 97.56 498 LEU B CA 1
ATOM 9525 C C . LEU B 1 498 ? 3.41 5.773 8.953 1 97.56 498 LEU B C 1
ATOM 9527 O O . LEU B 1 498 ? 3.238 6.992 9.039 1 97.56 498 LEU B O 1
ATOM 9531 N N . LEU B 1 499 ? 4.449 5.188 8.359 1 96.81 499 LEU B N 1
ATOM 9532 C CA . LEU B 1 499 ? 5.273 5.965 7.445 1 96.81 499 LEU B CA 1
ATOM 9533 C C . LEU B 1 499 ? 4.82 5.77 6.004 1 96.81 499 LEU B C 1
ATOM 9535 O O . LEU B 1 499 ? 5.48 5.074 5.23 1 96.81 499 LEU B O 1
ATOM 9539 N N . GLY B 1 500 ? 3.713 6.453 5.738 1 93.69 500 GLY B N 1
ATOM 9540 C CA . GLY B 1 500 ? 3.064 6.289 4.449 1 93.69 500 GLY B CA 1
ATOM 9541 C C . GLY B 1 500 ? 3.332 7.441 3.498 1 93.69 500 GLY B C 1
ATOM 9542 O O . GLY B 1 500 ? 4.488 7.746 3.191 1 93.69 500 GLY B O 1
ATOM 9543 N N . HIS B 1 501 ? 2.158 8.117 3.105 1 95 501 HIS B N 1
ATOM 9544 C CA . HIS B 1 501 ? 2.234 9.234 2.166 1 95 501 HIS B CA 1
ATOM 9545 C C . HIS B 1 501 ? 3.025 10.391 2.756 1 95 501 HIS B C 1
ATOM 9547 O O . HIS B 1 501 ? 2.508 11.148 3.582 1 95 501 HIS B O 1
ATOM 9553 N N . GLU B 1 502 ? 4.266 10.469 2.428 1 97.12 502 GLU B N 1
ATOM 9554 C CA . GLU B 1 502 ? 5.184 11.562 2.725 1 97.12 502 GLU B CA 1
ATOM 9555 C C . GLU B 1 502 ? 5.473 11.656 4.223 1 97.12 502 GLU B C 1
ATOM 9557 O O . GLU B 1 502 ? 4.578 11.453 5.043 1 97.12 502 GLU B O 1
ATOM 9562 N N . TRP B 1 503 ? 6.68 11.891 4.566 1 98.25 503 TRP B N 1
ATOM 9563 C CA . TRP B 1 503 ? 7.078 12.047 5.961 1 98.25 503 TRP B CA 1
ATOM 9564 C C . TRP B 1 503 ? 8.32 12.93 6.078 1 98.25 503 TRP B C 1
ATOM 9566 O O . TRP B 1 503 ? 8.922 13.289 5.066 1 98.25 503 TRP B O 1
ATOM 9576 N N . ASP B 1 504 ? 8.633 13.406 7.262 1 98.5 504 ASP B N 1
ATOM 9577 C CA . ASP B 1 504 ? 9.602 14.461 7.527 1 98.5 504 ASP B CA 1
ATOM 9578 C C . ASP B 1 504 ? 10.883 13.898 8.133 1 98.5 504 ASP B C 1
ATOM 9580 O O . ASP B 1 504 ? 10.922 12.742 8.555 1 98.5 504 ASP B O 1
ATOM 9584 N N . GLU B 1 505 ? 11.898 14.789 8.125 1 97.81 505 GLU B N 1
ATOM 9585 C CA . GLU B 1 505 ? 13.195 14.5 8.734 1 97.81 505 GLU B CA 1
ATOM 9586 C C . GLU B 1 505 ? 13.609 15.609 9.695 1 97.81 505 GLU B C 1
ATOM 9588 O O . GLU B 1 505 ? 13.18 16.75 9.562 1 97.81 505 GLU B O 1
ATOM 9593 N N . ASP B 1 506 ? 14.414 15.203 10.664 1 97.75 506 ASP B N 1
ATOM 9594 C CA . ASP B 1 506 ? 15.125 16.141 11.523 1 97.75 506 ASP B CA 1
ATOM 9595 C C . ASP B 1 506 ? 16.391 16.672 10.836 1 97.75 506 ASP B C 1
ATOM 9597 O O . ASP B 1 506 ? 17.312 15.898 10.57 1 97.75 506 ASP B O 1
ATOM 9601 N N . VAL B 1 507 ? 16.453 18.016 10.594 1 96.12 507 VAL B N 1
ATOM 9602 C CA . VAL B 1 507 ? 17.531 18.562 9.789 1 96.12 507 VAL B CA 1
ATOM 9603 C C . VAL B 1 507 ? 18.25 19.656 10.57 1 96.12 507 VAL B C 1
ATOM 9605 O O . VAL B 1 507 ? 17.625 20.609 11.039 1 96.12 507 VAL B O 1
ATOM 9608 N N . ASP B 1 508 ? 19.578 19.578 10.656 1 94.44 508 ASP B N 1
ATOM 9609 C CA . ASP B 1 508 ? 20.406 20.578 11.305 1 94.44 508 ASP B CA 1
ATOM 9610 C C . ASP B 1 508 ? 20.766 21.703 10.336 1 94.44 508 ASP B C 1
ATOM 9612 O O . ASP B 1 508 ? 21.891 21.781 9.852 1 94.44 508 ASP B O 1
ATOM 9616 N N . ASN B 1 509 ? 19.828 22.672 10.172 1 92.69 509 ASN B N 1
ATOM 9617 C CA . ASN B 1 509 ? 19.984 23.688 9.133 1 92.69 509 ASN B CA 1
ATOM 9618 C C . ASN B 1 509 ? 20.016 25.094 9.727 1 92.69 509 ASN B C 1
ATOM 9620 O O . ASN B 1 509 ? 19.828 26.078 9.008 1 92.69 509 ASN B O 1
ATOM 9624 N N . GLY B 1 510 ? 20.172 25.188 11.016 1 91.75 510 GLY B N 1
ATOM 9625 C CA . GLY B 1 510 ? 20.188 26.469 11.688 1 91.75 510 GLY B CA 1
ATOM 9626 C C . GLY B 1 510 ? 18.828 26.891 12.195 1 91.75 510 GLY B C 1
ATOM 9627 O O . GLY B 1 510 ? 18.703 27.828 12.984 1 91.75 510 GLY B O 1
ATOM 9628 N N . TRP B 1 511 ? 17.797 26.188 11.82 1 94.38 511 TRP B N 1
ATOM 9629 C CA . TRP B 1 511 ? 16.438 26.469 12.258 1 94.38 511 TRP B CA 1
ATOM 9630 C C . TRP B 1 511 ? 15.914 25.391 13.203 1 94.38 511 TRP B C 1
ATOM 9632 O O . TRP B 1 511 ? 14.805 25.5 13.734 1 94.38 511 TRP B O 1
ATOM 9642 N N . ARG B 1 512 ? 16.703 24.375 13.422 1 95.56 512 ARG B N 1
ATOM 9643 C CA . ARG B 1 512 ? 16.344 23.297 14.336 1 95.56 512 ARG B CA 1
ATOM 9644 C C . ARG B 1 512 ? 16.125 23.828 15.742 1 95.56 512 ARG B C 1
ATOM 9646 O O . ARG B 1 512 ? 16.969 24.547 16.297 1 95.56 512 ARG B O 1
ATOM 9653 N N . PRO B 1 513 ? 14.977 23.5 16.344 1 96.44 513 PRO B N 1
ATOM 9654 C CA . PRO B 1 513 ? 14.703 24.062 17.672 1 96.44 513 PRO B CA 1
ATOM 9655 C C . PRO B 1 513 ? 15.695 23.594 18.734 1 96.44 513 PRO B C 1
ATOM 9657 O O . PRO B 1 513 ? 16.141 22.438 18.688 1 96.44 513 PRO B O 1
ATOM 9660 N N . ALA B 1 514 ? 15.953 24.516 19.656 1 95.81 514 ALA B N 1
ATOM 9661 C CA . ALA B 1 514 ? 16.812 24.172 20.797 1 95.81 514 ALA B CA 1
ATOM 9662 C C . ALA B 1 514 ? 16.188 23.047 21.625 1 95.81 514 ALA B C 1
ATOM 9664 O O . ALA B 1 514 ? 14.977 23.047 21.875 1 95.81 514 ALA B O 1
ATOM 9665 N N . GLY B 1 515 ? 17.016 22.094 21.969 1 97 515 GLY B N 1
ATOM 9666 C CA . GLY B 1 515 ? 16.578 21.031 22.875 1 97 515 GLY B CA 1
ATOM 9667 C C . GLY B 1 515 ? 15.68 20.016 22.203 1 97 515 GLY B C 1
ATOM 9668 O O . GLY B 1 515 ? 14.945 19.297 22.891 1 97 515 GLY B O 1
ATOM 9669 N N . LEU B 1 516 ? 15.68 19.922 20.875 1 98.19 516 LEU B N 1
ATOM 9670 C CA . LEU B 1 516 ? 14.852 18.953 20.156 1 98.19 516 LEU B CA 1
ATOM 9671 C C . LEU B 1 516 ? 15.227 17.531 20.547 1 98.19 516 LEU B C 1
ATOM 9673 O O . LEU B 1 516 ? 16.391 17.125 20.422 1 98.19 516 LEU B O 1
ATOM 9677 N N . GLN B 1 517 ? 14.25 16.828 21.062 1 98.5 517 GLN B N 1
ATOM 9678 C CA . GLN B 1 517 ? 14.398 15.445 21.531 1 98.5 517 GLN B CA 1
ATOM 9679 C C . GLN B 1 517 ? 13.93 14.461 20.453 1 98.5 517 GLN B C 1
ATOM 9681 O O . GLN B 1 517 ? 12.922 14.688 19.797 1 98.5 517 GLN B O 1
ATOM 9686 N N . THR B 1 518 ? 14.672 13.391 20.25 1 98.44 518 THR B N 1
ATOM 9687 C CA . THR B 1 518 ? 14.289 12.32 19.344 1 98.44 518 THR B CA 1
ATOM 9688 C C . THR B 1 518 ? 13.656 11.164 20.109 1 98.44 518 THR B C 1
ATOM 9690 O O . THR B 1 518 ? 14.242 10.641 21.047 1 98.44 518 THR B O 1
ATOM 9693 N N . LEU B 1 519 ? 12.477 10.711 19.641 1 98.69 519 LEU B N 1
ATOM 9694 C CA . LEU B 1 519 ? 11.734 9.664 20.328 1 98.69 519 LEU B CA 1
ATOM 9695 C C . LEU B 1 519 ? 11.867 8.336 19.594 1 98.69 519 LEU B C 1
ATOM 9697 O O . LEU B 1 519 ? 11.633 7.27 20.172 1 98.69 519 LEU B O 1
ATOM 9701 N N . ALA B 1 520 ? 12.141 8.359 18.375 1 98.56 520 ALA B N 1
ATOM 9702 C CA . ALA B 1 520 ? 12.375 7.211 17.5 1 98.56 520 ALA B CA 1
ATOM 9703 C C . ALA B 1 520 ? 13.016 7.637 16.188 1 98.56 520 ALA B C 1
ATOM 9705 O O . ALA B 1 520 ? 12.836 8.773 15.734 1 98.56 520 ALA B O 1
ATOM 9706 N N . THR B 1 521 ? 13.766 6.766 15.578 1 98 521 THR B N 1
ATOM 9707 C CA . THR B 1 521 ? 14.281 6.961 14.227 1 98 521 THR B CA 1
ATOM 9708 C C . THR B 1 521 ? 14 5.738 13.359 1 98 521 THR B C 1
ATOM 9710 O O . THR B 1 521 ? 14.07 4.605 13.836 1 98 521 THR B O 1
ATOM 9713 N N . THR B 1 522 ? 13.625 5.898 12.188 1 98.44 522 THR B N 1
ATOM 9714 C CA . THR B 1 522 ? 13.477 4.871 11.164 1 98.44 522 THR B CA 1
ATOM 9715 C C . THR B 1 522 ? 14.172 5.289 9.875 1 98.44 522 THR B C 1
ATOM 9717 O O . THR B 1 522 ? 13.852 6.332 9.297 1 98.44 522 THR B O 1
ATOM 9720 N N . THR B 1 523 ? 15.109 4.52 9.391 1 97.81 523 THR B N 1
ATOM 9721 C CA . THR B 1 523 ? 15.797 4.781 8.133 1 97.81 523 THR B CA 1
ATOM 9722 C C . THR B 1 523 ? 15.258 3.879 7.023 1 97.81 523 THR B C 1
ATOM 9724 O O . THR B 1 523 ? 15.141 2.666 7.207 1 97.81 523 THR B O 1
ATOM 9727 N N . VAL B 1 524 ? 14.898 4.43 5.914 1 97.06 524 VAL B N 1
ATOM 9728 C CA . VAL B 1 524 ? 14.328 3.703 4.785 1 97.06 524 VAL B CA 1
ATOM 9729 C C . VAL B 1 524 ? 15.125 4.004 3.52 1 97.06 524 VAL B C 1
ATOM 9731 O O . VAL B 1 524 ? 15.414 5.164 3.223 1 97.06 524 VAL B O 1
ATOM 9734 N N . ASP B 1 525 ? 15.531 2.992 2.764 1 96.5 525 ASP B N 1
ATOM 9735 C CA . ASP B 1 525 ? 16.219 3.127 1.479 1 96.5 525 ASP B CA 1
ATOM 9736 C C . ASP B 1 525 ? 15.211 3.27 0.337 1 96.5 525 ASP B C 1
ATOM 9738 O O . ASP B 1 525 ? 14.039 2.92 0.485 1 96.5 525 ASP B O 1
ATOM 9742 N N . ASN B 1 526 ? 15.711 3.834 -0.818 1 96.38 526 ASN B N 1
ATOM 9743 C CA . ASN B 1 526 ? 14.984 3.887 -2.084 1 96.38 526 ASN B CA 1
ATOM 9744 C C . ASN B 1 526 ? 13.695 4.688 -1.956 1 96.38 526 ASN B C 1
ATOM 9746 O O . ASN B 1 526 ? 12.656 4.285 -2.486 1 96.38 526 ASN B O 1
ATOM 9750 N N . VAL B 1 527 ? 13.75 5.727 -1.229 1 95.81 527 VAL B N 1
ATOM 9751 C CA . VAL B 1 527 ? 12.602 6.617 -1.137 1 95.81 527 VAL B CA 1
ATOM 9752 C C . VAL B 1 527 ? 12.789 7.809 -2.074 1 95.81 527 VAL B C 1
ATOM 9754 O O . VAL B 1 527 ? 13.922 8.195 -2.379 1 95.81 527 VAL B O 1
ATOM 9757 N N . GLN B 1 528 ? 11.672 8.32 -2.58 1 95.81 528 GLN B N 1
ATOM 9758 C CA . GLN B 1 528 ? 11.727 9.578 -3.322 1 95.81 528 GLN B CA 1
ATOM 9759 C C . GLN B 1 528 ? 11.984 10.758 -2.391 1 95.81 528 GLN B C 1
ATOM 9761 O O . GLN B 1 528 ? 11.094 11.172 -1.65 1 95.81 528 GLN B O 1
ATOM 9766 N N . GLY B 1 529 ? 13.227 11.281 -2.471 1 96.94 529 GLY B N 1
ATOM 9767 C CA . GLY B 1 529 ? 13.594 12.352 -1.552 1 96.94 529 GLY B CA 1
ATOM 9768 C C . GLY B 1 529 ? 13.734 13.695 -2.227 1 96.94 529 GLY B C 1
ATOM 9769 O O . GLY B 1 529 ? 14.195 13.781 -3.369 1 96.94 529 GLY B O 1
ATOM 9770 N N . ILE B 1 530 ? 13.398 14.742 -1.582 1 97.12 530 ILE B N 1
ATOM 9771 C CA . ILE B 1 530 ? 13.516 16.109 -2.076 1 97.12 530 ILE B CA 1
ATOM 9772 C C . ILE B 1 530 ? 14.992 16.484 -2.219 1 97.12 530 ILE B C 1
ATOM 9774 O O . ILE B 1 530 ? 15.805 16.188 -1.332 1 97.12 530 ILE B O 1
ATOM 9778 N N . MET B 1 531 ? 15.422 17.109 -3.293 1 96.25 531 MET B N 1
ATOM 9779 C CA . MET B 1 531 ? 16.812 17.438 -3.564 1 96.25 531 MET B CA 1
ATOM 9780 C C . MET B 1 531 ? 17.094 18.906 -3.324 1 96.25 531 MET B C 1
ATOM 9782 O O . MET B 1 531 ? 18.188 19.281 -2.875 1 96.25 531 MET B O 1
ATOM 9786 N N . ASP B 1 532 ? 16.141 19.766 -3.709 1 96.25 532 ASP B N 1
ATOM 9787 C CA . ASP B 1 532 ? 16.297 21.203 -3.588 1 96.25 532 ASP B CA 1
ATOM 9788 C C . ASP B 1 532 ? 15.164 21.812 -2.779 1 96.25 532 ASP B C 1
ATOM 9790 O O . ASP B 1 532 ? 14.844 21.344 -1.685 1 96.25 532 ASP B O 1
ATOM 9794 N N . TRP B 1 533 ? 14.594 22.953 -3.227 1 96.75 533 TRP B N 1
ATOM 9795 C CA . TRP B 1 533 ? 13.586 23.641 -2.43 1 96.75 533 TRP B CA 1
ATOM 9796 C C . TRP B 1 533 ? 12.195 23.094 -2.721 1 96.75 533 TRP B C 1
ATOM 9798 O O . TRP B 1 533 ? 11.219 23.484 -2.08 1 96.75 533 TRP B O 1
ATOM 9808 N N . GLY B 1 534 ? 12.047 22.109 -3.691 1 95.56 534 GLY B N 1
ATOM 9809 C CA . GLY B 1 534 ? 10.742 21.531 -3.969 1 95.56 534 GLY B CA 1
ATOM 9810 C C . GLY B 1 534 ? 10.477 21.344 -5.449 1 95.56 534 GLY B C 1
ATOM 9811 O O . GLY B 1 534 ? 9.336 21.141 -5.859 1 95.56 534 GLY B O 1
ATOM 9812 N N . SER B 1 535 ? 11.555 21.375 -6.359 1 94.69 535 SER B N 1
ATOM 9813 C CA . SER B 1 535 ? 11.375 21.25 -7.801 1 94.69 535 SER B CA 1
ATOM 9814 C C . SER B 1 535 ? 11.961 19.938 -8.32 1 94.69 535 SER B C 1
ATOM 9816 O O . SER B 1 535 ? 11.664 19.516 -9.438 1 94.69 535 SER B O 1
ATOM 9818 N N . THR B 1 536 ? 12.812 19.359 -7.574 1 95.56 536 THR B N 1
ATOM 9819 C CA . THR B 1 536 ? 13.508 18.156 -8.023 1 95.56 536 THR B CA 1
ATOM 9820 C C . THR B 1 536 ? 13.5 17.094 -6.926 1 95.56 536 THR B C 1
ATOM 9822 O O . THR B 1 536 ? 13.742 17.391 -5.758 1 95.56 536 THR B O 1
ATOM 9825 N N . PHE B 1 537 ? 13.172 15.867 -7.301 1 95.56 537 PHE B N 1
ATOM 9826 C CA . PHE B 1 537 ? 13.219 14.703 -6.426 1 95.56 537 PHE B CA 1
ATOM 9827 C C . PHE B 1 537 ? 14.086 13.602 -7.035 1 95.56 537 PHE B C 1
ATOM 9829 O O . PHE B 1 537 ? 14.273 13.555 -8.25 1 95.56 537 PHE B O 1
ATOM 9836 N N . ASP B 1 538 ? 14.672 12.781 -6.215 1 96.25 538 ASP B N 1
ATOM 9837 C CA . ASP B 1 538 ? 15.445 11.617 -6.633 1 96.25 538 ASP B CA 1
ATOM 9838 C C . ASP B 1 538 ? 15.406 10.523 -5.574 1 96.25 538 ASP B C 1
ATOM 9840 O O . ASP B 1 538 ? 14.773 10.688 -4.523 1 96.25 538 ASP B O 1
ATOM 9844 N N . SER B 1 539 ? 15.961 9.352 -5.895 1 96.81 539 SER B N 1
ATOM 9845 C CA . SER B 1 539 ? 15.992 8.25 -4.938 1 96.81 539 SER B CA 1
ATOM 9846 C C . SER B 1 539 ? 17.062 8.477 -3.867 1 96.81 539 SER B C 1
ATOM 9848 O O . SER B 1 539 ? 18.219 8.727 -4.184 1 96.81 539 SER B O 1
ATOM 9850 N N . VAL B 1 540 ? 16.656 8.344 -2.576 1 97.38 540 VAL B N 1
ATOM 9851 C CA . VAL B 1 540 ? 17.578 8.617 -1.474 1 97.38 540 VAL B CA 1
ATOM 9852 C C . VAL B 1 540 ? 17.375 7.582 -0.369 1 97.38 540 VAL B C 1
ATOM 9854 O O . VAL B 1 540 ? 16.5 6.711 -0.474 1 97.38 540 VAL B O 1
ATOM 9857 N N . THR B 1 541 ? 18.281 7.539 0.582 1 97.44 541 THR B N 1
ATOM 9858 C CA . THR B 1 541 ? 18.078 6.992 1.916 1 97.44 541 THR B CA 1
ATOM 9859 C C . THR B 1 541 ? 17.703 8.094 2.902 1 97.44 541 THR B C 1
ATOM 9861 O O . THR B 1 541 ? 18.469 9.047 3.096 1 97.44 541 THR B O 1
ATOM 9864 N N . ALA B 1 542 ? 16.5 7.965 3.439 1 97.31 542 ALA B N 1
ATOM 9865 C CA . ALA B 1 542 ? 16.031 9.008 4.344 1 97.31 542 ALA B CA 1
ATOM 9866 C C . ALA B 1 542 ? 15.766 8.453 5.738 1 97.31 542 ALA B C 1
ATOM 9868 O O . ALA B 1 542 ? 15.492 7.258 5.891 1 97.31 542 ALA B O 1
ATOM 9869 N N . THR B 1 543 ? 15.859 9.305 6.762 1 97.94 543 THR B N 1
ATOM 9870 C CA . THR B 1 543 ? 15.633 8.906 8.148 1 97.94 543 THR B CA 1
ATOM 9871 C C . THR B 1 543 ? 14.531 9.742 8.781 1 97.94 543 THR B C 1
ATOM 9873 O O . THR B 1 543 ? 14.664 10.961 8.922 1 97.94 543 THR B O 1
ATOM 9876 N N . HIS B 1 544 ? 13.469 9.062 9.125 1 98.44 544 HIS B N 1
ATOM 9877 C CA . HIS B 1 544 ? 12.383 9.672 9.883 1 98.44 544 HIS B CA 1
ATOM 9878 C C . HIS B 1 544 ? 12.727 9.75 11.367 1 98.44 544 HIS B C 1
ATOM 9880 O O . HIS B 1 544 ? 13.422 8.875 11.898 1 98.44 544 HIS B O 1
ATOM 9886 N N . SER B 1 545 ? 12.188 10.797 12.062 1 98.06 545 SER B N 1
ATOM 9887 C CA . SER B 1 545 ? 12.289 10.891 13.516 1 98.06 545 SER B CA 1
ATOM 9888 C C . SER B 1 545 ? 10.984 11.375 14.133 1 98.06 545 SER B C 1
ATOM 9890 O O . SER B 1 545 ? 10.336 12.273 13.594 1 98.06 545 SER B O 1
ATOM 9892 N N . LEU B 1 546 ? 10.539 10.719 15.203 1 98.62 546 LEU B N 1
ATOM 9893 C CA . LEU B 1 546 ? 9.602 11.352 16.125 1 98.62 546 LEU B CA 1
ATOM 9894 C C . LEU B 1 546 ? 10.312 12.344 17.031 1 98.62 546 LEU B C 1
ATOM 9896 O O . LEU B 1 546 ? 11.359 12.031 17.609 1 98.62 546 LEU B O 1
ATOM 9900 N N . VAL B 1 547 ? 9.688 13.57 17.156 1 98.75 547 VAL B N 1
ATOM 9901 C CA . VAL B 1 547 ? 10.469 14.57 17.875 1 98.75 547 VAL B CA 1
ATOM 9902 C C . VAL B 1 547 ? 9.57 15.328 18.844 1 98.75 547 VAL B C 1
ATOM 9904 O O . VAL B 1 547 ? 8.352 15.383 18.656 1 98.75 547 VAL B O 1
ATOM 9907 N N . LEU B 1 548 ? 10.164 15.836 19.844 1 98.69 548 LEU B N 1
ATOM 9908 C CA . LEU B 1 548 ? 9.523 16.641 20.891 1 98.69 548 LEU B CA 1
ATOM 9909 C C . LEU B 1 548 ? 10.477 17.719 21.406 1 98.69 548 LEU B C 1
ATOM 9911 O O . LEU B 1 548 ? 11.672 17.469 21.562 1 98.69 548 LEU B O 1
ATOM 9915 N N . HIS B 1 549 ? 9.992 18.938 21.594 1 97.81 549 HIS B N 1
ATOM 9916 C CA . HIS B 1 549 ? 10.797 19.938 22.281 1 97.81 549 HIS B CA 1
ATOM 9917 C C . HIS B 1 549 ? 9.922 20.891 23.078 1 97.81 549 HIS B C 1
ATOM 9919 O O . HIS B 1 549 ? 8.711 20.953 22.859 1 97.81 549 HIS B O 1
ATOM 9925 N N . ARG B 1 550 ? 10.508 21.484 24.062 1 97.19 550 ARG B N 1
ATOM 9926 C CA . ARG B 1 550 ? 9.891 22.516 24.875 1 97.19 550 ARG B CA 1
ATOM 9927 C C . ARG B 1 550 ? 10.508 23.875 24.578 1 97.19 550 ARG B C 1
ATOM 9929 O O . ARG B 1 550 ? 11.727 24.031 24.562 1 97.19 550 ARG B O 1
ATOM 9936 N N . ARG B 1 551 ? 9.648 24.828 24.328 1 91.12 551 ARG B N 1
ATOM 9937 C CA . ARG B 1 551 ? 10.133 26.172 24.016 1 91.12 551 ARG B CA 1
ATOM 9938 C C . ARG B 1 551 ? 10.852 26.781 25.203 1 91.12 551 ARG B C 1
ATOM 9940 O O . ARG B 1 551 ? 10.344 26.75 26.328 1 91.12 551 ARG B O 1
ATOM 9947 N N . GLY B 1 552 ? 12.016 27.266 25.031 1 77.19 552 GLY B N 1
ATOM 9948 C CA . GLY B 1 552 ? 12.867 27.797 26.078 1 77.19 552 GLY B CA 1
ATOM 9949 C C . GLY B 1 552 ? 12.625 29.266 26.359 1 77.19 552 GLY B C 1
ATOM 9950 O O . GLY B 1 552 ? 13.523 29.969 26.812 1 77.19 552 GLY B O 1
ATOM 9951 N N . ASN B 1 553 ? 11.562 29.719 26.062 1 71.81 553 ASN B N 1
ATOM 9952 C CA . ASN B 1 553 ? 11.336 31.156 26.281 1 71.81 553 ASN B CA 1
ATOM 9953 C C . ASN B 1 553 ? 10.594 31.422 27.578 1 71.81 553 ASN B C 1
ATOM 9955 O O . ASN B 1 553 ? 10.062 32.5 27.797 1 71.81 553 ASN B O 1
ATOM 9959 N N . GLY B 1 554 ? 10.516 30.406 28.297 1 78.12 554 GLY B N 1
ATOM 9960 C CA . GLY B 1 554 ? 9.898 30.578 29.594 1 78.12 554 GLY B CA 1
ATOM 9961 C C . GLY B 1 554 ? 8.438 30.188 29.625 1 78.12 554 GLY B C 1
ATOM 9962 O O . GLY B 1 554 ? 7.871 29.953 30.688 1 78.12 554 GLY B O 1
ATOM 9963 N N . THR B 1 555 ? 7.793 30.016 28.469 1 85.5 555 THR B N 1
ATOM 9964 C CA . THR B 1 555 ? 6.367 29.719 28.438 1 85.5 555 THR B CA 1
ATOM 9965 C C . THR B 1 555 ? 6.137 28.219 28.547 1 85.5 555 THR B C 1
ATOM 9967 O O . THR B 1 555 ? 5.039 27.781 28.906 1 85.5 555 THR B O 1
ATOM 9970 N N . GLY B 1 556 ? 7.148 27.516 28.156 1 91.19 556 GLY B N 1
ATOM 9971 C CA . GLY B 1 556 ? 7.117 26.078 28.391 1 91.19 556 GLY B CA 1
ATOM 9972 C C . GLY B 1 556 ? 6.281 25.328 27.375 1 91.19 556 GLY B C 1
ATOM 9973 O O . GLY B 1 556 ? 5.965 24.141 27.562 1 91.19 556 GLY B O 1
ATOM 9974 N N . ALA B 1 557 ? 5.926 25.922 26.312 1 96.94 557 ALA B N 1
ATOM 9975 C CA . ALA B 1 557 ? 5.117 25.25 25.297 1 96.94 557 ALA B CA 1
ATOM 9976 C C . ALA B 1 557 ? 5.855 24.047 24.719 1 96.94 557 ALA B C 1
ATOM 9978 O O . ALA B 1 557 ? 7.031 24.141 24.375 1 96.94 557 ALA B O 1
ATOM 9979 N N . PHE B 1 558 ? 5.172 22.891 24.688 1 98 558 PHE B N 1
ATOM 9980 C CA . PHE B 1 558 ? 5.688 21.719 24 1 98 558 PHE B CA 1
ATOM 9981 C C . PHE B 1 558 ? 5.262 21.703 22.547 1 98 558 PHE B C 1
ATOM 9983 O O . PHE B 1 558 ? 4.152 22.141 22.203 1 98 558 PHE B O 1
ATOM 9990 N N . VAL B 1 559 ? 6.152 21.266 21.688 1 98.69 559 VAL B N 1
ATOM 9991 C CA . VAL B 1 559 ? 5.859 21 20.297 1 98.69 559 VAL B CA 1
ATOM 9992 C C . VAL B 1 559 ? 6.195 19.547 19.969 1 98.69 559 VAL B C 1
ATOM 9994 O O . VAL B 1 559 ? 7.352 19.125 20.078 1 98.69 559 VAL B O 1
ATOM 9997 N N . PHE B 1 560 ? 5.172 18.766 19.641 1 98.75 560 PHE B N 1
ATOM 9998 C CA . PHE B 1 560 ? 5.336 17.375 19.203 1 98.75 560 PHE B CA 1
ATOM 9999 C C . PHE B 1 560 ? 5.215 17.266 17.688 1 98.75 560 PHE B C 1
ATOM 10001 O O . PHE B 1 560 ? 4.281 17.812 17.094 1 98.75 560 PHE B O 1
ATOM 10008 N N . GLY B 1 561 ? 6.191 16.578 17.078 1 98.81 561 GLY B N 1
ATOM 10009 C CA . GLY B 1 561 ? 6.137 16.281 15.656 1 98.81 561 GLY B CA 1
ATOM 10010 C C . GLY B 1 561 ? 6.168 14.797 15.352 1 98.81 561 GLY B C 1
ATOM 10011 O O . GLY B 1 561 ? 7.18 14.125 15.57 1 98.81 561 GLY B O 1
ATOM 10012 N N . SER B 1 562 ? 5.004 14.289 14.797 1 98.81 562 SER B N 1
ATOM 10013 C CA . SER B 1 562 ? 4.996 12.906 14.336 1 98.81 562 SER B CA 1
ATOM 10014 C C . SER B 1 562 ? 5.773 12.75 13.031 1 98.81 562 SER B C 1
ATOM 10016 O O . SER B 1 562 ? 6.344 11.695 12.766 1 98.81 562 SER B O 1
ATOM 10018 N N . GLY B 1 563 ? 5.676 13.766 12.188 1 98.56 563 GLY B N 1
ATOM 10019 C CA . GLY B 1 563 ? 6.418 13.789 10.938 1 98.56 563 GLY B CA 1
ATOM 10020 C C . GLY B 1 563 ? 5.871 12.828 9.898 1 98.56 563 GLY B C 1
ATOM 10021 O O . GLY B 1 563 ? 6.613 12.359 9.031 1 98.56 563 GLY B O 1
ATOM 10022 N N . THR B 1 564 ? 4.637 12.43 9.953 1 98.62 564 THR B N 1
ATOM 10023 C CA . THR B 1 564 ? 4.012 11.562 8.961 1 98.62 564 THR B CA 1
ATOM 10024 C C . THR B 1 564 ? 2.57 11.992 8.703 1 98.62 564 THR B C 1
ATOM 10026 O O . THR B 1 564 ? 1.858 12.383 9.633 1 98.62 564 THR B O 1
ATOM 10029 N N . VAL B 1 565 ? 2.154 11.914 7.477 1 98.5 565 VAL B N 1
ATOM 10030 C CA . VAL B 1 565 ? 0.793 12.258 7.078 1 98.5 565 VAL B CA 1
ATOM 10031 C C . VAL B 1 565 ? -0.191 11.258 7.68 1 98.5 565 VAL B C 1
ATOM 10033 O O . VAL B 1 565 ? -1.367 11.57 7.875 1 98.5 565 VAL B O 1
ATOM 10036 N N . GLN B 1 566 ? 0.265 10.086 8.133 1 98.31 566 GLN B N 1
ATOM 10037 C CA . GLN B 1 566 ? -0.639 8.992 8.469 1 98.31 566 GLN B CA 1
ATOM 10038 C C . GLN B 1 566 ? -0.51 8.609 9.945 1 98.31 566 GLN B C 1
ATOM 10040 O O . GLN B 1 566 ? -0.743 7.461 10.312 1 98.31 566 GLN B O 1
ATOM 10045 N N . TRP B 1 567 ? -0.156 9.539 10.797 1 98.81 567 TRP B N 1
ATOM 10046 C CA . TRP B 1 567 ? -0.104 9.281 12.234 1 98.81 567 TRP B CA 1
ATOM 10047 C C . TRP B 1 567 ? -1.45 8.789 12.742 1 98.81 567 TRP B C 1
ATOM 10049 O O . TRP B 1 567 ? -1.507 7.852 13.547 1 98.81 567 TRP B O 1
ATOM 10059 N N . ALA B 1 568 ? -2.533 9.359 12.227 1 98.81 568 ALA B N 1
ATOM 10060 C CA . ALA B 1 568 ? -3.883 9.086 12.711 1 98.81 568 ALA B CA 1
ATOM 10061 C C . ALA B 1 568 ? -4.305 7.656 12.383 1 98.81 568 ALA B C 1
ATOM 10063 O O . ALA B 1 568 ? -5.234 7.117 12.992 1 98.81 568 ALA B O 1
ATOM 10064 N N . TRP B 1 569 ? -3.611 7.023 11.438 1 98.25 569 TRP B N 1
ATOM 10065 C CA . TRP B 1 569 ? -3.898 5.625 11.141 1 98.25 569 TRP B CA 1
ATOM 10066 C C . TRP B 1 569 ? -3.549 4.734 12.328 1 98.25 569 TRP B C 1
ATOM 10068 O O . TRP B 1 569 ? -4.121 3.654 12.5 1 98.25 569 TRP B O 1
ATOM 10078 N N . GLY B 1 570 ? -2.592 5.184 13.125 1 98.69 570 GLY B N 1
ATOM 10079 C CA . GLY B 1 570 ? -2.297 4.488 14.375 1 98.69 570 GLY B CA 1
ATOM 10080 C C . GLY B 1 570 ? -3.307 4.773 15.469 1 98.69 570 GLY B C 1
ATOM 10081 O O . GLY B 1 570 ? -3.426 4.004 16.422 1 98.69 570 GLY B O 1
ATOM 10082 N N . LEU B 1 571 ? -4.059 5.84 15.305 1 98.88 571 LEU B N 1
ATOM 10083 C CA . LEU B 1 571 ? -4.957 6.273 16.375 1 98.88 571 LEU B CA 1
ATOM 10084 C C . LEU B 1 571 ? -6.324 5.617 16.219 1 98.88 571 LEU B C 1
ATOM 10086 O O . LEU B 1 571 ? -7.008 5.367 17.219 1 98.88 571 LEU B O 1
ATOM 10090 N N . ASP B 1 572 ? -6.742 5.441 15.016 1 98.69 572 ASP B N 1
ATOM 10091 C CA . ASP B 1 572 ? -8.031 4.805 14.773 1 98.69 572 ASP B CA 1
ATOM 10092 C C . ASP B 1 572 ? -8.016 4.008 13.469 1 98.69 572 ASP B C 1
ATOM 10094 O O . ASP B 1 572 ? -7.332 4.383 12.516 1 98.69 572 ASP B O 1
ATOM 10098 N N . SER B 1 573 ? -8.875 2.971 13.406 1 96.88 573 SER B N 1
ATOM 10099 C CA . SER B 1 573 ? -8.766 1.961 12.359 1 96.88 573 SER B CA 1
ATOM 10100 C C . SER B 1 573 ? -9.758 2.229 11.234 1 96.88 573 SER B C 1
ATOM 10102 O O . SER B 1 573 ? -9.719 1.565 10.195 1 96.88 573 SER B O 1
ATOM 10104 N N . HIS B 1 574 ? -10.711 3.115 11.352 1 98.12 574 HIS B N 1
ATOM 10105 C CA . HIS B 1 574 ? -11.766 3.328 10.367 1 98.12 574 HIS B CA 1
ATOM 10106 C C . HIS B 1 574 ? -11.484 4.566 9.523 1 98.12 574 HIS B C 1
ATOM 10108 O O . HIS B 1 574 ? -11.562 5.691 10.016 1 98.12 574 HIS B O 1
ATOM 10114 N N . HIS B 1 575 ? -11.117 4.355 8.297 1 97.94 575 HIS B N 1
ATOM 10115 C CA . HIS B 1 575 ? -10.75 5.43 7.383 1 97.94 575 HIS B CA 1
ATOM 10116 C C . HIS B 1 575 ? -10.617 4.918 5.953 1 97.94 575 HIS B C 1
ATOM 10118 O O . HIS B 1 575 ? -10.75 3.717 5.703 1 97.94 575 HIS B O 1
ATOM 10124 N N . ASP B 1 576 ? -10.453 5.805 4.941 1 97 576 ASP B N 1
ATOM 10125 C CA . ASP B 1 576 ? -10.102 5.367 3.594 1 97 576 ASP B CA 1
ATOM 10126 C C . ASP B 1 576 ? -8.836 4.512 3.605 1 97 576 ASP B C 1
ATOM 10128 O O . ASP B 1 576 ? -7.898 4.789 4.355 1 97 576 ASP B O 1
ATOM 10132 N N . VAL B 1 577 ? -8.805 3.514 2.752 1 92.38 577 VAL B N 1
ATOM 10133 C CA . VAL B 1 577 ? -7.648 2.629 2.697 1 92.38 577 VAL B CA 1
ATOM 10134 C C . VAL B 1 577 ? -6.523 3.299 1.916 1 92.38 577 VAL B C 1
ATOM 10136 O O . VAL B 1 577 ? -6.719 4.355 1.312 1 92.38 577 VAL B O 1
ATOM 10139 N N . ASN B 1 578 ? -5.359 2.67 1.979 1 87.75 578 ASN B N 1
ATOM 10140 C CA . ASN B 1 578 ? -4.211 3.201 1.252 1 87.75 578 ASN B CA 1
ATOM 10141 C C . ASN B 1 578 ? -4.457 3.215 -0.254 1 87.75 578 ASN B C 1
ATOM 10143 O O . ASN B 1 578 ? -4.844 2.199 -0.833 1 87.75 578 ASN B O 1
ATOM 10147 N N . ASP B 1 579 ? -4.238 4.305 -0.916 1 88.25 579 ASP B N 1
ATOM 10148 C CA . ASP B 1 579 ? -4.367 4.473 -2.361 1 88.25 579 ASP B CA 1
ATOM 10149 C C . ASP B 1 579 ? -5.645 3.812 -2.879 1 88.25 579 ASP B C 1
ATOM 10151 O O . ASP B 1 579 ? -5.594 2.973 -3.779 1 88.25 579 ASP B O 1
ATOM 10155 N N . PRO B 1 580 ? -6.77 4.281 -2.34 1 91.38 580 PRO B N 1
ATOM 10156 C CA . PRO B 1 580 ? -8.008 3.549 -2.605 1 91.38 580 PRO B CA 1
ATOM 10157 C C . PRO B 1 580 ? -8.375 3.533 -4.086 1 91.38 580 PRO B C 1
ATOM 10159 O O . PRO B 1 580 ? -9.031 2.596 -4.555 1 91.38 580 PRO B O 1
ATOM 10162 N N . GLN B 1 581 ? -8 4.547 -4.91 1 86.31 581 GLN B N 1
ATOM 10163 C CA . GLN B 1 581 ? -8.336 4.586 -6.328 1 86.31 581 GLN B CA 1
ATOM 10164 C C . GLN B 1 581 ? -7.637 3.459 -7.086 1 86.31 581 GLN B C 1
ATOM 10166 O O . GLN B 1 581 ? -8.156 2.969 -8.094 1 86.31 581 GLN B O 1
ATOM 10171 N N . ARG B 1 582 ? -6.512 3.076 -6.59 1 85.06 582 ARG B N 1
ATOM 10172 C CA . ARG B 1 582 ? -5.785 1.954 -7.176 1 85.06 582 ARG B CA 1
ATOM 10173 C C . ARG B 1 582 ? -6.312 0.625 -6.648 1 85.06 582 ARG B C 1
ATOM 10175 O O . ARG B 1 582 ? -6.309 -0.379 -7.363 1 85.06 582 ARG B O 1
ATOM 10182 N N . ALA B 1 583 ? -6.707 0.629 -5.43 1 89.94 583 ALA B N 1
ATOM 10183 C CA . ALA B 1 583 ? -7.207 -0.585 -4.793 1 89.94 583 ALA B CA 1
ATOM 10184 C C . ALA B 1 583 ? -8.531 -1.02 -5.41 1 89.94 583 ALA B C 1
ATOM 10186 O O . ALA B 1 583 ? -8.789 -2.215 -5.57 1 89.94 583 ALA B O 1
ATOM 10187 N N . ASN B 1 584 ? -9.352 -0.049 -5.711 1 94 584 ASN B N 1
ATOM 10188 C CA . ASN B 1 584 ? -10.656 -0.302 -6.316 1 94 584 ASN B CA 1
ATOM 10189 C C . ASN B 1 584 ? -11.164 0.916 -7.086 1 94 584 ASN B C 1
ATOM 10191 O O . ASN B 1 584 ? -11.75 1.828 -6.496 1 94 584 ASN B O 1
ATOM 10195 N N . LYS B 1 585 ? -11.109 0.908 -8.344 1 87.69 585 LYS B N 1
ATOM 10196 C CA . LYS B 1 585 ? -11.477 2.072 -9.148 1 87.69 585 LYS B CA 1
ATOM 10197 C C . LYS B 1 585 ? -12.984 2.275 -9.164 1 87.69 585 LYS B C 1
ATOM 10199 O O . LYS B 1 585 ? -13.469 3.35 -9.531 1 87.69 585 LYS B O 1
ATOM 10204 N N . TYR B 1 586 ? -13.773 1.299 -8.711 1 93.62 586 TYR B N 1
ATOM 10205 C CA . TYR B 1 586 ? -15.227 1.379 -8.812 1 93.62 586 TYR B CA 1
ATOM 10206 C C . TYR B 1 586 ? -15.828 1.952 -7.535 1 93.62 586 TYR B C 1
ATOM 10208 O O . TYR B 1 586 ? -16.984 2.383 -7.523 1 93.62 586 TYR B O 1
ATOM 10216 N N . ASN B 1 587 ? -15.062 1.864 -6.473 1 95.06 587 ASN B N 1
ATOM 10217 C CA . ASN B 1 587 ? -15.656 2.207 -5.184 1 95.06 587 ASN B CA 1
ATOM 10218 C C . ASN B 1 587 ? -14.602 2.656 -4.18 1 95.06 587 ASN B C 1
ATOM 10220 O O . ASN B 1 587 ? -13.773 1.854 -3.738 1 95.06 587 ASN B O 1
ATOM 10224 N N . ILE B 1 588 ? -14.625 3.934 -3.826 1 95.62 588 ILE B N 1
ATOM 10225 C CA . ILE B 1 588 ? -13.781 4.488 -2.773 1 95.62 588 ILE B CA 1
ATOM 10226 C C . ILE B 1 588 ? -14.617 4.75 -1.523 1 95.62 588 ILE B C 1
ATOM 10228 O O . ILE B 1 588 ? -15.469 5.641 -1.517 1 95.62 588 ILE B O 1
ATOM 10232 N N . ARG B 1 589 ? -14.406 3.932 -0.477 1 96.69 589 ARG B N 1
ATOM 10233 C CA . ARG B 1 589 ? -15.188 3.912 0.757 1 96.69 589 ARG B CA 1
ATOM 10234 C C . ARG B 1 589 ? -14.273 3.83 1.979 1 96.69 589 ARG B C 1
ATOM 10236 O O . ARG B 1 589 ? -13.172 3.283 1.902 1 96.69 589 ARG B O 1
ATOM 10243 N N . VAL B 1 590 ? -14.68 4.41 3.102 1 97.69 590 VAL B N 1
ATOM 10244 C CA . VAL B 1 590 ? -13.984 4.129 4.355 1 97.69 590 VAL B CA 1
ATOM 10245 C C . VAL B 1 590 ? -14.117 2.646 4.699 1 97.69 590 VAL B C 1
ATOM 10247 O O . VAL B 1 590 ? -15.094 1.999 4.316 1 97.69 590 VAL B O 1
ATOM 10250 N N . ALA B 1 591 ? -13.141 2.16 5.32 1 95.88 591 ALA B N 1
ATOM 10251 C CA . ALA B 1 591 ? -13.117 0.766 5.754 1 95.88 591 ALA B CA 1
ATOM 10252 C C . ALA B 1 591 ? -12.336 0.609 7.055 1 95.88 591 ALA B C 1
ATOM 10254 O O . ALA B 1 591 ? -11.578 1.501 7.438 1 95.88 591 ALA B O 1
ATOM 10255 N N . ALA B 1 592 ? -12.586 -0.493 7.707 1 95 592 ALA B N 1
ATOM 10256 C CA . ALA B 1 592 ? -11.898 -0.769 8.969 1 95 592 ALA B CA 1
ATOM 10257 C C . ALA B 1 592 ? -10.625 -1.571 8.734 1 95 592 ALA B C 1
ATOM 10259 O O . ALA B 1 592 ? -10.625 -2.553 7.988 1 95 592 ALA B O 1
ATOM 10260 N N . ASP B 1 593 ? -9.508 -1.135 9.266 1 95.5 593 ASP B N 1
ATOM 10261 C CA . ASP B 1 593 ? -8.297 -1.941 9.391 1 95.5 593 ASP B CA 1
ATOM 10262 C C . ASP B 1 593 ? -8.445 -2.994 10.484 1 95.5 593 ASP B C 1
ATOM 10264 O O . ASP B 1 593 ? -8.602 -2.656 11.664 1 95.5 593 ASP B O 1
ATOM 10268 N N . PRO B 1 594 ? -8.352 -4.297 10.133 1 96 594 PRO B N 1
ATOM 10269 C CA . PRO B 1 594 ? -8.617 -5.328 11.133 1 96 594 PRO B CA 1
ATOM 10270 C C . PRO B 1 594 ? -7.574 -5.348 12.25 1 96 594 PRO B C 1
ATOM 10272 O O . PRO B 1 594 ? -7.773 -6.004 13.273 1 96 594 PRO B O 1
ATOM 10275 N N . ARG B 1 595 ? -6.484 -4.699 12.242 1 94.56 595 ARG B N 1
ATOM 10276 C CA . ARG B 1 595 ? -5.469 -4.621 13.281 1 94.56 595 ARG B CA 1
ATOM 10277 C C . ARG B 1 595 ? -5.91 -3.693 14.406 1 94.56 595 ARG B C 1
ATOM 10279 O O . ARG B 1 595 ? -5.324 -3.701 15.492 1 94.56 595 ARG B O 1
ATOM 10286 N N . GLY B 1 596 ? -6.922 -2.826 14.055 1 95.75 596 GLY B N 1
ATOM 10287 C CA . GLY B 1 596 ? -7.234 -1.761 14.992 1 95.75 596 GLY B CA 1
ATOM 10288 C C . GLY B 1 596 ? -6.227 -0.626 14.961 1 95.75 596 GLY B C 1
ATOM 10289 O O . GLY B 1 596 ? -5.438 -0.516 14.023 1 95.75 596 GLY B O 1
ATOM 10290 N N . GLY B 1 597 ? -6.375 0.257 15.938 1 96.69 597 GLY B N 1
ATOM 10291 C CA . GLY B 1 597 ? -5.328 1.25 16.125 1 96.69 597 GLY B CA 1
ATOM 10292 C C . GLY B 1 597 ? -4.055 0.677 16.719 1 96.69 597 GLY B C 1
ATOM 10293 O O . GLY B 1 597 ? -4.062 -0.424 17.266 1 96.69 597 GLY B O 1
ATOM 10294 N N . CYS B 1 598 ? -2.949 1.301 16.547 1 98.19 598 CYS B N 1
ATOM 10295 C CA . CYS B 1 598 ? -1.661 0.875 17.078 1 98.19 598 CYS B CA 1
ATOM 10296 C C . CYS B 1 598 ? -1.541 1.231 18.562 1 98.19 598 CYS B C 1
ATOM 10298 O O . CYS B 1 598 ? -1.508 2.41 18.922 1 98.19 598 CYS B O 1
ATOM 10300 N N . PRO B 1 599 ? -1.414 0.277 19.422 1 98 599 PRO B N 1
ATOM 10301 C CA . PRO B 1 599 ? -1.432 0.563 20.859 1 98 599 PRO B CA 1
ATOM 10302 C C . PRO B 1 599 ? -0.306 1.503 21.297 1 98 599 PRO B C 1
ATOM 10304 O O . PRO B 1 599 ? -0.523 2.398 22.109 1 98 599 PRO B O 1
ATOM 10307 N N . GLU B 1 600 ? 0.898 1.303 20.75 1 98.62 600 GLU B N 1
ATOM 10308 C CA . GLU B 1 600 ? 2.033 2.148 21.094 1 98.62 600 GLU B CA 1
ATOM 10309 C C . GLU B 1 600 ? 1.789 3.6 20.688 1 98.62 600 GLU B C 1
ATOM 10311 O O . GLU B 1 600 ? 2.1 4.523 21.438 1 98.62 600 GLU B O 1
ATOM 10316 N N . VAL B 1 601 ? 1.206 3.832 19.484 1 98.81 601 VAL B N 1
ATOM 10317 C CA . VAL B 1 601 ? 0.932 5.168 18.969 1 98.81 601 VAL B CA 1
ATOM 10318 C C . VAL B 1 601 ? -0.159 5.832 19.797 1 98.81 601 VAL B C 1
ATOM 10320 O O . VAL B 1 601 ? -0.053 7.012 20.141 1 98.81 601 VAL B O 1
ATOM 10323 N N . LYS B 1 602 ? -1.203 5.098 20.156 1 98.75 602 LYS B N 1
ATOM 10324 C CA . LYS B 1 602 ? -2.291 5.629 20.984 1 98.75 602 LYS B CA 1
ATOM 10325 C C . LYS B 1 602 ? -1.785 6.074 22.344 1 98.75 602 LYS B C 1
ATOM 10327 O O . LYS B 1 602 ? -2.043 7.199 22.781 1 98.75 602 LYS B O 1
ATOM 10332 N N . GLN B 1 603 ? -1.054 5.191 22.984 1 98.75 603 GLN B N 1
ATOM 10333 C CA . GLN B 1 603 ? -0.577 5.504 24.328 1 98.75 603 GLN B CA 1
ATOM 10334 C C . GLN B 1 603 ? 0.411 6.668 24.312 1 98.75 603 GLN B C 1
ATOM 10336 O O . GLN B 1 603 ? 0.367 7.543 25.172 1 98.75 603 GLN B O 1
ATOM 10341 N N . LEU B 1 604 ? 1.335 6.637 23.359 1 98.88 604 LEU B N 1
ATOM 10342 C CA . LEU B 1 604 ? 2.26 7.758 23.234 1 98.88 604 LEU B CA 1
ATOM 10343 C C . LEU B 1 604 ? 1.504 9.07 23.078 1 98.88 604 LEU B C 1
ATOM 10345 O O . LEU B 1 604 ? 1.866 10.078 23.703 1 98.88 604 LEU B O 1
ATOM 10349 N N . THR B 1 605 ? 0.455 9.078 22.25 1 98.88 605 THR B N 1
ATOM 10350 C CA . THR B 1 605 ? -0.333 10.281 22 1 98.88 605 THR B CA 1
ATOM 10351 C C . THR B 1 605 ? -1.036 10.734 23.281 1 98.88 605 THR B C 1
ATOM 10353 O O . THR B 1 605 ? -1.071 11.93 23.578 1 98.88 605 THR B O 1
ATOM 10356 N N . VAL B 1 606 ? -1.536 9.797 24.047 1 98.75 606 VAL B N 1
ATOM 10357 C CA . VAL B 1 606 ? -2.162 10.094 25.344 1 98.75 606 VAL B CA 1
ATOM 10358 C C . VAL B 1 606 ? -1.138 10.727 26.281 1 98.75 606 VAL B C 1
ATOM 10360 O O . VAL B 1 606 ? -1.44 11.711 26.969 1 98.75 606 VAL B O 1
ATOM 10363 N N . ASN B 1 607 ? 0.072 10.164 26.25 1 98.69 607 ASN B N 1
ATOM 10364 C CA . ASN B 1 607 ? 1.131 10.688 27.109 1 98.69 607 ASN B CA 1
ATOM 10365 C C . ASN B 1 607 ? 1.484 12.125 26.75 1 98.69 607 ASN B C 1
ATOM 10367 O O . ASN B 1 607 ? 1.588 12.984 27.641 1 98.69 607 ASN B O 1
ATOM 10371 N N . ILE B 1 608 ? 1.649 12.391 25.5 1 98.56 608 ILE B N 1
ATOM 10372 C CA . ILE B 1 608 ? 2.072 13.711 25.047 1 98.56 608 ILE B CA 1
ATOM 10373 C C . ILE B 1 608 ? 0.988 14.742 25.359 1 98.56 608 ILE B C 1
ATOM 10375 O O . ILE B 1 608 ? 1.277 15.805 25.891 1 98.56 608 ILE B O 1
ATOM 10379 N N . LEU B 1 609 ? -0.25 14.438 25.047 1 98.62 609 LEU B N 1
ATOM 10380 C CA . LEU B 1 609 ? -1.346 15.352 25.359 1 98.62 609 LEU B CA 1
ATOM 10381 C C . LEU B 1 609 ? -1.457 15.562 26.859 1 98.62 609 LEU B C 1
ATOM 10383 O O . LEU B 1 609 ? -1.686 16.688 27.328 1 98.62 609 LEU B O 1
ATOM 10387 N N . GLY B 1 610 ? -1.272 14.492 27.578 1 98.06 610 GLY B N 1
ATOM 10388 C CA . GLY B 1 610 ? -1.289 14.609 29.031 1 98.06 610 GLY B CA 1
ATOM 10389 C C . GLY B 1 610 ? -0.226 15.555 29.562 1 98.06 610 GLY B C 1
ATOM 10390 O O . GLY B 1 610 ? -0.496 16.359 30.453 1 98.06 610 GLY B O 1
ATOM 10391 N N . ASP B 1 611 ? 0.93 15.43 29.031 1 96.81 611 ASP B N 1
ATOM 10392 C CA . ASP B 1 611 ? 2.041 16.281 29.453 1 96.81 611 ASP B CA 1
ATOM 10393 C C . ASP B 1 611 ? 1.803 17.734 29.062 1 96.81 611 ASP B C 1
ATOM 10395 O O . ASP B 1 611 ? 2.418 18.641 29.625 1 96.81 611 ASP B O 1
ATOM 10399 N N . MET B 1 612 ? 0.875 17.984 28.141 1 97.31 612 MET B N 1
ATOM 10400 C CA . MET B 1 612 ? 0.503 19.328 27.703 1 97.31 612 MET B CA 1
ATOM 10401 C C . MET B 1 612 ? -0.68 19.859 28.516 1 97.31 612 MET B C 1
ATOM 10403 O O . MET B 1 612 ? -1.178 20.953 28.25 1 97.31 612 MET B O 1
ATOM 10407 N N . GLY B 1 613 ? -1.178 19.062 29.391 1 96.12 613 GLY B N 1
ATOM 10408 C CA . GLY B 1 613 ? -2.324 19.453 30.188 1 96.12 613 GLY B CA 1
ATOM 10409 C C . GLY B 1 613 ? -3.65 19.219 29.484 1 96.12 613 GLY B C 1
ATOM 10410 O O . GLY B 1 613 ? -4.691 19.703 29.938 1 96.12 613 GLY B O 1
ATOM 10411 N N . VAL B 1 614 ? -3.627 18.594 28.375 1 97.81 614 VAL B N 1
ATOM 10412 C CA . VAL B 1 614 ? -4.832 18.188 27.641 1 97.81 614 VAL B CA 1
ATOM 10413 C C . VAL B 1 614 ? -5.23 16.766 28.047 1 97.81 614 VAL B C 1
ATOM 10415 O O . VAL B 1 614 ? -4.609 15.805 27.609 1 97.81 614 VAL B O 1
ATOM 10418 N N . VAL B 1 615 ? -6.277 16.625 28.797 1 96.94 615 VAL B N 1
ATOM 10419 C CA . VAL B 1 615 ? -6.578 15.352 29.438 1 96.94 615 VAL B CA 1
ATOM 10420 C C . VAL B 1 615 ? -7.902 14.805 28.906 1 96.94 615 VAL B C 1
ATOM 10422 O O . VAL B 1 615 ? -8.852 15.562 28.703 1 96.94 615 VAL B O 1
ATOM 10425 N N . PRO B 1 616 ? -7.965 13.484 28.688 1 97.38 616 PRO B N 1
ATOM 10426 C CA . PRO B 1 616 ? -9.211 12.875 28.219 1 97.38 616 PRO B CA 1
ATOM 10427 C C . PRO B 1 616 ? -10.258 12.742 29.328 1 97.38 616 PRO B C 1
ATOM 10429 O O . PRO B 1 616 ? -9.906 12.484 30.484 1 97.38 616 PRO B O 1
ATOM 10432 N N . ALA B 1 617 ? -11.5 12.836 28.969 1 97.38 617 ALA B N 1
ATOM 10433 C CA . ALA B 1 617 ? -12.594 12.68 29.922 1 97.38 617 ALA B CA 1
ATOM 10434 C C . ALA B 1 617 ? -13.094 11.234 29.953 1 97.38 617 ALA B C 1
ATOM 10436 O O . ALA B 1 617 ? -13.633 10.781 30.969 1 97.38 617 ALA B O 1
ATOM 10437 N N . THR B 1 618 ? -12.961 10.492 28.844 1 97.06 618 THR B N 1
ATOM 10438 C CA . THR B 1 618 ? -13.406 9.109 28.719 1 97.06 618 THR B CA 1
ATOM 10439 C C . THR B 1 618 ? -12.312 8.242 28.109 1 97.06 618 THR B C 1
ATOM 10441 O O . THR B 1 618 ? -12.547 7.543 27.109 1 97.06 618 THR B O 1
ATOM 10444 N N . LEU B 1 619 ? -11.219 8.148 28.719 1 97.44 619 LEU B N 1
ATOM 10445 C CA . LEU B 1 619 ? -10.078 7.422 28.156 1 97.44 619 LEU B CA 1
ATOM 10446 C C . LEU B 1 619 ? -10.445 5.969 27.875 1 97.44 619 LEU B C 1
ATOM 10448 O O . LEU B 1 619 ? -10.969 5.277 28.766 1 97.44 619 LEU B O 1
ATOM 10452 N N . GLU B 1 620 ? -10.195 5.516 26.641 1 95.75 620 GLU B N 1
ATOM 10453 C CA . GLU B 1 620 ? -10.445 4.137 26.25 1 95.75 620 GLU B CA 1
ATOM 10454 C C . GLU B 1 620 ? -9.766 3.152 27.188 1 95.75 620 GLU B C 1
ATOM 10456 O O . GLU B 1 620 ? -8.633 3.381 27.625 1 95.75 620 GLU B O 1
ATOM 10461 N N . PRO B 1 621 ? -10.461 1.989 27.484 1 95 621 PRO B N 1
ATOM 10462 C CA . PRO B 1 621 ? -9.812 0.978 28.328 1 95 621 PRO B CA 1
ATOM 10463 C C . PRO B 1 621 ? -8.508 0.457 27.719 1 95 621 PRO B C 1
ATOM 10465 O O . PRO B 1 621 ? -8.414 0.29 26.5 1 95 621 PRO B O 1
ATOM 10468 N N . GLY B 1 622 ? -7.605 0.195 28.547 1 95.19 622 GLY B N 1
ATOM 10469 C CA . GLY B 1 622 ? -6.332 -0.351 28.094 1 95.19 622 GLY B CA 1
ATOM 10470 C C . GLY B 1 622 ? -5.227 0.686 28.031 1 95.19 622 GLY B C 1
ATOM 10471 O O . GLY B 1 622 ? -4.047 0.338 27.953 1 95.19 622 GLY B O 1
ATOM 10472 N N . TYR B 1 623 ? -5.586 1.984 28.156 1 97.44 623 TYR B N 1
ATOM 10473 C CA . TYR B 1 623 ? -4.613 3.07 28.141 1 97.44 623 TYR B CA 1
ATOM 10474 C C . TYR B 1 623 ? -4.617 3.818 29.469 1 97.44 623 TYR B C 1
ATOM 10476 O O . TYR B 1 623 ? -5.574 3.723 30.234 1 97.44 623 TYR B O 1
ATOM 10484 N N . SER B 1 624 ? -3.486 4.453 29.734 1 96.69 624 SER B N 1
ATOM 10485 C CA . SER B 1 624 ? -3.367 5.152 31 1 96.69 624 SER B CA 1
ATOM 10486 C C . SER B 1 624 ? -2.809 6.559 30.812 1 96.69 624 SER B C 1
ATOM 10488 O O . SER B 1 624 ? -2.086 6.82 29.844 1 96.69 624 SER B O 1
ATOM 10490 N N . LEU B 1 625 ? -3.236 7.43 31.656 1 96.06 625 LEU B N 1
ATOM 10491 C CA . LEU B 1 625 ? -2.699 8.789 31.703 1 96.06 625 LEU B CA 1
ATOM 10492 C C . LEU B 1 625 ? -1.663 8.922 32.812 1 96.06 625 LEU B C 1
ATOM 10494 O O . LEU B 1 625 ? -2.018 9.031 34 1 96.06 625 LEU B O 1
ATOM 10498 N N . PRO B 1 626 ? -0.429 9.023 32.438 1 90.69 626 PRO B N 1
ATOM 10499 C CA . PRO B 1 626 ? 0.576 9.156 33.5 1 90.69 626 PRO B CA 1
ATOM 10500 C C . PRO B 1 626 ? 0.553 10.531 34.156 1 90.69 626 PRO B C 1
ATOM 10502 O O . PRO B 1 626 ? 0.077 11.5 33.562 1 90.69 626 PRO B O 1
ATOM 10505 N N . PRO B 1 627 ? 1.108 10.586 35.312 1 92.44 627 PRO B N 1
ATOM 10506 C CA . PRO B 1 627 ? 1.17 11.883 36 1 92.44 627 PRO B CA 1
ATOM 10507 C C . PRO B 1 627 ? 2.135 12.852 35.312 1 92.44 627 PRO B C 1
ATOM 10509 O O . PRO B 1 627 ? 3.086 12.43 34.656 1 92.44 627 PRO B O 1
ATOM 10512 N N . PRO B 1 628 ? 1.896 14.172 35.5 1 91.56 628 PRO B N 1
ATOM 10513 C CA . PRO B 1 628 ? 2.852 15.156 35 1 91.56 628 PRO B CA 1
ATOM 10514 C C . PRO B 1 628 ? 4.238 15.023 35.625 1 91.56 628 PRO B C 1
ATOM 10516 O O . PRO B 1 628 ? 4.367 14.5 36.719 1 91.56 628 PRO B O 1
ATOM 10519 N N . SER B 1 629 ? 5.195 15.531 34.906 1 93.19 629 SER B N 1
ATOM 10520 C CA . SER B 1 629 ? 6.562 15.508 35.406 1 93.19 629 SER B CA 1
ATOM 10521 C C . SER B 1 629 ? 6.727 16.469 36.594 1 93.19 629 SER B C 1
ATOM 10523 O O . SER B 1 629 ? 6.168 17.562 36.594 1 93.19 629 SER B O 1
ATOM 10525 N N . THR B 1 630 ? 7.57 16.062 37.531 1 93.69 630 THR B N 1
ATOM 10526 C CA . THR B 1 630 ? 7.926 16.922 38.656 1 93.69 630 THR B CA 1
ATOM 10527 C C . THR B 1 630 ? 9.375 17.391 38.531 1 93.69 630 THR B C 1
ATOM 10529 O O . THR B 1 630 ? 9.867 18.125 39.406 1 93.69 630 THR B O 1
ATOM 10532 N N . ASP B 1 631 ? 9.977 17 37.5 1 95.62 631 ASP B N 1
ATOM 10533 C CA . ASP B 1 631 ? 11.383 17.328 37.281 1 95.62 631 ASP B CA 1
ATOM 10534 C C . ASP B 1 631 ? 11.531 18.75 36.719 1 95.62 631 ASP B C 1
ATOM 10536 O O . ASP B 1 631 ? 11.109 19.047 35.625 1 95.62 631 ASP B O 1
ATOM 10540 N N . VAL B 1 632 ? 12.289 19.578 37.469 1 94.62 632 VAL B N 1
ATOM 10541 C CA . VAL B 1 632 ? 12.492 20.969 37.062 1 94.62 632 VAL B CA 1
ATOM 10542 C C . VAL B 1 632 ? 13.984 21.266 36.938 1 94.62 632 VAL B C 1
ATOM 10544 O O . VAL B 1 632 ? 14.375 22.406 36.719 1 94.62 632 VAL B O 1
ATOM 10547 N N . GLN B 1 633 ? 14.836 20.234 37.125 1 96.31 633 GLN B N 1
ATOM 10548 C CA . GLN B 1 633 ? 16.281 20.422 37.125 1 96.31 633 GLN B CA 1
ATOM 10549 C C . GLN B 1 633 ? 16.891 19.984 35.781 1 96.31 633 GLN B C 1
ATOM 10551 O O . GLN B 1 633 ? 16.703 18.844 35.344 1 96.31 633 GLN B O 1
ATOM 10556 N N . PRO B 1 634 ? 17.609 20.875 35.156 1 97 634 PRO B N 1
ATOM 10557 C CA . PRO B 1 634 ? 18.297 20.469 33.938 1 97 634 PRO B CA 1
ATOM 10558 C C . PRO B 1 634 ? 19.422 19.469 34.188 1 97 634 PRO B C 1
ATOM 10560 O O . PRO B 1 634 ? 19.922 19.391 35.312 1 97 634 PRO B O 1
ATOM 10563 N N . PRO B 1 635 ? 19.812 18.734 33.125 1 98.06 635 PRO B N 1
ATOM 10564 C CA . PRO B 1 635 ? 20.938 17.812 33.281 1 98.06 635 PRO B CA 1
ATOM 10565 C C . PRO B 1 635 ? 22.281 18.531 33.406 1 98.06 635 PRO B C 1
ATOM 10567 O O . PRO B 1 635 ? 22.359 19.734 33.156 1 98.06 635 PRO B O 1
ATOM 10570 N N . THR B 1 636 ? 23.281 17.766 33.875 1 97.94 636 THR B N 1
ATOM 10571 C CA . THR B 1 636 ? 24.688 18.156 33.844 1 97.94 636 THR B CA 1
ATOM 10572 C C . THR B 1 636 ? 25.484 17.234 32.906 1 97.94 636 THR B C 1
ATOM 10574 O O . THR B 1 636 ? 24.938 16.266 32.375 1 97.94 636 THR B O 1
ATOM 10577 N N . GLY B 1 637 ? 26.7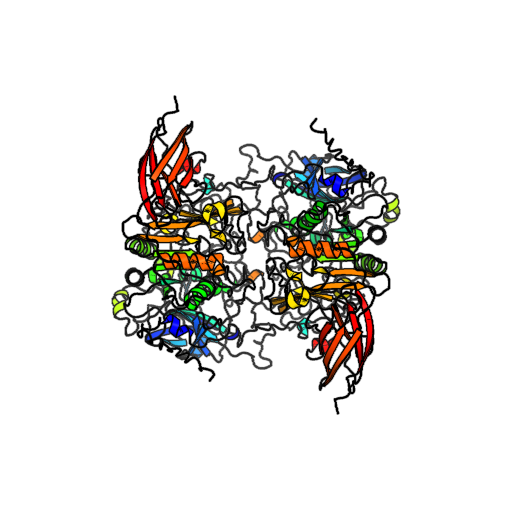19 17.641 32.594 1 97.56 637 GLY B N 1
ATOM 10578 C CA . GLY B 1 637 ? 27.5 16.797 31.703 1 97.56 637 GLY B CA 1
ATOM 10579 C C . GLY B 1 637 ? 28.875 17.359 31.406 1 97.56 637 GLY B C 1
ATOM 10580 O O . GLY B 1 637 ? 29.297 18.344 32.031 1 97.56 637 GLY B O 1
ATOM 10581 N N . GLY B 1 638 ? 29.531 16.672 30.5 1 96.75 638 GLY B N 1
ATOM 10582 C CA . GLY B 1 638 ? 30.891 17.062 30.125 1 96.75 638 GLY B CA 1
ATOM 10583 C C . GLY B 1 638 ? 31.422 16.297 28.922 1 96.75 638 GLY B C 1
ATOM 10584 O O . GLY B 1 638 ? 30.672 15.586 28.25 1 96.75 638 GLY B O 1
ATOM 10585 N N . LEU B 1 639 ? 32.75 16.531 28.656 1 96.94 639 LEU B N 1
ATOM 10586 C CA . LEU B 1 639 ? 33.438 15.953 27.5 1 96.94 639 LEU B CA 1
ATOM 10587 C C . LEU B 1 639 ? 34.344 14.812 27.922 1 96.94 639 LEU B C 1
ATOM 10589 O O . LEU B 1 639 ? 35 14.891 28.953 1 96.94 639 LEU B O 1
ATOM 10593 N N . HIS B 1 640 ? 34.25 13.734 27.109 1 96.38 640 HIS B N 1
ATOM 10594 C CA . HIS B 1 640 ? 35.344 12.734 27.172 1 96.38 640 HIS B CA 1
ATOM 10595 C C . HIS B 1 640 ? 36.469 13.07 26.203 1 96.38 640 HIS B C 1
ATOM 10597 O O . HIS B 1 640 ? 37.625 12.945 26.547 1 96.38 640 HIS B O 1
ATOM 10603 N N . GLU B 1 641 ? 36.125 13.406 24.938 1 95.25 641 GLU B N 1
ATOM 10604 C CA . GLU B 1 641 ? 37.062 13.664 23.844 1 95.25 641 GLU B CA 1
ATOM 10605 C C . GLU B 1 641 ? 36.562 14.82 22.969 1 95.25 641 GLU B C 1
ATOM 10607 O O . GLU B 1 641 ? 35.375 15.062 22.859 1 95.25 641 GLU B O 1
ATOM 10612 N N . LEU B 1 642 ? 37.531 15.562 22.422 1 95.25 642 LEU B N 1
ATOM 10613 C CA . LEU B 1 642 ? 37.281 16.625 21.469 1 95.25 642 LEU B CA 1
ATOM 10614 C C . LEU B 1 642 ? 38.438 16.719 20.453 1 95.25 642 LEU B C 1
ATOM 10616 O O . LEU B 1 642 ? 39.594 16.844 20.844 1 95.25 642 LEU B O 1
ATOM 10620 N N . ALA B 1 643 ? 38.094 16.578 19.219 1 92.38 643 ALA B N 1
ATOM 10621 C CA . ALA B 1 643 ? 39.094 16.641 18.172 1 92.38 643 ALA B CA 1
ATOM 10622 C C . ALA B 1 643 ? 38.594 17.438 16.969 1 92.38 643 ALA B C 1
ATOM 10624 O O . ALA B 1 643 ? 37.406 17.328 16.609 1 92.38 643 ALA B O 1
ATOM 10625 N N . VAL B 1 644 ? 39.406 18.281 16.516 1 91.38 644 VAL B N 1
ATOM 10626 C CA . VAL B 1 644 ? 39.156 18.969 15.25 1 91.38 644 VAL B CA 1
ATOM 10627 C C . VAL B 1 644 ? 40.156 18.5 14.195 1 91.38 644 VAL B C 1
ATOM 10629 O O . VAL B 1 644 ? 41.375 18.531 14.422 1 91.38 644 VAL B O 1
ATOM 10632 N N . SER B 1 645 ? 39.656 17.969 13.203 1 86.62 645 SER B N 1
ATOM 10633 C CA . SER B 1 645 ? 40.531 17.453 12.164 1 86.62 645 SER B CA 1
ATOM 10634 C C . SER B 1 645 ? 40.562 18.359 10.945 1 86.62 645 SER B C 1
ATOM 10636 O O . SER B 1 645 ? 39.875 19.391 10.922 1 86.62 645 SER B O 1
ATOM 10638 N N . GLU B 1 646 ? 41.438 17.953 9.93 1 79.06 646 GLU B N 1
ATOM 10639 C CA . GLU B 1 646 ? 41.562 18.688 8.672 1 79.06 646 GLU B CA 1
ATOM 10640 C C . GLU B 1 646 ? 40.188 18.797 7.965 1 79.06 646 GLU B C 1
ATOM 10642 O O . GLU B 1 646 ? 39.406 17.844 7.992 1 79.06 646 GLU B O 1
ATOM 10647 N N . GLY B 1 647 ? 39.875 19.953 7.52 1 77.56 647 GLY B N 1
ATOM 10648 C CA . GLY B 1 647 ? 38.625 20.203 6.797 1 77.56 647 GLY B CA 1
ATOM 10649 C C . GLY B 1 647 ? 37.5 20.656 7.691 1 77.56 647 GLY B C 1
ATOM 10650 O O . GLY B 1 647 ? 36.312 20.531 7.332 1 77.56 647 GLY B O 1
ATOM 10651 N N . SER B 1 648 ? 37.844 20.953 8.922 1 83.5 648 SER B N 1
ATOM 10652 C CA . SER B 1 648 ? 36.906 21.516 9.883 1 83.5 648 SER B CA 1
ATOM 10653 C C . SER B 1 648 ? 35.938 20.469 10.398 1 83.5 648 SER B C 1
ATOM 10655 O O . SER B 1 648 ? 34.75 20.75 10.633 1 83.5 648 SER B O 1
ATOM 10657 N N . ARG B 1 649 ? 36.438 19.203 10.383 1 91 649 ARG B N 1
ATOM 10658 C CA . ARG B 1 649 ? 35.625 18.141 10.984 1 91 649 ARG B CA 1
ATOM 10659 C C . ARG B 1 649 ? 35.781 18.141 12.508 1 91 649 ARG B C 1
ATOM 10661 O O . ARG B 1 649 ? 36.906 18.25 13.023 1 91 649 ARG B O 1
ATOM 10668 N N . VAL B 1 650 ? 34.719 18.109 13.18 1 93.44 650 VAL B N 1
ATOM 10669 C CA . VAL B 1 650 ? 34.719 18.094 14.641 1 93.44 650 VAL B CA 1
ATOM 10670 C C . VAL B 1 650 ? 34.188 16.75 15.148 1 93.44 650 VAL B C 1
ATOM 10672 O O . VAL B 1 650 ? 33.125 16.297 14.711 1 93.44 650 VAL B O 1
ATOM 10675 N N . GLU B 1 651 ? 34.875 16.094 15.938 1 94.38 651 GLU B N 1
ATOM 10676 C CA . GLU B 1 651 ? 34.438 14.906 16.656 1 94.38 651 GLU B CA 1
ATOM 10677 C C . GLU B 1 651 ? 34.531 15.117 18.172 1 94.38 651 GLU B C 1
ATOM 10679 O O . GLU B 1 651 ? 35.5 15.703 18.656 1 94.38 651 GLU B O 1
ATOM 10684 N N . ALA B 1 652 ? 33.5 14.75 18.828 1 96.19 652 ALA B N 1
ATOM 10685 C CA . ALA B 1 652 ? 33.5 14.859 20.297 1 96.19 652 ALA B CA 1
ATOM 10686 C C . ALA B 1 652 ? 32.656 13.734 20.906 1 96.19 652 ALA B C 1
ATOM 10688 O O . ALA B 1 652 ? 31.875 13.086 20.234 1 96.19 652 ALA B O 1
ATOM 10689 N N . SER B 1 653 ? 32.938 13.414 22.062 1 97.88 653 SER B N 1
ATOM 10690 C CA . SER B 1 653 ? 32.156 12.508 22.875 1 97.88 653 SER B CA 1
ATOM 10691 C C . SER B 1 653 ? 32.062 12.984 24.328 1 97.88 653 SER B C 1
ATOM 10693 O O . SER B 1 653 ? 32.875 13.805 24.766 1 97.88 653 SER B O 1
ATOM 10695 N N . GLY B 1 654 ? 31.062 12.531 25.047 1 98.19 654 GLY B N 1
ATOM 10696 C CA . GLY B 1 654 ? 30.922 12.938 26.438 1 98.19 654 GLY B CA 1
ATOM 10697 C C . GLY B 1 654 ? 29.812 12.211 27.156 1 98.19 654 GLY B C 1
ATOM 10698 O O . GLY B 1 654 ? 29.391 11.133 26.734 1 98.19 654 GLY B O 1
ATOM 10699 N N . TRP B 1 655 ? 29.562 12.727 28.328 1 98.06 655 TRP B N 1
ATOM 10700 C CA . TRP B 1 655 ? 28.531 12.172 29.203 1 98.06 655 TRP B CA 1
ATOM 10701 C C . TRP B 1 655 ? 27.531 13.25 29.609 1 98.06 655 TRP B C 1
ATOM 10703 O O . TRP B 1 655 ? 27.828 14.445 29.531 1 98.06 655 TRP B O 1
ATOM 10713 N N . ALA B 1 656 ? 26.359 12.922 29.891 1 98.56 656 ALA B N 1
ATOM 10714 C CA . ALA B 1 656 ? 25.328 13.75 30.484 1 98.56 656 ALA B CA 1
ATOM 10715 C C . ALA B 1 656 ? 24.531 12.977 31.531 1 98.56 656 ALA B C 1
ATOM 10717 O O . ALA B 1 656 ? 24.328 11.766 31.391 1 98.56 656 ALA B O 1
ATOM 10718 N N . ALA B 1 657 ? 24.062 13.641 32.562 1 98.44 657 ALA B N 1
ATOM 10719 C CA . ALA B 1 657 ? 23.344 13 33.656 1 98.44 657 ALA B CA 1
ATOM 10720 C C . ALA B 1 657 ? 22.172 13.875 34.125 1 98.44 657 ALA B C 1
ATOM 10722 O O . ALA B 1 657 ? 22.328 15.086 34.281 1 98.44 657 ALA B O 1
ATOM 10723 N N . ASP B 1 658 ? 21.109 13.289 34.219 1 98.06 658 ASP B N 1
ATOM 10724 C CA . ASP B 1 658 ? 19.938 13.961 34.781 1 98.06 658 ASP B CA 1
ATOM 10725 C C . ASP B 1 658 ? 19.719 13.547 36.219 1 98.06 658 ASP B C 1
ATOM 10727 O O . ASP B 1 658 ? 19.297 12.422 36.5 1 98.06 658 ASP B O 1
ATOM 10731 N N . GLY B 1 659 ? 19.922 14.43 37.188 1 93.5 659 GLY B N 1
ATOM 10732 C CA . GLY B 1 659 ? 19.75 14.148 38.594 1 93.5 659 GLY B CA 1
ATOM 10733 C C . GLY B 1 659 ? 18.375 14.523 39.125 1 93.5 659 GLY B C 1
ATOM 10734 O O . GLY B 1 659 ? 18.062 14.312 40.281 1 93.5 659 GLY B O 1
ATOM 10735 N N . GLY B 1 660 ? 17.547 15.008 38.281 1 92 660 GLY B N 1
ATOM 10736 C CA . GLY B 1 660 ? 16.266 15.523 38.688 1 92 660 GLY B CA 1
ATOM 10737 C C . GLY B 1 660 ? 15.156 14.477 38.656 1 92 660 GLY B C 1
ATOM 10738 O O . GLY B 1 660 ? 14.008 14.773 39 1 92 660 GLY B O 1
ATOM 10739 N N . GLY B 1 661 ? 15.484 13.305 38.25 1 92 661 GLY B N 1
ATOM 10740 C CA . GLY B 1 661 ? 14.477 12.25 38.25 1 92 661 GLY B CA 1
ATOM 10741 C C . GLY B 1 661 ? 14.031 11.867 36.844 1 92 661 GLY B C 1
ATOM 10742 O O . GLY B 1 661 ? 13.211 10.961 36.688 1 92 661 GLY B O 1
ATOM 10743 N N . GLY B 1 662 ? 14.5 12.461 35.844 1 96.56 662 GLY B N 1
ATOM 10744 C CA . GLY B 1 662 ? 14.211 12.094 34.469 1 96.56 662 GLY B CA 1
ATOM 10745 C C . GLY B 1 662 ? 15.398 11.461 33.781 1 96.56 662 GLY B C 1
ATOM 10746 O O . GLY B 1 662 ? 16.188 10.734 34.375 1 96.56 662 GLY B O 1
ATOM 10747 N N . VAL B 1 663 ? 15.352 11.578 32.5 1 98.38 663 VAL B N 1
ATOM 10748 C CA . VAL B 1 663 ? 16.422 11.039 31.656 1 98.38 663 VAL B CA 1
ATOM 10749 C C . VAL B 1 663 ? 16.953 12.117 30.719 1 98.38 663 VAL B C 1
ATOM 10751 O O . VAL B 1 663 ? 16.25 13.094 30.422 1 98.38 663 VAL B O 1
ATOM 10754 N N . VAL B 1 664 ? 18.266 12.031 30.25 1 98.69 664 VAL B N 1
ATOM 10755 C CA . VAL B 1 664 ? 18.828 12.914 29.234 1 98.69 664 VAL B CA 1
ATOM 10756 C C . VAL B 1 664 ? 18.203 12.609 27.875 1 98.69 664 VAL B C 1
ATOM 10758 O O . VAL B 1 664 ? 18.203 11.461 27.422 1 98.69 664 VAL B O 1
ATOM 10761 N N . ALA B 1 665 ? 17.656 13.625 27.266 1 98.62 665 ALA B N 1
ATOM 10762 C CA . ALA B 1 665 ? 16.906 13.375 26.047 1 98.62 665 ALA B CA 1
ATOM 10763 C C . ALA B 1 665 ? 17.562 14.062 24.844 1 98.62 665 ALA B C 1
ATOM 10765 O O . ALA B 1 665 ? 17.266 13.719 23.688 1 98.62 665 ALA B O 1
ATOM 10766 N N . ALA B 1 666 ? 18.438 15.008 25.031 1 98.56 666 ALA B N 1
ATOM 10767 C CA . ALA B 1 666 ? 19.141 15.656 23.922 1 98.56 666 ALA B CA 1
ATOM 10768 C C . ALA B 1 666 ? 20.453 16.281 24.406 1 98.56 666 ALA B C 1
ATOM 10770 O O . ALA B 1 666 ? 20.531 16.766 25.547 1 98.56 666 ALA B O 1
ATOM 10771 N N . VAL B 1 667 ? 21.422 16.25 23.578 1 98.62 667 VAL B N 1
ATOM 10772 C CA . VAL B 1 667 ? 22.703 16.938 23.734 1 98.62 667 VAL B CA 1
ATOM 10773 C C . VAL B 1 667 ? 23.047 17.672 22.438 1 98.62 667 VAL B C 1
ATOM 10775 O O . VAL B 1 667 ? 22.969 17.094 21.344 1 98.62 667 VAL B O 1
ATOM 10778 N N . GLU B 1 668 ? 23.375 18.922 22.562 1 98.12 668 GLU B N 1
ATOM 10779 C CA . GLU B 1 668 ? 23.828 19.719 21.422 1 98.12 668 GLU B CA 1
ATOM 10780 C C . GLU B 1 668 ? 25.172 20.391 21.719 1 98.12 668 GLU B C 1
ATOM 10782 O O . GLU B 1 668 ? 25.453 20.766 22.859 1 98.12 668 GLU B O 1
ATOM 10787 N N . VAL B 1 669 ? 25.938 20.516 20.656 1 97.25 669 VAL B N 1
ATOM 10788 C CA . VAL B 1 669 ? 27.297 21.016 20.781 1 97.25 669 VAL B CA 1
ATOM 10789 C C . VAL B 1 669 ? 27.453 22.312 19.984 1 97.25 669 VAL B C 1
ATOM 10791 O O . VAL B 1 669 ? 26.938 22.406 18.859 1 97.25 669 VAL B O 1
ATOM 10794 N N . SER B 1 670 ? 28.109 23.297 20.578 1 96.31 670 SER B N 1
ATOM 10795 C CA . SER B 1 670 ? 28.438 24.547 19.891 1 96.31 670 SER B CA 1
ATOM 10796 C C . SER B 1 670 ? 29.875 24.969 20.188 1 96.31 670 SER B C 1
ATOM 10798 O O . SER B 1 670 ? 30.406 24.672 21.266 1 96.31 670 SER B O 1
ATOM 10800 N N . TRP B 1 671 ? 30.547 25.594 19.219 1 93.81 671 TRP B N 1
ATOM 10801 C CA . TRP B 1 671 ? 31.875 26.109 19.5 1 93.81 671 TRP B CA 1
ATOM 10802 C C . TRP B 1 671 ? 31.875 27.641 19.5 1 93.81 671 TRP B C 1
ATOM 10804 O O . TRP B 1 671 ? 32.906 28.266 19.734 1 93.81 671 TRP B O 1
ATOM 10814 N N . ASP B 1 672 ? 30.781 28.25 19.266 1 90.75 672 ASP B N 1
ATOM 10815 C CA . ASP B 1 672 ? 30.688 29.719 19.297 1 90.75 672 ASP B CA 1
ATOM 10816 C C . ASP B 1 672 ? 29.625 30.172 20.281 1 90.75 672 ASP B C 1
ATOM 10818 O O . ASP B 1 672 ? 29.438 31.375 20.484 1 90.75 672 ASP B O 1
ATOM 10822 N N . GLY B 1 673 ? 28.812 29.25 20.797 1 91.56 673 GLY B N 1
ATOM 10823 C CA . GLY B 1 673 ? 27.797 29.562 21.781 1 91.56 673 GLY B CA 1
ATOM 10824 C C . GLY B 1 673 ? 26.5 30.078 21.156 1 91.56 673 GLY B C 1
ATOM 10825 O O . GLY B 1 673 ? 25.531 30.359 21.859 1 91.56 673 GLY B O 1
ATOM 10826 N N . SER B 1 674 ? 26.453 30.141 19.922 1 89.56 674 SER B N 1
ATOM 10827 C CA . SER B 1 674 ? 25.281 30.672 19.25 1 89.56 674 SER B CA 1
ATOM 10828 C C . SER B 1 674 ? 24.594 29.609 18.406 1 89.56 674 SER B C 1
ATOM 10830 O O . SER B 1 674 ? 23.359 29.469 18.469 1 89.56 674 SER B O 1
ATOM 10832 N N . ARG B 1 675 ? 25.344 28.906 17.672 1 92.81 675 ARG B N 1
ATOM 10833 C CA . ARG B 1 675 ? 24.797 27.828 16.844 1 92.81 675 ARG B CA 1
ATOM 10834 C C . ARG B 1 675 ? 25.109 26.469 17.438 1 92.81 675 ARG B C 1
ATOM 10836 O O . ARG B 1 675 ? 26.266 26.141 17.703 1 92.81 675 ARG B O 1
ATOM 10843 N N . TYR B 1 676 ? 24.062 25.719 17.672 1 95.38 676 TYR B N 1
ATOM 10844 C CA . TYR B 1 676 ? 24.203 24.406 18.297 1 95.38 676 TYR B CA 1
ATOM 10845 C C . TYR B 1 676 ? 23.922 23.297 17.297 1 95.38 676 TYR B C 1
ATOM 10847 O O . TYR B 1 676 ? 23.062 23.453 16.422 1 95.38 676 TYR B O 1
ATOM 10855 N N . HIS B 1 677 ? 24.641 22.188 17.375 1 96.38 677 HIS B N 1
ATOM 10856 C CA . HIS B 1 677 ? 24.5 21 16.531 1 96.38 677 HIS B CA 1
ATOM 10857 C C . HIS B 1 677 ? 24.172 19.766 17.375 1 96.38 677 HIS B C 1
ATOM 10859 O O . HIS B 1 677 ? 24.766 19.562 18.438 1 96.38 677 HIS B O 1
ATOM 10865 N N . PRO B 1 678 ? 23.25 18.969 16.906 1 97.12 678 PRO B N 1
ATOM 10866 C CA . PRO B 1 678 ? 22.812 17.844 17.719 1 97.12 678 PRO B CA 1
ATOM 10867 C C . PRO B 1 678 ? 23.859 16.734 17.812 1 97.12 678 PRO B C 1
ATOM 10869 O O . PRO B 1 678 ? 24.469 16.359 16.797 1 97.12 678 PRO B O 1
ATOM 10872 N N . ALA B 1 679 ? 24.109 16.234 18.984 1 98.06 679 ALA B N 1
ATOM 10873 C CA . ALA B 1 679 ? 24.875 15.008 19.234 1 98.06 679 ALA B CA 1
ATOM 10874 C C . ALA B 1 679 ? 23.953 13.789 19.297 1 98.06 679 ALA B C 1
ATOM 10876 O O . ALA B 1 679 ? 22.734 13.93 19.391 1 98.06 679 ALA B O 1
ATOM 10877 N N . GLU B 1 680 ? 24.547 12.641 19.172 1 97.25 680 GLU B N 1
ATOM 10878 C CA . GLU B 1 680 ? 23.797 11.391 19.234 1 97.25 680 GLU B CA 1
ATOM 10879 C C . GLU B 1 680 ? 23.922 10.75 20.609 1 97.25 680 GLU B C 1
ATOM 10881 O O . GLU B 1 680 ? 25.031 10.477 21.078 1 97.25 680 GLU B O 1
ATOM 10886 N N . LEU B 1 681 ? 22.828 10.523 21.234 1 97.94 681 LEU B N 1
ATOM 10887 C CA . LEU B 1 681 ? 22.812 9.758 22.484 1 97.94 681 LEU B CA 1
ATOM 10888 C C . LEU B 1 681 ? 22.906 8.258 22.188 1 97.94 681 LEU B C 1
ATOM 10890 O O . LEU B 1 681 ? 22.203 7.746 21.312 1 97.94 681 LEU B O 1
ATOM 10894 N N . GLU B 1 682 ? 23.781 7.602 22.891 1 96.94 682 GLU B N 1
ATOM 10895 C CA . GLU B 1 682 ? 23.781 6.145 22.781 1 96.94 682 GLU B CA 1
ATOM 10896 C C . GLU B 1 682 ? 22.469 5.551 23.281 1 96.94 682 GLU B C 1
ATOM 10898 O O . GLU B 1 682 ? 21.938 4.621 22.672 1 96.94 682 GLU B O 1
ATOM 10903 N N . THR B 1 683 ? 22.047 5.977 24.422 1 97.19 683 THR B N 1
ATOM 10904 C CA . THR B 1 683 ? 20.766 5.641 25 1 97.19 683 THR B CA 1
ATOM 10905 C C . THR B 1 683 ? 20.172 6.84 25.734 1 97.19 683 THR B C 1
ATOM 10907 O O . THR B 1 683 ? 20.906 7.645 26.312 1 97.19 683 THR B O 1
ATOM 10910 N N . VAL B 1 684 ? 18.906 6.949 25.625 1 98.12 684 VAL B N 1
ATOM 10911 C CA . VAL B 1 684 ? 18.188 7.863 26.5 1 98.12 684 VAL B CA 1
ATOM 10912 C C . VAL B 1 684 ? 18.094 7.27 27.906 1 98.12 684 VAL B C 1
ATOM 10914 O O . VAL B 1 684 ? 17.375 6.281 28.125 1 98.12 684 VAL B O 1
ATOM 10917 N N . ASP B 1 685 ? 18.766 7.887 28.797 1 97.62 685 ASP B N 1
ATOM 10918 C CA . ASP B 1 685 ? 18.875 7.367 30.156 1 97.62 685 ASP B CA 1
ATOM 10919 C C . ASP B 1 685 ? 19.234 8.477 31.141 1 97.62 685 ASP B C 1
ATOM 10921 O O . ASP B 1 685 ? 19.531 9.602 30.734 1 97.62 685 ASP B O 1
ATOM 10925 N N . ALA B 1 686 ? 19.094 8.109 32.406 1 98.12 686 ALA B N 1
ATOM 10926 C CA . ALA B 1 686 ? 19.469 9.078 33.438 1 98.12 686 ALA B CA 1
ATOM 10927 C C . ALA B 1 686 ? 20.938 9.453 33.312 1 98.12 686 ALA B C 1
ATOM 10929 O O . ALA B 1 686 ? 21.312 10.617 33.531 1 98.12 686 ALA B O 1
ATOM 10930 N N . ASP B 1 687 ? 21.797 8.469 33.125 1 98 687 ASP B N 1
ATOM 10931 C CA . ASP B 1 687 ? 23.203 8.641 32.75 1 98 687 ASP B CA 1
ATOM 10932 C C . ASP B 1 687 ? 23.438 8.227 31.297 1 98 687 ASP B C 1
ATOM 10934 O O . ASP B 1 687 ? 23.297 7.055 30.953 1 98 687 ASP B O 1
ATOM 10938 N N . ALA B 1 688 ? 23.766 9.195 30.484 1 97.94 688 ALA B N 1
ATOM 10939 C CA . ALA B 1 688 ? 23.859 8.914 29.062 1 97.94 688 ALA B CA 1
ATOM 10940 C C . ALA B 1 688 ? 25.234 9.281 28.516 1 97.94 688 ALA B C 1
ATOM 10942 O O . ALA B 1 688 ? 25.844 10.258 28.953 1 97.94 688 ALA B O 1
ATOM 10943 N N . GLU B 1 689 ? 25.688 8.445 27.594 1 98.31 689 GLU B N 1
ATOM 10944 C CA . GLU B 1 689 ? 26.859 8.766 26.781 1 98.31 689 GLU B CA 1
ATOM 10945 C C . GLU B 1 689 ? 26.453 9.32 25.422 1 98.31 689 GLU B C 1
ATOM 10947 O O . GLU B 1 689 ? 25.406 8.953 24.891 1 98.31 689 GLU B O 1
ATOM 10952 N N . TRP B 1 690 ? 27.156 10.219 24.953 1 98.19 690 TRP B N 1
ATOM 10953 C CA . TRP B 1 690 ? 26.828 10.789 23.641 1 98.19 690 TRP B CA 1
ATOM 10954 C C . TRP B 1 690 ? 28.078 10.898 22.781 1 98.19 690 TRP B C 1
ATOM 10956 O O . TRP B 1 690 ? 29.203 10.898 23.281 1 98.19 690 TRP B O 1
ATOM 10966 N N . ARG B 1 691 ? 27.906 10.867 21.469 1 98.19 691 ARG B N 1
ATOM 10967 C CA . ARG B 1 691 ? 28.922 11.078 20.438 1 98.19 691 ARG B CA 1
ATOM 10968 C C . ARG B 1 691 ? 28.484 12.164 19.469 1 98.19 691 ARG B C 1
ATOM 10970 O O . ARG B 1 691 ? 27.297 12.375 19.25 1 98.19 691 ARG B O 1
ATOM 10977 N N . PHE B 1 692 ? 29.453 12.82 18.953 1 97.06 692 PHE B N 1
ATOM 10978 C CA . PHE B 1 692 ? 29.188 13.953 18.078 1 97.06 692 PHE B CA 1
ATOM 10979 C C . PHE B 1 692 ? 30.172 13.977 16.922 1 97.06 692 PHE B C 1
ATOM 10981 O O . PHE B 1 692 ? 31.359 13.758 17.109 1 97.06 692 PHE B O 1
ATOM 10988 N N . GLN B 1 693 ? 29.625 14.102 15.75 1 94.5 693 GLN B N 1
ATOM 10989 C CA . GLN B 1 693 ? 30.406 14.32 14.539 1 94.5 693 GLN B CA 1
ATOM 10990 C C . GLN B 1 693 ? 29.766 15.391 13.656 1 94.5 693 GLN B C 1
ATOM 10992 O O . GLN B 1 693 ? 28.547 15.406 13.477 1 94.5 693 GLN B O 1
ATOM 10997 N N . TRP B 1 694 ? 30.5 16.297 13.148 1 93.81 694 TRP B N 1
ATOM 10998 C CA . TRP B 1 694 ? 30.047 17.344 12.25 1 93.81 694 TRP B CA 1
ATOM 10999 C C . TRP B 1 694 ? 31.094 17.672 11.203 1 93.81 694 TRP B C 1
ATOM 11001 O O . TRP B 1 694 ? 32.312 17.594 11.484 1 93.81 694 TRP B O 1
ATOM 11011 N N . GLY B 1 695 ? 30.656 18.016 10.031 1 91.06 695 GLY B N 1
ATOM 11012 C CA . GLY B 1 695 ? 31.547 18.531 9.008 1 91.06 695 GLY B CA 1
ATOM 11013 C C . GLY B 1 695 ? 32 17.484 8.016 1 91.06 695 GLY B C 1
ATOM 11014 O O . GLY B 1 695 ? 32.719 17.781 7.062 1 91.06 695 GLY B O 1
ATOM 11015 N N . ALA B 1 696 ? 31.547 16.312 8.25 1 85.19 696 ALA B N 1
ATOM 11016 C CA . ALA B 1 696 ? 31.953 15.234 7.34 1 85.19 696 ALA B CA 1
ATOM 11017 C C . ALA B 1 696 ? 31.234 15.367 5.996 1 85.19 696 ALA B C 1
ATOM 11019 O O . ALA B 1 696 ? 31.766 14.945 4.965 1 85.19 696 ALA B O 1
ATOM 11020 N N . LEU B 1 697 ? 30.062 15.906 5.992 1 83.56 697 LEU B N 1
ATOM 11021 C CA . LEU B 1 697 ? 29.281 16.047 4.773 1 83.56 697 LEU B CA 1
ATOM 11022 C C . LEU B 1 697 ? 29.312 17.484 4.266 1 83.56 697 LEU B C 1
ATOM 11024 O O . LEU B 1 697 ? 29.312 18.422 5.059 1 83.56 697 LEU B O 1
ATOM 11028 N N . ALA B 1 698 ? 29.219 17.594 2.953 1 81.31 698 ALA B N 1
ATOM 11029 C CA . ALA B 1 698 ? 29.281 18.906 2.316 1 81.31 698 ALA B CA 1
ATOM 11030 C C . ALA B 1 698 ? 28.125 19.781 2.771 1 81.31 698 ALA B C 1
ATOM 11032 O O . ALA B 1 698 ? 28.297 20.984 2.975 1 81.31 698 ALA B O 1
ATOM 11033 N N . TRP B 1 699 ? 26.984 19.188 2.928 1 87.12 699 TRP B N 1
ATOM 11034 C CA . TRP B 1 699 ? 25.812 19.984 3.289 1 87.12 699 TRP B CA 1
ATOM 11035 C C . TRP B 1 699 ? 25.969 20.594 4.68 1 87.12 699 TRP B C 1
ATOM 11037 O O . TRP B 1 699 ? 25.5 21.688 4.945 1 87.12 699 TRP B O 1
ATOM 11047 N N . GLU B 1 700 ? 26.672 19.875 5.578 1 87 700 GLU B N 1
ATOM 11048 C CA . GLU B 1 700 ? 26.906 20.391 6.926 1 87 700 GLU B CA 1
ATOM 11049 C C . GLU B 1 700 ? 27.766 21.641 6.898 1 87 700 GLU B C 1
ATOM 11051 O O . GLU B 1 700 ? 27.453 22.625 7.574 1 87 700 GLU B O 1
ATOM 11056 N N . ARG B 1 701 ? 28.703 21.609 6.047 1 83.5 701 ARG B N 1
ATOM 11057 C CA . ARG B 1 701 ? 29.656 22.719 5.957 1 83.5 701 ARG B CA 1
ATOM 11058 C C . ARG B 1 701 ? 29 23.938 5.305 1 83.5 701 ARG B C 1
ATOM 11060 O O . ARG B 1 701 ? 29.344 25.078 5.625 1 83.5 701 ARG B O 1
ATOM 11067 N N . ALA B 1 702 ? 28.078 23.578 4.496 1 78.38 702 ALA B N 1
ATOM 11068 C CA . ALA B 1 702 ? 27.391 24.656 3.783 1 78.38 702 ALA B CA 1
ATOM 11069 C C . ALA B 1 702 ? 26.375 25.359 4.684 1 78.38 702 ALA B C 1
ATOM 11071 O O . ALA B 1 702 ? 26.031 26.531 4.461 1 78.38 702 ALA B O 1
ATOM 11072 N N . HIS B 1 703 ? 25.969 24.656 5.688 1 77.25 703 HIS B N 1
ATOM 11073 C CA . HIS B 1 703 ? 24.891 25.203 6.5 1 77.25 703 HIS B CA 1
ATOM 11074 C C . HIS B 1 703 ? 25.344 25.469 7.926 1 77.25 703 HIS B C 1
ATOM 11076 O O . HIS B 1 703 ? 24.547 25.828 8.789 1 77.25 703 HIS B O 1
ATOM 11082 N N . GLY B 1 704 ? 26.641 25.266 8.188 1 78.5 704 GLY B N 1
ATOM 11083 C CA . GLY B 1 704 ? 27.203 25.547 9.5 1 78.5 704 GLY B CA 1
ATOM 11084 C C . GLY B 1 704 ? 28.453 26.422 9.43 1 78.5 704 GLY B C 1
ATOM 11085 O O . GLY B 1 704 ? 29.078 26.547 8.375 1 78.5 704 GLY B O 1
ATOM 11086 N N . ASP B 1 705 ? 28.688 27.062 10.531 1 84.88 705 ASP B N 1
ATOM 11087 C CA . ASP B 1 705 ? 29.938 27.797 10.656 1 84.88 705 ASP B CA 1
ATOM 11088 C C . ASP B 1 705 ? 31.078 26.891 11.102 1 84.88 705 ASP B C 1
ATOM 11090 O O . ASP B 1 705 ? 30.906 26.078 12.023 1 84.88 705 ASP B O 1
ATOM 11094 N N . PRO B 1 706 ? 32.219 26.906 10.398 1 88.44 706 PRO B N 1
ATOM 11095 C CA . PRO B 1 706 ? 33.312 26.047 10.805 1 88.44 706 PRO B CA 1
ATOM 11096 C C . PRO B 1 706 ? 33.844 26.391 12.195 1 88.44 706 PRO B C 1
ATOM 11098 O O . PRO B 1 706 ? 33.781 27.547 12.617 1 88.44 706 PRO B O 1
ATOM 11101 N N . PRO B 1 707 ? 34.375 25.375 12.844 1 90.75 707 PRO B N 1
ATOM 11102 C CA . PRO B 1 707 ? 35.031 25.641 14.133 1 90.75 707 PRO B CA 1
ATOM 11103 C C . PRO B 1 707 ? 36.375 26.359 13.984 1 90.75 707 PRO B C 1
ATOM 11105 O O . PRO B 1 707 ? 36.969 26.344 12.898 1 90.75 707 PRO B O 1
ATOM 11108 N N . PRO B 1 708 ? 36.781 27.016 15.125 1 87.5 708 PRO B N 1
ATOM 11109 C CA . PRO B 1 708 ? 38.156 27.516 15.086 1 87.5 708 PRO B CA 1
ATOM 11110 C C . PRO B 1 708 ? 39.188 26.406 14.984 1 87.5 708 PRO B C 1
ATOM 11112 O O . PRO B 1 708 ? 38.906 25.25 15.352 1 87.5 708 PRO B O 1
ATOM 11115 N N . ARG B 1 709 ? 40.375 26.719 14.398 1 83.31 709 ARG B N 1
ATOM 11116 C CA . ARG B 1 709 ? 41.438 25.75 14.195 1 83.31 709 ARG B CA 1
ATOM 11117 C C . ARG B 1 709 ? 41.844 25.094 15.523 1 83.31 709 ARG B C 1
ATOM 11119 O O . ARG B 1 709 ? 42.125 23.906 15.57 1 83.31 709 ARG B O 1
ATOM 11126 N N . GLU B 1 710 ? 41.969 25.953 16.531 1 83.44 710 GLU B N 1
ATOM 11127 C CA . GLU B 1 710 ? 42.25 25.438 17.859 1 83.44 710 GLU B CA 1
ATOM 11128 C C . GLU B 1 710 ? 41 25.469 18.734 1 83.44 710 GLU B C 1
ATOM 11130 O O . GLU B 1 710 ? 40.438 26.547 19.016 1 83.44 710 GLU B O 1
ATOM 11135 N N . LEU B 1 711 ? 40.406 24.297 18.906 1 89.25 711 LEU B N 1
ATOM 11136 C CA . LEU B 1 711 ? 39.188 24.188 19.719 1 89.25 711 LEU B CA 1
ATOM 11137 C C . LEU B 1 711 ? 39.469 23.359 20.984 1 89.25 711 LEU B C 1
ATOM 11139 O O . LEU B 1 711 ? 39.781 22.172 20.891 1 89.25 711 LEU B O 1
ATOM 11143 N N . SER B 1 712 ? 39.469 24.031 22.172 1 89.25 712 SER B N 1
ATOM 11144 C CA . SER B 1 712 ? 39.75 23.328 23.422 1 89.25 712 SER B CA 1
ATOM 11145 C C . SER B 1 712 ? 38.531 23.203 24.297 1 89.25 712 SER B C 1
ATOM 11147 O O . SER B 1 712 ? 38.5 22.406 25.234 1 89.25 712 SER B O 1
ATOM 11149 N N . ARG B 1 713 ? 37.562 23.984 24 1 93.56 713 ARG B N 1
ATOM 11150 C CA . ARG B 1 713 ? 36.281 23.969 24.75 1 93.56 713 ARG B CA 1
ATOM 11151 C C . ARG B 1 713 ? 35.094 24.109 23.812 1 93.56 713 ARG B C 1
ATOM 11153 O O . ARG B 1 713 ? 35.219 24.672 22.719 1 93.56 713 ARG B O 1
ATOM 11160 N N . VAL B 1 714 ? 34.031 23.562 24.266 1 96.12 714 VAL B N 1
ATOM 11161 C CA . VAL B 1 714 ? 32.781 23.703 23.531 1 96.12 714 VAL B CA 1
ATOM 11162 C C . VAL B 1 714 ? 31.672 24.078 24.5 1 96.12 714 VAL B C 1
ATOM 11164 O O . VAL B 1 714 ? 31.812 23.938 25.703 1 96.12 714 VAL B O 1
ATOM 11167 N N . TRP B 1 715 ? 30.672 24.688 23.984 1 97.12 715 TRP B N 1
ATOM 11168 C CA . TRP B 1 715 ? 29.422 24.828 24.719 1 97.12 715 TRP B CA 1
ATOM 11169 C C . TRP B 1 715 ? 28.531 23.594 24.531 1 97.12 715 TRP B C 1
ATOM 11171 O O . TRP B 1 715 ? 28.406 23.078 23.406 1 97.12 715 TRP B O 1
ATOM 11181 N N . LEU B 1 716 ? 27.984 23.078 25.594 1 98.06 716 LEU B N 1
ATOM 11182 C CA . LEU B 1 716 ? 27 21.984 25.578 1 98.06 716 LEU B CA 1
ATOM 11183 C C . LEU B 1 716 ? 25.625 22.484 26 1 98.06 716 LEU B C 1
ATOM 11185 O O . LEU B 1 716 ? 25.5 23.172 27.016 1 98.06 716 LEU B O 1
ATOM 11189 N N . ARG B 1 717 ? 24.641 22.281 25.234 1 98.12 717 ARG B N 1
ATOM 11190 C CA . ARG B 1 717 ? 23.266 22.359 25.719 1 98.12 717 ARG B CA 1
ATOM 11191 C C . ARG B 1 717 ? 22.719 20.969 26.047 1 98.12 717 ARG B C 1
ATOM 11193 O O . ARG B 1 717 ? 22.672 20.094 25.203 1 98.12 717 ARG B O 1
ATOM 11200 N N . LEU B 1 718 ? 22.359 20.797 27.266 1 98.25 718 LEU B N 1
ATOM 11201 C CA . LEU B 1 718 ? 21.828 19.547 27.766 1 98.25 718 LEU B CA 1
ATOM 11202 C C . LEU B 1 718 ? 20.344 19.672 28.109 1 98.25 718 LEU B C 1
ATOM 11204 O O . LEU B 1 718 ? 19.938 20.641 28.75 1 98.25 718 LEU B O 1
ATOM 11208 N N . THR B 1 719 ? 19.547 18.766 27.578 1 98.19 719 THR B N 1
ATOM 11209 C CA . THR B 1 719 ? 18.109 18.812 27.781 1 98.19 719 THR B CA 1
ATOM 11210 C C . THR B 1 719 ? 17.594 17.453 28.266 1 98.19 719 THR B C 1
ATOM 11212 O O . THR B 1 719 ? 18.031 16.406 27.781 1 98.19 719 THR B O 1
ATOM 11215 N N . ASP B 1 720 ? 16.719 17.406 29.266 1 98.19 720 ASP B N 1
ATOM 11216 C CA . ASP B 1 720 ? 16.125 16.156 29.734 1 98.19 720 ASP B CA 1
ATOM 11217 C C . ASP B 1 720 ? 14.742 15.945 29.141 1 98.19 720 ASP B C 1
ATOM 11219 O O . ASP B 1 720 ? 14.273 16.75 28.344 1 98.19 720 ASP B O 1
ATOM 11223 N N . ASP B 1 721 ? 14.062 14.805 29.453 1 98.19 721 ASP B N 1
ATOM 11224 C CA . ASP B 1 721 ? 12.812 14.391 28.828 1 98.19 721 ASP B CA 1
ATOM 11225 C C . ASP B 1 721 ? 11.648 15.25 29.312 1 98.19 721 ASP B C 1
ATOM 11227 O O . ASP B 1 721 ? 10.547 15.18 28.766 1 98.19 721 ASP B O 1
ATOM 11231 N N . SER B 1 722 ? 11.812 16.125 30.312 1 96.69 722 SER B N 1
ATOM 11232 C CA . SER B 1 722 ? 10.812 17.078 30.766 1 96.69 722 SER B CA 1
ATOM 11233 C C . SER B 1 722 ? 10.977 18.422 30.078 1 96.69 722 SER B C 1
ATOM 11235 O O . SER B 1 722 ? 10.148 19.328 30.25 1 96.69 722 SER B O 1
ATOM 11237 N N . GLY B 1 723 ? 12.016 18.594 29.281 1 96.62 723 GLY B N 1
ATOM 11238 C CA . GLY B 1 723 ? 12.273 19.828 28.562 1 96.62 723 GLY B CA 1
ATOM 11239 C C . GLY B 1 723 ? 13.141 20.797 29.328 1 96.62 723 GLY B C 1
ATOM 11240 O O . GLY B 1 723 ? 13.312 21.953 28.906 1 96.62 723 GLY B O 1
ATOM 11241 N N . ASN B 1 724 ? 13.672 20.391 30.516 1 96.5 724 ASN B N 1
ATOM 11242 C CA . ASN B 1 724 ? 14.641 21.219 31.203 1 96.5 724 ASN B CA 1
ATOM 11243 C C . ASN B 1 724 ? 15.984 21.266 30.469 1 96.5 724 ASN B C 1
ATOM 11245 O O . ASN B 1 724 ? 16.516 20.219 30.094 1 96.5 724 ASN B O 1
ATOM 11249 N N . SER B 1 725 ? 16.469 22.5 30.25 1 96.19 725 SER B N 1
ATOM 11250 C CA . SER B 1 725 ? 17.703 22.641 29.484 1 96.19 725 SER B CA 1
ATOM 11251 C C . SER B 1 725 ? 18.688 23.562 30.188 1 96.19 725 SER B C 1
ATOM 11253 O O . SER B 1 725 ? 18.281 24.516 30.859 1 96.19 725 SER B O 1
ATOM 11255 N N . ALA B 1 726 ? 19.938 23.266 30.031 1 95.31 726 ALA B N 1
ATOM 11256 C CA . ALA B 1 726 ? 21.016 24.141 30.5 1 95.31 726 ALA B CA 1
ATOM 11257 C C . ALA B 1 726 ? 22.172 24.172 29.516 1 95.31 726 ALA B C 1
ATOM 11259 O O . ALA B 1 726 ? 22.375 23.203 28.75 1 95.31 726 ALA B O 1
ATOM 11260 N N . VAL B 1 727 ? 22.812 25.281 29.469 1 96.88 727 VAL B N 1
ATOM 11261 C CA . VAL B 1 727 ? 24.016 25.438 28.656 1 96.88 727 VAL B CA 1
ATOM 11262 C C . VAL B 1 727 ? 25.234 25.531 29.562 1 96.88 727 VAL B C 1
ATOM 11264 O O . VAL B 1 727 ? 25.203 26.234 30.578 1 96.88 727 VAL B O 1
ATOM 11267 N N . LEU B 1 728 ? 26.281 24.797 29.25 1 95.88 728 LEU B N 1
ATOM 11268 C CA . LEU B 1 728 ? 27.531 24.875 30 1 95.88 728 LEU B CA 1
ATOM 11269 C C . LEU B 1 728 ? 28.734 24.766 29.062 1 95.88 728 LEU B C 1
ATOM 11271 O O . LEU B 1 728 ? 28.609 24.312 27.922 1 95.88 728 LEU B O 1
ATOM 11275 N N . GLN B 1 729 ? 29.781 25.25 29.547 1 96 729 GLN B N 1
ATOM 11276 C CA . GLN B 1 729 ? 31.047 25.078 28.828 1 96 729 GLN B CA 1
ATOM 11277 C C . GLN B 1 729 ? 31.797 23.844 29.344 1 96 729 GLN B C 1
ATOM 11279 O O . GLN B 1 729 ? 31.844 23.594 30.547 1 96 729 GLN B O 1
ATOM 11284 N N . ALA B 1 730 ? 32.281 23.125 28.391 1 94.5 730 ALA B N 1
ATOM 11285 C CA . ALA B 1 730 ? 33.031 21.922 28.75 1 94.5 730 ALA B CA 1
ATOM 11286 C C . ALA B 1 730 ? 34.312 21.844 27.953 1 94.5 730 ALA B C 1
ATOM 11288 O O . ALA B 1 730 ? 34.344 22.141 26.766 1 94.5 730 ALA B O 1
ATOM 11289 N N . GLY B 1 731 ? 35.438 21.516 28.625 1 91.62 731 GLY B N 1
ATOM 11290 C CA . GLY B 1 731 ? 36.719 21.219 28.016 1 91.62 731 GLY B CA 1
ATOM 11291 C C . GLY B 1 731 ? 37.125 19.766 28.188 1 91.62 731 GLY B C 1
ATOM 11292 O O . GLY B 1 731 ? 36.656 19.078 29.062 1 91.62 731 GLY B O 1
ATOM 11293 N N . ALA B 1 732 ? 37.938 19.25 27.188 1 80.25 732 ALA B N 1
ATOM 11294 C CA . ALA B 1 732 ? 38.438 17.891 27.312 1 80.25 732 ALA B CA 1
ATOM 11295 C C . ALA B 1 732 ? 39.312 17.719 28.547 1 80.25 732 ALA B C 1
ATOM 11297 O O . ALA B 1 732 ? 40.062 18.609 28.891 1 80.25 732 ALA B O 1
ATOM 11298 N N . PRO B 1 733 ? 39 16.625 29.312 1 71.38 733 PRO B N 1
ATOM 11299 C CA . PRO B 1 733 ? 39.906 16.391 30.422 1 71.38 733 PRO B CA 1
ATOM 11300 C C . PRO B 1 733 ? 41.375 16.234 29.953 1 71.38 733 PRO B C 1
ATOM 11302 O O . PRO B 1 733 ? 41.594 15.773 28.828 1 71.38 733 PRO B O 1
ATOM 11305 N N . PRO B 1 734 ? 42.312 16.844 30.641 1 60.03 734 PRO B N 1
ATOM 11306 C CA . PRO B 1 734 ? 43.688 16.625 30.234 1 60.03 734 PRO B CA 1
ATOM 11307 C C . PRO B 1 734 ? 44.031 15.156 30.016 1 60.03 734 PRO B C 1
ATOM 11309 O O . PRO B 1 734 ? 43.469 14.289 30.688 1 60.03 734 PRO B O 1
ATOM 11312 N N . ALA B 1 735 ? 44.562 14.961 28.828 1 50.03 735 ALA B N 1
ATOM 11313 C CA . ALA B 1 735 ? 45.031 13.594 28.625 1 50.03 735 ALA B CA 1
ATOM 11314 C C . ALA B 1 735 ? 45.75 13.055 29.859 1 50.03 735 ALA B C 1
ATOM 11316 O O . ALA B 1 735 ? 46.5 13.789 30.516 1 50.03 735 ALA B O 1
ATOM 11317 N N . ALA B 1 736 ? 45.219 11.961 30.609 1 36.59 736 ALA B N 1
ATOM 11318 C CA . ALA B 1 736 ? 46.062 11.406 31.688 1 36.59 736 ALA B CA 1
ATOM 11319 C C . ALA B 1 736 ? 47.531 11.484 31.328 1 36.59 736 ALA B C 1
ATOM 11321 O O . ALA B 1 736 ? 47.969 11.016 30.266 1 36.59 736 ALA B O 1
ATOM 11322 N N . GLN B 1 737 ? 48.188 12.5 31.891 1 30.62 737 GLN B N 1
ATOM 11323 C CA . GLN B 1 737 ? 49.625 12.234 31.891 1 30.62 737 GLN B CA 1
ATOM 11324 C C . GLN B 1 737 ? 49.938 10.852 32.469 1 30.62 737 GLN B C 1
ATOM 11326 O O . GLN B 1 737 ? 49.344 10.461 33.5 1 30.62 737 GLN B O 1
#

Radius of gyration: 33.85 Å; Cα contacts (8 Å, |Δi|>4): 3941; chains: 2; bounding box: 92×88×108 Å

pLDDT: mean 89.76, std 16.88, range [22.03, 98.94]

Organism: Emiliania huxleyi (strain CCMP1516) (NCBI:txid280463)

Foldseek 3Di:
DPDPPVPPVPPPPPPPPDCPPAQPLQVVLVDAAAAQLEVPAFFQFALQKFWAWLAQEDAAQFKIFIFMAGCDQADKWKWKWFAFQNVNRGIHTPGTWAFDASPLRHVQDAWDQPDVVQLETFSLSGDTGTMDGGHNSDAWGKMKIKIFGDPPDPPPPPQHAPFFLSFPCQADPVDADPPDDSRDQDDDDPPPQVSVPPPPDPSTHDRNRIGIYIHTHFYDDQAFFAEEEEDLVVLLQQQQQQSHFHQQGFDQDPDPSHPPDDRDPQPPPPPPDRGRQKTFSNGGRNNRLFPVLSDCQQKVSLVRHLCSLLAFRYHYDYLLLQLQQVSLLSSLVRYLEYEAAFANQEHEPSNVVSLVVSLLQQYAYYYNYANHQFWYKHADADPNNFDDDPTDPCVVCVVVVVDHRRGMIGAPQCVQDPAADPPPCQDDGHTQQDQDPRHNVGHDAPCLPQLWHWWFADFFFAWFWFCLQFQLQQQLQPLHPSVVDHPVDGIDTFGGRQQGHTFTARDQQQSRDPPKFWRGKDKDFQTFTDDDSRNDTDGGIGMHTWIKAFHPSPSGHIRTHSGHSRLSCLSFFWGWDGSVCVVPVRGTGTDGDPVTHTPSSNQSVQAVSLLSVGHGPRHDPSHDHDDHDPFQDFKDWAWADWDADPQLKIKTKIKIAAPRPFWWGWKWKAQVVNRTHTWAWRHTGRIIITIDIARPDPSRPVRDDGHDPDGFKIWMWIATSSNHIDIDIYGHDPDPD/DPPPPPPVVPPPPPPPPDCPPAQLLQVVLVDAAAAQLEVPAFFQFAQQKFWAWPAQEDAAQFKIFIFMAGCDQADKWKWKWFAFQNVNRGIHTPGTWAFDASPLRHVQDAWDQPDVVQLETFSLSGDTGTMDGGHNSDAWGKMKIKIFGDPPDPPPPPQHAPFFLSFPCQADPVDADPPDDSRDQDDDDPPPQVSVPPPPDPSTHDRNRIGIYIHTHFYDDQAFFAEEEEDLVVLLQQQQQQSHFHQQGFDQDPDDSHPPDDRDDCPPPPPPDRGRQKTFSNGGRNNRLFPVLSDCQQKVSLVRHLCSLLAFRYHYDYLLLQLQQVSLLSSLVRYLEYEAAFASQEHEPSNVVSLVVSLLQQYAYYYNYANHQFWYKHADADPNNFDDDPTDPCVVCVVVVVDHRRGMIGANQCVQDPAADPPPCQDDGHTQQDQDPRHNVGHDAPCLPQLWHWWFADFFFAWFWFCLQFQLQQQLQPLHPSVVDHPVDGIDTFGGRQQGHTFTARDQQQSRDPPKFWRGKDKDFQTFTDDDSRNDTDGGIGMHTWIKAFHPSPSGHIRTHSGHSRLSCLSFFWGWDGSVCVVPVRGTGTDGDPVTHTPSSNQSVQAVSLLSVGHGPRHDPSHDHDDHDPFQDFKDWAWADWDADPQLKIKTKIKIAAPRPFWWGWKWKAQVVNRTHTWAWRHTGRIIITIDIARPDPVRPVRDDGHDPDGFKIWMWIATSSNHIDIDIYGHDPDPD

Solvent-accessible surface area (backbone atoms only — not comparable to full-atom values): 74573 Å² total; per-residue (Å²): 134,80,76,74,75,72,76,72,72,75,73,73,69,78,73,79,75,78,82,70,80,69,46,64,41,46,57,56,43,70,43,78,37,44,51,52,36,64,74,58,45,41,39,39,26,26,83,53,32,44,28,24,33,80,46,64,60,42,48,44,49,24,68,47,46,28,33,37,40,28,73,56,86,66,70,76,45,40,37,29,33,35,55,34,19,22,87,74,28,40,25,26,76,77,48,64,42,47,74,75,28,66,71,50,16,45,60,47,68,79,63,41,64,81,37,69,93,31,46,24,42,34,39,45,78,42,55,66,17,31,34,36,74,38,49,71,80,52,70,39,27,54,30,32,35,38,42,31,36,78,54,83,59,61,90,82,41,84,84,54,67,85,47,53,45,57,30,83,60,70,70,51,85,76,31,45,37,45,93,51,72,65,84,54,71,62,60,75,54,82,70,10,43,31,49,38,56,46,47,55,47,81,74,53,46,54,46,30,45,15,16,60,24,64,30,25,32,24,61,65,81,80,66,75,41,38,29,37,38,37,45,36,51,49,28,32,48,42,52,21,24,50,78,51,39,9,58,64,15,44,71,65,56,92,48,60,46,36,95,92,41,74,66,52,61,64,81,42,84,77,53,84,71,70,42,14,29,30,39,40,54,37,42,46,64,45,25,41,52,78,44,39,68,42,34,58,51,36,19,44,41,10,39,42,25,39,42,37,53,18,20,31,50,59,33,29,42,44,41,62,48,28,47,37,57,71,55,25,49,56,58,49,70,31,23,43,26,38,36,42,37,8,46,30,26,49,30,29,66,46,26,52,50,44,51,52,51,37,32,70,69,31,27,22,40,34,30,38,17,12,43,42,51,34,36,24,29,48,64,39,58,49,88,70,39,68,72,72,75,75,50,81,82,44,55,75,51,41,73,52,62,75,50,66,58,75,28,22,42,37,36,60,47,29,58,28,31,78,52,71,64,61,84,52,75,81,53,61,26,22,31,29,43,35,49,53,84,65,37,67,77,47,50,53,50,36,19,54,74,48,51,31,30,63,38,40,45,48,53,48,57,37,51,43,36,33,47,16,31,32,33,12,66,36,65,53,32,58,93,32,74,40,38,74,42,44,74,86,53,78,56,48,67,48,61,62,34,37,41,15,51,22,25,15,23,70,57,86,62,80,43,47,48,71,59,52,23,67,62,32,57,36,75,45,72,63,31,27,23,50,20,26,63,68,28,40,69,41,44,12,25,46,52,35,39,30,36,38,29,30,45,86,78,77,52,57,14,40,36,37,18,55,25,9,17,21,44,21,49,26,46,23,28,55,21,41,55,83,62,33,52,63,28,14,72,43,41,37,56,70,43,73,46,88,76,46,38,37,66,57,54,40,32,28,50,42,31,50,36,37,68,61,72,40,60,60,72,43,65,54,87,94,59,69,77,66,80,72,83,84,50,79,51,40,32,51,70,46,42,65,42,68,46,71,47,88,80,49,23,40,39,35,30,27,42,35,33,23,82,44,76,52,24,32,38,30,41,26,43,16,77,78,74,75,61,72,40,76,39,45,62,70,32,37,25,35,71,21,46,34,41,34,73,45,39,86,45,63,37,44,52,72,45,44,81,74,62,65,89,79,67,66,54,32,31,35,40,29,15,24,61,76,47,27,62,37,75,47,78,34,46,49,58,74,72,83,123,135,79,77,75,78,76,75,73,71,74,73,74,73,77,75,78,74,78,83,70,80,69,48,64,43,47,57,56,43,69,42,78,38,44,49,53,36,64,74,58,44,41,38,39,26,25,82,54,32,44,26,24,35,80,47,64,58,41,47,43,49,27,70,47,45,29,33,38,40,28,72,55,88,67,69,76,46,40,38,28,34,36,55,33,20,21,88,73,28,40,25,27,77,77,49,64,41,48,74,75,29,67,70,49,16,46,60,48,68,80,61,40,66,82,37,68,93,32,48,24,42,34,38,45,78,42,56,67,17,31,34,34,72,37,48,69,79,51,69,38,27,54,29,31,35,38,43,31,35,78,54,84,57,61,90,83,42,85,82,54,70,85,46,52,46,60,30,84,60,69,69,50,85,75,31,45,39,44,93,50,73,66,85,52,70,63,61,76,56,79,68,10,41,30,50,36,57,46,46,57,47,80,74,52,46,54,45,30,46,14,15,60,25,62,31,25,31,23,62,67,82,80,68,74,42,38,31,37,38,36,45,36,50,48,27,34,46,42,53,19,24,49,77,50,38,9,54,65,14,42,72,60,53,96,51,62,46,37,95,93,45,76,75,49,60,68,81,44,85,76,52,83,72,68,42,14,28,29,41,39,54,37,41,45,64,44,24,40,51,78,43,38,70,44,34,58,51,36,19,44,42,9,39,40,25,40,41,38,54,18,19,31,50,61,32,28,44,44,41,61,46,27,47,37,57,70,55,24,48,57,60,50,69,32,24,41,26,38,37,43,36,9,46,29,25,50,32,30,66,47,26,52,51,45,52,52,52,37,33,69,69,30,26,23,40,35,28,38,17,12,43,43,51,36,35,24,29,49,66,39,60,49,91,70,38,67,72,74,74,76,52,85,82,43,55,76,52,40,73,52,61,76,49,68,60,74,29,22,43,35,37,59,46,30,57,29,32,78,51,72,64,60,84,52,77,82,54,62,26,21,31,31,44,35,49,53,84,65,36,68,77,46,51,53,48,37,19,53,73,48,53,31,31,63,37,39,46,49,51,47,57,37,52,44,36,34,46,16,32,33,33,13,65,35,65,52,32,57,94,33,74,42,38,74,41,43,72,86,54,79,56,48,68,48,60,63,33,36,41,15,52,22,24,15,24,70,58,87,63,82,43,47,48,72,58,54,22,67,62,31,56,36,77,44,72,64,31,28,23,50,21,27,65,68,29,41,70,41,44,11,25,48,53,36,38,30,36,38,30,31,47,86,80,76,52,57,15,41,37,37,19,55,24,10,16,22,44,20,49,26,46,24,30,56,20,40,55,82,64,33,52,62,28,15,72,41,44,36,57,70,42,74,46,89,76,45,39,38,66,55,54,39,32,28,51,44,30,50,36,38,67,62,72,40,59,60,73,42,65,55,88,94,58,68,79,66,78,70,84,87,52,80,50,41,30,51,70,46,41,64,41,68,47,73,48,90,80,49,23,39,39,36,31,27,42,35,33,24,84,43,78,52,24,33,40,30,42,27,44,17,77,77,74,74,61,70,42,77,38,45,63,71,32,38,24,36,72,21,46,35,42,33,74,45,39,86,44,63,37,45,51,73,50,44,81,73,62,66,90,81,67,67,54,33,32,36,40,28,15,24,60,78,46,28,63,38,74,46,78,35,48,49,59,74,73,84,124

Secondary structure (DSSP, 8-state):
-----------------------HHHHHTTS--B-HHHH--STT--TTEEEEES-SEE-TTPEEEEEEEESS----EEEEEEES-GGGT-EEEEEEPEES-GGGGGGPPPPEEEEGGGTEEE-TTSPEEEEEE--TTPPPEEEEEEEE---SPPTT-TT---SGGG-S----TTTPPBTS-TTSPPPP-TT-TTTTTTT--TTPPSS-SEEEEEEEEPPPSS--EEEEEEP-HHHHHHT--TTS-BTTB---SS--SSTTPPP--TT-TT-S-SS-SEEESSS---THHHHGGGSTTTTHHHHHHHHHHTT--EEEE-HHHHTSHHHHHHHHHTEEEEEEEE---EEEHHHHHHHHHHHHTT-EEEEEESS-S-EEEEEE--SSS------TTTTGGGGSTTS--S-EEE---GGGBSS---SSTT---SBTT--STT-TT----THHHHSSEEEEES---EEEEE-HHHHTTSGGGTTSSGGG--TTSPPEEEEEEEE-S-EEE---SS-SPTTPEEEEEEEEEEEEEE-SSSS-EEEEEEEEEEEEEE-TTTT--EEEE--BTTGGGTT-SEEEPSSHHHH-TT---EEE-TT-S-HHHHHHHHHHHHHTT---SSPPTT---PPPP---PPPEEEEEEEEEETTTEEEEEEEEE--SSS-EEEEEEESSSS--EEPEESS-SSEEEEEEEESSSHHHHHHSPPPPSS--EEEEEEEETT--EEEEEEEPPP---/-----------------------HHHHHTTS--B-HHHH--STT--TTEEEEES-SEE-TTPEEEEEEEESS----EEEEEEES-GGGT-EEEEEEPEES-GGGGGGPPPPEEEEGGGTEEE-TTSPEEEEEE--TTPPPEEEEEEEE--SSPPTT-TT---SGGG-S----TTT--BTS-TTSPPPP-TT-TTTTTTT--TTPPSS-SEEEEEEEEPPPSS--EEEEEEP-HHHHHHT--TTS-BTTB---SS--SSTT-----TT-TT-S--S-SEEESSS---THHHHGGGSTTTTHHHHHHHHHHTT--EEEE-HHHHTSHHHHHHHHHTEEEEEEEE---EEEHHHHHHHHHHHHTT-EEEEEESS-S-EEEEEE--SSS------TTTTGGGGSTTS--S-EEE---GGGBSS---SSTT---SBTT--STT-TT----THHHHSSEEEEES---EEEEE-HHHHTTSGGGTTSSGGG--TTSPPEEEEEEEE-S-EEE---SS-SPTTPEEEEEEEEEEEEEE-SSSS-EEEEEEEEEEEEEE-TTTT--EEEE--BTTTHHHH-SEEEPSSHHHH-TT---EEE-TT-S-HHHHHHHHHHHHHTT---SSPPTT---PPPP---PPPEEEEEEEEEETTTEEEEEEEEE--SSS-EEEEEEESSSS--EEPEESS-SSEEEEEEEESSSHHHHHHSPPPPSS--EEEEEEEETT--EEEEEEEPPP---